Protein AF-0000000076607087 (afdb_homodimer)

pLDDT: mean 78.29, std 18.17, range [27.28, 97.56]

Organism: NCBI:txid889453

Solvent-accessible surface area (backbone atoms only — not comparable to full-atom values): 62306 Å² total; per-residue (Å²): 115,49,72,40,66,37,35,37,35,40,29,22,42,58,61,37,66,66,47,74,48,73,50,50,62,52,24,38,38,35,31,42,75,81,33,42,63,67,52,52,53,49,52,48,44,51,61,49,41,87,65,74,92,75,58,81,77,42,39,18,73,46,101,87,49,68,42,63,47,30,41,38,37,43,34,32,35,22,21,39,93,85,69,46,77,43,53,58,65,48,72,68,54,37,64,72,62,35,70,88,52,52,19,45,36,92,87,68,24,38,28,41,30,35,35,30,38,38,35,71,54,93,97,38,78,50,79,45,30,24,62,38,56,63,72,71,62,76,88,39,93,86,51,57,65,85,72,63,82,64,84,58,74,49,82,78,74,48,84,44,44,39,68,44,78,43,58,64,86,50,39,38,72,57,30,31,55,30,66,85,21,71,58,19,42,52,60,59,63,50,71,56,53,78,76,52,40,55,47,46,29,50,28,53,69,44,40,75,87,75,41,61,77,73,40,69,63,54,36,40,39,47,55,38,47,48,52,47,22,51,54,60,74,35,87,80,38,54,66,41,70,41,58,63,47,75,46,64,82,38,47,47,71,24,60,43,46,23,50,48,97,36,51,47,86,72,45,47,67,24,58,37,38,50,47,40,51,35,50,48,46,37,49,51,52,50,50,42,52,53,28,52,74,69,74,40,70,68,46,36,36,38,36,36,33,37,81,49,52,69,40,25,60,48,43,26,41,36,47,47,56,56,57,70,67,39,82,51,34,36,38,35,31,38,54,47,42,50,48,56,46,71,43,57,69,78,29,38,35,26,35,40,64,54,90,88,39,63,44,81,15,46,60,57,64,90,79,49,54,74,66,54,53,49,44,27,45,58,68,34,33,67,58,46,32,62,55,72,54,31,63,29,35,40,35,30,36,46,67,39,57,57,47,24,50,55,54,50,44,23,67,72,69,74,39,54,41,46,53,71,31,46,42,78,43,57,54,73,36,68,84,45,52,44,48,54,49,49,48,27,65,29,46,70,29,46,65,37,35,47,39,49,20,32,69,72,46,40,54,46,42,53,50,38,39,62,74,37,93,82,49,60,74,81,42,50,45,56,41,58,83,68,20,43,72,66,49,40,39,53,70,68,74,36,41,66,39,49,48,50,26,52,48,51,61,58,46,68,71,40,87,46,71,69,53,33,55,56,50,48,55,55,58,70,65,55,58,78,82,50,49,57,62,52,47,68,72,37,42,76,72,43,22,54,43,35,36,52,35,54,66,70,41,87,62,78,72,55,66,57,58,47,50,48,52,47,52,51,46,47,68,76,52,63,75,80,69,82,76,126,117,48,72,40,66,37,36,39,35,39,28,22,42,60,61,37,65,67,46,75,49,74,50,50,62,51,24,38,36,35,32,44,74,82,34,41,62,67,53,52,53,48,50,50,44,51,59,50,41,88,65,75,91,73,57,80,76,45,39,20,73,46,101,86,48,67,41,65,47,31,40,38,37,41,34,32,36,20,20,40,92,86,68,46,78,43,54,59,65,50,70,68,54,38,64,73,61,35,68,89,52,51,19,45,36,91,87,68,23,38,29,41,31,35,35,30,37,38,33,70,53,95,96,37,77,48,82,44,30,25,61,39,59,62,75,72,63,76,86,40,94,85,53,57,65,85,72,65,82,64,82,57,74,49,84,78,73,49,86,43,45,40,67,44,79,44,59,63,87,50,39,38,74,57,31,30,54,30,68,85,21,70,56,20,42,53,59,59,63,50,70,56,54,80,75,52,40,54,48,46,28,48,31,50,67,44,40,74,85,78,43,62,76,74,40,69,62,54,36,40,40,48,54,40,47,49,51,49,23,53,56,61,75,35,88,79,38,54,65,43,68,40,57,63,48,72,48,63,84,39,46,49,72,24,60,42,48,23,50,48,98,36,51,47,86,74,44,47,70,25,56,36,37,51,49,40,53,36,51,48,44,37,51,51,53,50,51,43,51,54,28,52,76,68,73,41,71,68,46,36,36,38,36,36,33,36,80,48,52,68,40,26,60,48,44,27,41,34,47,48,56,55,58,71,67,38,81,51,34,37,39,34,30,39,54,47,43,52,46,57,46,73,45,57,69,78,29,38,35,28,35,40,64,55,90,88,39,64,44,80,14,45,60,58,65,90,79,49,55,72,68,55,52,49,45,27,45,60,68,33,34,67,60,45,32,60,56,72,54,31,61,30,36,39,36,30,38,47,68,38,56,56,47,22,48,56,54,50,42,23,67,73,69,73,42,55,39,46,53,70,31,47,42,78,44,57,53,74,35,68,86,45,53,44,48,53,51,51,49,26,66,30,45,70,29,46,66,37,36,48,39,50,20,32,69,72,47,41,53,46,44,53,50,41,39,60,72,36,90,82,50,60,74,82,43,52,43,56,43,59,83,67,20,43,74,66,49,40,41,53,70,66,75,36,41,65,41,48,48,50,26,53,49,53,60,58,47,67,72,41,90,48,71,70,54,33,53,55,49,48,55,55,56,70,66,56,57,79,84,50,48,55,61,54,46,68,71,37,40,77,73,43,21,53,44,35,36,52,35,54,67,70,41,86,63,78,73,54,67,56,58,48,51,49,52,50,52,50,46,46,68,76,51,63,74,78,70,84,75,128

Sequence (1160 aa):
MRIRLQSVRIKGFRGFRNIEVDFENTTVLVGTNNAGKTTLLKALQLALTNSHFISNDDFFYCEEHIDDTIVVDVLFVPIDEDGNVTNEFNEVWNDVFKAERIGISQDGKQIMAFRTIIKENNKTFRKQQFYIDQWEEFLNEDINWYDNEFDKELSFYFDEIPFFYLEANRDILEDIKSKSSYLGRILSSLEFSLENKQKIEALISELNSTTIGSSDILTELETTLKELDTAMDNTNNTVQLTPFTKKVRDLNKGIRINYSEFSMDYHGMGTRSWSSLLVLKSFLNLNHKIYEDNGKPYYPILAIEEPESHLHPNAQKKLYSQINEIVGQKIISTHSNYIAANAKISEIRSISKKAASIKLGKVIKNDFEPEDLRQIQRQVINTRGEMYFSKLVILFEGETEEQVLPILIKKHFNIDYVCLGVNFIGVGGYTKYLPFIRFCESFNVEYLIFSDNEPDVNTDVLRQISKSRINDPNKVVFVSPNNNFEKELCEQGYLDEVKAAYHKMELEKCANAQHRAAKQQQLNAIPDVDYYEIITGMKTQFAPVIANELLLSTKQLPPKIQELFGKINDILNPIEDEQNMRIRLQSVRIKGFRGFRNIEVDFENTTVLVGTNNAGKTTLLKALQLALTNSHFISNDDFFYCEEHIDDTIVVDVLFVPIDEDGNVTNEFNEVWNDVFKAERIGISQDGKQIMAFRTIIKENNKTFRKQQFYIDQWEEFLNEDINWYDNEFDKELSFYFDEIPFFYLEANRDILEDIKSKSSYLGRILSSLEFSLENKQKIEALISELNSTTIGSSDILTELETTLKELDTAMDNTNNTVQLTPFTKKVRDLNKGIRINYSEFSMDYHGMGTRSWSSLLVLKSFLNLNHKIYEDNGKPYYPILAIEEPESHLHPNAQKKLYSQINEIVGQKIISTHSNYIAANAKISEIRSISKKAASIKLGKVIKNDFEPEDLRQIQRQVINTRGEMYFSKLVILFEGETEEQVLPILIKKHFNIDYVCLGVNFIGVGGYTKYLPFIRFCESFNVEYLIFSDNEPDVNTDVLRQISKSRINDPNKVVFVSPNNNFEKELCEQGYLDEVKAAYHKMELEKCANAQHRAAKQQQLNAIPDVDYYEIITGMKTQFAPVIANELLLSTKQLPPKIQELFGKINDILNPIEDEQN

InterPro domains:
  IPR027417 P-loop containing nucleoside triphosphate hydrolase [G3DSA:3.40.50.300] (4-364)
  IPR027417 P-loop containing nucleoside triphosphate hydrolase [SSF52540] (4-343)
  IPR034139 OLD protein-like, TOPRIM domain [PF20469] (389-453)
  IPR034139 OLD protein-like, TOPRIM domain [cd01026] (388-482)
  IPR041685 Endonuclease GajA/Old nuclease/RecF-like, AAA domain [PF13175] (5-340)
  IPR051396 Bacterial Antiviral Defense Nuclease [PTHR43581] (2-490)

Foldseek 3Di:
DDKDFAKKWKDFWLQAHTDMDGAALEFEEAEDPPLCLVVVLVLVCLQAHPDPPDAPNGGDDDVVDTDQKMKMKIKMFDADPVRHGDAEDDPQVCVQCPVVLWAAEPVGGIMHMKMWMWGDDPRDIDIWMARDRYDDDCDDPPDHPVPDDGDDTDDDHGPQAAEAEAAPQDFVQVLLQDCPRPVNVLLVVPPQPPVCQVVVLVCLVVVPPDPCPPDPLSVLLQVLLVLLCVLVVNPPWRFRFRQDDSGSVCSSRGTFGDTRPGTCVPDFSLSRLLSVVSNVLSSQVVVCVVCVVVVHHHAYEYEYEANCPPHDLSSLLSSLVVVSPRGHGYYYYHPDLSSVLNDQQQSYWYWGDDDSHIDIFGDDVVLDDPVLSVLLSPQDSVPPVNLSHAQEEEEEADQLCQQQLQLVLCLVVVDGCVVLRYHYDHSHHLQRCQSVLQVCVRRVHHYAYEYEAAPVSVVNNLVSLCSHDVSDPVSYQYQPHRDDPLRSCLPQPNLVLLLVLVLVVVLVPQPDPVSSVVVVVVSVPDDSVCSSVVCVVPSNVSRNSSSVSQSVDPDDDRPSSVVVSVVSCCSSDPDPDPPD/DDKDFAKKWKDFWLQAHTDMDGAALEFEEAEDPPLCLVVVLVLVCLQAHPDPPDAPNGGDDDVVDTPQKMKMKIKMFDADPVRHGDAEDDPQVCVQCPVVLWAAEPVGGIMHMKMWMWGDDPRDIDIWMARDRYDDDCDDPPDHPVPDDGDDTDDDHGPQAAEAEAAPQDFVQVLLQDCPRPVNVLLVVPPQPPVCQVVVLVCLVVLPPDVCPPDPLSVLLQVLLVLLCVLVVNPPWRFRFRQDDSHSVCSSRGTFGDTRPGTCVPDFSLSRLLSVVSNVLSSQVVVCVVCVVVVHHHAYEYEHEANCPPHDLSSLLSSLVVVSPRGHGYYYYHPDLSSVLNDQQQSYWYWGDDDSHIDIFGDDPVLDDPVLSVLLSPQDSVPPVNLSHAQEEEEEADQLCQQQLQLVLCLVVVDGCVVLRYHYDHSHHLQRCQSVLQVCVRRVHHYAYEYEAAPVSVVNNLVSLCSHDVSDPVSYQYQPHRDDPLRSCLPQPNLVLLLVLVLVVVLVPQPDPVSSVVVVVVSVPDDSVCSSVVCVVPVNVSRNSSSVSQSVDPDDDRPSSVVVSVVSCCSSDPDPDPPD

Structure (mmCIF, N/CA/C/O backbone):
data_AF-0000000076607087-model_v1
#
loop_
_entity.id
_entity.type
_entity.pdbx_description
1 polymer 'Putative ATP-dependent endonuclease of the OLD family'
#
loop_
_atom_site.group_PDB
_atom_site.id
_atom_site.type_symbol
_atom_site.label_atom_id
_atom_site.label_alt_id
_atom_site.label_comp_id
_atom_site.label_asym_id
_atom_site.label_entity_id
_atom_site.label_seq_id
_atom_site.pdbx_PDB_ins_code
_atom_site.Cartn_x
_atom_site.Cartn_y
_atom_site.Cartn_z
_atom_site.occupancy
_atom_site.B_iso_or_equiv
_atom_site.auth_seq_id
_atom_site.auth_comp_id
_atom_site.auth_asym_id
_atom_site.auth_atom_id
_atom_site.pdbx_PDB_model_num
ATOM 1 N N . MET A 1 1 ? -7.965 36.719 3.023 1 62.19 1 MET A N 1
ATOM 2 C CA . MET A 1 1 ? -7.688 36.188 4.355 1 62.19 1 MET A CA 1
ATOM 3 C C . MET A 1 1 ? -8.703 35.125 4.742 1 62.19 1 MET A C 1
ATOM 5 O O . MET A 1 1 ? -9.898 35.281 4.512 1 62.19 1 MET A O 1
ATOM 9 N N . ARG A 1 2 ? -8.172 33.781 5.035 1 85.19 2 ARG A N 1
ATOM 10 C CA . ARG A 1 2 ? -8.969 32.594 5.312 1 85.19 2 ARG A CA 1
ATOM 11 C C . ARG A 1 2 ? -8.828 32.156 6.77 1 85.19 2 ARG A C 1
ATOM 13 O O . ARG A 1 2 ? -8.258 32.906 7.582 1 85.19 2 ARG A O 1
ATOM 20 N N . ILE A 1 3 ? -9.648 31.438 7.285 1 94 3 ILE A N 1
ATOM 21 C CA . ILE A 1 3 ? -9.555 30.812 8.609 1 94 3 ILE A CA 1
ATOM 22 C C . ILE A 1 3 ? -8.992 29.406 8.484 1 94 3 ILE A C 1
ATOM 24 O O . ILE A 1 3 ? -8.875 28.875 7.375 1 94 3 ILE A O 1
ATOM 28 N N . ARG A 1 4 ? -8.547 28.891 9.633 1 95.75 4 ARG A N 1
ATOM 29 C CA . ARG A 1 4 ? -8.109 27.5 9.672 1 95.75 4 ARG A CA 1
ATOM 30 C C . ARG A 1 4 ? -8.43 26.859 11.016 1 95.75 4 ARG A C 1
ATOM 32 O O . ARG A 1 4 ? -8.25 27.484 12.062 1 95.75 4 ARG A O 1
ATOM 39 N N . LEU A 1 5 ? -9.008 25.688 10.977 1 97 5 LEU A N 1
ATOM 40 C CA . LEU A 1 5 ? -9.008 24.859 12.18 1 97 5 LEU A CA 1
ATOM 41 C C . LEU A 1 5 ? -7.59 24.516 12.602 1 97 5 LEU A C 1
ATOM 43 O O . LEU A 1 5 ? -6.922 23.703 11.953 1 97 5 LEU A O 1
ATOM 47 N N . GLN A 1 6 ? -7.238 25.062 13.648 1 95.69 6 GLN A N 1
ATOM 48 C CA . GLN A 1 6 ? -5.828 25 14.023 1 95.69 6 GLN A CA 1
ATOM 49 C C . GLN A 1 6 ? -5.559 23.812 14.953 1 95.69 6 GLN A C 1
ATOM 51 O O . GLN A 1 6 ? -4.52 23.156 14.844 1 95.69 6 GLN A O 1
ATOM 56 N N . SER A 1 7 ? -6.434 23.656 15.883 1 95.94 7 SER A N 1
ATOM 57 C CA . SER A 1 7 ? -6.176 22.625 16.875 1 95.94 7 SER A CA 1
ATOM 58 C C . SER A 1 7 ? -7.473 22.078 17.469 1 95.94 7 SER A C 1
ATOM 60 O O . SER A 1 7 ? -8.492 22.766 17.469 1 95.94 7 SER A O 1
ATOM 62 N N . VAL A 1 8 ? -7.363 20.844 17.891 1 96.81 8 VAL A N 1
ATOM 63 C CA . VAL A 1 8 ? -8.461 20.203 18.609 1 96.81 8 VAL A CA 1
ATOM 64 C C . VAL A 1 8 ? -7.926 19.484 19.828 1 96.81 8 VAL A C 1
ATOM 66 O O . VAL A 1 8 ? -6.863 18.859 19.781 1 96.81 8 VAL A O 1
ATOM 69 N N . ARG A 1 9 ? -8.625 19.609 20.922 1 95.56 9 ARG A N 1
ATOM 70 C CA . ARG A 1 9 ? -8.344 18.859 22.141 1 95.56 9 ARG A CA 1
ATOM 71 C C . ARG A 1 9 ? -9.492 17.922 22.484 1 95.56 9 ARG A C 1
ATOM 73 O O . ARG A 1 9 ? -10.664 18.281 22.375 1 95.56 9 ARG A O 1
ATOM 80 N N . ILE A 1 10 ? -9.148 16.734 22.75 1 93.12 10 ILE A N 1
ATOM 81 C CA . ILE A 1 10 ? -10.164 15.719 23.031 1 93.12 10 ILE A CA 1
ATOM 82 C C . ILE A 1 10 ? -9.859 15.039 24.375 1 93.12 10 ILE A C 1
ATOM 84 O O . ILE A 1 10 ? -8.719 14.648 24.625 1 93.12 10 ILE A O 1
ATOM 88 N N . LYS A 1 11 ? -10.891 14.914 25.172 1 90.81 11 LYS A N 1
ATOM 89 C CA . LYS A 1 11 ? -10.805 14.203 26.453 1 90.81 11 LYS A CA 1
ATOM 90 C C . LYS A 1 11 ? -11.953 13.211 26.594 1 90.81 11 LYS A C 1
ATOM 92 O O . LYS A 1 11 ? -13.117 13.578 26.453 1 90.81 11 LYS A O 1
ATOM 97 N N . GLY A 1 12 ? -11.617 11.961 26.844 1 83.69 12 GLY A N 1
ATOM 98 C CA . GLY A 1 12 ? -12.602 10.977 27.266 1 83.69 12 GLY A CA 1
ATOM 99 C C . GLY A 1 12 ? -13.398 10.398 26.125 1 83.69 12 GLY A C 1
ATOM 100 O O . GLY A 1 12 ? -14.57 10.055 26.281 1 83.69 12 GLY A O 1
ATOM 101 N N . PHE A 1 13 ? -12.836 10.297 24.953 1 81.31 13 PHE A N 1
ATOM 102 C CA . PHE A 1 13 ? -13.586 9.773 23.812 1 81.31 13 PHE A CA 1
ATOM 103 C C . PHE A 1 13 ? -12.875 8.562 23.219 1 81.31 13 PHE A C 1
ATOM 105 O O . PHE A 1 13 ? -11.758 8.664 22.719 1 81.31 13 PHE A O 1
ATOM 112 N N . ARG A 1 14 ? -13.469 7.434 23.078 1 73.44 14 ARG A N 1
ATOM 113 C CA . ARG A 1 14 ? -13.094 6.18 22.438 1 73.44 14 ARG A CA 1
ATOM 114 C C . ARG A 1 14 ? -11.594 5.93 22.562 1 73.44 14 ARG A C 1
ATOM 116 O O . ARG A 1 14 ? -10.906 5.754 21.547 1 73.44 14 ARG A O 1
ATOM 123 N N . GLY A 1 15 ? -10.992 6.07 23.578 1 71.19 15 GLY A N 1
ATOM 124 C CA . GLY A 1 15 ? -9.586 5.766 23.75 1 71.19 15 GLY A CA 1
ATOM 125 C C . GLY A 1 15 ? -8.727 7.004 23.969 1 71.19 15 GLY A C 1
ATOM 126 O O . GLY A 1 15 ? -7.59 6.902 24.422 1 71.19 15 GLY A O 1
ATOM 127 N N . PHE A 1 16 ? -9.227 8.078 23.578 1 80.75 16 PHE A N 1
ATOM 128 C CA . PHE A 1 16 ? -8.492 9.312 23.828 1 80.75 16 PHE A CA 1
ATOM 129 C C . PHE A 1 16 ? -8.664 9.766 25.266 1 80.75 16 PHE A C 1
ATOM 131 O O . PHE A 1 16 ? -9.742 10.234 25.656 1 80.75 16 PHE A O 1
ATOM 138 N N . ARG A 1 17 ? -7.691 9.617 26.016 1 82.19 17 ARG A N 1
ATOM 139 C CA . ARG A 1 17 ? -7.734 10.148 27.375 1 82.19 17 ARG A CA 1
ATOM 140 C C . ARG A 1 17 ? -7.531 11.664 27.375 1 82.19 17 ARG A C 1
ATOM 142 O O . ARG A 1 17 ? -8.305 12.398 27.984 1 82.19 17 ARG A O 1
ATOM 149 N N . ASN A 1 18 ? -6.57 12.086 26.766 1 87.12 18 ASN A N 1
ATOM 150 C CA . ASN A 1 18 ? -6.18 13.484 26.672 1 87.12 18 ASN A CA 1
ATOM 151 C C . ASN A 1 18 ? -5.207 13.711 25.516 1 87.12 18 ASN A C 1
ATOM 153 O O . ASN A 1 18 ? -4.051 13.289 25.578 1 87.12 18 ASN A O 1
ATOM 157 N N . ILE A 1 19 ? -5.762 14.445 24.453 1 90.75 19 ILE A N 1
ATOM 158 C CA . ILE A 1 19 ? -4.891 14.617 23.297 1 90.75 19 ILE A CA 1
ATOM 159 C C . ILE A 1 19 ? -5.148 15.984 22.656 1 90.75 19 ILE A C 1
ATOM 161 O O . ILE A 1 19 ? -6.262 16.516 22.734 1 90.75 19 ILE A O 1
ATOM 165 N N . GLU A 1 20 ? -4.125 16.547 22.156 1 94.12 20 GLU A N 1
ATOM 166 C CA . GLU A 1 20 ? -4.219 17.75 21.328 1 94.12 20 GLU A CA 1
ATOM 167 C C . GLU A 1 20 ? -3.621 17.5 19.938 1 94.12 20 GLU A C 1
ATOM 169 O O . GLU A 1 20 ? -2.498 17 19.828 1 94.12 20 GLU A O 1
ATOM 174 N N . VAL A 1 21 ? -4.344 17.781 18.938 1 95.12 21 VAL A N 1
ATOM 175 C CA . VAL A 1 21 ? -3.891 17.594 17.562 1 95.12 21 VAL A CA 1
ATOM 176 C C . VAL A 1 21 ? -3.977 18.922 16.797 1 95.12 21 VAL A C 1
ATOM 178 O O . VAL A 1 21 ? -4.98 19.625 16.891 1 95.12 21 VAL A O 1
ATOM 181 N N . ASP A 1 22 ? -2.92 19.297 16.156 1 95.12 22 ASP A N 1
ATOM 182 C CA . ASP A 1 22 ? -2.934 20.5 15.32 1 95.12 22 ASP A CA 1
ATOM 183 C C . ASP A 1 22 ? -3.123 20.141 13.852 1 95.12 22 ASP A C 1
ATOM 185 O O . ASP A 1 22 ? -2.785 19.031 13.422 1 95.12 22 ASP A O 1
ATOM 189 N N . PHE A 1 23 ? -3.604 21.078 13.094 1 95.75 23 PHE A N 1
ATOM 190 C CA . PHE A 1 23 ? -3.939 20.812 11.695 1 95.75 23 PHE A CA 1
ATOM 191 C C . PHE A 1 23 ? -3.314 21.859 10.781 1 95.75 23 PHE A C 1
ATOM 193 O O . PHE A 1 23 ? -2.953 22.953 11.234 1 95.75 23 PHE A O 1
ATOM 200 N N . GLU A 1 24 ? -3.115 21.422 9.539 1 93.69 24 GLU A N 1
ATOM 201 C CA . GLU A 1 24 ? -2.736 22.281 8.414 1 93.69 24 GLU A CA 1
ATOM 202 C C . GLU A 1 24 ? -3.867 22.391 7.398 1 93.69 24 GLU A C 1
ATOM 204 O O . GLU A 1 24 ? -4.988 21.953 7.656 1 93.69 24 GLU A O 1
ATOM 209 N N . ASN A 1 25 ? -3.627 23.109 6.348 1 93.25 25 ASN A N 1
ATOM 210 C CA . ASN A 1 25 ? -4.641 23.156 5.301 1 93.25 25 ASN A CA 1
ATOM 211 C C . ASN A 1 25 ? -5.016 21.75 4.832 1 93.25 25 ASN A C 1
ATOM 213 O O . ASN A 1 25 ? -6.184 21.484 4.543 1 93.25 25 ASN A O 1
ATOM 217 N N . THR A 1 26 ? -4.047 21.031 4.691 1 94.94 26 THR A N 1
ATOM 218 C CA . THR A 1 26 ? -4.211 19.594 4.5 1 94.94 26 THR A CA 1
ATOM 219 C C . THR A 1 26 ? -3.4 18.812 5.531 1 94.94 26 THR A C 1
ATOM 221 O O . THR A 1 26 ? -2.209 19.062 5.719 1 94.94 26 THR A O 1
ATOM 224 N N . THR A 1 27 ? -4.098 18 6.254 1 97.12 27 THR A N 1
ATOM 225 C CA . THR A 1 27 ? -3.438 17.156 7.258 1 97.12 27 THR A CA 1
ATOM 226 C C . THR A 1 27 ? -3.693 15.688 6.98 1 97.12 27 THR A C 1
ATOM 228 O O . THR A 1 27 ? -4.828 15.281 6.719 1 97.12 27 THR A O 1
ATOM 231 N N . VAL A 1 28 ? -2.623 14.938 7 1 96.75 28 VAL A N 1
ATOM 232 C CA . VAL A 1 28 ? -2.715 13.5 6.766 1 96.75 28 VAL A CA 1
ATOM 233 C C . VAL A 1 28 ? -2.408 12.75 8.055 1 96.75 28 VAL A C 1
ATOM 235 O O . VAL A 1 28 ? -1.298 12.836 8.586 1 96.75 28 VAL A O 1
ATOM 238 N N . LEU A 1 29 ? -3.438 12.07 8.57 1 96.69 29 LEU A N 1
ATOM 239 C CA . LEU A 1 29 ? -3.291 11.25 9.766 1 96.69 29 LEU A CA 1
ATOM 240 C C . LEU A 1 29 ? -2.859 9.836 9.398 1 96.69 29 LEU A C 1
ATOM 242 O O . LEU A 1 29 ? -3.578 9.125 8.688 1 96.69 29 LEU A O 1
ATOM 246 N N . VAL A 1 30 ? -1.687 9.461 9.867 1 94.19 30 VAL A N 1
ATOM 247 C CA . VAL A 1 30 ? -1.183 8.117 9.602 1 94.19 30 VAL A CA 1
ATOM 248 C C . VAL A 1 30 ? -1.101 7.328 10.906 1 94.19 30 VAL A C 1
ATOM 250 O O . VAL A 1 30 ? -0.815 7.891 11.969 1 94.19 30 VAL A O 1
ATOM 253 N N . GLY A 1 31 ? -1.393 6.02 10.82 1 89.88 31 GLY A N 1
ATOM 254 C CA . GLY A 1 31 ? -1.33 5.141 11.977 1 89.88 31 GLY A CA 1
ATOM 255 C C . GLY A 1 31 ? -1.828 3.736 11.68 1 89.88 31 GLY A C 1
ATOM 256 O O . GLY A 1 31 ? -2.451 3.496 10.648 1 89.88 31 GLY A O 1
ATOM 257 N N . THR A 1 32 ? -1.532 2.889 12.578 1 85.69 32 THR A N 1
ATOM 258 C CA . THR A 1 32 ? -1.971 1.506 12.43 1 85.69 32 THR A CA 1
ATOM 259 C C . THR A 1 32 ? -3.48 1.395 12.625 1 85.69 32 THR A C 1
ATOM 261 O O . THR A 1 32 ? -4.152 2.393 12.891 1 85.69 32 THR A O 1
ATOM 264 N N . ASN A 1 33 ? -3.998 0.221 12.398 1 78.38 33 ASN A N 1
ATOM 265 C CA . ASN A 1 33 ? -5.426 0.005 12.602 1 78.38 33 ASN A CA 1
ATOM 266 C C . ASN A 1 33 ? -5.82 0.211 14.062 1 78.38 33 ASN A C 1
ATOM 268 O O . ASN A 1 33 ? -5.102 -0.214 14.969 1 78.38 33 ASN A O 1
ATOM 272 N N . ASN A 1 34 ? -6.891 0.951 14.266 1 76.5 34 ASN A N 1
ATOM 273 C CA . ASN A 1 34 ? -7.457 1.196 15.594 1 76.5 34 ASN A CA 1
ATOM 274 C C . ASN A 1 34 ? -6.555 2.092 16.438 1 76.5 34 ASN A C 1
ATOM 276 O O . ASN A 1 34 ? -6.574 2.02 17.656 1 76.5 34 ASN A O 1
ATOM 280 N N . ALA A 1 35 ? -5.711 2.844 15.758 1 82.19 35 ALA A N 1
ATOM 281 C CA . ALA A 1 35 ? -4.809 3.748 16.469 1 82.19 35 ALA A CA 1
ATOM 282 C C . ALA A 1 35 ? -5.559 4.973 16.984 1 82.19 35 ALA A C 1
ATOM 284 O O . ALA A 1 35 ? -5.07 5.676 17.875 1 82.19 35 ALA A O 1
ATOM 285 N N . GLY A 1 36 ? -6.719 5.266 16.375 1 86.25 36 GLY A N 1
ATOM 286 C CA . GLY A 1 36 ? -7.492 6.406 16.828 1 86.25 36 GLY A CA 1
ATOM 287 C C . GLY A 1 36 ? -7.793 7.402 15.727 1 86.25 36 GLY A C 1
ATOM 288 O O . GLY A 1 36 ? -8.422 8.438 15.969 1 86.25 36 GLY A O 1
ATOM 289 N N . LYS A 1 37 ? -7.355 7.125 14.5 1 90.25 37 LYS A N 1
ATOM 290 C CA . LYS A 1 37 ? -7.582 8.023 13.375 1 90.25 37 LYS A CA 1
ATOM 291 C C . LYS A 1 37 ? -9.07 8.305 13.18 1 90.25 37 LYS A C 1
ATOM 293 O O . LYS A 1 37 ? -9.484 9.461 13.086 1 90.25 37 LYS A O 1
ATOM 298 N N . THR A 1 38 ? -9.875 7.203 13.188 1 85.81 38 THR A N 1
ATOM 299 C CA . THR A 1 38 ? -11.32 7.332 13.016 1 85.81 38 THR A CA 1
ATOM 300 C C . THR A 1 38 ? -11.938 8.086 14.188 1 85.81 38 THR A C 1
ATOM 302 O O . THR A 1 38 ? -12.836 8.914 14 1 85.81 38 THR A O 1
ATOM 305 N N . THR A 1 39 ? -11.477 7.844 15.367 1 86.31 39 THR A N 1
ATOM 306 C CA . THR A 1 39 ? -11.977 8.5 16.578 1 86.31 39 THR A CA 1
ATOM 307 C C . THR A 1 39 ? -11.766 10.008 16.5 1 86.31 39 THR A C 1
ATOM 309 O O . THR A 1 39 ? -12.648 10.781 16.859 1 86.31 39 THR A O 1
ATOM 312 N N . LEU A 1 40 ? -10.672 10.383 16.031 1 92.75 40 LEU A N 1
ATOM 313 C CA . LEU A 1 40 ? -10.383 11.805 15.883 1 92.75 40 LEU A CA 1
ATOM 314 C C . LEU A 1 40 ? -11.352 12.469 14.914 1 92.75 40 LEU A C 1
ATOM 316 O O . LEU A 1 40 ? -11.883 13.547 15.195 1 92.75 40 LEU A O 1
ATOM 320 N N . LEU A 1 41 ? -11.57 11.852 13.805 1 91.88 41 LEU A N 1
ATOM 321 C CA . LEU A 1 41 ? -12.484 12.398 12.812 1 91.88 41 LEU A CA 1
ATOM 322 C C . LEU A 1 41 ? -13.906 12.461 13.352 1 91.88 41 LEU A C 1
ATOM 324 O O . LEU A 1 41 ? -14.625 13.43 13.117 1 91.88 41 LEU A O 1
ATOM 328 N N . LYS A 1 42 ? -14.305 11.484 14.086 1 87.38 42 LYS A N 1
ATOM 329 C CA . LYS A 1 42 ? -15.633 11.469 14.688 1 87.38 42 LYS A CA 1
ATOM 330 C C . LYS A 1 42 ? -15.773 12.555 15.75 1 87.38 42 LYS A C 1
ATOM 332 O O . LYS A 1 42 ? -16.844 13.133 15.914 1 87.38 42 LYS A O 1
ATOM 337 N N . ALA A 1 43 ? -14.742 12.766 16.484 1 91.19 43 ALA A N 1
ATOM 338 C CA . ALA A 1 43 ? -14.75 13.844 17.469 1 91.19 43 ALA A CA 1
ATOM 339 C C . ALA A 1 43 ? -14.969 15.195 16.797 1 91.19 43 ALA A C 1
ATOM 341 O O . ALA A 1 43 ? -15.734 16.031 17.297 1 91.19 43 ALA A O 1
ATOM 342 N N . LEU A 1 44 ? -14.312 15.359 15.703 1 93.5 44 LEU A N 1
ATOM 343 C CA . LEU A 1 44 ? -14.508 16.578 14.938 1 93.5 44 LEU A CA 1
ATOM 344 C C . LEU A 1 44 ? -15.945 16.688 14.438 1 93.5 44 LEU A C 1
ATOM 346 O O . LEU A 1 44 ? -16.547 17.766 14.469 1 93.5 44 LEU A O 1
ATOM 350 N N . GLN A 1 45 ? -16.438 15.57 13.992 1 89.12 45 GLN A N 1
ATOM 351 C CA . GLN A 1 45 ? -17.828 15.547 13.531 1 89.12 45 GLN A CA 1
ATOM 352 C C . GLN A 1 45 ? -18.781 15.93 14.656 1 89.12 45 GLN A C 1
ATOM 354 O O . GLN A 1 45 ? -19.734 16.688 14.438 1 89.12 45 GLN A O 1
ATOM 359 N N . LEU A 1 46 ? -18.531 15.484 15.797 1 86.12 46 LEU A N 1
ATOM 360 C CA . LEU A 1 46 ? -19.359 15.773 16.953 1 86.12 46 LEU A CA 1
ATOM 361 C C . LEU A 1 46 ? -19.328 17.25 17.297 1 86.12 46 LEU A C 1
ATOM 363 O O . LEU A 1 46 ? -20.344 17.844 17.672 1 86.12 46 LEU A O 1
ATOM 367 N N . ALA A 1 47 ? -18.219 17.812 17.172 1 91.5 47 ALA A N 1
ATOM 368 C CA . ALA A 1 47 ? -18.031 19.203 17.594 1 91.5 47 ALA A CA 1
ATOM 369 C C . ALA A 1 47 ? -18.547 20.156 16.516 1 91.5 47 ALA A C 1
ATOM 371 O O . ALA A 1 47 ? -19.062 21.234 16.828 1 91.5 47 ALA A O 1
ATOM 372 N N . LEU A 1 48 ? -18.453 19.734 15.273 1 91.75 48 LEU A N 1
ATOM 373 C CA . LEU A 1 48 ? -18.656 20.703 14.195 1 91.75 48 LEU A CA 1
ATOM 374 C C . LEU A 1 48 ? -20.016 20.484 13.523 1 91.75 48 LEU A C 1
ATOM 376 O O . LEU A 1 48 ? -20.406 21.266 12.656 1 91.75 48 LEU A O 1
ATOM 380 N N . THR A 1 49 ? -20.625 19.359 13.789 1 84.5 49 THR A N 1
ATOM 381 C CA . THR A 1 49 ? -21.938 19.125 13.195 1 84.5 49 THR A CA 1
ATOM 382 C C . THR A 1 49 ? -23.016 19.031 14.273 1 84.5 49 THR A C 1
ATOM 384 O O . THR A 1 49 ? -22.703 19 15.469 1 84.5 49 THR A O 1
ATOM 387 N N . ASN A 1 50 ? -24.281 19.031 13.742 1 72.38 50 ASN A N 1
ATOM 388 C CA . ASN A 1 50 ? -25.422 18.875 14.648 1 72.38 50 ASN A CA 1
ATOM 389 C C . ASN A 1 50 ? -25.812 17.422 14.812 1 72.38 50 ASN A C 1
ATOM 391 O O . ASN A 1 50 ? -26.688 17.094 15.633 1 72.38 50 ASN A O 1
ATOM 395 N N . SER A 1 51 ? -25.156 16.547 14.062 1 60.41 51 SER A N 1
ATOM 396 C CA . SER A 1 51 ? -25.547 15.141 14.086 1 60.41 51 SER A CA 1
ATOM 397 C C . SER A 1 51 ? -25.141 14.477 15.406 1 60.41 51 SER A C 1
ATOM 399 O O . SER A 1 51 ? -24.094 14.789 15.961 1 60.41 51 SER A O 1
ATOM 401 N N . HIS A 1 52 ? -26.234 13.859 16.109 1 58.19 52 HIS A N 1
ATOM 402 C CA . HIS A 1 52 ? -26.047 13.289 17.453 1 58.19 52 HIS A CA 1
ATOM 403 C C . HIS A 1 52 ? -25.891 11.781 17.375 1 58.19 52 HIS A C 1
ATOM 405 O O . HIS A 1 52 ? -26.219 11.07 18.328 1 58.19 52 HIS A O 1
ATOM 411 N N . PHE A 1 53 ? -25.141 11.211 16.469 1 57.97 53 PHE A N 1
ATOM 412 C CA . PHE A 1 53 ? -25.172 9.766 16.656 1 57.97 53 PHE A CA 1
ATOM 413 C C . PHE A 1 53 ? -24.062 9.328 17.594 1 57.97 53 PHE A C 1
ATOM 415 O O . PHE A 1 53 ? -22.906 9.195 17.188 1 57.97 53 PHE A O 1
ATOM 422 N N . ILE A 1 54 ? -24.297 9.422 19 1 62.56 54 ILE A N 1
ATOM 423 C CA . ILE A 1 54 ? -23.344 8.961 20.016 1 62.56 54 ILE A CA 1
ATOM 424 C C . ILE A 1 54 ? -23.922 7.758 20.75 1 62.56 54 ILE A C 1
ATOM 426 O O . ILE A 1 54 ? -25.141 7.707 21.016 1 62.56 54 ILE A O 1
ATOM 430 N N . SER A 1 55 ? -23.156 6.719 20.719 1 61.59 55 SER A N 1
ATOM 431 C CA . SER A 1 55 ? -23.547 5.555 21.516 1 61.59 55 SER A CA 1
ATOM 432 C C . SER A 1 55 ? -22.703 5.449 22.781 1 61.59 55 SER A C 1
ATOM 434 O O . SER A 1 55 ? -21.703 6.16 22.938 1 61.59 55 SER A O 1
ATOM 436 N N . ASN A 1 56 ? -23.172 4.617 23.719 1 59.41 56 ASN A N 1
ATOM 437 C CA . ASN A 1 56 ? -22.438 4.391 24.969 1 59.41 56 ASN A CA 1
ATOM 438 C C . ASN A 1 56 ? -21.031 3.873 24.703 1 59.41 56 ASN A C 1
ATOM 440 O O . ASN A 1 56 ? -20.125 4.125 25.5 1 59.41 56 ASN A O 1
ATOM 444 N N . ASP A 1 57 ? -20.875 3.309 23.594 1 57.94 57 ASP A N 1
ATOM 445 C CA . ASP A 1 57 ? -19.594 2.717 23.281 1 57.94 57 ASP A CA 1
ATOM 446 C C . ASP A 1 57 ? -18.578 3.789 22.891 1 57.94 57 ASP A C 1
ATOM 448 O O . ASP A 1 57 ? -17.375 3.525 22.844 1 57.94 57 ASP A O 1
ATOM 452 N N . ASP A 1 58 ? -19.141 4.922 22.828 1 63.88 58 ASP A N 1
ATOM 453 C CA . ASP A 1 58 ? -18.25 5.996 22.406 1 63.88 58 ASP A CA 1
ATOM 454 C C . ASP A 1 58 ? -17.484 6.574 23.594 1 63.88 58 ASP A C 1
ATOM 456 O O . ASP A 1 58 ? -16.5 7.301 23.422 1 63.88 58 ASP A O 1
ATOM 460 N N . PHE A 1 59 ? -17.938 6.188 24.781 1 63 59 PHE A N 1
ATOM 461 C CA . PHE A 1 59 ? -17.297 6.715 25.969 1 63 59 PHE A CA 1
ATOM 462 C C . PHE A 1 59 ? -16.078 5.887 26.344 1 63 59 PHE A C 1
ATOM 464 O O . PHE A 1 59 ? -16 4.695 26.031 1 63 59 PHE A O 1
ATOM 471 N N . PHE A 1 60 ? -15.055 6.559 26.734 1 56.59 60 PHE A N 1
ATOM 472 C CA . PHE A 1 60 ? -13.805 5.902 27.094 1 56.59 60 PHE A CA 1
ATOM 473 C C . PHE A 1 60 ? -13.938 5.164 28.422 1 56.59 60 PHE A C 1
ATOM 475 O O . PHE A 1 60 ? -14.344 5.75 29.422 1 56.59 60 PHE A O 1
ATOM 482 N N . TYR A 1 61 ? -13.844 3.732 28.219 1 51.03 61 TYR A N 1
ATOM 483 C CA . TYR A 1 61 ? -13.898 2.906 29.422 1 51.03 61 TYR A CA 1
ATOM 484 C C . TYR A 1 61 ? -12.508 2.426 29.812 1 51.03 61 TYR A C 1
ATOM 486 O O . TYR A 1 61 ? -11.805 1.803 29.016 1 51.03 61 TYR A O 1
ATOM 494 N N . CYS A 1 62 ? -11.852 3.215 30.625 1 47.09 62 CYS A N 1
ATOM 495 C CA . CYS A 1 62 ? -10.648 2.631 31.203 1 47.09 62 CYS A CA 1
ATOM 496 C C . CYS A 1 62 ? -10.984 1.774 32.406 1 47.09 62 CYS A C 1
ATOM 498 O O . CYS A 1 62 ? -12.008 1.993 33.062 1 47.09 62 CYS A O 1
ATOM 500 N N . GLU A 1 63 ? -10.406 0.466 32.469 1 48.84 63 GLU A N 1
ATOM 501 C CA . GLU A 1 63 ? -10.641 -0.492 33.562 1 48.84 63 GLU A CA 1
ATOM 502 C C . GLU A 1 63 ? -11.055 0.215 34.844 1 48.84 63 GLU A C 1
ATOM 504 O O . GLU A 1 63 ? -11.867 -0.308 35.625 1 48.84 63 GLU A O 1
ATOM 509 N N . GLU A 1 64 ? -10.539 1.404 35.188 1 48.53 64 GLU A N 1
ATOM 510 C CA . GLU A 1 64 ? -10.727 1.963 36.5 1 48.53 64 GLU A CA 1
ATOM 511 C C . GLU A 1 64 ? -11.766 3.08 36.5 1 48.53 64 GLU A C 1
ATOM 513 O O . GLU A 1 64 ? -12.328 3.424 37.531 1 48.53 64 GLU A O 1
ATOM 518 N N . HIS A 1 65 ? -11.93 3.754 35.406 1 52.53 65 HIS A N 1
ATOM 519 C CA . HIS A 1 65 ? -12.766 4.945 35.438 1 52.53 65 HIS A CA 1
ATOM 520 C C . HIS A 1 65 ? -13.516 5.145 34.125 1 52.53 65 HIS A C 1
ATOM 522 O O . HIS A 1 65 ? -12.938 5.004 33.062 1 52.53 65 HIS A O 1
ATOM 528 N N . ILE A 1 66 ? -14.742 4.934 34.125 1 57.66 66 ILE A N 1
ATOM 529 C CA . ILE A 1 66 ? -15.57 5.32 33 1 57.66 66 ILE A CA 1
ATOM 530 C C . ILE A 1 66 ? -15.766 6.832 33 1 57.66 66 ILE A C 1
ATOM 532 O O . ILE A 1 66 ? -16.219 7.414 33.969 1 57.66 66 ILE A O 1
ATOM 536 N N . ASP A 1 67 ? -15.188 7.551 32.062 1 63.47 67 ASP A N 1
ATOM 537 C CA . ASP A 1 67 ? -15.516 8.969 31.922 1 63.47 67 ASP A CA 1
ATOM 538 C C . ASP A 1 67 ? -16.922 9.156 31.375 1 63.47 67 ASP A C 1
ATOM 540 O O . ASP A 1 67 ? -17.266 8.633 30.312 1 63.47 67 ASP A O 1
ATOM 544 N N . ASP A 1 68 ? -17.594 9.758 32.188 1 72.94 68 ASP A N 1
ATOM 545 C CA . ASP A 1 68 ? -18.984 9.961 31.797 1 72.94 68 ASP A CA 1
ATOM 546 C C . ASP A 1 68 ? -19.141 11.219 30.938 1 72.94 68 ASP A C 1
ATOM 548 O O . ASP A 1 68 ? -20.234 11.531 30.469 1 72.94 68 ASP A O 1
ATOM 552 N N . THR A 1 69 ? -17.953 11.875 30.75 1 85.31 69 THR A N 1
ATOM 553 C CA . THR A 1 69 ? -18.062 13.117 29.984 1 85.31 69 THR A CA 1
ATOM 554 C C . THR A 1 69 ? -17.016 13.164 28.875 1 85.31 69 THR A C 1
ATOM 556 O O . THR A 1 69 ? -15.852 12.797 29.094 1 85.31 69 THR A O 1
ATOM 559 N N . ILE A 1 70 ? -17.438 13.555 27.688 1 89.12 70 ILE A N 1
ATOM 560 C CA . ILE A 1 70 ? -16.547 13.805 26.562 1 89.12 70 ILE A CA 1
ATOM 561 C C . ILE A 1 70 ? -16.391 15.305 26.359 1 89.12 70 ILE A C 1
ATOM 563 O O . ILE A 1 70 ? -17.375 16.047 26.344 1 89.12 70 ILE A O 1
ATOM 567 N N . VAL A 1 71 ? -15.172 15.773 26.344 1 93 71 VAL A N 1
ATOM 568 C CA . VAL A 1 71 ? -14.898 17.188 26.125 1 93 71 VAL A CA 1
ATOM 569 C C . VAL A 1 71 ? -14.086 17.359 24.844 1 93 71 VAL A C 1
ATOM 571 O O . VAL A 1 71 ? -13.047 16.703 24.672 1 93 71 VAL A O 1
ATOM 574 N N . VAL A 1 72 ? -14.531 18.156 23.906 1 94.62 72 VAL A N 1
ATOM 575 C CA . VAL A 1 72 ? -13.828 18.453 22.672 1 94.62 72 VAL A CA 1
ATOM 576 C C . VAL A 1 72 ? -13.695 19.969 22.516 1 94.62 72 VAL A C 1
ATOM 578 O O . VAL A 1 72 ? -14.695 20.688 22.391 1 94.62 72 VAL A O 1
ATOM 581 N N . ASP A 1 73 ? -12.492 20.5 22.562 1 96.44 73 ASP A N 1
ATOM 582 C CA . ASP A 1 73 ? -12.211 21.906 22.297 1 96.44 73 ASP A CA 1
ATOM 583 C C . ASP A 1 73 ? -11.719 22.125 20.875 1 96.44 73 ASP A C 1
ATOM 585 O O . ASP A 1 73 ? -10.859 21.375 20.391 1 96.44 73 ASP A O 1
ATOM 589 N N . VAL A 1 74 ? -12.242 23.094 20.234 1 96.56 74 VAL A N 1
ATOM 590 C CA . VAL A 1 74 ? -11.859 23.391 18.859 1 96.56 74 VAL A CA 1
ATOM 591 C C . VAL A 1 74 ? -11.336 24.828 18.766 1 96.56 74 VAL A C 1
ATOM 593 O O . VAL A 1 74 ? -11.906 25.734 19.375 1 96.56 74 VAL A O 1
ATOM 596 N N . LEU A 1 75 ? -10.281 25.031 18.031 1 96.31 75 LEU A N 1
ATOM 597 C CA . LEU A 1 75 ? -9.656 26.344 17.891 1 96.31 75 LEU A CA 1
ATOM 598 C C . LEU A 1 75 ? -9.531 26.734 16.422 1 96.31 75 LEU A C 1
ATOM 600 O O . LEU A 1 75 ? -8.906 26.031 15.633 1 96.31 75 LEU A O 1
ATOM 604 N N . PHE A 1 76 ? -10.125 27.844 16.016 1 95.88 76 PHE A N 1
ATOM 605 C CA . PHE A 1 76 ? -9.945 28.453 14.695 1 95.88 76 PHE A CA 1
ATOM 606 C C . PHE A 1 76 ? -9.047 29.672 14.781 1 95.88 76 PHE A C 1
ATOM 608 O O . PHE A 1 76 ? -9.141 30.453 15.727 1 95.88 76 PHE A O 1
ATOM 615 N N . VAL A 1 77 ? -8.211 29.906 13.773 1 95.44 77 VAL A N 1
ATOM 616 C CA . VAL A 1 77 ? -7.312 31.047 13.734 1 95.44 77 VAL A CA 1
ATOM 617 C C . VAL A 1 77 ? -7.398 31.719 12.359 1 95.44 77 VAL A C 1
ATOM 619 O O . VAL A 1 77 ? -7.75 31.078 11.367 1 95.44 77 VAL A O 1
ATOM 622 N N . PRO A 1 78 ? -7.129 32.969 12.305 1 94.62 78 PRO A N 1
ATOM 623 C CA . PRO A 1 78 ? -7.043 33.656 11.008 1 94.62 78 PRO A CA 1
ATOM 624 C C . PRO A 1 78 ? -5.734 33.375 10.281 1 94.62 78 PRO A C 1
ATOM 626 O O . PRO A 1 78 ? -4.668 33.344 10.898 1 94.62 78 PRO A O 1
ATOM 629 N N . ILE A 1 79 ? -5.848 33.125 9.008 1 93.19 79 ILE A N 1
ATOM 630 C CA . ILE A 1 79 ? -4.648 32.875 8.227 1 93.19 79 ILE A CA 1
ATOM 631 C C . ILE A 1 79 ? -4.617 33.781 6.996 1 93.19 79 ILE A C 1
ATOM 633 O O . ILE A 1 79 ? -5.664 34.219 6.527 1 93.19 79 ILE A O 1
ATOM 637 N N . ASP A 1 80 ? -3.395 33.938 6.535 1 88.81 80 ASP A N 1
ATOM 638 C CA . ASP A 1 80 ? -3.23 34.719 5.309 1 88.81 80 ASP A CA 1
ATOM 639 C C . ASP A 1 80 ? -3.221 33.812 4.082 1 88.81 80 ASP A C 1
ATOM 641 O O . ASP A 1 80 ? -3.559 32.625 4.176 1 88.81 80 ASP A O 1
ATOM 645 N N . GLU A 1 81 ? -2.93 34.344 2.932 1 82.31 81 GLU A N 1
ATOM 646 C CA . GLU A 1 81 ? -2.953 33.594 1.668 1 82.31 81 GLU A CA 1
ATOM 647 C C . GLU A 1 81 ? -1.85 32.562 1.618 1 82.31 81 GLU A C 1
ATOM 649 O O . GLU A 1 81 ? -1.996 31.516 0.959 1 82.31 81 GLU A O 1
ATOM 654 N N . ASP A 1 82 ? -0.822 32.781 2.402 1 80.44 82 ASP A N 1
ATOM 655 C CA . ASP A 1 82 ? 0.305 31.859 2.402 1 80.44 82 ASP A CA 1
ATOM 656 C C . ASP A 1 82 ? 0.141 30.797 3.486 1 80.44 82 ASP A C 1
ATOM 658 O O . ASP A 1 82 ? 0.986 29.906 3.627 1 80.44 82 ASP A O 1
ATOM 662 N N . GLY A 1 83 ? -0.904 30.875 4.234 1 82.06 83 GLY A N 1
ATOM 663 C CA . GLY A 1 83 ? -1.171 29.875 5.254 1 82.06 83 GLY A CA 1
ATOM 664 C C . GLY A 1 83 ? -0.602 30.234 6.609 1 82.06 83 GLY A C 1
ATOM 665 O O . GLY A 1 83 ? -0.625 29.422 7.539 1 82.06 83 GLY A O 1
ATOM 666 N N . ASN A 1 84 ? -0.101 31.453 6.738 1 86.81 84 ASN A N 1
ATOM 667 C CA . ASN A 1 84 ? 0.442 31.891 8.023 1 86.81 84 ASN A CA 1
ATOM 668 C C . ASN A 1 84 ? -0.633 32.531 8.898 1 86.81 84 ASN A C 1
ATOM 670 O O . ASN A 1 84 ? -1.528 33.188 8.391 1 86.81 84 ASN A O 1
ATOM 674 N N . VAL A 1 85 ? -0.453 32.344 10.156 1 90.12 85 VAL A N 1
ATOM 675 C CA . VAL A 1 85 ? -1.415 32.875 11.109 1 90.12 85 VAL A CA 1
ATOM 676 C C . VAL A 1 85 ? -1.273 34.406 11.18 1 90.12 85 VAL A C 1
ATOM 678 O O . VAL A 1 85 ? -0.161 34.906 11.281 1 90.12 85 VAL A O 1
ATOM 681 N N . THR A 1 86 ? -2.379 35.031 11.109 1 91.69 86 THR A N 1
ATOM 682 C CA . THR A 1 86 ? -2.414 36.469 11.203 1 91.69 86 THR A CA 1
ATOM 683 C C . THR A 1 86 ? -2.982 36.906 12.555 1 91.69 86 THR A C 1
ATOM 685 O O . THR A 1 86 ? -3.432 36.062 13.344 1 91.69 86 THR A O 1
ATOM 688 N N . ASN A 1 87 ? -3.002 38.188 12.742 1 90.88 87 ASN A N 1
ATOM 689 C CA . ASN A 1 87 ? -3.385 38.688 14.047 1 90.88 87 ASN A CA 1
ATOM 690 C C . ASN A 1 87 ? -4.898 38.812 14.188 1 90.88 87 ASN A C 1
ATOM 692 O O . ASN A 1 87 ? -5.445 38.656 15.281 1 90.88 87 ASN A O 1
ATOM 696 N N . GLU A 1 88 ? -5.512 39.188 13.109 1 92.19 88 GLU A N 1
ATOM 697 C CA . GLU A 1 88 ? -6.945 39.469 13.203 1 92.19 88 GLU A CA 1
ATOM 698 C C . GLU A 1 88 ? -7.715 38.781 12.078 1 92.19 88 GLU A C 1
ATOM 700 O O . GLU A 1 88 ? -7.176 38.562 10.992 1 92.19 88 GLU A O 1
ATOM 705 N N . PHE A 1 89 ? -9.016 38.438 12.445 1 92.56 89 PHE A N 1
ATOM 706 C CA . PHE A 1 89 ? -9.922 37.938 11.422 1 92.56 89 PHE A CA 1
ATOM 707 C C . PHE A 1 89 ? -10.328 39.062 10.461 1 92.56 89 PHE A C 1
ATOM 709 O O . PHE A 1 89 ? -10.383 40.219 10.859 1 92.56 89 PHE A O 1
ATOM 716 N N . ASN A 1 90 ? -10.539 38.75 9.242 1 89.62 90 ASN A N 1
ATOM 717 C CA . ASN A 1 90 ? -11.055 39.75 8.328 1 89.62 90 ASN A CA 1
ATOM 718 C C . ASN A 1 90 ? -12.508 40.094 8.633 1 89.62 90 ASN A C 1
ATOM 720 O O . ASN A 1 90 ? -13.148 39.438 9.445 1 89.62 90 ASN A O 1
ATOM 724 N N . GLU A 1 91 ? -13.008 41.094 7.992 1 88 91 GLU A N 1
ATOM 725 C CA . GLU A 1 91 ? -14.336 41.625 8.281 1 88 91 GLU A CA 1
ATOM 726 C C . GLU A 1 91 ? -15.414 40.594 8.023 1 88 91 GLU A C 1
ATOM 728 O O . GLU A 1 91 ? -16.375 40.469 8.789 1 88 91 GLU A O 1
ATOM 733 N N . VAL A 1 92 ? -15.25 39.844 7.027 1 89.25 92 VAL A N 1
ATOM 734 C CA . VAL A 1 92 ? -16.266 38.875 6.637 1 89.25 92 VAL A CA 1
ATOM 735 C C . VAL A 1 92 ? -16.406 37.812 7.715 1 89.25 92 VAL A C 1
ATOM 737 O O . VAL A 1 92 ? -17.516 37.406 8.078 1 89.25 92 VAL A O 1
ATOM 740 N N . TRP A 1 93 ? -15.328 37.375 8.242 1 91.88 93 TRP A N 1
ATOM 741 C CA . TRP A 1 93 ? -15.367 36.312 9.25 1 91.88 93 TRP A CA 1
ATOM 742 C C . TRP A 1 93 ? -15.75 36.875 10.617 1 91.88 93 TRP A C 1
ATOM 744 O O . TRP A 1 93 ? -16.359 36.188 11.438 1 91.88 93 TRP A O 1
ATOM 754 N N . ASN A 1 94 ? -15.453 38.125 10.852 1 90.19 94 ASN A N 1
ATOM 755 C CA . ASN A 1 94 ? -15.922 38.781 12.07 1 90.19 94 ASN A CA 1
ATOM 756 C C . ASN A 1 94 ? -17.453 38.812 12.133 1 90.19 94 ASN A C 1
ATOM 758 O O . ASN A 1 94 ? -18.031 38.688 13.211 1 90.19 94 ASN A O 1
ATOM 762 N N . ASP A 1 95 ? -17.984 39.031 10.961 1 89.56 95 ASP A N 1
ATOM 763 C CA . ASP A 1 95 ? -19.438 39.031 10.883 1 89.56 95 ASP A CA 1
ATOM 764 C C . ASP A 1 95 ? -20.016 37.656 11.141 1 89.56 95 ASP A C 1
ATOM 766 O O . ASP A 1 95 ? -21.062 37.5 11.773 1 89.56 95 ASP A O 1
ATOM 770 N N . VAL A 1 96 ? -19.344 36.656 10.633 1 90.56 96 VAL A N 1
ATOM 771 C CA . VAL A 1 96 ? -19.797 35.281 10.773 1 90.56 96 VAL A CA 1
ATOM 772 C C . VAL A 1 96 ? -19.688 34.844 12.234 1 90.56 96 VAL A C 1
ATOM 774 O O . VAL A 1 96 ? -20.641 34.25 12.789 1 90.56 96 VAL A O 1
ATOM 777 N N . PHE A 1 97 ? -18.547 35.094 12.906 1 91.06 97 PHE A N 1
ATOM 778 C CA . PHE A 1 97 ? -18.281 34.625 14.266 1 91.06 97 PHE A CA 1
ATOM 779 C C . PHE A 1 97 ? -18.953 35.531 15.281 1 91.06 97 PHE A C 1
ATOM 781 O O . PHE A 1 97 ? -19.125 35.156 16.438 1 91.06 97 PHE A O 1
ATOM 788 N N . LYS A 1 98 ? -19.359 36.594 14.891 1 86.38 98 LYS A N 1
ATOM 789 C CA . LYS A 1 98 ? -19.844 37.625 15.797 1 86.38 98 LYS A CA 1
ATOM 790 C C . LYS A 1 98 ? -18.719 38.125 16.703 1 86.38 98 LYS A C 1
ATOM 792 O O . LYS A 1 98 ? -18.141 37.344 17.453 1 86.38 98 LYS A O 1
ATOM 797 N N . ALA A 1 99 ? -18.516 39.312 16.797 1 79.25 99 ALA A N 1
ATOM 798 C CA . ALA A 1 99 ? -17.391 39.969 17.453 1 79.25 99 ALA A CA 1
ATOM 799 C C . ALA A 1 99 ? -17.312 39.562 18.922 1 79.25 99 ALA A C 1
ATOM 801 O O . ALA A 1 99 ? -16.219 39.406 19.484 1 79.25 99 ALA A O 1
ATOM 802 N N . GLU A 1 100 ? -18.453 39.219 19.469 1 81.56 100 GLU A N 1
ATOM 803 C CA . GLU A 1 100 ? -18.5 38.906 20.891 1 81.56 100 GLU A CA 1
ATOM 804 C C . GLU A 1 100 ? -17.938 37.5 21.172 1 81.56 100 GLU A C 1
ATOM 806 O O . GLU A 1 100 ? -17.594 37.188 22.312 1 81.56 100 GLU A O 1
ATOM 811 N N . ARG A 1 101 ? -17.781 36.781 20.094 1 87.25 101 ARG A N 1
ATOM 812 C CA . ARG A 1 101 ? -17.328 35.375 20.266 1 87.25 101 ARG A CA 1
ATOM 813 C C . ARG A 1 101 ? -15.867 35.219 19.875 1 87.25 101 ARG A C 1
ATOM 815 O O . ARG A 1 101 ? -15.375 34.125 19.719 1 87.25 101 ARG A O 1
ATOM 822 N N . ILE A 1 102 ? -15.242 36.312 19.672 1 90.06 102 ILE A N 1
ATOM 823 C CA . ILE A 1 102 ? -13.836 36.281 19.281 1 90.06 102 ILE A CA 1
ATOM 824 C C . ILE A 1 102 ? -12.953 36.5 20.516 1 90.06 102 ILE A C 1
ATOM 826 O O . ILE A 1 102 ? -13.117 37.5 21.234 1 90.06 102 ILE A O 1
ATOM 830 N N . GLY A 1 103 ? -12.141 35.531 20.703 1 88.19 103 GLY A N 1
ATOM 831 C CA . GLY A 1 103 ? -11.211 35.625 21.812 1 88.19 103 GLY A CA 1
ATOM 832 C C . GLY A 1 103 ? -9.828 36.094 21.406 1 88.19 103 GLY A C 1
ATOM 833 O O . GLY A 1 103 ? -9.633 36.531 20.266 1 88.19 103 GLY A O 1
ATOM 834 N N . ILE A 1 104 ? -8.938 36.156 22.406 1 85.62 104 ILE A N 1
ATOM 835 C CA . ILE A 1 104 ? -7.559 36.562 22.172 1 85.62 104 ILE A CA 1
ATOM 836 C C . ILE A 1 104 ? -6.602 35.5 22.734 1 85.62 104 ILE A C 1
ATOM 838 O O . ILE A 1 104 ? -6.801 35 23.844 1 85.62 104 ILE A O 1
ATOM 842 N N . SER A 1 105 ? -5.711 35.125 21.922 1 84.75 105 SER A N 1
ATOM 843 C CA . SER A 1 105 ? -4.695 34.156 22.359 1 84.75 105 SER A CA 1
ATOM 844 C C . SER A 1 105 ? -3.68 34.844 23.281 1 84.75 105 SER A C 1
ATOM 846 O O . SER A 1 105 ? -3.719 36.031 23.5 1 84.75 105 SER A O 1
ATOM 848 N N . GLN A 1 106 ? -2.764 34 23.828 1 79.06 106 GLN A N 1
ATOM 849 C CA . GLN A 1 106 ? -1.713 34.5 24.719 1 79.06 106 GLN A CA 1
ATOM 850 C C . GLN A 1 106 ? -0.778 35.438 23.969 1 79.06 106 GLN A C 1
ATOM 852 O O . GLN A 1 106 ? -0.22 36.375 24.578 1 79.06 106 GLN A O 1
ATOM 857 N N . ASP A 1 107 ? -0.679 35.25 22.703 1 82.75 107 ASP A N 1
ATOM 858 C CA . ASP A 1 107 ? 0.223 36.062 21.891 1 82.75 107 ASP A CA 1
ATOM 859 C C . ASP A 1 107 ? -0.482 37.312 21.359 1 82.75 107 ASP A C 1
ATOM 861 O O . ASP A 1 107 ? 0.075 38.031 20.531 1 82.75 107 ASP A O 1
ATOM 865 N N . GLY A 1 108 ? -1.733 37.531 21.734 1 83.75 108 GLY A N 1
ATOM 866 C CA . GLY A 1 108 ? -2.467 38.719 21.344 1 83.75 108 GLY A CA 1
ATOM 867 C C . GLY A 1 108 ? -3.182 38.594 20.016 1 83.75 108 GLY A C 1
ATOM 868 O O . GLY A 1 108 ? -3.6 39.594 19.422 1 83.75 108 GLY A O 1
ATOM 869 N N . LYS A 1 109 ? -3.285 37.438 19.578 1 90.38 109 LYS A N 1
ATOM 870 C CA . LYS A 1 109 ? -3.949 37.188 18.297 1 90.38 109 LYS A CA 1
ATOM 871 C C . LYS A 1 109 ? -5.406 36.781 18.5 1 90.38 109 LYS A C 1
ATOM 873 O O . LYS A 1 109 ? -5.742 36.125 19.484 1 90.38 109 LYS A O 1
ATOM 878 N N . GLN A 1 110 ? -6.188 37.219 17.609 1 92.38 110 GLN A N 1
ATOM 879 C CA . GLN A 1 110 ? -7.598 36.844 17.688 1 92.38 110 GLN A CA 1
ATOM 880 C C . GLN A 1 110 ? -7.797 35.375 17.406 1 92.38 110 GLN A C 1
ATOM 882 O O . GLN A 1 110 ? -7.125 34.781 16.547 1 92.38 110 GLN A O 1
ATOM 887 N N . ILE A 1 111 ? -8.672 34.75 18.188 1 94.5 111 ILE A N 1
ATOM 888 C CA . ILE A 1 111 ? -8.977 33.344 18 1 94.5 111 ILE A CA 1
ATOM 889 C C . ILE A 1 111 ? -10.477 33.125 18.141 1 94.5 111 ILE A C 1
ATOM 891 O O . ILE A 1 111 ? -11.188 33.938 18.719 1 94.5 111 ILE A O 1
ATOM 895 N N . MET A 1 112 ? -11 32.125 17.516 1 94.12 112 MET A N 1
ATOM 896 C CA . MET A 1 112 ? -12.344 31.594 17.75 1 94.12 112 MET A CA 1
ATOM 897 C C . MET A 1 112 ? -12.281 30.172 18.281 1 94.12 112 MET A C 1
ATOM 899 O O . MET A 1 112 ? -11.859 29.25 17.562 1 94.12 112 MET A O 1
ATOM 903 N N . ALA A 1 113 ? -12.625 30.031 19.562 1 94.62 113 ALA A N 1
ATOM 904 C CA . ALA A 1 113 ? -12.531 28.719 20.203 1 94.62 113 ALA A CA 1
ATOM 905 C C . ALA A 1 113 ? -13.805 28.406 20.984 1 94.62 113 ALA A C 1
ATOM 907 O O . ALA A 1 113 ? -14.445 29.297 21.531 1 94.62 113 ALA A O 1
ATOM 908 N N . PHE A 1 114 ? -14.156 27.141 20.969 1 94.38 114 PHE A N 1
ATOM 909 C CA . PHE A 1 114 ? -15.312 26.75 21.75 1 94.38 114 PHE A CA 1
ATOM 910 C C . PHE A 1 114 ? -15.156 25.312 22.25 1 94.38 114 PHE A C 1
ATOM 912 O O . PHE A 1 114 ? 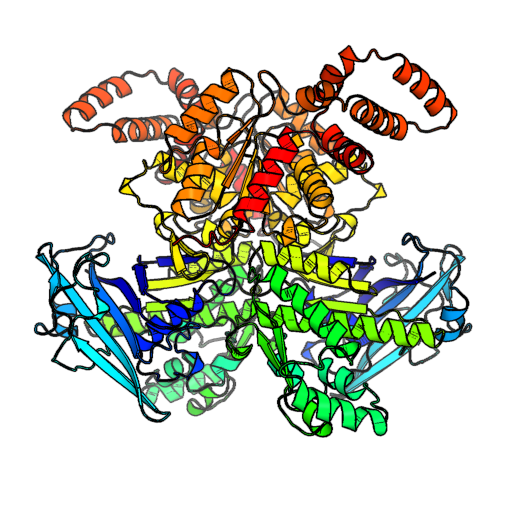-14.391 24.531 21.688 1 94.38 114 PHE A O 1
ATOM 919 N N . ARG A 1 115 ? -15.844 25.016 23.344 1 94.81 115 ARG A N 1
ATOM 920 C CA . ARG A 1 115 ? -15.859 23.703 23.984 1 94.81 115 ARG A CA 1
ATOM 921 C C . ARG A 1 115 ? -17.188 23 23.734 1 94.81 115 ARG A C 1
ATOM 923 O O . ARG A 1 115 ? -18.25 23.609 23.828 1 94.81 115 ARG A O 1
ATOM 930 N N . THR A 1 116 ? -17.094 21.781 23.312 1 93.44 116 THR A N 1
ATOM 931 C CA . THR A 1 116 ? -18.25 20.891 23.234 1 93.44 116 THR A CA 1
ATOM 932 C C . THR A 1 116 ? -18.188 19.828 24.328 1 93.44 116 THR A C 1
ATOM 934 O O . THR A 1 116 ? -17.203 19.109 24.438 1 93.44 116 THR A O 1
ATOM 937 N N . ILE A 1 117 ? -19.234 19.75 25.141 1 91.56 117 ILE A N 1
ATOM 938 C CA . ILE A 1 117 ? -19.344 18.766 26.203 1 91.56 117 ILE A CA 1
ATOM 939 C C . ILE A 1 117 ? -20.516 17.828 25.922 1 91.56 117 ILE A C 1
ATOM 941 O O . ILE A 1 117 ? -21.625 18.281 25.625 1 91.56 117 ILE A O 1
ATOM 945 N N . ILE A 1 118 ? -20.219 16.594 25.938 1 87.81 118 ILE A N 1
ATOM 946 C CA . ILE A 1 118 ? -21.266 15.586 25.797 1 87.81 118 ILE A CA 1
ATOM 947 C C . ILE A 1 118 ? -21.359 14.75 27.062 1 87.81 118 ILE A C 1
ATOM 949 O O . ILE A 1 118 ? -20.375 14.133 27.484 1 87.81 118 ILE A O 1
ATOM 953 N N . LYS A 1 119 ? -22.484 14.758 27.609 1 84.25 119 LYS A N 1
ATOM 954 C CA . LYS A 1 119 ? -22.719 14.008 28.844 1 84.25 119 LYS A CA 1
ATOM 955 C C . LYS A 1 119 ? -23.828 12.984 28.656 1 84.25 119 LYS A C 1
ATOM 957 O O . LYS A 1 119 ? -24.797 13.227 27.938 1 84.25 119 LYS A O 1
ATOM 962 N N . GLU A 1 120 ? -23.469 11.891 29.188 1 76.06 120 GLU A N 1
ATOM 963 C CA . GLU A 1 120 ? -24.5 10.859 29.172 1 76.06 120 GLU A CA 1
ATOM 964 C C . GLU A 1 120 ? -25.484 11.062 30.312 1 76.06 120 GLU A C 1
ATOM 966 O O . GLU A 1 120 ? -25.078 11.273 31.453 1 76.06 120 GLU A O 1
ATOM 971 N N . ASN A 1 121 ? -26.781 11.359 30.062 1 66 121 ASN A N 1
ATOM 972 C CA . ASN A 1 121 ? -27.812 11.461 31.078 1 66 121 ASN A CA 1
ATOM 973 C C . ASN A 1 121 ? -28.922 10.43 30.859 1 66 121 ASN A C 1
ATOM 975 O O . ASN A 1 121 ? -29.797 10.633 30.031 1 66 121 ASN A O 1
ATOM 979 N N . ASN A 1 122 ? -29.125 9.422 31.703 1 60.84 122 ASN A N 1
ATOM 980 C CA . ASN A 1 122 ? -30.172 8.398 31.656 1 60.84 122 ASN A CA 1
ATOM 981 C C . ASN A 1 122 ? -30.344 7.824 30.25 1 60.84 122 ASN A C 1
ATOM 983 O O . ASN A 1 122 ? -31.453 7.816 29.719 1 60.84 122 ASN A O 1
ATOM 987 N N . LYS A 1 123 ? -29.438 7.371 29.547 1 61.12 123 LYS A N 1
ATOM 988 C CA . LYS A 1 123 ? -29.438 6.676 28.266 1 61.12 123 LYS A CA 1
ATOM 989 C C . LYS A 1 123 ? -29.609 7.656 27.109 1 61.12 123 LYS A C 1
ATOM 991 O O . LYS A 1 123 ? -29.859 7.246 25.969 1 61.12 123 LYS A O 1
ATOM 996 N N . THR A 1 124 ? -29.641 8.977 27.547 1 69 124 THR A N 1
ATOM 997 C CA . THR A 1 124 ? -29.641 9.992 26.5 1 69 124 THR A CA 1
ATOM 998 C C . THR A 1 124 ? -28.375 10.844 26.562 1 69 124 THR A C 1
ATOM 1000 O O . THR A 1 124 ? -27.688 10.875 27.578 1 69 124 THR A O 1
ATOM 1003 N N . PHE A 1 125 ? -28 11.344 25.406 1 77.75 125 PHE A N 1
ATOM 1004 C CA . PHE A 1 125 ? -26.781 12.156 25.297 1 77.75 125 PHE A CA 1
ATOM 1005 C C . PHE A 1 125 ? -27.141 13.617 25.047 1 77.75 125 PHE A C 1
ATOM 1007 O O . PHE A 1 125 ? -28.016 13.922 24.234 1 77.75 125 PHE A O 1
ATOM 1014 N N . ARG A 1 126 ? -26.609 14.445 26.031 1 80.44 126 ARG A N 1
ATOM 1015 C CA . ARG A 1 126 ? -26.812 15.883 25.859 1 80.44 126 ARG A CA 1
ATOM 1016 C C . ARG A 1 126 ? -25.531 16.578 25.422 1 80.44 126 ARG A C 1
ATOM 1018 O O . ARG A 1 126 ? -24.484 16.406 26.047 1 80.44 126 ARG A O 1
ATOM 1025 N N . LYS A 1 127 ? -25.641 17.297 24.312 1 87.56 127 LYS A N 1
ATOM 1026 C CA . LYS A 1 127 ? -24.516 18.062 23.766 1 87.56 127 LYS A CA 1
ATOM 1027 C C . LYS A 1 127 ? -24.641 19.547 24.141 1 87.56 127 LYS A C 1
ATOM 1029 O O . LYS A 1 127 ? -25.688 20.156 23.922 1 87.56 127 LYS A O 1
ATOM 1034 N N . GLN A 1 128 ? -23.625 20.109 24.812 1 89.69 128 GLN A N 1
ATOM 1035 C CA . GLN A 1 128 ? -23.531 21.516 25.156 1 89.69 128 GLN A CA 1
ATOM 1036 C C . GLN A 1 128 ? -22.25 22.141 24.625 1 89.69 128 GLN A C 1
ATOM 1038 O O . GLN A 1 128 ? -21.203 21.5 24.594 1 89.69 128 GLN A O 1
ATOM 1043 N N . GLN A 1 129 ? -22.391 23.359 24.219 1 92.5 129 GLN A N 1
ATOM 1044 C CA . GLN A 1 129 ? -21.219 24.047 23.703 1 92.5 129 GLN A CA 1
ATOM 1045 C C . GLN A 1 129 ? -21.016 25.375 24.438 1 92.5 129 GLN A C 1
ATOM 1047 O O . GLN A 1 129 ? -21.969 26.047 24.797 1 92.5 129 GLN A O 1
ATOM 1052 N N . PHE A 1 130 ? -19.719 25.672 24.609 1 93.06 130 PHE A N 1
ATOM 1053 C CA . PHE A 1 130 ? -19.328 26.875 25.359 1 93.06 130 PHE A CA 1
ATOM 1054 C C . PHE A 1 130 ? -18.25 27.656 24.625 1 93.06 130 PHE A C 1
ATOM 1056 O O . PHE A 1 130 ? -17.375 27.062 24 1 93.06 130 PHE A O 1
ATOM 1063 N N . TYR A 1 131 ? -18.375 28.906 24.828 1 91.12 131 TYR A N 1
ATOM 1064 C CA . TYR A 1 131 ? -17.375 29.812 24.266 1 91.12 131 TYR A CA 1
ATOM 1065 C C . TYR A 1 131 ? -16.094 29.812 25.109 1 91.12 131 TYR A C 1
ATOM 1067 O O . TYR A 1 131 ? -16.172 29.812 26.344 1 91.12 131 TYR A O 1
ATOM 1075 N N . ILE A 1 132 ? -14.922 29.703 24.406 1 91.81 132 ILE A N 1
ATOM 1076 C CA . ILE A 1 132 ? -13.625 29.766 25.062 1 91.81 132 ILE A CA 1
ATOM 1077 C C . ILE A 1 132 ? -12.977 31.125 24.797 1 91.81 132 ILE A C 1
ATOM 1079 O O . ILE A 1 132 ? -12.68 31.469 23.641 1 91.81 132 ILE A O 1
ATOM 1083 N N . ASP A 1 133 ? -12.656 31.891 25.781 1 87.38 133 ASP A N 1
ATOM 1084 C CA . ASP A 1 133 ? -12.109 33.219 25.625 1 87.38 133 ASP A CA 1
ATOM 1085 C C . ASP A 1 133 ? -10.586 33.188 25.531 1 87.38 133 ASP A C 1
ATOM 1087 O O . ASP A 1 1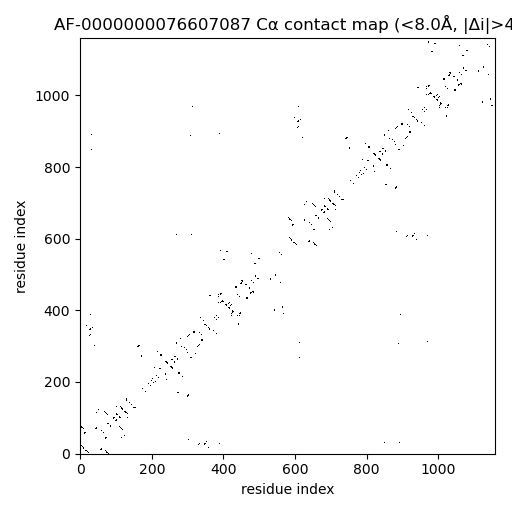33 ? -9.977 34.031 24.875 1 87.38 133 ASP A O 1
ATOM 1091 N N . GLN A 1 134 ? -10.008 32.25 26.266 1 86.94 134 GLN A N 1
ATOM 1092 C CA . GLN A 1 134 ? -8.555 32.125 26.266 1 86.94 134 GLN A CA 1
ATOM 1093 C C . GLN A 1 134 ? -8.141 30.672 26.047 1 86.94 134 GLN A C 1
ATOM 1095 O O . GLN A 1 134 ? -8.547 29.797 26.797 1 86.94 134 GLN A O 1
ATOM 1100 N N . TRP A 1 135 ? -7.395 30.516 25.016 1 89.81 135 TRP A N 1
ATOM 1101 C CA . TRP A 1 135 ? -6.875 29.188 24.719 1 89.81 135 TRP A CA 1
ATOM 1102 C C . TRP A 1 135 ? -5.621 28.891 25.531 1 89.81 135 TRP A C 1
ATOM 1104 O O . TRP A 1 135 ? -4.52 29.312 25.172 1 89.81 135 TRP A O 1
ATOM 1114 N N . GLU A 1 136 ? -5.68 28.172 26.578 1 83.75 136 GLU A N 1
ATOM 1115 C CA . GLU A 1 136 ? -4.574 27.875 27.484 1 83.75 136 GLU A CA 1
ATOM 1116 C C . GLU A 1 136 ? -3.641 26.828 26.906 1 83.75 136 GLU A C 1
ATOM 1118 O O . GLU A 1 136 ? -4.012 26.109 25.969 1 83.75 136 GLU A O 1
ATOM 1123 N N . GLU A 1 137 ? -2.484 26.766 27.469 1 85.19 137 GLU A N 1
ATOM 1124 C CA . GLU A 1 137 ? -1.521 25.766 27.047 1 85.19 137 GLU A CA 1
ATOM 1125 C C . GLU A 1 137 ? -1.981 24.359 27.438 1 85.19 137 GLU A C 1
ATOM 1127 O O . GLU A 1 137 ? -2.623 24.172 28.469 1 85.19 137 GLU A O 1
ATOM 1132 N N . PHE A 1 138 ? -1.665 23.453 26.609 1 86.06 138 PHE A N 1
ATOM 1133 C CA . PHE A 1 138 ? -2.111 22.078 26.781 1 86.06 138 PHE A CA 1
ATOM 1134 C C . PHE A 1 138 ? -1.507 21.469 28.031 1 86.06 138 PHE A C 1
ATOM 1136 O O . PHE A 1 138 ? -2.203 20.797 28.797 1 86.06 138 PHE A O 1
ATOM 1143 N N . LEU A 1 139 ? -0.1 21.594 28.109 1 75.75 139 LEU A N 1
ATOM 1144 C CA . LEU A 1 139 ? 0.581 21 29.266 1 75.75 139 LEU A CA 1
ATOM 1145 C C . LEU A 1 139 ? 0.736 22.016 30.391 1 75.75 139 LEU A C 1
ATOM 1147 O O . LEU A 1 139 ? 1.459 23 30.234 1 75.75 139 LEU A O 1
ATOM 1151 N N . ASN A 1 140 ? -0.375 22.203 31.125 1 66.12 140 ASN A N 1
ATOM 1152 C CA . ASN A 1 140 ? -0.246 23.094 32.281 1 66.12 140 ASN A CA 1
ATOM 1153 C C . ASN A 1 140 ? -0.138 22.297 33.594 1 66.12 140 ASN A C 1
ATOM 1155 O O . ASN A 1 140 ? -0.853 21.312 33.781 1 66.12 140 ASN A O 1
ATOM 1159 N N . GLU A 1 141 ? 0.977 22.484 34.219 1 62.56 141 GLU A N 1
ATOM 1160 C CA . GLU A 1 141 ? 1.297 21.797 35.469 1 62.56 141 GLU A CA 1
ATOM 1161 C C . GLU A 1 141 ? 0.173 21.953 36.5 1 62.56 141 GLU A C 1
ATOM 1163 O O . GLU A 1 141 ? -0.054 21.062 37.312 1 62.56 141 GLU A O 1
ATOM 1168 N N . ASP A 1 142 ? -0.514 22.953 36.469 1 64.75 142 ASP A N 1
ATOM 1169 C CA . ASP A 1 142 ? -1.394 23.25 37.594 1 64.75 142 ASP A CA 1
ATOM 1170 C C . ASP A 1 142 ? -2.814 22.766 37.312 1 64.75 142 ASP A C 1
ATOM 1172 O O . ASP A 1 142 ? -3.439 22.141 38.188 1 64.75 142 ASP A O 1
ATOM 1176 N N . ILE A 1 143 ? -3.344 23.125 36.094 1 74.62 143 ILE A N 1
ATOM 1177 C CA . ILE A 1 143 ? -4.73 22.797 35.781 1 74.62 143 ILE A CA 1
ATOM 1178 C C . ILE A 1 143 ? -4.805 22.156 34.406 1 74.62 143 ILE A C 1
ATOM 1180 O O . ILE A 1 143 ? -4.191 22.656 33.438 1 74.62 143 ILE A O 1
ATOM 1184 N N . ASN A 1 144 ? -5.527 21.125 34.438 1 85.62 144 ASN A N 1
ATOM 1185 C CA . ASN A 1 144 ? -5.789 20.531 33.125 1 85.62 144 ASN A CA 1
ATOM 1186 C C . ASN A 1 144 ? -6.762 21.375 32.312 1 85.62 144 ASN A C 1
ATOM 1188 O O . ASN A 1 144 ? -7.68 21.984 32.844 1 85.62 144 ASN A O 1
ATOM 1192 N N . TRP A 1 145 ? -6.551 21.531 31.047 1 88.56 145 TRP A N 1
ATOM 1193 C CA . TRP A 1 145 ? -7.367 22.375 30.172 1 88.56 145 TRP A CA 1
ATOM 1194 C C . TRP A 1 145 ? -8.836 21.984 30.266 1 88.56 145 TRP A C 1
ATOM 1196 O O . TRP A 1 145 ? -9.719 22.828 30.141 1 88.56 145 TRP A O 1
ATOM 1206 N N . TYR A 1 146 ? -9.109 20.688 30.562 1 87.25 146 TYR A N 1
ATOM 1207 C CA . TYR A 1 146 ? -10.484 20.203 30.531 1 87.25 146 TYR A CA 1
ATOM 1208 C C . TYR A 1 146 ? -11.211 20.531 31.844 1 87.25 146 TYR A C 1
ATOM 1210 O O . TYR A 1 146 ? -12.422 20.344 31.938 1 87.25 146 TYR A O 1
ATOM 1218 N N . ASP A 1 147 ? -10.57 21.016 32.781 1 87.06 147 ASP A N 1
ATOM 1219 C CA . ASP A 1 147 ? -11.18 21.359 34.062 1 87.06 147 ASP A CA 1
ATOM 1220 C C . ASP A 1 147 ? -11.656 22.812 34.062 1 87.06 147 ASP A C 1
ATOM 1222 O O . ASP A 1 147 ? -12.391 23.219 34.969 1 87.06 147 ASP A O 1
ATOM 1226 N N . ASN A 1 148 ? -11.289 23.531 33.094 1 87.75 148 ASN A N 1
ATOM 1227 C CA . ASN A 1 148 ? -11.773 24.906 32.969 1 87.75 148 ASN A CA 1
ATOM 1228 C C . ASN A 1 148 ? -13.266 24.953 32.688 1 87.75 148 ASN A C 1
ATOM 1230 O O . ASN A 1 148 ? -13.742 24.25 31.781 1 87.75 148 ASN A O 1
ATOM 1234 N N . GLU A 1 149 ? -13.984 25.703 33.406 1 86.69 149 GLU A N 1
ATOM 1235 C CA . GLU A 1 149 ? -15.422 25.828 33.188 1 86.69 149 GLU A CA 1
ATOM 1236 C C . GLU A 1 149 ? -15.758 27.125 32.469 1 86.69 149 GLU A C 1
ATOM 1238 O O . GLU A 1 149 ? -15.125 28.156 32.719 1 86.69 149 GLU A O 1
ATOM 1243 N N . PHE A 1 150 ? -16.703 26.938 31.625 1 87.69 150 PHE A N 1
ATOM 1244 C CA . PHE A 1 150 ? -17.188 28.078 30.859 1 87.69 150 PHE A CA 1
ATOM 1245 C C . PHE A 1 150 ? -18.688 28.281 31.062 1 87.69 150 PHE A C 1
ATOM 1247 O O . PHE A 1 150 ? -19.438 27.297 31.219 1 87.69 150 PHE A O 1
ATOM 1254 N N . ASP A 1 151 ? -19.188 29.5 31.188 1 79.38 151 ASP A N 1
ATOM 1255 C CA . ASP A 1 151 ? -20.562 29.766 31.609 1 79.38 151 ASP A CA 1
ATOM 1256 C C . ASP A 1 151 ? -21.469 30.016 30.391 1 79.38 151 ASP A C 1
ATOM 1258 O O . ASP A 1 151 ? -22.672 29.766 30.453 1 79.38 151 ASP A O 1
ATOM 1262 N N . LYS A 1 152 ? -21.109 30.547 29.375 1 81.44 152 LYS A N 1
ATOM 1263 C CA . LYS A 1 152 ? -22 30.953 28.281 1 81.44 152 LYS A CA 1
ATOM 1264 C C . LYS A 1 152 ? -22.219 29.812 27.297 1 81.44 152 LYS A C 1
ATOM 1266 O O . LYS A 1 152 ? -21.344 29.516 26.484 1 81.44 152 LYS A O 1
ATOM 1271 N N . GLU A 1 153 ? -23.391 29.141 27.375 1 86 153 GLU A N 1
ATOM 1272 C CA . GLU A 1 153 ? -23.766 28.109 26.391 1 86 153 GLU A CA 1
ATOM 1273 C C . GLU A 1 153 ? -24.25 28.734 25.094 1 86 153 GLU A C 1
ATOM 1275 O O . GLU A 1 153 ? -25.125 29.594 25.109 1 86 153 GLU A O 1
ATOM 1280 N N . LEU A 1 154 ? -23.641 28.359 24.078 1 84.25 154 LEU A N 1
ATOM 1281 C CA . LEU A 1 154 ? -24 28.859 22.75 1 84.25 154 LEU A CA 1
ATOM 1282 C C . LEU A 1 154 ? -23.969 27.734 21.719 1 84.25 154 LEU A C 1
ATOM 1284 O O . LEU A 1 154 ? -23.453 26.641 22 1 84.25 154 LEU A O 1
ATOM 1288 N N . SER A 1 155 ? -24.594 27.969 20.609 1 82.75 155 SER A N 1
ATOM 1289 C CA . SER A 1 155 ? -24.469 27.062 19.484 1 82.75 155 SER A CA 1
ATOM 1290 C C . SER A 1 155 ? -23.422 27.531 18.484 1 82.75 155 SER A C 1
ATOM 1292 O O . SER A 1 155 ? -23.406 28.703 18.109 1 82.75 155 SER A O 1
ATOM 1294 N N . PHE A 1 156 ? -22.531 26.719 18.172 1 85.31 156 PHE A N 1
ATOM 1295 C CA . PHE A 1 156 ? -21.453 27.078 17.266 1 85.31 156 PHE A CA 1
ATOM 1296 C C . PHE A 1 156 ? -21.578 26.328 15.953 1 85.31 156 PHE A C 1
ATOM 1298 O O . PHE A 1 156 ? -20.656 25.594 15.57 1 85.31 156 PHE A O 1
ATOM 1305 N N . TYR A 1 157 ? -22.656 26.422 15.352 1 83 157 TYR A N 1
ATOM 1306 C CA . TYR A 1 157 ? -22.859 25.875 14.008 1 83 157 TYR A CA 1
ATOM 1307 C C . TYR A 1 157 ? -22.828 26.984 12.969 1 83 157 TYR A C 1
ATOM 1309 O O . TYR A 1 157 ? -23.562 27.969 13.086 1 83 157 TYR A O 1
ATOM 1317 N N . PHE A 1 158 ? -21.938 26.828 12.07 1 86.38 158 PHE A N 1
ATOM 1318 C CA . PHE A 1 158 ? -21.781 27.828 11.016 1 86.38 158 PHE A CA 1
ATOM 1319 C C . PHE A 1 158 ? -22.047 27.234 9.648 1 86.38 158 PHE A C 1
ATOM 1321 O O . PHE A 1 158 ? -21.375 26.281 9.234 1 86.38 158 PHE A O 1
ATOM 1328 N N . ASP A 1 159 ? -22.922 27.812 8.867 1 82.94 159 ASP A N 1
ATOM 1329 C CA . ASP A 1 159 ? -23.188 27.375 7.504 1 82.94 159 ASP A CA 1
ATOM 1330 C C . ASP A 1 159 ? -22 27.625 6.598 1 82.94 159 ASP A C 1
ATOM 1332 O O . ASP A 1 159 ? -21.781 26.906 5.617 1 82.94 159 ASP A O 1
ATOM 1336 N N . GLU A 1 160 ? -21.281 28.625 6.984 1 89.81 160 GLU A N 1
ATOM 1337 C CA . GLU A 1 160 ? -20.109 29.047 6.203 1 89.81 160 GLU A CA 1
ATOM 1338 C C . GLU A 1 160 ? -18.938 28.109 6.41 1 89.81 160 GLU A C 1
ATOM 1340 O O . GLU A 1 160 ? -17.969 28.125 5.648 1 89.81 160 GLU A O 1
ATOM 1345 N N . ILE A 1 161 ? -19.062 27.25 7.508 1 93.06 161 ILE A N 1
ATOM 1346 C CA . ILE A 1 161 ? -18.016 26.281 7.793 1 93.06 161 ILE A CA 1
ATOM 1347 C C . ILE A 1 161 ? -18.625 24.875 7.863 1 93.06 161 ILE A C 1
ATOM 1349 O O . ILE A 1 161 ? -18.578 24.234 8.906 1 93.06 161 ILE A O 1
ATOM 1353 N N . PRO A 1 162 ? -19.078 24.406 6.723 1 88.25 162 PRO A N 1
ATOM 1354 C CA . PRO A 1 162 ? -19.656 23.062 6.75 1 88.25 162 PRO A CA 1
ATOM 1355 C C . PRO A 1 162 ? -18.609 21.969 6.949 1 88.25 162 PRO A C 1
ATOM 1357 O O . PRO A 1 162 ? -17.484 22.094 6.449 1 88.25 162 PRO A O 1
ATOM 1360 N N . PHE A 1 163 ? -19.047 21 7.715 1 90.94 163 PHE A N 1
ATOM 1361 C CA . PHE A 1 163 ? -18.188 19.844 7.957 1 90.94 163 PHE A CA 1
ATOM 1362 C C . PHE A 1 163 ? -18.703 18.609 7.215 1 90.94 163 PHE A C 1
ATOM 1364 O O . PHE A 1 163 ? -19.875 18.234 7.379 1 90.94 163 PHE A O 1
ATOM 1371 N N . PHE A 1 164 ? -17.812 18.094 6.355 1 85.31 164 PHE A N 1
ATOM 1372 C CA . PHE A 1 164 ? -18.172 16.891 5.602 1 85.31 164 PHE A CA 1
ATOM 1373 C C . PHE A 1 164 ? -17.312 15.703 6.031 1 85.31 164 PHE A C 1
ATOM 1375 O O . PHE A 1 164 ? -16.078 15.797 6.043 1 85.31 164 PHE A O 1
ATOM 1382 N N . TYR A 1 165 ? -17.953 14.688 6.422 1 88 165 TYR A N 1
ATOM 1383 C CA . TYR A 1 165 ? -17.266 13.469 6.832 1 88 165 TYR A CA 1
ATOM 1384 C C . TYR A 1 165 ? -17.531 12.336 5.852 1 88 165 TYR A C 1
ATOM 1386 O O . TYR A 1 165 ? -18.672 11.867 5.727 1 88 165 TYR A O 1
ATOM 1394 N N . LEU A 1 166 ? -16.453 11.93 5.113 1 84.62 166 LEU A N 1
ATOM 1395 C CA . LEU A 1 166 ? -16.547 10.789 4.211 1 84.62 166 LEU A CA 1
ATOM 1396 C C . LEU A 1 166 ? -15.945 9.539 4.859 1 84.62 166 LEU A C 1
ATOM 1398 O O . LEU A 1 166 ? -14.727 9.445 5.016 1 84.62 166 LEU A O 1
ATOM 1402 N N . GLU A 1 167 ? -16.781 8.586 5.109 1 81.94 167 GLU A N 1
ATOM 1403 C CA . GLU A 1 167 ? -16.344 7.348 5.75 1 81.94 167 GLU A CA 1
ATOM 1404 C C . GLU A 1 167 ? -15.641 6.426 4.754 1 81.94 167 GLU A C 1
ATOM 1406 O O . GLU A 1 167 ? -15.688 6.66 3.545 1 81.94 167 GLU A O 1
ATOM 1411 N N . ALA A 1 168 ? -15.031 5.379 5.301 1 76.06 168 ALA A N 1
ATOM 1412 C CA . ALA A 1 168 ? -14.242 4.453 4.492 1 76.06 168 ALA A CA 1
ATOM 1413 C C . ALA A 1 168 ? -15.133 3.658 3.545 1 76.06 168 ALA A C 1
ATOM 1415 O O . ALA A 1 168 ? -14.758 3.408 2.396 1 76.06 168 ALA A O 1
ATOM 1416 N N . ASN A 1 169 ? -16.203 3.172 4.008 1 68.38 169 ASN A N 1
ATOM 1417 C CA . ASN A 1 169 ? -17.109 2.361 3.203 1 68.38 169 ASN A CA 1
ATOM 1418 C C . ASN A 1 169 ? -18.094 3.229 2.42 1 68.38 169 ASN A C 1
ATOM 1420 O O . ASN A 1 169 ? -19.266 2.896 2.318 1 68.38 169 ASN A O 1
ATOM 1424 N N . ARG A 1 170 ? -17.562 4.25 1.842 1 62.62 170 ARG A N 1
ATOM 1425 C CA . ARG A 1 170 ? -18.422 5.137 1.067 1 62.62 170 ARG A CA 1
ATOM 1426 C C . ARG A 1 170 ? -18.781 4.508 -0.273 1 62.62 170 ARG A C 1
ATOM 1428 O O . ARG A 1 170 ? -17.953 3.842 -0.899 1 62.62 170 ARG A O 1
ATOM 1435 N N . ASP A 1 171 ? -20 4.457 -0.524 1 60.22 171 ASP A N 1
ATOM 1436 C CA . ASP A 1 171 ? -20.516 3.949 -1.794 1 60.22 171 ASP A CA 1
ATOM 1437 C C . ASP A 1 171 ? -21.5 4.934 -2.424 1 60.22 171 ASP A C 1
ATOM 1439 O O . ASP A 1 171 ? -22.547 5.219 -1.852 1 60.22 171 ASP A O 1
ATOM 1443 N N . ILE A 1 172 ? -21.047 5.422 -3.504 1 54.72 172 ILE A N 1
ATOM 1444 C CA . ILE A 1 172 ? -21.812 6.449 -4.211 1 54.72 172 ILE A CA 1
ATOM 1445 C C . ILE A 1 172 ? -23.234 5.953 -4.461 1 54.72 172 ILE A C 1
ATOM 1447 O O . ILE A 1 172 ? -24.188 6.734 -4.422 1 54.72 172 ILE A O 1
ATOM 1451 N N . LEU A 1 173 ? -23.203 4.602 -4.688 1 51.09 173 LEU A N 1
ATOM 1452 C CA . LEU A 1 173 ? -24.516 4.047 -4.992 1 51.09 173 LEU A CA 1
ATOM 1453 C C . LEU A 1 173 ? -25.453 4.148 -3.787 1 51.09 173 LEU A C 1
ATOM 1455 O O . LEU A 1 173 ? -26.641 4.41 -3.939 1 51.09 173 LEU A O 1
ATOM 1459 N N . GLU A 1 174 ? -24.844 3.975 -2.66 1 56.56 174 GLU A N 1
ATOM 1460 C CA . GLU A 1 174 ? -25.625 4.109 -1.427 1 56.56 174 GLU A CA 1
ATOM 1461 C C . GLU A 1 174 ? -25.891 5.578 -1.103 1 56.56 174 GLU A C 1
ATOM 1463 O O . GLU A 1 174 ? -26.953 5.926 -0.607 1 56.56 174 GLU A O 1
ATOM 1468 N N . ASP A 1 175 ? -24.953 6.34 -1.474 1 55.69 175 ASP A N 1
ATOM 1469 C CA . ASP A 1 175 ? -25.031 7.766 -1.176 1 55.69 175 ASP A CA 1
ATOM 1470 C C . ASP A 1 175 ? -26.141 8.43 -1.983 1 55.69 175 ASP A C 1
ATOM 1472 O O . ASP A 1 175 ? -26.844 9.32 -1.479 1 55.69 175 ASP A O 1
ATOM 1476 N N . ILE A 1 176 ? -26.266 7.852 -3.127 1 51.75 176 ILE A N 1
ATOM 1477 C CA . ILE A 1 176 ? -27.234 8.422 -4.059 1 51.75 176 ILE A CA 1
ATOM 1478 C C . ILE A 1 176 ? -28.656 8.047 -3.617 1 51.75 176 ILE A C 1
ATOM 1480 O O . ILE A 1 176 ? -29.594 8.82 -3.812 1 51.75 176 ILE A O 1
ATOM 1484 N N . LYS A 1 177 ? -28.719 6.934 -2.953 1 54.12 177 LYS A N 1
ATOM 1485 C CA . LYS A 1 177 ? -30.031 6.445 -2.547 1 54.12 177 LYS A CA 1
ATOM 1486 C C . LYS A 1 177 ? -30.516 7.156 -1.285 1 54.12 177 LYS A C 1
ATOM 1488 O O . LYS A 1 177 ? -31.719 7.246 -1.04 1 54.12 177 LYS A O 1
ATOM 1493 N N . SER A 1 178 ? -29.547 7.605 -0.536 1 51.56 178 SER A N 1
ATOM 1494 C CA . SER A 1 178 ? -29.906 8.18 0.756 1 51.56 178 SER A CA 1
ATOM 1495 C C . SER A 1 178 ? -30.125 9.688 0.648 1 51.56 178 SER A C 1
ATOM 1497 O O . SER A 1 178 ? -29.25 10.414 0.183 1 51.56 178 SER A O 1
ATOM 1499 N N . LYS A 1 179 ? -31.312 10.156 1 1 46.34 179 LYS A N 1
ATOM 1500 C CA . LYS A 1 179 ? -31.641 11.578 1.001 1 46.34 179 LYS A CA 1
ATOM 1501 C C . LYS A 1 179 ? -30.75 12.359 1.959 1 46.34 179 LYS A C 1
ATOM 1503 O O . LYS A 1 179 ? -30.531 13.562 1.788 1 46.34 179 LYS A O 1
ATOM 1508 N N . SER A 1 180 ? -30.359 11.633 2.922 1 50.09 180 SER A N 1
ATOM 1509 C CA . SER A 1 180 ? -29.562 12.273 3.967 1 50.09 180 SER A CA 1
ATOM 1510 C C . SER A 1 180 ? -28.094 12.305 3.605 1 50.09 180 SER A C 1
ATOM 1512 O O . SER A 1 180 ? -27.281 12.945 4.289 1 50.09 180 SER A O 1
ATOM 1514 N N . SER A 1 181 ? -27.969 11.648 2.365 1 54.34 181 SER A N 1
ATOM 1515 C CA . SER A 1 181 ? -26.578 11.641 1.937 1 54.34 181 SER A CA 1
ATOM 1516 C C . SER A 1 181 ? -26.141 13.016 1.438 1 54.34 181 SER A C 1
ATOM 1518 O O . SER A 1 181 ? -26.984 13.867 1.138 1 54.34 181 SER A O 1
ATOM 1520 N N . TYR A 1 182 ? -24.906 13.281 1.604 1 53.41 182 TYR A N 1
ATOM 1521 C CA . TYR A 1 182 ? -24.391 14.562 1.133 1 53.41 182 TYR A CA 1
ATOM 1522 C C . TYR A 1 182 ? -24.891 14.859 -0.281 1 53.41 182 TYR A C 1
ATOM 1524 O O . TYR A 1 182 ? -25.281 15.984 -0.584 1 53.41 182 TYR A O 1
ATOM 1532 N N . LEU A 1 183 ? -24.922 13.766 -1.111 1 53.62 183 LEU A N 1
ATOM 1533 C CA . LEU A 1 183 ? -25.375 13.938 -2.49 1 53.62 183 LEU A CA 1
ATOM 1534 C C . LEU A 1 183 ? -26.844 14.297 -2.543 1 53.62 183 LEU A C 1
ATOM 1536 O O . LEU A 1 183 ? -27.266 15.141 -3.348 1 53.62 183 LEU A O 1
ATOM 1540 N N . GLY A 1 184 ? -27.453 13.586 -1.72 1 49.72 184 GLY A N 1
ATOM 1541 C CA . GLY A 1 184 ? -28.875 13.898 -1.666 1 49.72 184 GLY A CA 1
ATOM 1542 C C . GLY A 1 184 ? -29.141 15.344 -1.29 1 49.72 184 GLY A C 1
ATOM 1543 O O . GLY A 1 184 ? -30 16 -1.899 1 49.72 184 GLY A O 1
ATOM 1544 N N . ARG A 1 185 ? -28.422 15.836 -0.323 1 52.03 185 ARG A N 1
ATOM 1545 C CA . ARG A 1 185 ? -28.594 17.219 0.127 1 52.03 185 ARG A CA 1
ATOM 1546 C C . ARG A 1 185 ? -28.172 18.203 -0.958 1 52.03 185 ARG A C 1
ATOM 1548 O O . ARG A 1 185 ? -28.812 19.234 -1.138 1 52.03 185 ARG A O 1
ATOM 1555 N N . ILE A 1 186 ? -27.062 17.828 -1.473 1 48.38 186 ILE A N 1
ATOM 1556 C CA . ILE A 1 186 ? -26.609 18.656 -2.574 1 48.38 186 ILE A CA 1
ATOM 1557 C C . ILE A 1 186 ? -27.688 18.75 -3.643 1 48.38 186 ILE A C 1
ATOM 1559 O O . ILE A 1 186 ? -28.016 19.844 -4.113 1 48.38 186 ILE A O 1
ATOM 1563 N N . LEU A 1 187 ? -28.203 17.609 -3.896 1 48.91 187 LEU A N 1
ATOM 1564 C CA . LEU A 1 187 ? -29.203 17.578 -4.957 1 48.91 187 LEU A CA 1
ATOM 1565 C C . LEU A 1 187 ? -30.469 18.312 -4.535 1 48.91 187 LEU A C 1
ATOM 1567 O O . LEU A 1 187 ? -31.109 18.953 -5.363 1 48.91 187 LEU A O 1
ATOM 1571 N N . SER A 1 188 ? -30.656 18.141 -3.26 1 47.28 188 SER A N 1
ATOM 1572 C CA . SER A 1 188 ? -31.844 18.797 -2.75 1 47.28 188 SER A CA 1
ATOM 1573 C C . SER A 1 188 ? -31.656 20.297 -2.664 1 47.28 188 SER A C 1
ATOM 1575 O O . SER A 1 188 ? -32.625 21.062 -2.713 1 47.28 188 SER A O 1
ATOM 1577 N N . SER A 1 189 ? -30.469 20.688 -2.166 1 42.88 189 SER A N 1
ATOM 1578 C CA . SER A 1 189 ? -30.203 22.109 -2.02 1 42.88 189 SER A CA 1
ATOM 1579 C C . SER A 1 189 ? -30.203 22.812 -3.373 1 42.88 189 SER A C 1
ATOM 1581 O O . SER A 1 189 ? -30.156 24.047 -3.439 1 42.88 189 SER A O 1
ATOM 1583 N N . LEU A 1 190 ? -29.984 22.031 -4.273 1 40.09 190 LEU A N 1
ATOM 1584 C CA . LEU A 1 190 ? -30.109 22.625 -5.598 1 40.09 190 LEU A CA 1
ATOM 1585 C C . LEU A 1 190 ? -31.484 23.281 -5.766 1 40.09 190 LEU A C 1
ATOM 1587 O O . LEU A 1 190 ? -32.5 22.594 -5.773 1 40.09 190 LEU A O 1
ATOM 1591 N N . GLU A 1 191 ? -31.75 24.25 -4.996 1 39.22 191 GLU A N 1
ATOM 1592 C CA . GLU A 1 191 ? -32.906 25.094 -5.23 1 39.22 191 GLU A CA 1
ATOM 1593 C C . GLU A 1 191 ? -33.125 25.359 -6.723 1 39.22 191 GLU A C 1
ATOM 1595 O O . GLU A 1 191 ? -32.375 26.141 -7.328 1 39.22 191 GLU A O 1
ATOM 1600 N N . PHE A 1 192 ? -33.562 24.328 -7.449 1 34.22 192 PHE A N 1
ATOM 1601 C CA . PHE A 1 192 ? -34 24.656 -8.805 1 34.22 192 PHE A CA 1
ATOM 1602 C C . PHE A 1 192 ? -35.094 25.719 -8.781 1 34.22 192 PHE A C 1
ATOM 1604 O O . PHE A 1 192 ? -36.031 25.625 -7.984 1 34.22 192 PHE A O 1
ATOM 1611 N N . SER A 1 193 ? -34.875 26.875 -8.984 1 35.56 193 SER A N 1
ATOM 1612 C CA . SER A 1 193 ? -36.031 27.703 -9.297 1 35.56 193 SER A CA 1
ATOM 1613 C C . SER A 1 193 ? -37.062 26.906 -10.086 1 35.56 193 SER A C 1
ATOM 1615 O O . SER A 1 193 ? -36.719 25.938 -10.781 1 35.56 193 SER A O 1
ATOM 1617 N N . LEU A 1 194 ? -38.406 26.922 -9.828 1 37.62 194 LEU A N 1
ATOM 1618 C CA . LEU A 1 194 ? -39.5 26.297 -10.539 1 37.62 194 LEU A CA 1
ATOM 1619 C C . LEU A 1 194 ? -39.219 26.219 -12.039 1 37.62 194 LEU A C 1
ATOM 1621 O O . LEU A 1 194 ? -39.562 25.234 -12.695 1 37.62 194 LEU A O 1
ATOM 1625 N N . GLU A 1 195 ? -38.75 27.281 -12.695 1 37.47 195 GLU A N 1
ATOM 1626 C CA . GLU A 1 195 ? -38.469 27.391 -14.125 1 37.47 195 GLU A CA 1
ATOM 1627 C C . GLU A 1 195 ? -37.344 26.469 -14.547 1 37.47 195 GLU A C 1
ATOM 1629 O O . GLU A 1 195 ? -37.375 25.859 -15.617 1 37.47 195 GLU A O 1
ATOM 1634 N N . ASN A 1 196 ? -36.406 26.312 -13.742 1 37.38 196 ASN A N 1
ATOM 1635 C CA . ASN A 1 196 ? -35.219 25.547 -14.141 1 37.38 196 ASN A CA 1
ATOM 1636 C C . ASN A 1 196 ? -35.375 24.078 -13.781 1 37.38 196 ASN A C 1
ATOM 1638 O O . ASN A 1 196 ? -34.5 23.266 -14.117 1 37.38 196 ASN A O 1
ATOM 1642 N N . LYS A 1 197 ? -36.25 23.703 -12.945 1 39.09 197 LYS A N 1
ATOM 1643 C CA . LYS A 1 197 ? -36.656 22.328 -12.719 1 39.09 197 LYS A CA 1
ATOM 1644 C C . LYS A 1 197 ? -37.125 21.672 -14.023 1 39.09 197 LYS A C 1
ATOM 1646 O O . LYS A 1 197 ? -36.75 20.531 -14.312 1 39.09 197 LYS A O 1
ATOM 1651 N N . GLN A 1 198 ? -37.875 22.344 -14.719 1 41.5 198 GLN A N 1
ATOM 1652 C CA . GLN A 1 198 ? -38.375 21.844 -16 1 41.5 198 GLN A CA 1
ATOM 1653 C C . GLN A 1 198 ? -37.25 21.641 -16.984 1 41.5 198 GLN A C 1
ATOM 1655 O O . GLN A 1 198 ? -37.25 20.672 -17.75 1 41.5 198 GLN A O 1
ATOM 1660 N N . LYS A 1 199 ? -36.25 22.469 -16.922 1 39.25 199 LYS A N 1
ATOM 1661 C CA . LYS A 1 199 ? -35.156 22.359 -17.875 1 39.25 199 LYS A CA 1
ATOM 1662 C C . LYS A 1 199 ? -34.219 21.203 -17.516 1 39.25 199 LYS A C 1
ATOM 1664 O O . LYS A 1 199 ? -33.781 20.469 -18.391 1 39.25 199 LYS A O 1
ATOM 1669 N N . ILE A 1 200 ? -34.094 20.984 -16.375 1 39.41 200 ILE A N 1
ATOM 1670 C CA . ILE A 1 200 ? -33.219 19.891 -16.016 1 39.41 200 ILE A CA 1
ATOM 1671 C C . ILE A 1 200 ? -33.906 18.547 -16.25 1 39.41 200 ILE A C 1
ATOM 1673 O O . ILE A 1 200 ? -33.281 17.609 -16.75 1 39.41 200 ILE A O 1
ATOM 1677 N N . GLU A 1 201 ? -35.188 18.578 -15.914 1 38.41 201 GLU A N 1
ATOM 1678 C CA . GLU A 1 201 ? -35.969 17.406 -16.312 1 38.41 201 GLU A CA 1
ATOM 1679 C C . GLU A 1 201 ? -35.906 17.172 -17.812 1 38.41 201 GLU A C 1
ATOM 1681 O O . GLU A 1 201 ? -35.75 16.031 -18.25 1 38.41 201 GLU A O 1
ATOM 1686 N N . ALA A 1 202 ? -36.031 18.203 -18.516 1 40.28 202 ALA A N 1
ATOM 1687 C CA . ALA A 1 202 ? -35.906 18.109 -19.969 1 40.28 202 ALA A CA 1
ATOM 1688 C C . ALA A 1 202 ? -34.469 17.766 -20.375 1 40.28 202 ALA A C 1
ATOM 1690 O O . ALA A 1 202 ? -34.25 17 -21.312 1 40.28 202 ALA A O 1
ATOM 1691 N N . LEU A 1 203 ? -33.562 18.234 -19.625 1 35.5 203 LEU A N 1
ATOM 1692 C CA . LEU A 1 203 ? -32.156 18.016 -19.969 1 35.5 203 LEU A CA 1
ATOM 1693 C C . LEU A 1 203 ? -31.703 16.625 -19.531 1 35.5 203 LEU A C 1
ATOM 1695 O O . LEU A 1 203 ? -30.938 15.969 -20.25 1 35.5 203 LEU A O 1
ATOM 1699 N N . ILE A 1 204 ? -32.125 16.219 -18.422 1 37.66 204 ILE A N 1
ATOM 1700 C CA . ILE A 1 204 ? -31.859 14.82 -18.062 1 37.66 204 ILE A CA 1
ATOM 1701 C C . ILE A 1 204 ? -32.469 13.898 -19.109 1 37.66 204 ILE A C 1
ATOM 1703 O O . ILE A 1 204 ? -31.875 12.906 -19.516 1 37.66 204 ILE A O 1
ATOM 1707 N N . SER A 1 205 ? -33.656 14.211 -19.5 1 36.69 205 SER A N 1
ATOM 1708 C CA . SER A 1 205 ? -34.25 13.523 -20.641 1 36.69 205 SER A CA 1
ATOM 1709 C C . SER A 1 205 ? -33.406 13.664 -21.891 1 36.69 205 SER A C 1
ATOM 1711 O O . SER A 1 205 ? -33.219 12.703 -22.656 1 36.69 205 SER A O 1
ATOM 1713 N N . GLU A 1 206 ? -33.031 14.945 -22.266 1 33.25 206 GLU A N 1
ATOM 1714 C CA . GLU A 1 206 ? -32.188 15.203 -23.438 1 33.25 206 GLU A CA 1
ATOM 1715 C C . GLU A 1 206 ? -30.734 14.922 -23.125 1 33.25 206 GLU A C 1
ATOM 1717 O O . GLU A 1 206 ? -29.859 15.141 -23.984 1 33.25 206 GLU A O 1
ATOM 1722 N N . LEU A 1 207 ? -30.312 14.742 -22 1 35.12 207 LEU A N 1
ATOM 1723 C CA . LEU A 1 207 ? -28.922 14.602 -21.594 1 35.12 207 LEU A CA 1
ATOM 1724 C C . LEU A 1 207 ? -28.266 13.422 -22.297 1 35.12 207 LEU A C 1
ATOM 1726 O O . LEU A 1 207 ? -27.141 13.047 -21.969 1 35.12 207 LEU A O 1
ATOM 1730 N N . ASN A 1 208 ? -28.859 12.625 -23.078 1 32.88 208 ASN A N 1
ATOM 1731 C CA . ASN A 1 208 ? -28.047 11.898 -24.047 1 32.88 208 ASN A CA 1
ATOM 1732 C C . ASN A 1 208 ? -27.047 12.82 -24.75 1 32.88 208 ASN A C 1
ATOM 1734 O O . ASN A 1 208 ? -25.859 12.531 -24.781 1 32.88 208 ASN A O 1
ATOM 1738 N N . SER A 1 209 ? -27 13.289 -25.969 1 34.81 209 SER A N 1
ATOM 1739 C CA . SER A 1 209 ? -26.031 13.969 -26.844 1 34.81 209 SER A CA 1
ATOM 1740 C C . SER A 1 209 ? -25.812 15.406 -26.406 1 34.81 209 SER A C 1
ATOM 1742 O O . SER A 1 209 ? -24.672 15.875 -26.328 1 34.81 209 SER A O 1
ATOM 1744 N N . THR A 1 210 ? -26.75 16.438 -26.531 1 32.91 210 THR A N 1
ATOM 1745 C CA . THR A 1 210 ? -26.688 17.859 -26.812 1 32.91 210 THR A CA 1
ATOM 1746 C C . THR A 1 210 ? -26.594 18.672 -25.516 1 32.91 210 THR A C 1
ATOM 1748 O O . THR A 1 210 ? -26.188 19.828 -25.531 1 32.91 210 THR A O 1
ATOM 1751 N N . THR A 1 211 ? -27.25 18.453 -24.281 1 34.72 211 THR A N 1
ATOM 1752 C CA . THR A 1 211 ? -27.531 19.438 -23.234 1 34.72 211 THR A CA 1
ATOM 1753 C C . THR A 1 211 ? -26.5 19.344 -22.109 1 34.72 211 THR A C 1
ATOM 1755 O O . THR A 1 211 ? -26.594 20.047 -21.109 1 34.72 211 THR A O 1
ATOM 1758 N N . ILE A 1 212 ? -25.641 18.547 -21.906 1 40.97 212 ILE A N 1
ATOM 1759 C CA . ILE A 1 212 ? -24.516 18.656 -20.984 1 40.97 212 ILE A CA 1
ATOM 1760 C C . ILE A 1 212 ? -23.953 20.078 -21 1 40.97 212 ILE A C 1
ATOM 1762 O O . ILE A 1 212 ? -23.469 20.562 -19.984 1 40.97 212 ILE A O 1
ATOM 1766 N N . GLY A 1 213 ? -24.219 20.812 -22.047 1 36.09 213 GLY A N 1
ATOM 1767 C CA . GLY A 1 213 ? -23.719 22.172 -22.203 1 36.09 213 GLY A CA 1
ATOM 1768 C C . GLY A 1 213 ? -24.438 23.172 -21.312 1 36.09 213 GLY A C 1
ATOM 1769 O O . GLY A 1 213 ? -24 24.328 -21.188 1 36.09 213 GLY A O 1
ATOM 1770 N N . SER A 1 214 ? -25.641 22.969 -20.969 1 36.94 214 SER A N 1
ATOM 1771 C CA . SER A 1 214 ? -26.391 24.094 -20.438 1 36.94 214 SER A CA 1
ATOM 1772 C C . SER A 1 214 ? -26.328 24.141 -18.922 1 36.94 214 SER A C 1
ATOM 1774 O O . SER A 1 214 ? -26.766 25.109 -18.297 1 36.94 214 SER A O 1
ATOM 1776 N N . SER A 1 215 ? -26.094 23.109 -18.188 1 39.31 215 SER A N 1
ATOM 1777 C CA . SER A 1 215 ? -26.031 23.234 -16.734 1 39.31 215 SER A CA 1
ATOM 1778 C C . SER A 1 215 ? -24.594 23.25 -16.234 1 39.31 215 SER A C 1
ATOM 1780 O O . SER A 1 215 ? -23.812 22.359 -16.562 1 39.31 215 SER A O 1
ATOM 1782 N N . ASP A 1 216 ? -24.25 24.297 -15.625 1 49.66 216 ASP A N 1
ATOM 1783 C CA . ASP A 1 216 ? -22.922 24.516 -15.07 1 49.66 216 ASP A CA 1
ATOM 1784 C C . ASP A 1 216 ? -22.531 23.391 -14.117 1 49.66 216 ASP A C 1
ATOM 1786 O O . ASP A 1 216 ? -21.391 22.938 -14.109 1 49.66 216 ASP A O 1
ATOM 1790 N N . ILE A 1 217 ? -23.641 22.922 -13.453 1 46.41 217 ILE A N 1
ATOM 1791 C CA . ILE A 1 217 ? -23.375 21.906 -12.43 1 46.41 217 ILE A CA 1
ATOM 1792 C C . ILE A 1 217 ? -22.984 20.594 -13.094 1 46.41 217 ILE A C 1
ATOM 1794 O O . ILE A 1 217 ? -22.016 19.953 -12.688 1 46.41 217 ILE A O 1
ATOM 1798 N N . LEU A 1 218 ? -23.781 20.25 -14.008 1 48.69 218 LEU A N 1
ATOM 1799 C CA . LEU A 1 218 ? -23.5 18.984 -14.672 1 48.69 218 LEU A CA 1
ATOM 1800 C C . LEU A 1 218 ? -22.203 19.047 -15.461 1 48.69 218 LEU A C 1
ATOM 1802 O O . LEU A 1 218 ? -21.453 18.062 -15.516 1 48.69 218 LEU A O 1
ATOM 1806 N N . THR A 1 219 ? -22.078 20.188 -15.969 1 54.03 219 THR A N 1
ATOM 1807 C CA . THR A 1 219 ? -20.812 20.375 -16.672 1 54.03 219 THR A CA 1
ATOM 1808 C C . THR A 1 219 ? -19.625 20.266 -15.719 1 54.03 219 THR A C 1
ATOM 1810 O O . THR A 1 219 ? -18.609 19.656 -16.062 1 54.03 219 THR A O 1
ATOM 1813 N N . GLU A 1 220 ? -19.953 20.844 -14.578 1 55.03 220 GLU A N 1
ATOM 1814 C CA . GLU A 1 220 ? -18.891 20.75 -13.586 1 55.03 220 GLU A CA 1
ATOM 1815 C C . GLU A 1 220 ? -18.688 19.312 -13.125 1 55.03 220 GLU A C 1
ATOM 1817 O O . GLU A 1 220 ? -17.547 18.859 -12.953 1 55.03 220 GLU A O 1
ATOM 1822 N N . LEU A 1 221 ? -19.812 18.688 -12.93 1 55.28 221 LEU A N 1
ATOM 1823 C CA . LEU A 1 221 ? -19.734 17.281 -12.523 1 55.28 221 LEU A CA 1
ATOM 1824 C C . LEU A 1 221 ? -19.062 16.438 -13.602 1 55.28 221 LEU A C 1
ATOM 1826 O O . LEU A 1 221 ? -18.234 15.578 -13.297 1 55.28 221 LEU A O 1
ATOM 1830 N N . GLU A 1 222 ? -19.516 16.719 -14.758 1 57.19 222 GLU A N 1
ATOM 1831 C CA . GLU A 1 222 ? -18.922 15.984 -15.883 1 57.19 222 GLU A CA 1
ATOM 1832 C C . GLU A 1 222 ? -17.422 16.234 -15.977 1 57.19 222 GLU A C 1
ATOM 1834 O O . GLU A 1 222 ? -16.641 15.312 -16.203 1 57.19 222 GLU A O 1
ATOM 1839 N N . THR A 1 223 ? -17.172 17.469 -15.773 1 60.31 223 THR A N 1
ATOM 1840 C CA . THR A 1 223 ? -15.758 17.844 -15.859 1 60.31 223 THR A CA 1
ATOM 1841 C C . THR A 1 223 ? -14.961 17.172 -14.742 1 60.31 223 THR A C 1
ATOM 1843 O O . THR A 1 223 ? -13.844 16.703 -14.977 1 60.31 223 THR A O 1
ATOM 1846 N N . THR A 1 224 ? -15.625 17.188 -13.641 1 56.41 224 THR A N 1
ATOM 1847 C CA . THR A 1 224 ? -14.938 16.594 -12.5 1 56.41 224 THR A CA 1
ATOM 1848 C C . THR A 1 224 ? -14.828 15.078 -12.664 1 56.41 224 THR A C 1
ATOM 1850 O O . THR A 1 224 ? -13.789 14.492 -12.344 1 56.41 224 THR A O 1
ATOM 1853 N N . LEU A 1 225 ? -15.859 14.539 -13.164 1 57.12 225 LEU A N 1
ATOM 1854 C CA . LEU A 1 225 ? -15.875 13.086 -13.312 1 57.12 225 LEU A CA 1
ATOM 1855 C C . LEU A 1 225 ? -14.93 12.641 -14.422 1 57.12 225 LEU A C 1
ATOM 1857 O O . LEU A 1 225 ? -14.438 11.508 -14.406 1 57.12 225 LEU A O 1
ATOM 1861 N N . LYS A 1 226 ? -14.734 13.531 -15.312 1 59.66 226 LYS A N 1
ATOM 1862 C CA . LYS A 1 226 ? -13.75 13.242 -16.344 1 59.66 226 LYS A CA 1
ATOM 1863 C C . LYS A 1 226 ? -12.359 13.016 -15.742 1 59.66 226 LYS A C 1
ATOM 1865 O O . LYS A 1 226 ? -11.523 12.336 -16.328 1 59.66 226 LYS A O 1
ATOM 1870 N N . GLU A 1 227 ? -12.312 13.586 -14.562 1 56.81 227 GLU A N 1
ATOM 1871 C CA . GLU A 1 227 ? -11.055 13.375 -13.859 1 56.81 227 GLU A CA 1
ATOM 1872 C C . GLU A 1 227 ? -10.875 11.914 -13.469 1 56.81 227 GLU A C 1
ATOM 1874 O O . GLU A 1 227 ? -9.75 11.453 -13.266 1 56.81 227 GLU A O 1
ATOM 1879 N N . LEU A 1 228 ? -11.961 11.258 -13.289 1 54.44 228 LEU A N 1
ATOM 1880 C CA . LEU A 1 228 ? -11.906 9.828 -13 1 54.44 228 LEU A CA 1
ATOM 1881 C C . LEU A 1 228 ? -11.273 9.062 -14.156 1 54.44 228 LEU A C 1
ATOM 1883 O O . LEU A 1 228 ? -10.562 8.078 -13.93 1 54.44 228 LEU A O 1
ATOM 1887 N N . ASP A 1 229 ? -11.633 9.516 -15.352 1 54.56 229 ASP A N 1
ATOM 1888 C CA . ASP A 1 229 ? -11.148 8.836 -16.547 1 54.56 229 ASP A CA 1
ATOM 1889 C C . ASP A 1 229 ? -9.617 8.82 -16.594 1 54.56 229 ASP A C 1
ATOM 1891 O O . ASP A 1 229 ? -9.016 7.828 -16.984 1 54.56 229 ASP A O 1
ATOM 1895 N N . THR A 1 230 ? -9.141 9.945 -16.219 1 50.41 230 THR A N 1
ATOM 1896 C CA . THR A 1 230 ? -7.688 10.016 -16.266 1 50.41 230 THR A CA 1
ATOM 1897 C C . THR A 1 230 ? -7.062 9.078 -15.242 1 50.41 230 THR A C 1
ATOM 1899 O O . THR A 1 230 ? -5.965 8.562 -15.453 1 50.41 230 THR A O 1
ATOM 1902 N N . ALA A 1 231 ? -7.816 8.945 -14.258 1 48.53 231 ALA A N 1
ATOM 1903 C CA . ALA A 1 231 ? -7.25 8.141 -13.18 1 48.53 231 ALA A CA 1
ATOM 1904 C C . ALA A 1 231 ? -7.43 6.652 -13.453 1 48.53 231 ALA A C 1
ATOM 1906 O O . ALA A 1 231 ? -6.621 5.832 -13.016 1 48.53 231 ALA A O 1
ATOM 1907 N N . MET A 1 232 ? -8.633 6.406 -14.094 1 48.53 232 MET A N 1
ATOM 1908 C CA . MET A 1 232 ? -8.953 4.992 -14.266 1 48.53 232 MET A CA 1
ATOM 1909 C C . MET A 1 232 ? -8.523 4.492 -15.641 1 48.53 232 MET A C 1
ATOM 1911 O O . MET A 1 232 ? -8.953 3.428 -16.078 1 48.53 232 MET A O 1
ATOM 1915 N N . ASP A 1 233 ? -7.367 5.023 -16.172 1 46.78 233 ASP A N 1
ATOM 1916 C CA . ASP A 1 233 ? -6.613 4.555 -17.328 1 46.78 233 ASP A CA 1
ATOM 1917 C C . ASP A 1 233 ? -7.512 4.434 -18.562 1 46.78 233 ASP A C 1
ATOM 1919 O O . ASP A 1 233 ? -7.242 3.633 -19.453 1 46.78 233 ASP A O 1
ATOM 1923 N N . ASN A 1 234 ? -8.883 4.812 -18.484 1 45.94 234 ASN A N 1
ATOM 1924 C CA . ASN A 1 234 ? -9.641 4.621 -19.703 1 45.94 234 ASN A CA 1
ATOM 1925 C C . ASN A 1 234 ? -9.836 5.934 -20.453 1 45.94 234 ASN A C 1
ATOM 1927 O O . ASN A 1 234 ? -10.484 6.855 -19.938 1 45.94 234 ASN A O 1
ATOM 1931 N N . THR A 1 235 ? -8.859 6.262 -21.297 1 43.12 235 THR A N 1
ATOM 1932 C CA . THR A 1 235 ? -8.867 7.473 -22.109 1 43.12 235 THR A CA 1
ATOM 1933 C C . THR A 1 235 ? -10.25 7.723 -22.703 1 43.12 235 THR A C 1
ATOM 1935 O O . THR A 1 235 ? -10.625 8.875 -22.953 1 43.12 235 THR A O 1
ATOM 1938 N N . ASN A 1 236 ? -10.922 6.641 -23.141 1 42.59 236 ASN A N 1
ATOM 1939 C CA . ASN A 1 236 ? -12.102 6.855 -23.969 1 42.59 236 ASN A CA 1
ATOM 1940 C C . ASN A 1 236 ? -13.391 6.75 -23.156 1 42.59 236 ASN A C 1
ATOM 1942 O O . ASN A 1 236 ? -14.469 6.586 -23.719 1 42.59 236 ASN A O 1
ATOM 1946 N N . ASN A 1 237 ? -13.258 6.668 -21.906 1 45.34 237 ASN A N 1
ATOM 1947 C CA . ASN A 1 237 ? -14.523 6.406 -21.219 1 45.34 237 ASN A CA 1
ATOM 1948 C C . ASN A 1 237 ? -15.25 7.699 -20.859 1 45.34 237 ASN A C 1
ATOM 1950 O O . ASN A 1 237 ? -14.641 8.625 -20.312 1 45.34 237 ASN A O 1
ATOM 1954 N N . THR A 1 238 ? -16.266 7.875 -21.625 1 43.59 238 THR A N 1
ATOM 1955 C CA . THR A 1 238 ? -17.188 8.977 -21.344 1 43.59 238 THR A CA 1
ATOM 1956 C C . THR A 1 238 ? -18.047 8.664 -20.125 1 43.59 238 THR A C 1
ATOM 1958 O O . THR A 1 238 ? -18.594 7.566 -20 1 43.59 238 THR A O 1
ATOM 1961 N N . VAL A 1 239 ? -17.734 9.281 -19.062 1 44.56 239 VAL A N 1
ATOM 1962 C CA . VAL A 1 239 ? -18.641 9.211 -17.922 1 44.56 239 VAL A CA 1
ATOM 1963 C C . VAL A 1 239 ? -19.984 9.836 -18.297 1 44.56 239 VAL A C 1
ATOM 1965 O O . VAL A 1 239 ? -20.047 10.969 -18.781 1 44.56 239 VAL A O 1
ATOM 1968 N N . GLN A 1 240 ? -21 8.93 -18.531 1 41.88 240 GLN A N 1
ATOM 1969 C CA . GLN A 1 240 ? -22.344 9.461 -18.781 1 41.88 240 GLN A CA 1
ATOM 1970 C C . GLN A 1 240 ? -23.203 9.383 -17.531 1 41.88 240 GLN A C 1
ATOM 1972 O O . GLN A 1 240 ? -23.234 8.352 -16.844 1 41.88 240 GLN A O 1
ATOM 1977 N N . LEU A 1 241 ? -23.391 10.453 -16.969 1 41.56 241 LEU A N 1
ATOM 1978 C CA . LEU A 1 241 ? -24.359 10.562 -15.891 1 41.56 241 LEU A CA 1
ATOM 1979 C C . LEU A 1 241 ? -25.797 10.469 -16.422 1 41.56 241 LEU A C 1
ATOM 1981 O O . LEU A 1 241 ? -26.172 11.25 -17.297 1 41.56 241 LEU A O 1
ATOM 1985 N N . THR A 1 242 ? -26.359 9.234 -16.312 1 37.66 242 THR A N 1
ATOM 1986 C CA . THR A 1 242 ? -27.75 9.148 -16.75 1 37.66 242 THR A CA 1
ATOM 1987 C C . THR A 1 242 ? -28.703 9.289 -15.555 1 37.66 242 THR A C 1
ATOM 1989 O O . THR A 1 242 ? -28.656 8.492 -14.617 1 37.66 242 THR A O 1
ATOM 1992 N N . PRO A 1 243 ? -29.312 10.414 -15.398 1 37.41 243 PRO A N 1
ATOM 1993 C CA . PRO A 1 243 ? -30.328 10.523 -14.344 1 37.41 243 PRO A CA 1
ATOM 1994 C C . PRO A 1 243 ? -31.406 9.445 -14.461 1 37.41 243 PRO A C 1
ATOM 1996 O O . PRO A 1 243 ? -31.734 9.016 -15.57 1 37.41 243 PRO A O 1
ATOM 1999 N N . PHE A 1 244 ? -31.531 8.617 -13.516 1 34 244 PHE A N 1
ATOM 2000 C CA . PHE A 1 244 ? -32.562 7.578 -13.602 1 34 244 PHE A CA 1
ATOM 2001 C C . PHE A 1 244 ? -33.875 8.164 -14.047 1 34 244 PHE A C 1
ATOM 2003 O O . PHE A 1 244 ? -34.656 7.516 -14.766 1 34 244 PHE A O 1
ATOM 2010 N N . THR A 1 245 ? -34.562 8.953 -13.016 1 35.62 245 THR A N 1
ATOM 2011 C CA . THR A 1 245 ? -36 9.195 -13.141 1 35.62 245 THR A CA 1
ATOM 2012 C C . THR A 1 245 ? -36.25 10.5 -13.891 1 35.62 245 THR A C 1
ATOM 2014 O O . THR A 1 245 ? -35.406 11.398 -13.898 1 35.62 245 THR A O 1
ATOM 2017 N N . LYS A 1 246 ? -37.25 10.516 -14.75 1 36.38 246 LYS A N 1
ATOM 2018 C CA . LYS A 1 246 ? -37.844 11.609 -15.516 1 36.38 246 LYS A CA 1
ATOM 2019 C C . LYS A 1 246 ? -38.156 12.797 -14.617 1 36.38 246 LYS A C 1
ATOM 2021 O O . LYS A 1 246 ? -38.375 13.914 -15.102 1 36.38 246 LYS A O 1
ATOM 2026 N N . LYS A 1 247 ? -38.625 12.617 -13.367 1 34.41 247 LYS A N 1
ATOM 2027 C CA . LYS A 1 247 ? -39.094 13.734 -12.562 1 34.41 247 LYS A CA 1
ATOM 2028 C C . LYS A 1 247 ? -38 14.219 -11.609 1 34.41 247 LYS A C 1
ATOM 2030 O O . LYS A 1 247 ? -37.281 13.406 -11.023 1 34.41 247 LYS A O 1
ATOM 2035 N N . VAL A 1 248 ? -37.719 15.484 -11.594 1 37.81 248 VAL A N 1
ATOM 2036 C CA . VAL A 1 248 ? -36.781 16.203 -10.75 1 37.81 248 VAL A CA 1
ATOM 2037 C C . VAL A 1 248 ? -36.844 15.664 -9.32 1 37.81 248 VAL A C 1
ATOM 2039 O O . VAL A 1 248 ? -35.812 15.531 -8.648 1 37.81 248 VAL A O 1
ATOM 2042 N N . ARG A 1 249 ? -38 15.414 -8.875 1 37.31 249 ARG A N 1
ATOM 2043 C CA . ARG A 1 249 ? -38.25 14.953 -7.512 1 37.31 249 ARG A CA 1
ATOM 2044 C C . ARG A 1 249 ? -37.562 13.617 -7.254 1 37.31 249 ARG A C 1
ATOM 2046 O O . ARG A 1 249 ? -37.156 13.328 -6.125 1 37.31 249 ARG A O 1
ATOM 2053 N N . ASP A 1 250 ? -37.562 12.945 -8.273 1 38.47 250 ASP A N 1
ATOM 2054 C CA . ASP A 1 250 ? -37.062 11.586 -8.117 1 38.47 250 ASP A CA 1
ATOM 2055 C C . ASP A 1 250 ? -35.562 11.5 -8.445 1 38.47 250 ASP A C 1
ATOM 2057 O O . ASP A 1 250 ? -35.031 10.406 -8.648 1 38.47 250 ASP A O 1
ATOM 2061 N N . LEU A 1 251 ? -35 12.57 -8.805 1 40.12 251 LEU A N 1
ATOM 2062 C CA . LEU A 1 251 ? -33.562 12.617 -9.055 1 40.12 251 LEU A CA 1
ATOM 2063 C C . LEU A 1 251 ? -32.781 12.016 -7.887 1 40.12 251 LEU A C 1
ATOM 2065 O O . LEU A 1 251 ? -31.625 11.625 -8.039 1 40.12 251 LEU A O 1
ATOM 2069 N N . ASN A 1 252 ? -33.562 12.117 -6.777 1 37.06 252 ASN A N 1
ATOM 2070 C CA . ASN A 1 252 ? -33.031 11.539 -5.543 1 37.06 252 ASN A CA 1
ATOM 2071 C C . ASN A 1 252 ? -32.906 10.023 -5.652 1 37.06 252 ASN A C 1
ATOM 2073 O O . ASN A 1 252 ? -32.312 9.383 -4.777 1 37.06 252 ASN A O 1
ATOM 2077 N N . LYS A 1 253 ? -33.656 9.438 -6.539 1 42.06 253 LYS A N 1
ATOM 2078 C CA . LYS A 1 253 ? -33.844 7.984 -6.543 1 42.06 253 LYS A CA 1
ATOM 2079 C C . LYS A 1 253 ? -32.688 7.305 -7.277 1 42.06 253 LYS A C 1
ATOM 2081 O O . LYS A 1 253 ? -32.688 6.094 -7.496 1 42.06 253 LYS A O 1
ATOM 2086 N N . GLY A 1 254 ? -31.812 7.969 -7.703 1 42.28 254 GLY A N 1
ATOM 2087 C CA . GLY A 1 254 ? -30.625 7.211 -8.062 1 42.28 254 GLY A CA 1
ATOM 2088 C C . GLY A 1 254 ? -29.969 7.684 -9.344 1 42.28 254 GLY A C 1
ATOM 2089 O O . GLY A 1 254 ? -30.656 8.125 -10.273 1 42.28 254 GLY A O 1
ATOM 2090 N N . ILE A 1 255 ? -29.125 8.539 -9.422 1 42.56 255 ILE A N 1
ATOM 2091 C CA . ILE A 1 255 ? -28.312 8.859 -10.586 1 42.56 255 ILE A CA 1
ATOM 2092 C C . ILE A 1 255 ? -27.453 7.648 -10.961 1 42.56 255 ILE A C 1
ATOM 2094 O O . ILE A 1 255 ? -26.828 7.031 -10.102 1 42.56 255 ILE A O 1
ATOM 2098 N N . ARG A 1 256 ? -27.891 7.137 -12.102 1 44.16 256 ARG A N 1
ATOM 2099 C CA . ARG A 1 256 ? -27 6.09 -12.594 1 44.16 256 ARG A CA 1
ATOM 2100 C C . ARG A 1 256 ? -25.781 6.691 -13.266 1 44.16 256 ARG A C 1
ATOM 2102 O O . ARG A 1 256 ? -25.906 7.551 -14.141 1 44.16 256 ARG A O 1
ATOM 2109 N N . ILE A 1 257 ? -24.656 6.68 -12.594 1 43.88 257 ILE A N 1
ATOM 2110 C CA . ILE A 1 257 ? -23.391 7.102 -13.188 1 43.88 257 ILE A CA 1
ATOM 2111 C C . ILE A 1 257 ? -22.828 5.973 -14.039 1 43.88 257 ILE A C 1
ATOM 2113 O O . ILE A 1 257 ? -22.547 4.883 -13.523 1 43.88 257 ILE A O 1
ATOM 2117 N N . ASN A 1 258 ? -22.984 6.066 -15.328 1 41.88 258 ASN A N 1
ATOM 2118 C CA . ASN A 1 258 ? -22.375 5.09 -16.219 1 41.88 258 ASN A CA 1
ATOM 2119 C C . ASN A 1 258 ? -20.953 5.484 -16.594 1 41.88 258 ASN A C 1
ATOM 2121 O O . ASN A 1 258 ? -20.688 6.648 -16.891 1 41.88 258 ASN A O 1
ATOM 2125 N N . TYR A 1 259 ? -20.062 4.719 -16.109 1 42.78 259 TYR A N 1
ATOM 2126 C CA . TYR A 1 259 ? -18.703 4.891 -16.578 1 42.78 259 TYR A CA 1
ATOM 2127 C C . TYR A 1 259 ? -18.375 3.912 -17.703 1 42.78 259 TYR A C 1
ATOM 2129 O O . TYR A 1 259 ? -18.438 2.695 -17.516 1 42.78 259 TYR A O 1
ATOM 2137 N N . SER A 1 260 ? -18 4.379 -18.844 1 48.38 260 SER A N 1
ATOM 2138 C CA . SER A 1 260 ? -17.812 3.635 -20.078 1 48.38 260 SER A CA 1
ATOM 2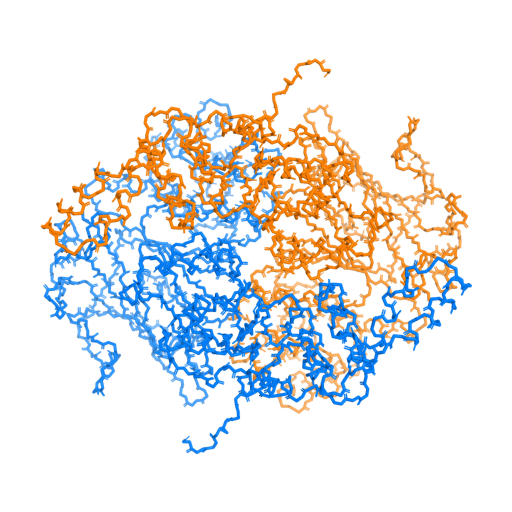139 C C . SER A 1 260 ? -19.047 2.824 -20.438 1 48.38 260 SER A C 1
ATOM 2141 O O . SER A 1 260 ? -20.156 3.375 -20.562 1 48.38 260 SER A O 1
ATOM 2143 N N . GLU A 1 261 ? -18.984 1.612 -20.875 1 43.44 261 GLU A N 1
ATOM 2144 C CA . GLU A 1 261 ? -20.062 0.786 -21.391 1 43.44 261 GLU A CA 1
ATOM 2145 C C . GLU A 1 261 ? -20.844 0.12 -20.266 1 43.44 261 GLU A C 1
ATOM 2147 O O . GLU A 1 261 ? -21.875 -0.499 -20.5 1 43.44 261 GLU A O 1
ATOM 2152 N N . PHE A 1 262 ? -20.266 0.433 -19.078 1 43.81 262 PHE A N 1
ATOM 2153 C CA . PHE A 1 262 ? -20.938 -0.308 -18.016 1 43.81 262 PHE A CA 1
ATOM 2154 C C . PHE A 1 262 ? -21.438 0.638 -16.922 1 43.81 262 PHE A C 1
ATOM 2156 O O . PHE A 1 262 ? -20.844 1.695 -16.703 1 43.81 262 PHE A O 1
ATOM 2163 N N . SER A 1 263 ? -22.531 0.292 -16.438 1 45.28 263 SER A N 1
ATOM 2164 C CA . SER A 1 263 ? -23.078 1.003 -15.289 1 45.28 263 SER A CA 1
ATOM 2165 C C . SER A 1 263 ? -22.125 0.923 -14.102 1 45.28 263 SER A C 1
ATOM 2167 O O . SER A 1 263 ? -21.297 0.007 -14.016 1 45.28 263 SER A O 1
ATOM 2169 N N . MET A 1 264 ? -22.031 1.861 -13.258 1 48.19 264 MET A N 1
ATOM 2170 C CA . MET A 1 264 ? -21.172 1.953 -12.086 1 48.19 264 MET A CA 1
ATOM 2171 C C . MET A 1 264 ? -21.281 0.692 -11.234 1 48.19 264 MET A C 1
ATOM 2173 O O . MET A 1 264 ? -20.344 0.344 -10.516 1 48.19 264 MET A O 1
ATOM 2177 N N . ASP A 1 265 ? -22.328 0.053 -11.383 1 47.44 265 ASP A N 1
ATOM 2178 C CA . ASP A 1 265 ? -22.547 -1.173 -10.617 1 47.44 265 ASP A CA 1
ATOM 2179 C C . ASP A 1 265 ? -21.5 -2.23 -10.977 1 47.44 265 ASP A C 1
ATOM 2181 O O . ASP A 1 265 ? -21.188 -3.1 -10.164 1 47.44 265 ASP A O 1
ATOM 2185 N N . TYR A 1 266 ? -21.031 -1.906 -12.094 1 45.72 266 TYR A N 1
ATOM 2186 C CA . TYR A 1 266 ? -20.156 -2.961 -12.586 1 45.72 266 TYR A CA 1
ATOM 2187 C C . TYR A 1 266 ? -18.688 -2.551 -12.461 1 45.72 266 TYR A C 1
ATOM 2189 O O . TYR A 1 266 ? -17.781 -3.316 -12.812 1 45.72 266 TYR A O 1
ATOM 2197 N N . HIS A 1 267 ? -18.656 -1.366 -11.914 1 59.16 267 HIS A N 1
ATOM 2198 C CA . HIS A 1 267 ? -17.281 -0.932 -11.727 1 59.16 267 HIS A CA 1
ATOM 2199 C C . HIS A 1 267 ? -16.75 -1.341 -10.359 1 59.16 267 HIS A C 1
ATOM 2201 O O . HIS A 1 267 ? -17.531 -1.645 -9.453 1 59.16 267 HIS A O 1
ATOM 2207 N N . GLY A 1 268 ? -15.562 -1.424 -10.297 1 66.12 268 GLY A N 1
ATOM 2208 C CA . GLY A 1 268 ? -14.906 -1.82 -9.062 1 66.12 268 GLY A CA 1
ATOM 2209 C C . GLY A 1 268 ? -15.141 -0.85 -7.922 1 66.12 268 GLY A C 1
ATOM 2210 O O . GLY A 1 268 ? -15.492 0.31 -8.148 1 66.12 268 GLY A O 1
ATOM 2211 N N . MET A 1 269 ? -15.094 -1.259 -6.75 1 69.75 269 MET A N 1
ATOM 2212 C CA . MET A 1 269 ? -15.312 -0.498 -5.523 1 69.75 269 MET A CA 1
ATOM 2213 C C . MET A 1 269 ? -14.43 0.747 -5.492 1 69.75 269 MET A C 1
ATOM 2215 O O . MET A 1 269 ? -14.844 1.793 -4.992 1 69.75 269 MET A O 1
ATOM 2219 N N . GLY A 1 270 ? -13.281 0.616 -6.078 1 72.31 270 GLY A N 1
ATOM 2220 C CA . GLY A 1 270 ? -12.383 1.76 -6.117 1 72.31 270 GLY A CA 1
ATOM 2221 C C . GLY A 1 270 ? -12.914 2.906 -6.953 1 72.31 270 GLY A C 1
ATOM 2222 O O . GLY A 1 270 ? -12.867 4.066 -6.535 1 72.31 270 GLY A O 1
ATOM 2223 N N . THR A 1 271 ? -13.461 2.562 -8.008 1 68.44 271 THR A N 1
ATOM 2224 C CA . THR A 1 271 ? -14.008 3.574 -8.906 1 68.44 271 THR A CA 1
ATOM 2225 C C . THR A 1 271 ? -15.234 4.234 -8.289 1 68.44 271 THR A C 1
ATOM 2227 O O . THR A 1 271 ? -15.422 5.449 -8.406 1 68.44 271 THR A O 1
ATOM 2230 N N . ARG A 1 272 ? -15.961 3.5 -7.66 1 68.25 272 ARG A N 1
ATOM 2231 C CA . ARG A 1 272 ? -17.172 4.023 -7.02 1 68.25 272 ARG A CA 1
ATOM 2232 C C . ARG A 1 272 ? -16.812 4.973 -5.883 1 68.25 272 ARG A C 1
ATOM 2234 O O . ARG A 1 272 ? -17.406 6.043 -5.75 1 68.25 272 ARG A O 1
ATOM 2241 N N . SER A 1 273 ? -15.859 4.586 -5.105 1 72.81 273 SER A N 1
ATOM 2242 C CA . SER A 1 273 ? -15.414 5.43 -4.004 1 72.81 273 SER A CA 1
ATOM 2243 C C . SER A 1 273 ? -14.797 6.727 -4.516 1 72.81 273 SER A C 1
ATOM 2245 O O . SER A 1 273 ? -15.062 7.801 -3.971 1 72.81 273 SER A O 1
ATOM 2247 N N . TRP A 1 274 ? -14.055 6.566 -5.57 1 75 274 TRP A N 1
ATOM 2248 C CA . TRP A 1 274 ? -13.414 7.719 -6.195 1 75 274 TRP A CA 1
ATOM 2249 C C . TRP A 1 274 ? -14.453 8.68 -6.758 1 75 274 TRP A C 1
ATOM 2251 O O . TRP A 1 274 ? -14.336 9.898 -6.602 1 75 274 TRP A O 1
ATOM 2261 N N . SER A 1 275 ? -15.5 8.141 -7.305 1 68.94 275 SER A N 1
ATOM 2262 C CA . SER A 1 275 ? -16.578 8.945 -7.879 1 68.94 275 SER A CA 1
ATOM 2263 C C . SER A 1 275 ? -17.281 9.758 -6.805 1 68.94 275 SER A C 1
ATOM 2265 O O . SER A 1 275 ? -17.641 10.914 -7.031 1 68.94 275 SER A O 1
ATOM 2267 N N . SER A 1 276 ? -17.5 9.141 -5.703 1 71.44 276 SER A N 1
ATOM 2268 C CA . SER A 1 276 ? -18.125 9.844 -4.594 1 71.44 276 SER A CA 1
ATOM 2269 C C . SER A 1 276 ? -17.328 11.07 -4.191 1 71.44 276 SER A C 1
ATOM 2271 O O . SER A 1 276 ? -17.891 12.133 -3.924 1 71.44 276 SER A O 1
ATOM 2273 N N . LEU A 1 277 ? -16.047 10.992 -4.164 1 74.44 277 LEU A N 1
ATOM 2274 C CA . LEU A 1 277 ? -15.18 12.094 -3.789 1 74.44 277 LEU A CA 1
ATOM 2275 C C . LEU A 1 277 ? -15.211 13.195 -4.844 1 74.44 277 LEU A C 1
ATOM 2277 O O . LEU A 1 277 ? -15.203 14.383 -4.508 1 74.44 277 LEU A O 1
ATOM 2281 N N . LEU A 1 278 ? -15.258 12.773 -6.086 1 68.44 278 LEU A N 1
ATOM 2282 C CA . LEU A 1 278 ? -15.273 13.758 -7.16 1 68.44 278 LEU A CA 1
ATOM 2283 C C . LEU A 1 278 ? -16.594 14.523 -7.176 1 68.44 278 LEU A C 1
ATOM 2285 O O . LEU A 1 278 ? -16.609 15.719 -7.477 1 68.44 278 LEU A O 1
ATOM 2289 N N . VAL A 1 279 ? -17.594 13.781 -6.844 1 67.94 279 VAL A N 1
ATOM 2290 C CA . VAL A 1 279 ? -18.891 14.43 -6.746 1 67.94 279 VAL A CA 1
ATOM 2291 C C . VAL A 1 279 ? -18.891 15.453 -5.613 1 67.94 279 VAL A C 1
ATOM 2293 O O . VAL A 1 279 ? -19.391 16.562 -5.77 1 67.94 279 VAL A O 1
ATOM 2296 N N . LEU A 1 280 ? -18.312 15.102 -4.539 1 72.5 280 LEU A N 1
ATOM 2297 C CA . LEU A 1 280 ? -18.188 16.031 -3.418 1 72.5 280 LEU A CA 1
ATOM 2298 C C . LEU A 1 280 ? -17.359 17.25 -3.811 1 72.5 280 LEU A C 1
ATOM 2300 O O . LEU A 1 280 ? -17.703 18.375 -3.471 1 72.5 280 LEU A O 1
ATOM 2304 N N . LYS A 1 281 ? -16.266 16.984 -4.488 1 74.69 281 LYS A N 1
ATOM 2305 C CA . LYS A 1 281 ? -15.422 18.078 -4.957 1 74.69 281 LYS A CA 1
ATOM 2306 C C . LYS A 1 281 ? -16.203 19.062 -5.816 1 74.69 281 LYS A C 1
ATOM 2308 O O . LYS A 1 281 ? -16.109 20.281 -5.633 1 74.69 281 LYS A O 1
ATOM 2313 N N . SER A 1 282 ? -17 18.547 -6.691 1 66.5 282 SER A N 1
ATOM 2314 C CA . SER A 1 282 ? -17.828 19.391 -7.562 1 66.5 282 SER A CA 1
ATOM 2315 C C . SER A 1 282 ? -18.844 20.188 -6.766 1 66.5 282 SER A C 1
ATOM 2317 O O . SER A 1 282 ? -19.047 21.375 -7.031 1 66.5 282 SER A O 1
ATOM 2319 N N . PHE A 1 283 ? -19.391 19.578 -5.848 1 68.38 283 PHE A N 1
ATOM 2320 C CA . PHE A 1 283 ? -20.375 20.219 -4.98 1 68.38 283 PHE A CA 1
ATOM 2321 C C . PHE A 1 283 ? -19.75 21.375 -4.215 1 68.38 283 PHE A C 1
ATOM 2323 O O . PHE A 1 283 ? -20.328 22.453 -4.141 1 68.38 283 PHE A O 1
ATOM 2330 N N . LEU A 1 284 ? -18.672 21.125 -3.676 1 78 284 LEU A N 1
ATOM 2331 C CA . LEU A 1 284 ? -18 22.141 -2.873 1 78 284 LEU A CA 1
ATOM 2332 C C . LEU A 1 284 ? -17.562 23.328 -3.738 1 78 284 LEU A C 1
ATOM 2334 O O . LEU A 1 284 ? -17.641 24.469 -3.309 1 78 284 LEU A O 1
ATOM 2338 N N . ASN A 1 285 ? -17.172 23.031 -4.914 1 74.62 285 ASN A N 1
ATOM 2339 C CA . ASN A 1 285 ? -16.781 24.094 -5.828 1 74.62 285 ASN A CA 1
ATOM 2340 C C . ASN A 1 285 ? -17.984 24.969 -6.211 1 74.62 285 ASN A C 1
ATOM 2342 O O . ASN A 1 285 ? -17.859 26.188 -6.301 1 74.62 285 ASN A O 1
ATOM 2346 N N . LEU A 1 286 ? -19.016 24.344 -6.383 1 66.62 286 LEU A N 1
ATOM 2347 C CA . LEU A 1 286 ? -20.234 25.078 -6.711 1 66.62 286 LEU A CA 1
ATOM 2348 C C . LEU A 1 286 ? -20.656 25.969 -5.547 1 66.62 286 LEU A C 1
ATOM 2350 O O . LEU A 1 286 ? -21 27.125 -5.746 1 66.62 286 LEU A O 1
ATOM 2354 N N . ASN A 1 287 ? -20.703 25.406 -4.418 1 75.81 287 ASN A N 1
ATOM 2355 C CA . ASN A 1 287 ? -21.062 26.172 -3.234 1 75.81 287 ASN A CA 1
ATOM 2356 C C . ASN A 1 287 ? -20.125 27.344 -3.006 1 75.81 287 ASN A C 1
ATOM 2358 O O . ASN A 1 287 ? -20.547 28.422 -2.58 1 75.81 287 ASN A O 1
ATOM 2362 N N . HIS A 1 288 ? -18.922 27.094 -3.232 1 84.31 288 HIS A N 1
ATOM 2363 C CA . HIS A 1 288 ? -17.938 28.156 -3.082 1 84.31 288 HIS A CA 1
ATOM 2364 C C . HIS A 1 288 ? -18.266 29.328 -3.99 1 84.31 288 HIS A C 1
ATOM 2366 O O . HIS A 1 288 ? -18.172 30.484 -3.57 1 84.31 288 HIS A O 1
ATOM 2372 N N . LYS A 1 289 ? -18.625 29.047 -5.191 1 76.69 289 LYS A N 1
ATOM 2373 C CA . LYS A 1 289 ? -18.984 30.094 -6.141 1 76.69 289 LYS A CA 1
ATOM 2374 C C . LYS A 1 289 ? -20.25 30.828 -5.688 1 76.69 289 LYS A C 1
ATOM 2376 O O . LYS A 1 289 ? -20.312 32.062 -5.785 1 76.69 289 LYS A O 1
ATOM 2381 N N . ILE A 1 290 ? -21.172 30.125 -5.203 1 74.81 290 ILE A N 1
ATOM 2382 C CA . ILE A 1 290 ? -22.422 30.719 -4.742 1 74.81 290 ILE A CA 1
ATOM 2383 C C . ILE A 1 290 ? -22.156 31.656 -3.578 1 74.81 290 ILE A C 1
ATOM 2385 O O . ILE A 1 290 ? -22.688 32.781 -3.543 1 74.81 290 ILE A O 1
ATOM 2389 N N . TYR A 1 291 ? -21.391 31.25 -2.643 1 83.12 291 TYR A N 1
ATOM 2390 C CA . TYR A 1 291 ? -21.062 32.094 -1.487 1 83.12 291 TYR A CA 1
ATOM 2391 C C . TYR A 1 291 ? -20.266 33.312 -1.905 1 83.12 291 TYR A C 1
ATOM 2393 O O . TYR A 1 291 ? -20.5 34.406 -1.413 1 83.12 291 TYR A O 1
ATOM 2401 N N . GLU A 1 292 ? -19.359 33.094 -2.799 1 84.31 292 GLU A N 1
ATOM 2402 C CA . GLU A 1 292 ? -18.547 34.188 -3.295 1 84.31 292 GLU A CA 1
ATOM 2403 C C . GLU A 1 292 ? -19.422 35.25 -3.977 1 84.31 292 GLU A C 1
ATOM 2405 O O . GLU A 1 292 ? -19.234 36.438 -3.785 1 84.31 292 GLU A O 1
ATOM 2410 N N . ASP A 1 293 ? -20.359 34.812 -4.719 1 81.25 293 ASP A N 1
ATOM 2411 C CA . ASP A 1 293 ? -21.266 35.688 -5.434 1 81.25 293 ASP A CA 1
ATOM 2412 C C . ASP A 1 293 ? -22.125 36.5 -4.461 1 81.25 293 ASP A C 1
ATOM 2414 O O . ASP A 1 293 ? -22.531 37.625 -4.758 1 81.25 293 ASP A O 1
ATOM 2418 N N . ASN A 1 294 ? -22.391 35.938 -3.357 1 84 294 ASN A N 1
ATOM 2419 C CA . ASN A 1 294 ? -23.219 36.594 -2.355 1 84 294 ASN A CA 1
ATOM 2420 C C . ASN A 1 294 ? -22.375 37.344 -1.329 1 84 294 ASN A C 1
ATOM 2422 O O . ASN A 1 294 ? -22.906 37.812 -0.312 1 84 294 ASN A O 1
ATOM 2426 N N . GLY A 1 295 ? -21.094 37.344 -1.468 1 84.75 295 GLY A N 1
ATOM 2427 C CA . GLY A 1 295 ? -20.188 38.062 -0.588 1 84.75 295 GLY A CA 1
ATOM 2428 C C . GLY A 1 295 ? -20.031 37.406 0.773 1 84.75 295 GLY A C 1
ATOM 2429 O O . GLY A 1 295 ? -19.781 38.094 1.77 1 84.75 295 GLY A O 1
ATOM 2430 N N . LYS A 1 296 ? -20.312 36.219 0.856 1 87.5 296 LYS A N 1
ATOM 2431 C CA . LYS A 1 296 ? -20.156 35.469 2.094 1 87.5 296 LYS A CA 1
ATOM 2432 C C . LYS A 1 296 ? -18.953 34.531 2.033 1 87.5 296 LYS A C 1
ATOM 2434 O O . LYS A 1 296 ? -18.594 34.062 0.961 1 87.5 296 LYS A O 1
ATOM 2439 N N . PRO A 1 297 ? -18.359 34.375 3.123 1 91.69 297 PRO A N 1
ATOM 2440 C CA . PRO A 1 297 ? -17.219 33.469 3.121 1 91.69 297 PRO A CA 1
ATOM 2441 C C . PRO A 1 297 ? -17.641 31.984 3.152 1 91.69 297 PRO A C 1
ATOM 2443 O O . PRO A 1 297 ? -18.766 31.688 3.568 1 91.69 297 PRO A O 1
ATOM 2446 N N . TYR A 1 298 ? -16.844 31.125 2.623 1 89.81 298 TYR A N 1
ATOM 2447 C CA . TYR A 1 298 ? -17.094 29.688 2.568 1 89.81 298 TYR A CA 1
ATOM 2448 C C . TYR A 1 298 ? -15.805 28.906 2.83 1 89.81 298 TYR A C 1
ATOM 2450 O O . TYR A 1 298 ? -14.844 29 2.064 1 89.81 298 TYR A O 1
ATOM 2458 N N . TYR A 1 299 ? -15.797 28.141 3.949 1 93.44 299 TYR A N 1
ATOM 2459 C CA . TYR A 1 299 ? -14.602 27.391 4.332 1 93.44 299 TYR A CA 1
ATOM 2460 C C . TYR A 1 299 ? -14.969 26 4.805 1 93.44 299 TYR A C 1
ATOM 2462 O O . TYR A 1 299 ? -14.945 25.719 6.008 1 93.44 299 TYR A O 1
ATOM 2470 N N . PRO A 1 300 ? -15.219 25.094 3.842 1 92.5 300 PRO A N 1
ATOM 2471 C CA . PRO A 1 300 ? -15.578 23.719 4.219 1 92.5 300 PRO A CA 1
ATOM 2472 C C . PRO A 1 300 ? -14.406 22.938 4.801 1 92.5 300 PRO A C 1
ATOM 2474 O O . PRO A 1 300 ? -13.258 23.172 4.41 1 92.5 300 PRO A O 1
ATOM 2477 N N . ILE A 1 301 ? -14.711 22.141 5.766 1 95.19 301 ILE A N 1
ATOM 2478 C CA . ILE A 1 301 ? -13.75 21.188 6.336 1 95.19 301 ILE A CA 1
ATOM 2479 C C . ILE A 1 301 ? -14.133 19.766 5.941 1 95.19 301 ILE A C 1
ATOM 2481 O O . ILE A 1 301 ? -15.234 19.312 6.242 1 95.19 301 ILE A O 1
ATOM 2485 N N . LEU A 1 302 ? -13.18 19.141 5.281 1 93.44 302 LEU A N 1
ATOM 2486 C CA . LEU A 1 302 ? -13.43 17.781 4.789 1 93.44 302 LEU A CA 1
ATOM 2487 C C . LEU A 1 302 ? -12.617 16.766 5.578 1 93.44 302 LEU A C 1
ATOM 2489 O O . LEU A 1 302 ? -11.391 16.859 5.648 1 93.44 302 LEU A O 1
ATOM 2493 N N . ALA A 1 303 ? -13.336 15.883 6.203 1 94.25 303 ALA A N 1
ATOM 2494 C CA . ALA A 1 303 ? -12.703 14.711 6.816 1 94.25 303 ALA A CA 1
ATOM 2495 C C . ALA A 1 303 ? -12.906 13.469 5.957 1 94.25 303 ALA A C 1
ATOM 2497 O O . ALA A 1 303 ? -14.039 13.055 5.703 1 94.25 303 ALA A O 1
ATOM 2498 N N . ILE A 1 304 ? -11.812 12.914 5.465 1 92.88 304 ILE A N 1
ATOM 2499 C CA . ILE A 1 304 ? -11.883 11.773 4.562 1 92.88 304 ILE A CA 1
ATOM 2500 C C . ILE A 1 304 ? -11.164 10.578 5.184 1 92.88 304 ILE A C 1
ATOM 2502 O O . ILE A 1 304 ? -9.977 10.656 5.496 1 92.88 304 ILE A O 1
ATOM 2506 N N . GLU A 1 305 ? -11.883 9.539 5.309 1 91.56 305 GLU A N 1
ATOM 2507 C CA . GLU A 1 305 ? -11.297 8.32 5.867 1 91.56 305 GLU A CA 1
ATOM 2508 C C . GLU A 1 305 ? -10.844 7.371 4.762 1 91.56 305 GLU A C 1
ATOM 2510 O O . GLU A 1 305 ? -11.625 7.023 3.875 1 91.56 305 GLU A O 1
ATOM 2515 N N . GLU A 1 306 ? -9.656 6.996 4.758 1 90.62 306 GLU A N 1
ATOM 2516 C CA . GLU A 1 306 ? -9.062 5.977 3.896 1 90.62 306 GLU A CA 1
ATOM 2517 C C . GLU A 1 306 ? -9.477 6.18 2.441 1 90.62 306 GLU A C 1
ATOM 2519 O O . GLU A 1 306 ? -10.023 5.27 1.813 1 90.62 306 GLU A O 1
ATOM 2524 N N . PRO A 1 307 ? -9.117 7.285 1.898 1 90.56 307 PRO A N 1
ATOM 2525 C CA . PRO A 1 307 ? -9.508 7.523 0.506 1 90.56 307 PRO A CA 1
ATOM 2526 C C . PRO A 1 307 ? -8.867 6.531 -0.464 1 90.56 307 PRO A C 1
ATOM 2528 O O . PRO A 1 307 ? -9.336 6.383 -1.596 1 90.56 307 PRO A O 1
ATOM 2531 N N . GLU A 1 308 ? -7.836 5.793 -0.025 1 89.81 308 GLU A N 1
ATOM 2532 C CA . GLU A 1 308 ? -7.09 4.887 -0.892 1 89.81 308 GLU A CA 1
ATOM 2533 C C . GLU A 1 308 ? -7.816 3.553 -1.049 1 89.81 308 GLU A C 1
ATOM 2535 O O . GLU A 1 308 ? -7.453 2.738 -1.898 1 89.81 308 GLU A O 1
ATOM 2540 N N . SER A 1 309 ? -8.875 3.334 -0.367 1 83.12 309 SER A N 1
ATOM 2541 C CA . SER A 1 309 ? -9.5 2.016 -0.325 1 83.12 309 SER A CA 1
ATOM 2542 C C . SER A 1 309 ? -9.812 1.506 -1.729 1 83.12 309 SER A C 1
ATOM 2544 O O . SER A 1 309 ? -10.352 2.24 -2.557 1 83.12 309 SER A O 1
ATOM 2546 N N . HIS A 1 310 ? -9.336 0.348 -1.982 1 81 310 HIS A N 1
ATOM 2547 C CA . HIS A 1 310 ? -9.641 -0.421 -3.184 1 81 310 HIS A CA 1
ATOM 2548 C C . HIS A 1 310 ? -8.945 0.169 -4.406 1 81 310 HIS A C 1
ATOM 2550 O O . HIS A 1 310 ? -9.312 -0.142 -5.543 1 81 310 HIS A O 1
ATOM 2556 N N . LEU A 1 311 ? -8.023 1.04 -4.184 1 85.56 311 LEU A N 1
ATOM 2557 C CA . LEU A 1 311 ? -7.336 1.655 -5.312 1 85.56 311 LEU A CA 1
ATOM 2558 C C . LEU A 1 311 ? -5.914 1.119 -5.438 1 85.56 311 LEU A C 1
ATOM 2560 O O . LEU A 1 311 ? -5.273 0.813 -4.434 1 85.56 311 LEU A O 1
ATOM 2564 N N . HIS A 1 312 ? -5.516 1.008 -6.633 1 85.31 312 HIS A N 1
ATOM 2565 C CA . HIS A 1 312 ? -4.117 0.649 -6.859 1 85.31 312 HIS A CA 1
ATOM 2566 C C . HIS A 1 312 ? -3.195 1.835 -6.598 1 85.31 312 HIS A C 1
ATOM 2568 O O . HIS A 1 312 ? -3.65 2.98 -6.535 1 85.31 312 HIS A O 1
ATOM 2574 N N . PRO A 1 313 ? -1.881 1.662 -6.488 1 84.69 313 PRO A N 1
ATOM 2575 C CA . PRO A 1 313 ? -0.929 2.662 -5.996 1 84.69 313 PRO A CA 1
ATOM 2576 C C . PRO A 1 313 ? -0.95 3.949 -6.82 1 84.69 313 PRO A C 1
ATOM 2578 O O . PRO A 1 313 ? -1.045 5.043 -6.254 1 84.69 313 PRO A O 1
ATOM 2581 N N . ASN A 1 314 ? -0.912 3.924 -8.094 1 81.31 314 ASN A N 1
ATOM 2582 C CA . ASN A 1 314 ? -0.898 5.121 -8.922 1 81.31 314 ASN A CA 1
ATOM 2583 C C . ASN A 1 314 ? -2.195 5.914 -8.789 1 81.31 314 ASN A C 1
ATOM 2585 O O . ASN A 1 314 ? -2.178 7.145 -8.773 1 81.31 314 ASN A O 1
ATOM 2589 N N . ALA A 1 315 ? -3.246 5.188 -8.711 1 82.69 315 ALA A 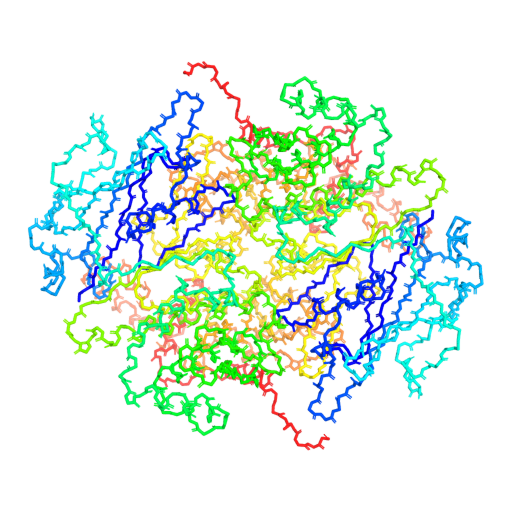N 1
ATOM 2590 C CA . ALA A 1 315 ? -4.543 5.836 -8.523 1 82.69 315 ALA A CA 1
ATOM 2591 C C . ALA A 1 315 ? -4.605 6.551 -7.176 1 82.69 315 ALA A C 1
ATOM 2593 O O . ALA A 1 315 ? -5.23 7.609 -7.059 1 82.69 315 ALA A O 1
ATOM 2594 N N . GLN A 1 316 ? -3.926 5.988 -6.172 1 88.19 316 GLN A N 1
ATOM 2595 C CA . GLN A 1 316 ? -3.887 6.605 -4.852 1 88.19 316 GLN A CA 1
ATOM 2596 C C . GLN A 1 316 ? -3.164 7.949 -4.898 1 88.19 316 GLN A C 1
ATOM 2598 O O . GLN A 1 316 ? -3.623 8.93 -4.301 1 88.19 316 GLN A O 1
ATOM 2603 N N . LYS A 1 317 ? -2.092 7.961 -5.629 1 85 317 LYS A N 1
ATOM 2604 C CA . LYS A 1 317 ? -1.321 9.195 -5.762 1 85 317 LYS A CA 1
ATOM 2605 C C . LYS A 1 317 ? -2.133 10.273 -6.473 1 85 317 LYS A C 1
ATOM 2607 O O . LYS A 1 317 ? -2.141 11.43 -6.047 1 85 317 LYS A O 1
ATOM 2612 N N . LYS A 1 318 ? -2.797 9.898 -7.449 1 80.75 318 LYS A N 1
ATOM 2613 C CA . LYS A 1 318 ? -3.645 10.82 -8.195 1 80.75 318 LYS A CA 1
ATOM 2614 C C . LYS A 1 318 ? -4.781 11.352 -7.328 1 80.75 318 LYS A C 1
ATOM 2616 O O . LYS A 1 318 ? -5.086 12.547 -7.359 1 80.75 318 LYS A O 1
ATOM 2621 N N . LEU A 1 319 ? -5.336 10.477 -6.672 1 83.69 319 LEU A N 1
ATOM 2622 C CA . LEU A 1 319 ? -6.434 10.844 -5.785 1 83.69 319 LEU A CA 1
ATOM 2623 C C . LEU A 1 319 ? -5.984 11.891 -4.77 1 83.69 319 LEU A C 1
ATOM 2625 O O . LEU A 1 319 ? -6.699 12.859 -4.512 1 83.69 319 LEU A O 1
ATOM 2629 N N . TYR A 1 320 ? -4.84 11.719 -4.176 1 87.94 320 TYR A N 1
ATOM 2630 C CA . TYR A 1 320 ? -4.34 12.688 -3.205 1 87.94 320 TYR A CA 1
ATOM 2631 C C . TYR A 1 320 ? -4.211 14.07 -3.83 1 87.94 320 TYR A C 1
ATOM 2633 O O . TYR A 1 320 ? -4.582 15.07 -3.215 1 87.94 320 TYR A O 1
ATOM 2641 N N . SER A 1 321 ? -3.682 14.078 -4.992 1 83.31 321 SER A N 1
ATOM 2642 C CA . SER A 1 321 ? -3.537 15.352 -5.691 1 83.31 321 SER A CA 1
ATOM 2643 C C . SER A 1 321 ? -4.891 16.016 -5.914 1 83.31 321 SER A C 1
ATOM 2645 O O . SER A 1 321 ? -5.027 17.234 -5.746 1 83.31 321 SER A O 1
ATOM 2647 N N . GLN A 1 322 ? -5.84 15.234 -6.246 1 81.38 322 GLN A N 1
ATOM 2648 C CA . GLN A 1 322 ? -7.18 15.758 -6.477 1 81.38 322 GLN A CA 1
ATOM 2649 C C . GLN A 1 322 ? -7.809 16.25 -5.18 1 81.38 322 GLN A C 1
ATOM 2651 O O . GLN A 1 322 ? -8.484 17.281 -5.164 1 81.38 322 GLN A O 1
ATOM 2656 N N . ILE A 1 323 ? -7.586 15.516 -4.109 1 89 323 ILE A N 1
ATOM 2657 C CA . ILE A 1 323 ? -8.109 15.906 -2.803 1 89 323 ILE A CA 1
ATOM 2658 C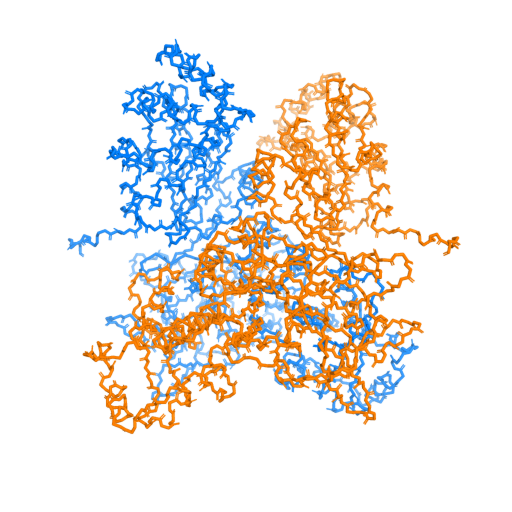 C . ILE A 1 323 ? -7.492 17.25 -2.383 1 89 323 ILE A C 1
ATOM 2660 O O . ILE A 1 323 ? -8.195 18.125 -1.878 1 89 323 ILE A O 1
ATOM 2664 N N . ASN A 1 324 ? -6.242 17.375 -2.615 1 88.44 324 ASN A N 1
ATOM 2665 C CA . ASN A 1 324 ? -5.527 18.578 -2.215 1 88.44 324 ASN A CA 1
ATOM 2666 C C . ASN A 1 324 ? -6.039 19.812 -2.965 1 88.44 324 ASN A C 1
ATOM 2668 O O . ASN A 1 324 ? -5.918 20.938 -2.477 1 88.44 324 ASN A O 1
ATOM 2672 N N . GLU A 1 325 ? -6.664 19.609 -4.086 1 83.81 325 GLU A N 1
ATOM 2673 C CA . GLU A 1 325 ? -7.156 20.703 -4.91 1 83.81 325 GLU A CA 1
ATOM 2674 C C . GLU A 1 325 ? -8.562 21.141 -4.48 1 83.81 325 GLU A C 1
ATOM 2676 O O . GLU A 1 325 ? -9.055 22.172 -4.91 1 83.81 325 GLU A O 1
ATOM 2681 N N . ILE A 1 326 ? -9.164 20.391 -3.66 1 86.31 326 ILE A N 1
ATOM 2682 C CA . ILE A 1 326 ? -10.508 20.734 -3.209 1 86.31 326 ILE A CA 1
ATOM 2683 C C . ILE A 1 326 ? -10.461 21.969 -2.324 1 86.31 326 ILE A C 1
ATOM 2685 O O . ILE A 1 326 ? -9.523 22.156 -1.545 1 86.31 326 ILE A O 1
ATOM 2689 N N . VAL A 1 327 ? -11.453 22.766 -2.387 1 88.44 327 VAL A N 1
ATOM 2690 C CA . VAL A 1 327 ? -11.539 23.984 -1.6 1 88.44 327 VAL A CA 1
ATOM 2691 C C . VAL A 1 327 ? -11.727 23.641 -0.124 1 88.44 327 VAL A C 1
ATOM 2693 O O . VAL A 1 327 ? -12.438 22.703 0.213 1 88.44 327 VAL A O 1
ATOM 2696 N N . GLY A 1 328 ? -11.117 24.484 0.714 1 92.81 328 GLY A N 1
ATOM 2697 C CA . GLY A 1 328 ? -11.289 24.297 2.145 1 92.81 328 GLY A CA 1
ATOM 2698 C C . GLY A 1 328 ? -10.148 23.516 2.783 1 92.81 328 GLY A C 1
ATOM 2699 O O . GLY A 1 328 ? -9.07 23.406 2.203 1 92.81 328 GLY A O 1
ATOM 2700 N N . GLN A 1 329 ? -10.391 23.094 4.027 1 95.88 329 GLN A N 1
ATOM 2701 C CA . GLN A 1 329 ? -9.406 22.344 4.797 1 95.88 329 GLN A CA 1
ATOM 2702 C C . GLN A 1 329 ? -9.68 20.844 4.719 1 95.88 329 GLN A C 1
ATOM 2704 O O . GLN A 1 329 ? -10.828 20.406 4.746 1 95.88 329 GLN A O 1
ATOM 2709 N N . LYS A 1 330 ? -8.625 20.062 4.562 1 96.12 330 LYS A N 1
ATOM 2710 C CA . LYS A 1 330 ? -8.781 18.625 4.43 1 96.12 330 LYS A CA 1
ATOM 2711 C C . LYS A 1 330 ? -8.062 17.891 5.555 1 96.12 330 LYS A C 1
ATOM 2713 O O . LYS A 1 330 ? -6.922 18.219 5.891 1 96.12 330 LYS A O 1
ATOM 2718 N N . ILE A 1 331 ? -8.719 16.953 6.145 1 97.5 331 ILE A N 1
ATOM 2719 C CA . ILE A 1 331 ? -8.156 16.031 7.117 1 97.5 331 ILE A CA 1
ATOM 2720 C C . ILE A 1 331 ? -8.344 14.594 6.637 1 97.5 331 ILE A C 1
ATOM 2722 O O . ILE A 1 331 ? -9.469 14.094 6.586 1 97.5 331 ILE A O 1
ATOM 2726 N N . ILE A 1 332 ? -7.203 13.992 6.324 1 96.56 332 ILE A N 1
ATOM 2727 C CA . ILE A 1 332 ? -7.242 12.68 5.691 1 96.56 332 ILE A CA 1
ATOM 2728 C C . ILE A 1 332 ? -6.652 11.633 6.633 1 96.56 332 ILE A C 1
ATOM 2730 O O . ILE A 1 332 ? -5.566 11.828 7.188 1 96.56 332 ILE A O 1
ATOM 2734 N N . SER A 1 333 ? -7.371 10.594 6.906 1 95.19 333 SER A N 1
ATOM 2735 C CA . SER A 1 333 ? -6.812 9.438 7.59 1 95.19 333 SER A CA 1
ATOM 2736 C C . SER A 1 333 ? -6.434 8.344 6.598 1 95.19 333 SER A C 1
ATOM 2738 O O . SER A 1 333 ? -7.199 8.031 5.68 1 95.19 333 SER A O 1
ATOM 2740 N N . THR A 1 334 ? -5.219 7.73 6.699 1 93.31 334 THR A N 1
ATOM 2741 C CA . THR A 1 334 ? -4.801 6.781 5.672 1 93.31 334 THR A CA 1
ATOM 2742 C C . THR A 1 334 ? -3.887 5.711 6.266 1 93.31 334 THR A C 1
ATOM 2744 O O . THR A 1 334 ? -3.246 5.938 7.297 1 93.31 334 THR A O 1
ATOM 2747 N N . HIS A 1 335 ? -3.926 4.566 5.664 1 88.94 335 HIS A N 1
ATOM 2748 C CA . HIS A 1 335 ? -2.965 3.492 5.887 1 88.94 335 HIS A CA 1
ATOM 2749 C C . HIS A 1 335 ? -2.057 3.303 4.676 1 88.94 335 HIS A C 1
ATOM 2751 O O . HIS A 1 335 ? -1.332 2.311 4.586 1 88.94 335 HIS A O 1
ATOM 2757 N N . SER A 1 336 ? -2.096 4.211 3.838 1 89.12 336 SER A N 1
ATOM 2758 C CA . SER A 1 336 ? -1.378 4.062 2.576 1 89.12 336 SER A CA 1
ATOM 2759 C C . SER A 1 336 ? -0.05 4.812 2.604 1 89.12 336 SER A C 1
ATOM 2761 O O . SER A 1 336 ? -0.011 6.004 2.912 1 89.12 336 SER A O 1
ATOM 2763 N N . ASN A 1 337 ? 0.951 4.102 2.23 1 86.06 337 ASN A N 1
ATOM 2764 C CA . ASN A 1 337 ? 2.258 4.738 2.105 1 86.06 337 ASN A CA 1
ATOM 2765 C C . ASN A 1 337 ? 2.309 5.676 0.904 1 86.06 337 ASN A C 1
ATOM 2767 O O . ASN A 1 337 ? 3.115 6.609 0.874 1 86.06 337 ASN A O 1
ATOM 2771 N N . TYR A 1 338 ? 1.51 5.461 -0.047 1 86.19 338 TYR A N 1
ATOM 2772 C CA . TYR A 1 338 ? 1.535 6.262 -1.265 1 86.19 338 TYR A CA 1
ATOM 2773 C C . TYR A 1 338 ? 0.89 7.625 -1.034 1 86.19 338 TYR A C 1
ATOM 2775 O O . TYR A 1 338 ? 1.371 8.641 -1.543 1 86.19 338 TYR A O 1
ATOM 2783 N N . ILE A 1 339 ? -0.151 7.605 -0.249 1 89.75 339 ILE A N 1
ATOM 2784 C CA . ILE A 1 339 ? -0.765 8.875 0.119 1 89.75 339 ILE A CA 1
ATOM 2785 C C . ILE A 1 339 ? 0.176 9.656 1.033 1 89.75 339 ILE A C 1
ATOM 2787 O O . ILE A 1 339 ? 0.406 10.852 0.823 1 89.75 339 ILE A O 1
ATOM 2791 N N . ALA A 1 340 ? 0.728 9 1.961 1 88.44 340 ALA A N 1
ATOM 2792 C CA . ALA A 1 340 ? 1.647 9.641 2.898 1 88.44 340 ALA A CA 1
ATOM 2793 C C . ALA A 1 340 ? 2.863 10.203 2.172 1 88.44 340 ALA A C 1
ATOM 2795 O O . ALA A 1 340 ? 3.346 11.289 2.508 1 88.44 340 ALA A O 1
ATOM 2796 N N . ALA A 1 341 ? 3.307 9.484 1.179 1 83.69 341 ALA A N 1
ATOM 2797 C CA . ALA A 1 341 ? 4.504 9.883 0.448 1 83.69 341 ALA A CA 1
ATOM 2798 C C . ALA A 1 341 ? 4.234 11.109 -0.42 1 83.69 341 ALA A C 1
ATOM 2800 O O . ALA A 1 341 ? 5.156 11.859 -0.752 1 83.69 341 ALA A O 1
ATOM 2801 N N . ASN A 1 342 ? 3.062 11.281 -0.795 1 84.12 342 ASN A N 1
ATOM 2802 C CA . ASN A 1 342 ? 2.719 12.406 -1.654 1 84.12 342 ASN A CA 1
ATOM 2803 C C . ASN A 1 342 ? 2.418 13.664 -0.839 1 84.12 342 ASN A C 1
ATOM 2805 O O . ASN A 1 342 ? 2.326 14.766 -1.393 1 84.12 342 ASN A O 1
ATOM 2809 N N . ALA A 1 343 ? 2.264 13.484 0.448 1 88.94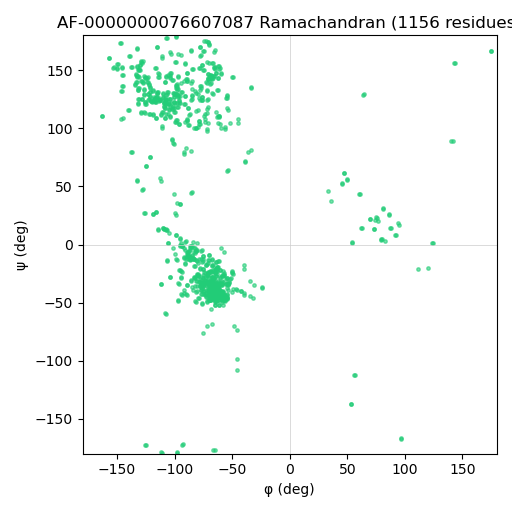 343 ALA A N 1
ATOM 2810 C CA . ALA A 1 343 ? 2.055 14.625 1.337 1 88.94 343 ALA A CA 1
ATOM 2811 C C . ALA A 1 343 ? 3.385 15.25 1.748 1 88.94 343 ALA A C 1
ATOM 2813 O O . ALA A 1 343 ? 4.41 14.57 1.79 1 88.94 343 ALA A O 1
ATOM 2814 N N . LYS A 1 344 ? 3.309 16.531 1.998 1 87.94 344 LYS A N 1
ATOM 2815 C CA . LYS A 1 344 ? 4.477 17.156 2.619 1 87.94 344 LYS A CA 1
ATOM 2816 C C . LYS A 1 344 ? 4.699 16.609 4.031 1 87.94 344 LYS A C 1
ATOM 2818 O O . LYS A 1 344 ? 3.736 16.359 4.762 1 87.94 344 LYS A O 1
ATOM 2823 N N . ILE A 1 345 ? 5.906 16.516 4.355 1 90.56 345 ILE A N 1
ATOM 2824 C CA . ILE A 1 345 ? 6.266 15.93 5.641 1 90.56 345 ILE A CA 1
ATOM 2825 C C . ILE A 1 345 ? 5.617 16.719 6.77 1 90.56 345 ILE A C 1
ATOM 2827 O O . ILE A 1 345 ? 5.23 16.156 7.797 1 90.56 345 ILE A O 1
ATOM 2831 N N . SER A 1 346 ? 5.422 18.031 6.59 1 89.75 346 SER A N 1
ATOM 2832 C CA . SER A 1 346 ? 4.848 18.906 7.617 1 89.75 346 SER A CA 1
ATOM 2833 C C . SER A 1 346 ? 3.35 18.656 7.77 1 89.75 346 SER A C 1
ATOM 2835 O O . SER A 1 346 ? 2.754 19.031 8.781 1 89.75 346 SER A O 1
ATOM 2837 N N . GLU A 1 347 ? 2.754 18.031 6.816 1 93.19 347 GLU A N 1
ATOM 2838 C CA . GLU A 1 347 ? 1.314 17.781 6.809 1 93.19 347 GLU A CA 1
ATOM 2839 C C . GLU A 1 347 ? 0.973 16.484 7.52 1 93.19 347 GLU A C 1
ATOM 2841 O O . GLU A 1 347 ? -0.193 16.219 7.824 1 93.19 347 GLU A O 1
ATOM 2846 N N . ILE A 1 348 ? 1.993 15.75 7.844 1 94.81 348 ILE A N 1
ATOM 2847 C CA . ILE A 1 348 ? 1.755 14.398 8.344 1 94.81 348 ILE A CA 1
ATOM 2848 C C . ILE A 1 348 ? 1.698 14.414 9.867 1 94.81 348 ILE A C 1
ATOM 2850 O O . ILE A 1 348 ? 2.504 15.086 10.516 1 94.81 348 ILE A O 1
ATOM 2854 N N . ARG A 1 349 ? 0.677 13.789 10.43 1 96.25 349 ARG A N 1
ATOM 2855 C CA . ARG A 1 349 ? 0.548 13.484 11.844 1 96.25 349 ARG A CA 1
ATOM 2856 C C . ARG A 1 349 ? 0.427 11.977 12.07 1 96.25 349 ARG A C 1
ATOM 2858 O O . ARG A 1 349 ? -0.411 11.32 11.453 1 96.25 349 ARG A O 1
ATOM 2865 N N . SER A 1 350 ? 1.308 11.5 12.852 1 94.25 350 SER A N 1
ATOM 2866 C CA . SER A 1 350 ? 1.243 10.078 13.156 1 94.25 350 SER A CA 1
ATOM 2867 C C . SER A 1 350 ? 0.554 9.828 14.492 1 94.25 350 SER A C 1
ATOM 2869 O O . SER A 1 350 ? 0.851 10.5 15.484 1 94.25 350 SER A O 1
ATOM 2871 N N . ILE A 1 351 ? -0.412 8.953 14.516 1 91.44 351 ILE A N 1
ATOM 2872 C CA . ILE A 1 351 ? -1.102 8.562 15.734 1 91.44 351 ILE A CA 1
ATOM 2873 C C . ILE A 1 351 ? -0.703 7.137 16.125 1 91.44 351 ILE A C 1
ATOM 2875 O O . ILE A 1 351 ? -0.864 6.207 15.336 1 91.44 351 ILE A O 1
ATOM 2879 N N . SER A 1 352 ? -0.12 7.012 17.219 1 87.06 352 SER A N 1
ATOM 2880 C CA . SER A 1 352 ? 0.315 5.703 17.703 1 87.06 352 SER A CA 1
ATOM 2881 C C . SER A 1 352 ? -0.175 5.438 19.109 1 87.06 352 SER A C 1
ATOM 2883 O O . SER A 1 352 ? -0.227 6.352 19.938 1 87.06 352 SER A O 1
ATOM 2885 N N . LYS A 1 353 ? -0.567 4.184 19.297 1 76.69 353 LYS A N 1
ATOM 2886 C CA . LYS A 1 353 ? -1.007 3.762 20.609 1 76.69 353 LYS A CA 1
ATOM 2887 C C . LYS A 1 353 ? 0.114 3.043 21.359 1 76.69 353 LYS A C 1
ATOM 2889 O O . LYS A 1 353 ? 0.68 2.07 20.859 1 76.69 353 LYS A O 1
ATOM 2894 N N . LYS A 1 354 ? 0.646 3.695 22.312 1 68.94 354 LYS A N 1
ATOM 2895 C CA . LYS A 1 354 ? 1.611 3.041 23.188 1 68.94 354 LYS A CA 1
ATOM 2896 C C . LYS A 1 354 ? 1.006 2.77 24.562 1 68.94 354 LYS A C 1
ATOM 2898 O O . LYS A 1 354 ? 0.679 3.703 25.297 1 68.94 354 LYS A O 1
ATOM 2903 N N . ALA A 1 355 ? 0.819 1.479 24.875 1 61.59 355 ALA A N 1
ATOM 2904 C CA . ALA A 1 355 ? 0.182 1.075 26.125 1 61.59 355 ALA A CA 1
ATOM 2905 C C . ALA A 1 355 ? -1.2 1.706 26.266 1 61.59 355 ALA A C 1
ATOM 2907 O O . ALA A 1 355 ? -2.051 1.555 25.391 1 61.59 355 ALA A O 1
ATOM 2908 N N . ALA A 1 356 ? -1.369 2.629 27.234 1 59 356 ALA A N 1
ATOM 2909 C CA . ALA A 1 356 ? -2.686 3.197 27.516 1 59 356 ALA A CA 1
ATOM 2910 C C . ALA A 1 356 ? -2.771 4.645 27.031 1 59 356 ALA A C 1
ATOM 2912 O O . ALA A 1 356 ? -3.795 5.305 27.219 1 59 356 ALA A O 1
ATOM 2913 N N . SER A 1 357 ? -1.786 4.93 26.25 1 71.75 357 SER A N 1
ATOM 2914 C CA . SER A 1 357 ? -1.832 6.332 25.844 1 71.75 357 SER A CA 1
ATOM 2915 C C . SER A 1 357 ? -1.602 6.484 24.344 1 71.75 357 SER A C 1
ATOM 2917 O O . SER A 1 357 ? -0.893 5.68 23.734 1 71.75 357 SER A O 1
ATOM 2919 N N . ILE A 1 358 ? -2.355 7.355 23.844 1 81.25 358 ILE A N 1
ATOM 2920 C CA . ILE A 1 358 ? -2.199 7.684 22.438 1 81.25 358 ILE A CA 1
ATOM 2921 C C . ILE A 1 358 ? -1.215 8.844 22.281 1 81.25 358 ILE A C 1
ATOM 2923 O O . ILE A 1 358 ? -1.296 9.836 23.016 1 81.25 358 ILE A O 1
ATOM 2927 N N . LYS A 1 359 ? -0.261 8.633 21.453 1 85.88 359 LYS A N 1
ATOM 2928 C CA . LYS A 1 359 ? 0.741 9.664 21.219 1 85.88 359 LYS A CA 1
ATOM 2929 C C . LYS A 1 359 ? 0.651 10.188 19.781 1 85.88 359 LYS A C 1
ATOM 2931 O O . LYS A 1 359 ? 0.302 9.438 18.859 1 85.88 359 LYS A O 1
ATOM 2936 N N . LEU A 1 360 ? 0.979 11.445 19.734 1 91.19 360 LEU A N 1
ATOM 2937 C CA . LEU A 1 360 ? 0.982 12.094 18.422 1 91.19 360 LEU A CA 1
ATOM 2938 C C . LEU A 1 360 ? 2.404 12.414 17.969 1 91.19 360 LEU A C 1
ATOM 2940 O O . LEU A 1 360 ? 3.197 12.953 18.75 1 91.19 360 LEU A O 1
ATOM 2944 N N . GLY A 1 361 ? 2.732 11.953 16.781 1 92.75 361 GLY A N 1
ATOM 2945 C CA . GLY A 1 361 ? 4.016 12.289 16.188 1 92.75 361 GLY A CA 1
ATOM 2946 C C . GLY A 1 361 ? 3.906 13.258 15.023 1 92.75 361 GLY A C 1
ATOM 2947 O O . GLY A 1 361 ? 2.963 13.188 14.234 1 92.75 361 GLY A O 1
ATOM 2948 N N . LYS A 1 362 ? 4.844 14.195 14.977 1 93.19 362 LYS A N 1
ATOM 2949 C CA . LYS A 1 362 ? 4.934 15.148 13.867 1 93.19 362 LYS A CA 1
ATOM 2950 C C . LYS A 1 362 ? 6.344 15.711 13.734 1 93.19 362 LYS A C 1
ATOM 2952 O O . LYS A 1 362 ? 7.152 15.602 14.656 1 93.19 362 LYS A O 1
ATOM 2957 N N . VAL A 1 363 ? 6.617 16.219 12.594 1 91.56 363 VAL A N 1
ATOM 2958 C CA . VAL A 1 363 ? 7.883 16.922 12.383 1 91.56 363 VAL A CA 1
ATOM 2959 C C . VAL A 1 363 ? 7.762 18.375 12.828 1 91.56 363 VAL A C 1
ATOM 2961 O O . VAL A 1 363 ? 6.824 19.078 12.43 1 91.56 363 VAL A O 1
ATOM 2964 N N . ILE A 1 364 ? 8.617 18.703 13.656 1 86.38 364 ILE A N 1
ATOM 2965 C CA . ILE A 1 364 ? 8.695 20.109 14.055 1 86.38 364 ILE A CA 1
ATOM 2966 C C . ILE A 1 364 ? 9.648 20.859 13.117 1 86.38 364 ILE A C 1
ATOM 2968 O O . ILE A 1 364 ? 10.867 20.672 13.188 1 86.38 364 ILE A O 1
ATOM 2972 N N . LYS A 1 365 ? 9.148 21.625 12.32 1 80.88 365 LYS A N 1
ATOM 2973 C CA . LYS A 1 365 ? 9.883 22.281 11.234 1 80.88 365 LYS A CA 1
ATOM 2974 C C . LYS A 1 365 ? 11.102 23.016 11.766 1 80.88 365 LYS A C 1
ATOM 2976 O O . LYS A 1 365 ? 12.172 22.984 11.156 1 80.88 365 LYS A O 1
ATOM 2981 N N . ASN A 1 366 ? 10.922 23.625 12.898 1 82 366 ASN A N 1
ATOM 2982 C CA . ASN A 1 366 ? 11.977 24.469 13.43 1 82 366 ASN A CA 1
ATOM 2983 C C . ASN A 1 366 ? 13.172 23.641 13.906 1 82 366 ASN A C 1
ATOM 2985 O O . ASN A 1 366 ? 14.266 24.188 14.102 1 82 366 ASN A O 1
ATOM 2989 N N . ASP A 1 367 ? 12.969 22.391 14.008 1 85.75 367 ASP A N 1
ATOM 2990 C CA . ASP A 1 367 ? 14.031 21.516 14.5 1 85.75 367 ASP A CA 1
ATOM 2991 C C . ASP A 1 367 ? 14.906 21.016 13.352 1 85.75 367 ASP A C 1
ATOM 2993 O O . ASP A 1 367 ? 15.961 20.406 13.586 1 85.75 367 ASP A O 1
ATOM 2997 N N . PHE A 1 368 ? 14.5 21.297 12.109 1 89.12 368 PHE A N 1
ATOM 2998 C CA . PHE A 1 368 ? 15.195 20.719 10.961 1 89.12 368 PHE A CA 1
ATOM 2999 C C . PHE A 1 368 ? 15.531 21.781 9.93 1 89.12 368 PHE A C 1
ATOM 3001 O O . PHE A 1 368 ? 14.766 22.734 9.742 1 89.12 368 PHE A O 1
ATOM 3008 N N . GLU A 1 369 ? 16.656 21.594 9.336 1 85.62 369 GLU A N 1
ATOM 3009 C CA . GLU A 1 369 ? 16.969 22.359 8.125 1 85.62 369 GLU A CA 1
ATOM 3010 C C . GLU A 1 369 ? 16.203 21.812 6.922 1 85.62 369 GLU A C 1
ATOM 3012 O O . GLU A 1 369 ? 15.852 20.625 6.891 1 85.62 369 GLU A O 1
ATOM 3017 N N . PRO A 1 370 ? 15.984 22.625 5.98 1 82.25 370 PRO A N 1
ATOM 3018 C CA . PRO A 1 370 ? 15.266 22.172 4.789 1 82.25 370 PRO A CA 1
ATOM 3019 C C . PRO A 1 370 ? 15.914 20.953 4.129 1 82.25 370 PRO A C 1
ATOM 3021 O O . PRO A 1 370 ? 15.219 20.078 3.625 1 82.25 370 PRO A O 1
ATOM 3024 N N . GLU A 1 371 ? 17.172 20.906 4.207 1 81.62 371 GLU A N 1
ATOM 3025 C CA . GLU A 1 371 ? 17.891 19.781 3.607 1 81.62 371 GLU A CA 1
ATOM 3026 C C . GLU A 1 371 ? 17.609 18.484 4.371 1 81.62 371 GLU A C 1
ATOM 3028 O O . GLU A 1 371 ? 17.5 17.422 3.77 1 81.62 371 GLU A O 1
ATOM 3033 N N . ASP A 1 372 ? 17.469 18.656 5.664 1 87.69 372 ASP A N 1
ATOM 3034 C CA . ASP A 1 372 ? 17.156 17.484 6.488 1 87.69 372 ASP A CA 1
ATOM 3035 C C . ASP A 1 372 ? 15.789 16.906 6.117 1 87.69 372 ASP A C 1
ATOM 3037 O O . ASP A 1 372 ? 15.648 15.695 5.961 1 87.69 372 ASP A O 1
ATOM 3041 N N . LEU A 1 373 ? 14.938 17.812 5.953 1 89 373 LEU A N 1
ATOM 3042 C CA . LEU A 1 373 ? 13.578 17.391 5.625 1 89 373 LEU A CA 1
ATOM 3043 C C . LEU A 1 373 ? 13.531 16.75 4.246 1 89 373 LEU A C 1
ATOM 3045 O O . LEU A 1 373 ? 12.82 15.758 4.043 1 89 373 LEU A O 1
ATOM 3049 N N . ARG A 1 374 ? 14.234 17.219 3.389 1 82.88 374 ARG A N 1
ATOM 3050 C CA . ARG A 1 374 ? 14.305 16.656 2.045 1 82.88 374 ARG A CA 1
ATOM 3051 C C . ARG A 1 374 ? 14.898 15.25 2.076 1 82.88 374 ARG A C 1
ATOM 3053 O O . ARG A 1 374 ? 14.43 14.359 1.37 1 82.88 374 ARG A O 1
ATOM 3060 N N . GLN A 1 375 ? 15.891 15.094 2.863 1 84.94 375 GLN A N 1
ATOM 3061 C CA . GLN A 1 375 ? 16.531 13.789 2.988 1 84.94 375 GLN A CA 1
ATOM 3062 C C . GLN A 1 375 ? 15.57 12.75 3.559 1 84.94 375 GLN A C 1
ATOM 3064 O O . GLN A 1 375 ? 15.516 11.617 3.084 1 84.94 375 GLN A O 1
ATOM 3069 N N . ILE A 1 376 ? 14.836 13.211 4.566 1 90.75 376 ILE A N 1
ATOM 3070 C CA . ILE A 1 376 ? 13.859 12.305 5.172 1 90.75 376 ILE A CA 1
ATOM 3071 C C . ILE A 1 376 ? 12.805 11.914 4.141 1 90.75 376 ILE A C 1
ATOM 3073 O O . ILE A 1 376 ? 12.469 10.742 3.998 1 90.75 376 ILE A O 1
ATOM 3077 N N . GLN A 1 377 ? 12.359 12.844 3.436 1 85.69 377 GLN A N 1
ATOM 3078 C CA . GLN A 1 377 ? 11.328 12.609 2.428 1 85.69 377 GLN A CA 1
ATOM 3079 C C . GLN A 1 377 ? 11.836 11.672 1.336 1 85.69 377 GLN A C 1
ATOM 3081 O O . GLN A 1 377 ? 11.164 10.695 0.995 1 85.69 377 GLN A O 1
ATOM 3086 N N . ARG A 1 378 ? 12.938 11.828 0.84 1 77.19 378 ARG A N 1
ATOM 3087 C CA . ARG A 1 378 ? 13.477 11.102 -0.309 1 77.19 378 ARG A CA 1
ATOM 3088 C C . ARG A 1 378 ? 13.961 9.719 0.097 1 77.19 378 ARG A C 1
ATOM 3090 O O . ARG A 1 378 ? 13.688 8.727 -0.591 1 77.19 378 ARG A O 1
ATOM 3097 N N . GLN A 1 379 ? 14.688 9.656 1.168 1 81.94 379 GLN A N 1
ATOM 3098 C CA . GLN A 1 379 ? 15.367 8.414 1.523 1 81.94 379 GLN A CA 1
ATOM 3099 C C . GLN A 1 379 ? 14.445 7.488 2.312 1 81.94 379 GLN A C 1
ATOM 3101 O O . GLN A 1 379 ? 14.594 6.266 2.264 1 81.94 379 GLN A O 1
ATOM 3106 N N . VAL A 1 380 ? 13.562 8.117 3.055 1 89.06 380 VAL A N 1
ATOM 3107 C CA . VAL A 1 380 ? 12.773 7.289 3.961 1 89.06 380 VAL A CA 1
ATOM 3108 C C . VAL A 1 380 ? 11.344 7.184 3.447 1 89.06 380 VAL A C 1
ATOM 3110 O O . VAL A 1 380 ? 10.922 6.125 2.967 1 89.06 380 VAL A O 1
ATOM 3113 N N . ILE A 1 381 ? 10.688 8.234 3.312 1 85.31 381 ILE A N 1
ATOM 3114 C CA . ILE A 1 381 ? 9.242 8.242 3.08 1 85.31 381 ILE A CA 1
ATOM 3115 C C . ILE A 1 381 ? 8.945 7.707 1.681 1 85.31 381 ILE A C 1
ATOM 3117 O O . ILE A 1 381 ? 8.07 6.859 1.506 1 85.31 381 ILE A O 1
ATOM 3121 N N . ASN A 1 382 ? 9.695 8.062 0.683 1 75.94 382 ASN A N 1
ATOM 3122 C CA . ASN A 1 382 ? 9.43 7.672 -0.698 1 75.94 382 ASN A CA 1
ATOM 3123 C C . ASN A 1 382 ? 9.766 6.203 -0.938 1 75.94 382 ASN A C 1
ATOM 3125 O O . ASN A 1 382 ? 9.18 5.562 -1.817 1 75.94 382 ASN A O 1
ATOM 3129 N N . THR A 1 383 ? 10.641 5.695 -0.117 1 75.25 383 THR A N 1
ATOM 3130 C CA . THR A 1 383 ? 11.109 4.344 -0.405 1 75.25 383 THR A CA 1
ATOM 3131 C C . THR A 1 383 ? 10.617 3.363 0.653 1 75.25 383 THR A C 1
ATOM 3133 O O . THR A 1 383 ? 10.391 2.188 0.358 1 75.25 383 THR A O 1
ATOM 3136 N N . ARG A 1 384 ? 10.539 3.875 1.866 1 83.81 384 ARG A N 1
ATOM 3137 C CA . ARG A 1 384 ? 10.203 2.99 2.979 1 83.81 384 ARG A CA 1
ATOM 3138 C C . ARG A 1 384 ? 9.039 3.543 3.789 1 83.81 384 ARG A C 1
ATOM 3140 O O . ARG A 1 384 ? 9.086 3.574 5.02 1 83.81 384 ARG A O 1
ATOM 3147 N N . GLY A 1 385 ? 8.047 3.93 3.104 1 83.88 385 GLY A N 1
ATOM 3148 C CA . GLY A 1 385 ? 6.91 4.543 3.775 1 83.88 385 GLY A CA 1
ATOM 3149 C C . GLY A 1 385 ? 6.223 3.611 4.758 1 83.88 385 GLY A C 1
ATOM 3150 O O . GLY A 1 385 ? 5.492 4.062 5.641 1 83.88 385 GLY A O 1
ATOM 3151 N N . GLU A 1 386 ? 6.508 2.346 4.699 1 86 386 GLU A N 1
ATOM 3152 C CA . GLU A 1 386 ? 5.91 1.371 5.605 1 86 386 GLU A CA 1
ATOM 3153 C C . GLU A 1 386 ? 6.387 1.588 7.039 1 86 386 GLU A C 1
ATOM 3155 O O . GLU A 1 386 ? 5.777 1.08 7.984 1 86 386 GLU A O 1
ATOM 3160 N N . MET A 1 387 ? 7.387 2.373 7.188 1 90.25 387 MET A N 1
ATOM 3161 C CA . MET A 1 387 ? 7.941 2.621 8.516 1 90.25 387 MET A CA 1
ATOM 3162 C C . MET A 1 387 ? 6.938 3.344 9.406 1 90.25 387 MET A C 1
ATOM 3164 O O . MET A 1 387 ? 6.957 3.191 10.625 1 90.25 387 MET A O 1
ATOM 3168 N N . TYR A 1 388 ? 6.016 4.047 8.812 1 90 388 TYR A N 1
ATOM 3169 C CA . TYR A 1 388 ? 4.977 4.73 9.57 1 90 388 TYR A CA 1
ATOM 3170 C C . TYR A 1 388 ? 4.203 3.748 10.438 1 90 388 TYR A C 1
ATOM 3172 O O . TYR A 1 388 ? 3.658 4.125 11.477 1 90 388 TYR A O 1
ATOM 3180 N N . PHE A 1 389 ? 4.207 2.549 9.984 1 88.38 389 PHE A N 1
ATOM 3181 C CA . PHE A 1 389 ? 3.264 1.583 10.539 1 88.38 389 PHE A CA 1
ATOM 3182 C C . PHE A 1 389 ? 3.998 0.477 11.289 1 88.38 389 PHE A C 1
ATOM 3184 O O . PHE A 1 389 ? 3.404 -0.547 11.633 1 88.38 389 PHE A O 1
ATOM 3191 N N . SER A 1 390 ? 5.254 0.7 11.539 1 88.56 390 SER A N 1
ATOM 3192 C CA . SER A 1 390 ? 6.055 -0.32 12.203 1 88.56 390 SER A CA 1
ATOM 3193 C C . SER A 1 390 ? 6.004 -0.164 13.719 1 88.56 390 SER A C 1
ATOM 3195 O O . SER A 1 390 ? 5.996 0.956 14.234 1 88.56 390 SER A O 1
ATOM 3197 N N . LYS A 1 391 ? 5.934 -1.302 14.398 1 86.38 391 LYS A N 1
ATOM 3198 C CA . LYS A 1 391 ? 6.113 -1.271 15.844 1 86.38 391 LYS A CA 1
ATOM 3199 C C . LYS A 1 391 ? 7.574 -1.02 16.219 1 86.38 391 LYS A C 1
ATOM 3201 O O . LYS A 1 391 ? 7.863 -0.295 17.172 1 86.38 391 LYS A O 1
ATOM 3206 N N . LEU A 1 392 ? 8.328 -1.694 15.469 1 92.81 392 LEU A N 1
ATOM 3207 C CA . LEU A 1 392 ? 9.773 -1.59 15.656 1 92.81 392 LEU A CA 1
ATOM 3208 C C . LEU A 1 392 ? 10.508 -1.699 14.328 1 92.81 392 LEU A C 1
ATOM 3210 O O . LEU A 1 392 ? 10.148 -2.523 13.484 1 92.81 392 LEU A O 1
ATOM 3214 N N . VAL A 1 393 ? 11.492 -0.825 14.156 1 95.38 393 VAL A N 1
ATOM 3215 C CA . VAL A 1 393 ? 12.297 -0.858 12.945 1 95.38 393 VAL A CA 1
ATOM 3216 C C . VAL A 1 393 ? 13.742 -1.213 13.289 1 95.38 393 VAL A C 1
ATOM 3218 O O . VAL A 1 393 ? 14.32 -0.639 14.219 1 95.38 393 VAL A O 1
ATOM 3221 N N . ILE A 1 394 ? 14.273 -2.154 12.602 1 97 394 ILE A N 1
ATOM 3222 C CA . ILE A 1 394 ? 15.68 -2.504 12.75 1 97 394 ILE A CA 1
ATOM 3223 C C . ILE A 1 394 ? 16.469 -1.983 11.555 1 97 394 ILE A C 1
ATOM 3225 O O . ILE A 1 394 ? 16.266 -2.426 10.422 1 97 394 ILE A O 1
ATOM 3229 N N . LEU A 1 395 ? 17.344 -1.093 11.859 1 96.69 395 LEU A N 1
ATOM 3230 C CA . LEU A 1 395 ? 18.172 -0.488 10.812 1 96.69 395 LEU A CA 1
ATOM 3231 C C . LEU A 1 395 ? 19.531 -1.156 10.734 1 96.69 395 LEU A C 1
ATOM 3233 O O . LEU A 1 395 ? 20.125 -1.487 11.766 1 96.69 395 LEU A O 1
ATOM 3237 N N . PHE A 1 396 ? 19.969 -1.41 9.555 1 95.38 396 PHE A N 1
ATOM 3238 C CA . PHE A 1 396 ? 21.297 -1.978 9.328 1 95.38 396 PHE A CA 1
ATOM 3239 C C . PHE A 1 396 ? 21.891 -1.469 8.016 1 95.38 396 PHE A C 1
ATOM 3241 O O . PHE A 1 396 ? 21.219 -0.766 7.262 1 95.38 396 PHE A O 1
ATOM 3248 N N . GLU A 1 397 ? 23.109 -1.792 7.762 1 88.19 397 GLU A N 1
ATOM 3249 C CA . GLU A 1 397 ? 23.844 -1.195 6.652 1 88.19 397 GLU A CA 1
ATOM 3250 C C . GLU A 1 397 ? 23.516 -1.885 5.332 1 88.19 397 GLU A C 1
ATOM 3252 O O . GLU A 1 397 ? 23.156 -1.226 4.355 1 88.19 397 GLU A O 1
ATOM 3257 N N . GLY A 1 398 ? 23.562 -3.232 5.305 1 77.81 398 GLY A N 1
ATOM 3258 C CA . GLY A 1 398 ? 23.734 -3.889 4.02 1 77.81 398 GLY A CA 1
ATOM 3259 C C . GLY A 1 398 ? 22.656 -4.926 3.73 1 77.81 398 GLY A C 1
ATOM 3260 O O . GLY A 1 398 ? 21.703 -5.062 4.492 1 77.81 398 GLY A O 1
ATOM 3261 N N . GLU A 1 399 ? 22.984 -5.613 2.568 1 77.06 399 GLU A N 1
ATOM 3262 C CA . GLU A 1 399 ? 22.094 -6.605 1.986 1 77.06 399 GLU A CA 1
ATOM 3263 C C . GLU A 1 399 ? 22.156 -7.922 2.756 1 77.06 399 GLU A C 1
ATOM 3265 O O . GLU A 1 399 ? 21.156 -8.633 2.871 1 77.06 399 GLU A O 1
ATOM 3270 N N . THR A 1 400 ? 23.297 -8.172 3.314 1 83.38 400 THR A N 1
ATOM 3271 C CA . THR A 1 400 ? 23.453 -9.43 4.039 1 83.38 400 THR A CA 1
ATOM 3272 C C . THR A 1 400 ? 22.516 -9.477 5.242 1 83.38 400 THR A C 1
ATOM 3274 O O . THR A 1 400 ? 21.781 -10.445 5.422 1 83.38 400 THR A O 1
ATOM 3277 N N . GLU A 1 401 ? 22.562 -8.383 5.992 1 88.25 401 GLU A N 1
ATOM 3278 C CA . GLU A 1 401 ? 21.703 -8.32 7.168 1 88.25 401 GLU A CA 1
ATOM 3279 C C . GLU A 1 401 ? 20.234 -8.391 6.77 1 88.25 401 GLU A C 1
ATOM 3281 O O . GLU A 1 401 ? 19.422 -9.023 7.457 1 88.25 401 GLU A O 1
ATOM 3286 N N . GLU A 1 402 ? 19.906 -7.805 5.711 1 86 402 GLU A N 1
ATOM 3287 C CA . GLU A 1 402 ? 18.531 -7.73 5.234 1 86 402 GLU A CA 1
ATOM 3288 C C . GLU A 1 402 ? 17.969 -9.125 4.945 1 86 402 GLU A C 1
ATOM 3290 O O . GLU A 1 402 ? 16.781 -9.367 5.137 1 86 402 GLU A O 1
ATOM 3295 N N . GLN A 1 403 ? 18.797 -9.984 4.543 1 82.69 403 GLN A N 1
ATOM 3296 C CA . GLN A 1 403 ? 18.344 -11.328 4.168 1 82.69 403 GLN A CA 1
ATOM 3297 C C . GLN A 1 403 ? 18.469 -12.297 5.34 1 82.69 403 GLN A C 1
ATOM 3299 O O . GLN A 1 403 ? 17.688 -13.25 5.445 1 82.69 403 GLN A O 1
ATOM 3304 N N . VAL A 1 404 ? 19.391 -12.047 6.219 1 87.81 404 VAL A N 1
ATOM 3305 C CA . VAL A 1 404 ? 19.719 -13.008 7.266 1 87.81 404 VAL A CA 1
ATOM 3306 C C . VAL A 1 404 ? 18.844 -12.758 8.492 1 87.81 404 VAL A C 1
ATOM 3308 O O . VAL A 1 404 ? 18.266 -13.695 9.047 1 87.81 404 VAL A O 1
ATOM 3311 N N . LEU A 1 405 ? 18.672 -11.562 8.859 1 91.06 405 LEU A N 1
ATOM 3312 C CA . LEU A 1 405 ? 18.062 -11.219 10.141 1 91.06 405 LEU A CA 1
ATOM 3313 C C . LEU A 1 405 ? 16.594 -11.656 10.18 1 91.06 405 LEU A C 1
ATOM 3315 O O . LEU A 1 405 ? 16.141 -12.227 11.172 1 91.06 405 LEU A O 1
ATOM 3319 N N . PRO A 1 406 ? 15.859 -11.438 9.125 1 86.88 406 PRO A N 1
ATOM 3320 C CA . PRO A 1 406 ? 14.461 -11.875 9.141 1 86.88 406 PRO A CA 1
ATOM 3321 C C . PRO A 1 406 ? 14.32 -13.383 9.328 1 86.88 406 PRO A C 1
ATOM 3323 O O . PRO A 1 406 ? 13.375 -13.836 9.977 1 86.88 406 PRO A O 1
ATOM 3326 N N . ILE A 1 407 ? 15.25 -14.133 8.797 1 85.81 407 ILE A N 1
ATOM 3327 C CA . ILE A 1 407 ? 15.203 -15.586 8.898 1 85.81 407 ILE A CA 1
ATOM 3328 C C . ILE A 1 407 ? 15.578 -16.016 10.32 1 85.81 407 ILE A C 1
ATOM 3330 O O . ILE A 1 407 ? 14.938 -16.891 10.891 1 85.81 407 ILE A O 1
ATOM 3334 N N . LEU A 1 408 ? 16.547 -15.336 10.859 1 88.88 408 LEU A N 1
ATOM 3335 C CA . LEU A 1 408 ? 17.016 -15.711 12.18 1 88.88 408 LEU A CA 1
ATOM 3336 C C . LEU A 1 408 ? 15.992 -15.367 13.25 1 88.88 408 LEU A C 1
ATOM 3338 O O . LEU A 1 408 ? 15.898 -16.062 14.273 1 88.88 408 LEU A O 1
ATOM 3342 N N . ILE A 1 409 ? 15.312 -14.344 13.039 1 88.75 409 ILE A N 1
ATOM 3343 C CA . ILE A 1 409 ? 14.32 -13.945 14.031 1 88.75 409 ILE A CA 1
ATOM 3344 C C . ILE A 1 409 ? 13.211 -14.992 14.109 1 88.75 409 ILE A C 1
ATOM 3346 O O . ILE A 1 409 ? 12.672 -15.258 15.18 1 88.75 409 ILE A O 1
ATOM 3350 N N . LYS A 1 410 ? 12.844 -15.523 12.992 1 81.94 410 LYS A N 1
ATOM 3351 C CA . LYS A 1 410 ? 11.836 -16.578 12.938 1 81.94 410 LYS A CA 1
ATOM 3352 C C . LYS A 1 410 ? 12.273 -17.797 13.75 1 81.94 410 LYS A C 1
ATOM 3354 O O . LYS A 1 410 ? 11.469 -18.406 14.453 1 81.94 410 LYS A O 1
ATOM 3359 N N . LYS A 1 411 ? 13.516 -18.062 13.594 1 79.62 411 LYS A N 1
ATOM 3360 C CA . LYS A 1 411 ? 14.062 -19.188 14.344 1 79.62 411 LYS A CA 1
ATOM 3361 C C . LYS A 1 411 ? 14.055 -18.906 15.844 1 79.62 411 LYS A C 1
ATOM 3363 O O . LYS A 1 411 ? 13.719 -19.781 16.641 1 79.62 411 LYS A O 1
ATOM 3368 N N . HIS A 1 412 ? 14.414 -17.734 16.156 1 84.56 412 HIS A N 1
ATOM 3369 C CA . HIS A 1 412 ? 14.562 -17.359 17.562 1 84.56 412 HIS A CA 1
ATOM 3370 C C . HIS A 1 412 ? 13.211 -17.234 18.25 1 84.56 412 HIS A C 1
ATOM 3372 O O . HIS A 1 412 ? 13.008 -17.781 19.344 1 84.56 412 HIS A O 1
ATOM 3378 N N . PHE A 1 413 ? 12.25 -16.609 17.672 1 83.12 413 PHE A N 1
ATOM 3379 C CA . PHE A 1 413 ? 10.961 -16.312 18.297 1 83.12 413 PHE A CA 1
ATOM 3380 C C . PHE A 1 413 ? 9.914 -17.328 17.859 1 83.12 413 PHE A C 1
ATOM 3382 O O . PHE A 1 413 ? 8.82 -17.391 18.438 1 83.12 413 PHE A O 1
ATOM 3389 N N . ASN A 1 414 ? 10.219 -18.172 16.797 1 77.81 414 ASN A N 1
ATOM 3390 C CA . ASN A 1 414 ? 9.289 -19.125 16.203 1 77.81 414 ASN A CA 1
ATOM 3391 C C . ASN A 1 414 ? 8.078 -18.438 15.602 1 77.81 414 ASN A C 1
ATOM 3393 O O . ASN A 1 414 ? 6.977 -19 15.602 1 77.81 414 ASN A O 1
ATOM 3397 N N . ILE A 1 415 ? 8.211 -17.172 15.461 1 75.88 415 ILE A N 1
ATOM 3398 C CA . ILE A 1 415 ? 7.18 -16.344 14.852 1 75.88 415 ILE A CA 1
ATOM 3399 C C . ILE A 1 415 ? 7.785 -15.508 13.727 1 75.88 415 ILE A C 1
ATOM 3401 O O . ILE A 1 415 ? 8.914 -15.023 13.844 1 75.88 415 ILE A O 1
ATOM 3405 N N . ASP A 1 416 ? 7.078 -15.414 12.695 1 75.94 416 ASP A N 1
ATOM 3406 C CA . ASP A 1 416 ? 7.535 -14.586 11.578 1 75.94 416 ASP A CA 1
ATOM 3407 C C . ASP A 1 416 ? 7.652 -13.117 12 1 75.94 416 ASP A C 1
ATOM 3409 O O . ASP A 1 416 ? 6.855 -12.633 12.805 1 75.94 416 ASP A O 1
ATOM 3413 N N . TYR A 1 417 ? 8.688 -12.469 11.445 1 78.69 417 TYR A N 1
ATOM 3414 C CA . TYR A 1 417 ? 8.961 -11.078 11.789 1 78.69 417 TYR A CA 1
ATOM 3415 C C . TYR A 1 417 ? 7.77 -10.188 11.461 1 78.69 417 TYR A C 1
ATOM 3417 O O . TYR A 1 417 ? 7.531 -9.188 12.141 1 78.69 417 TYR A O 1
ATOM 3425 N N . VAL A 1 418 ? 7.023 -10.602 10.539 1 73.94 418 VAL A N 1
ATOM 3426 C CA . VAL A 1 418 ? 5.863 -9.82 10.117 1 73.94 418 VAL A CA 1
ATOM 3427 C C . VAL A 1 418 ? 4.805 -9.836 11.219 1 73.94 418 VAL A C 1
ATOM 3429 O O . VAL A 1 418 ? 4.191 -8.805 11.508 1 73.94 418 VAL A O 1
ATOM 3432 N N . CYS A 1 419 ? 4.699 -10.945 11.828 1 73.38 419 CYS A N 1
ATOM 3433 C CA . CYS A 1 419 ? 3.715 -11.094 12.898 1 73.38 419 CYS A CA 1
ATOM 3434 C C . CYS A 1 419 ? 4.125 -10.297 14.125 1 73.38 419 CYS A C 1
ATOM 3436 O O . CYS A 1 419 ? 3.271 -9.891 14.922 1 73.38 419 CYS A O 1
ATOM 3438 N N . LEU A 1 420 ? 5.391 -10.062 14.211 1 77.31 420 LEU A N 1
ATOM 3439 C CA . LEU A 1 420 ? 5.906 -9.312 15.352 1 77.31 420 LEU A CA 1
ATOM 3440 C C . LEU A 1 420 ? 5.766 -7.812 15.125 1 77.31 420 LEU A C 1
ATOM 3442 O O . LEU A 1 420 ? 5.895 -7.027 16.062 1 77.31 420 LEU A O 1
ATOM 3446 N N . GLY A 1 421 ? 5.461 -7.414 13.914 1 80.19 421 GLY A N 1
ATOM 3447 C CA . GLY A 1 421 ? 5.391 -6 13.578 1 80.19 421 GLY A CA 1
ATOM 3448 C C . GLY A 1 421 ? 6.758 -5.355 13.438 1 80.19 421 GLY A C 1
ATOM 3449 O O . GLY A 1 421 ? 6.906 -4.152 13.664 1 80.19 421 GLY A O 1
ATOM 3450 N N . VAL A 1 422 ? 7.773 -6.172 13.164 1 88.81 422 VAL A N 1
ATOM 3451 C CA . VAL A 1 422 ? 9.141 -5.688 13.055 1 88.81 422 VAL A CA 1
ATOM 3452 C C . VAL A 1 422 ? 9.516 -5.539 11.578 1 88.81 422 VAL A C 1
ATOM 3454 O O . VAL A 1 422 ? 9.25 -6.434 10.773 1 88.81 422 VAL A O 1
ATOM 3457 N N . ASN A 1 423 ? 10.047 -4.418 11.227 1 89.94 423 ASN A N 1
ATOM 3458 C CA . ASN A 1 423 ? 10.547 -4.203 9.867 1 89.94 423 ASN A CA 1
ATOM 3459 C C . ASN A 1 423 ? 12.07 -4.117 9.836 1 89.94 423 ASN A C 1
ATOM 3461 O O . ASN A 1 423 ? 12.672 -3.408 10.641 1 89.94 423 ASN A O 1
ATOM 3465 N N . PHE A 1 424 ? 12.641 -4.871 8.953 1 91.69 424 PHE A N 1
ATOM 3466 C CA . PHE A 1 424 ? 14.086 -4.844 8.727 1 91.69 424 PHE A CA 1
ATOM 3467 C C . PHE A 1 424 ? 14.422 -3.969 7.531 1 91.69 424 PHE A C 1
ATOM 3469 O O . PHE A 1 424 ? 14.07 -4.293 6.395 1 91.69 424 PHE A O 1
ATOM 3476 N N . ILE A 1 425 ? 15.211 -2.871 7.793 1 90.94 425 ILE A N 1
ATOM 3477 C CA . ILE A 1 425 ? 15.438 -1.9 6.727 1 90.94 425 ILE A CA 1
ATOM 3478 C C . ILE A 1 425 ? 16.938 -1.651 6.559 1 90.94 425 ILE A C 1
ATOM 3480 O O . ILE A 1 425 ? 17.609 -1.271 7.516 1 90.94 425 ILE A O 1
ATOM 3484 N N . GLY A 1 426 ? 17.391 -1.837 5.348 1 89.75 426 GLY A N 1
ATOM 3485 C CA . GLY A 1 426 ? 18.75 -1.439 5.012 1 89.75 426 GLY A CA 1
ATOM 3486 C C . GLY A 1 426 ? 18.859 0.023 4.629 1 89.75 426 GLY A C 1
ATOM 3487 O O . GLY A 1 426 ? 18.172 0.488 3.717 1 89.75 426 GLY A O 1
ATOM 3488 N N . VAL A 1 427 ? 19.766 0.752 5.246 1 90 427 VAL A N 1
ATOM 3489 C CA . VAL A 1 427 ? 19.844 2.191 5.023 1 90 427 VAL A CA 1
ATOM 3490 C C . VAL A 1 427 ? 20.75 2.479 3.826 1 90 427 VAL A C 1
ATOM 3492 O O . VAL A 1 427 ? 20.766 3.598 3.309 1 90 427 VAL A O 1
ATOM 3495 N N . GLY A 1 428 ? 21.469 1.553 3.371 1 81.5 428 GLY A N 1
ATOM 3496 C CA . GLY A 1 428 ? 22.312 1.711 2.195 1 81.5 428 GLY A CA 1
ATOM 3497 C C . GLY A 1 428 ? 23.688 2.281 2.512 1 81.5 428 GLY A C 1
ATOM 3498 O O . GLY A 1 428 ? 24.203 3.096 1.754 1 81.5 428 GLY A O 1
ATOM 3499 N N . GLY A 1 429 ? 24.234 2.15 3.617 1 86.38 429 GLY A N 1
ATOM 3500 C CA . GLY A 1 429 ? 25.547 2.631 4.031 1 86.38 429 GLY A CA 1
ATOM 3501 C C . GLY A 1 429 ? 25.562 3.123 5.469 1 86.38 429 GLY A C 1
ATOM 3502 O O . GLY A 1 429 ? 24.562 3.639 5.973 1 86.38 429 GLY A O 1
ATOM 3503 N N . TYR A 1 430 ? 26.812 3.062 5.984 1 90.06 430 TYR A N 1
ATOM 3504 C CA . TYR A 1 430 ? 26.922 3.373 7.406 1 90.06 430 TYR A CA 1
ATOM 3505 C C . TYR A 1 430 ? 26.797 4.871 7.648 1 90.06 430 TYR A C 1
ATOM 3507 O O . TYR A 1 430 ? 26.594 5.305 8.789 1 90.06 430 TYR A O 1
ATOM 3515 N N . THR A 1 431 ? 26.812 5.684 6.621 1 90.56 431 THR A N 1
ATOM 3516 C CA . THR A 1 431 ? 26.719 7.129 6.773 1 90.56 431 THR A CA 1
ATOM 3517 C C . THR A 1 431 ? 25.281 7.602 6.605 1 90.56 431 THR A C 1
ATOM 3519 O O . THR A 1 431 ? 25 8.797 6.68 1 90.56 431 THR A O 1
ATOM 3522 N N . LYS A 1 432 ? 24.359 6.738 6.469 1 90.94 432 LYS A N 1
ATOM 3523 C CA . LYS A 1 432 ? 23.031 7.152 6.027 1 90.94 432 LYS A CA 1
ATOM 3524 C C . LYS A 1 432 ? 21.984 6.824 7.078 1 90.94 432 LYS A C 1
ATOM 3526 O O . LYS A 1 432 ? 20.797 6.75 6.766 1 90.94 432 LYS A O 1
ATOM 3531 N N . TYR A 1 433 ? 22.297 6.734 8.391 1 95.25 433 TYR A N 1
ATOM 3532 C CA . TYR A 1 433 ? 21.359 6.352 9.438 1 95.25 433 TYR A CA 1
ATOM 3533 C C . TYR A 1 433 ? 20.531 7.543 9.883 1 95.25 433 TYR A C 1
ATOM 3535 O O . TYR A 1 433 ? 19.391 7.379 10.328 1 95.25 433 TYR A O 1
ATOM 3543 N N . LEU A 1 434 ? 21.031 8.719 9.773 1 95 434 LEU A N 1
ATOM 3544 C CA . LEU A 1 434 ? 20.5 9.898 10.461 1 95 434 LEU A CA 1
ATOM 3545 C C . LEU A 1 434 ? 19.094 10.219 9.984 1 95 434 LEU A C 1
ATOM 3547 O O . LEU A 1 434 ? 18.188 10.414 10.797 1 95 434 LEU A O 1
ATOM 3551 N N . PRO A 1 435 ? 18.844 10.227 8.656 1 93.81 435 PRO A N 1
ATOM 3552 C CA . PRO A 1 435 ? 17.484 10.516 8.219 1 93.81 435 PRO A CA 1
ATOM 3553 C C . PRO A 1 435 ? 16.469 9.508 8.766 1 93.81 435 PRO A C 1
ATOM 3555 O O . PRO A 1 435 ? 15.328 9.875 9.07 1 93.81 435 PRO A O 1
ATOM 3558 N N . PHE A 1 436 ? 16.859 8.305 8.883 1 95.94 436 PHE A N 1
ATOM 3559 C CA . PHE A 1 436 ? 15.984 7.262 9.406 1 95.94 436 PHE A CA 1
ATOM 3560 C C . PHE A 1 436 ? 15.734 7.453 10.891 1 95.94 436 PHE A C 1
ATOM 3562 O O . PHE A 1 436 ? 14.602 7.293 11.367 1 95.94 436 PHE A O 1
ATOM 3569 N N . ILE A 1 437 ? 16.781 7.852 11.594 1 96.25 437 ILE A N 1
ATOM 3570 C CA . ILE A 1 437 ? 16.656 8.102 13.023 1 96.25 437 ILE A CA 1
ATOM 3571 C C . ILE A 1 437 ? 15.719 9.281 13.273 1 96.25 437 ILE A C 1
ATOM 3573 O O . ILE A 1 437 ? 14.812 9.195 14.102 1 96.25 437 ILE A O 1
ATOM 3577 N N . ARG A 1 438 ? 15.93 10.312 12.523 1 95.25 438 ARG A N 1
ATOM 3578 C CA . ARG A 1 438 ? 15.117 11.516 12.664 1 95.25 438 ARG A CA 1
ATOM 3579 C C . ARG A 1 438 ? 13.656 11.227 12.352 1 95.25 438 ARG A C 1
ATOM 3581 O O . ARG A 1 438 ? 12.758 11.734 13.031 1 95.25 438 ARG A O 1
ATOM 3588 N N . PHE A 1 439 ? 13.414 10.391 11.359 1 95.31 439 PHE A N 1
ATOM 3589 C CA . PHE A 1 439 ? 12.062 9.977 11.023 1 95.31 439 PHE A CA 1
ATOM 3590 C C . PHE A 1 439 ? 11.414 9.234 12.188 1 95.31 439 PHE A C 1
ATOM 3592 O O . PHE A 1 439 ? 10.305 9.586 12.609 1 95.31 439 PHE A O 1
ATOM 3599 N N . CYS A 1 440 ? 12.125 8.242 12.664 1 95.56 440 CYS A N 1
ATOM 3600 C CA . CYS A 1 440 ? 11.594 7.414 13.734 1 95.56 440 CYS A CA 1
ATOM 3601 C C . CYS A 1 440 ? 11.281 8.25 14.969 1 95.56 440 CYS A C 1
ATOM 3603 O O . CYS A 1 440 ? 10.219 8.094 15.578 1 95.56 440 CYS A O 1
ATOM 3605 N N . GLU A 1 441 ? 12.094 9.133 15.336 1 94.69 441 GLU A N 1
ATOM 3606 C CA . GLU A 1 441 ? 11.906 9.945 16.531 1 94.69 441 GLU A CA 1
ATOM 3607 C C . GLU A 1 441 ? 10.789 10.969 16.328 1 94.69 441 GLU A C 1
ATOM 3609 O O . GLU A 1 441 ? 10.039 11.266 17.266 1 94.69 441 GLU A O 1
ATOM 3614 N N . SER A 1 442 ? 10.68 11.477 15.156 1 93.94 442 SER A N 1
ATOM 3615 C CA . SER A 1 442 ? 9.648 12.461 14.875 1 93.94 442 SER A CA 1
ATOM 3616 C C . SER A 1 442 ? 8.258 11.836 14.898 1 93.94 442 SER A C 1
ATOM 3618 O O . SER A 1 442 ? 7.297 12.453 15.359 1 93.94 442 SER A O 1
ATOM 3620 N N . PHE A 1 443 ? 8.164 10.648 14.461 1 93.44 443 PHE A N 1
ATOM 3621 C CA . PHE A 1 443 ? 6.848 10.031 14.305 1 93.44 443 PHE A CA 1
ATOM 3622 C C . PHE A 1 443 ? 6.641 8.93 15.336 1 93.44 443 PHE A C 1
ATOM 3624 O O . PHE A 1 443 ? 5.727 8.109 15.203 1 93.44 443 PHE A O 1
ATOM 3631 N N . ASN A 1 444 ? 7.434 8.867 16.328 1 90.31 444 ASN A N 1
ATOM 3632 C CA . ASN A 1 444 ? 7.328 7.988 17.484 1 90.31 444 ASN A CA 1
ATOM 3633 C C . ASN A 1 444 ? 7.367 6.516 17.094 1 90.31 444 ASN A C 1
ATOM 3635 O O . ASN A 1 444 ? 6.535 5.727 17.547 1 90.31 444 ASN A O 1
ATOM 3639 N N . VAL A 1 445 ? 8.25 6.148 16.203 1 92.5 445 VAL A N 1
ATOM 3640 C CA . VAL A 1 445 ? 8.492 4.758 15.844 1 92.5 445 VAL A CA 1
ATOM 3641 C C . VAL A 1 445 ? 9.742 4.25 16.562 1 92.5 445 VAL A C 1
ATOM 3643 O O . VAL A 1 445 ? 10.797 4.891 16.516 1 92.5 445 VAL A O 1
ATOM 3646 N N . GLU A 1 446 ? 9.57 3.168 17.234 1 93.19 446 GLU A N 1
ATOM 3647 C CA . GLU A 1 446 ? 10.734 2.586 17.891 1 93.19 446 GLU A CA 1
ATOM 3648 C C . GLU A 1 446 ? 11.727 2.031 16.875 1 93.19 446 GLU A C 1
ATOM 3650 O O . GLU A 1 446 ? 11.328 1.506 15.836 1 93.19 446 GLU A O 1
ATOM 3655 N N . TYR A 1 447 ? 13.047 2.221 17.266 1 96.44 447 TYR A N 1
ATOM 3656 C CA . TYR A 1 447 ? 14.039 1.721 16.328 1 96.44 447 TYR A CA 1
ATOM 3657 C C . TYR A 1 447 ? 15.266 1.186 17.047 1 96.44 447 TYR A C 1
ATOM 3659 O O . TYR A 1 447 ? 15.508 1.529 18.203 1 96.44 447 TYR A O 1
ATOM 3667 N N . LEU A 1 448 ? 15.961 0.251 16.453 1 97.38 448 LEU A N 1
ATOM 3668 C CA . LEU A 1 448 ? 17.281 -0.264 16.844 1 97.38 448 LEU A CA 1
ATOM 3669 C C . LEU A 1 448 ? 18.219 -0.292 15.641 1 97.38 448 LEU A C 1
ATOM 3671 O O . LEU A 1 448 ? 17.766 -0.368 14.492 1 97.38 448 LEU A O 1
ATOM 3675 N N . ILE A 1 449 ? 19.484 -0.144 15.93 1 97.56 449 ILE A N 1
ATOM 3676 C CA . ILE A 1 449 ? 20.484 -0.191 14.867 1 97.56 449 ILE A CA 1
ATOM 3677 C C . ILE A 1 449 ? 21.422 -1.376 15.094 1 97.56 449 ILE A C 1
ATOM 3679 O O . ILE A 1 449 ? 21.922 -1.57 16.203 1 97.56 449 ILE A O 1
ATOM 3683 N N . PHE A 1 450 ? 21.516 -2.203 14.133 1 96.94 450 PHE A N 1
ATOM 3684 C CA . PHE A 1 450 ? 22.516 -3.262 14.102 1 96.94 450 PHE A CA 1
ATOM 3685 C C . PHE A 1 450 ? 23.641 -2.916 13.133 1 96.94 450 PHE A C 1
ATOM 3687 O O . PHE A 1 450 ? 23.438 -2.92 11.914 1 96.94 450 PHE A O 1
ATOM 3694 N N . SER A 1 451 ? 24.797 -2.639 13.617 1 95.12 451 SER A N 1
ATOM 3695 C CA . SER A 1 451 ? 25.844 -2.078 12.766 1 95.12 451 SER A CA 1
ATOM 3696 C C . SER A 1 451 ? 27.156 -2.854 12.906 1 95.12 451 SER A C 1
ATOM 3698 O O . SER A 1 451 ? 27.359 -3.553 13.898 1 95.12 451 SER A O 1
ATOM 3700 N N . ASP A 1 452 ? 27.906 -2.672 11.836 1 93.5 452 ASP A N 1
ATOM 3701 C CA . ASP A 1 452 ? 29.281 -3.121 11.898 1 93.5 452 ASP A CA 1
ATOM 3702 C C . ASP A 1 452 ? 30.078 -2.32 12.93 1 93.5 452 ASP A C 1
ATOM 3704 O O . ASP A 1 452 ? 29.594 -1.31 13.445 1 93.5 452 ASP A O 1
ATOM 3708 N N . ASN A 1 453 ? 31.312 -2.848 13.266 1 93.88 453 ASN A N 1
ATOM 3709 C CA . ASN A 1 453 ? 32.062 -2.209 14.336 1 93.88 453 ASN A CA 1
ATOM 3710 C C . ASN A 1 453 ? 33.469 -1.838 13.891 1 93.88 453 ASN A C 1
ATOM 3712 O O . ASN A 1 453 ? 34.406 -1.881 14.688 1 93.88 453 ASN A O 1
ATOM 3716 N N . GLU A 1 454 ? 33.625 -1.613 12.641 1 93.25 454 GLU A N 1
ATOM 3717 C CA . GLU A 1 454 ? 34.875 -1.018 12.203 1 93.25 454 GLU A CA 1
ATOM 3718 C C . GLU A 1 454 ? 35.031 0.384 12.781 1 93.25 454 GLU A C 1
ATOM 3720 O O . GLU A 1 454 ? 34.062 1.101 12.992 1 93.25 454 GLU A O 1
ATOM 3725 N N . PRO A 1 455 ? 36.25 0.796 13.047 1 92.31 455 PRO A N 1
ATOM 3726 C CA . PRO A 1 455 ? 36.469 2.066 13.742 1 92.31 455 PRO A CA 1
ATOM 3727 C C . PRO A 1 455 ? 35.781 3.244 13.055 1 92.31 455 PRO A C 1
ATOM 3729 O O . PRO A 1 455 ? 35.125 4.055 13.711 1 92.31 455 PRO A O 1
ATOM 3732 N N . ASP A 1 456 ? 35.906 3.342 11.773 1 93.12 456 ASP A N 1
ATOM 3733 C CA . ASP A 1 456 ? 35.281 4.434 11.039 1 93.12 456 ASP A CA 1
ATOM 3734 C C . ASP A 1 456 ? 33.75 4.332 11.102 1 93.12 456 ASP A C 1
ATOM 3736 O O . ASP A 1 456 ? 33.062 5.348 11.25 1 93.12 456 ASP A O 1
ATOM 3740 N N . VAL A 1 457 ? 33.281 3.141 11.047 1 93.62 457 VAL A N 1
ATOM 3741 C CA . VAL A 1 457 ? 31.844 2.902 11.078 1 93.62 457 VAL A CA 1
ATOM 3742 C C . VAL A 1 457 ? 31.297 3.223 12.469 1 93.62 457 VAL A C 1
ATOM 3744 O O . VAL A 1 457 ? 30.297 3.928 12.594 1 93.62 457 VAL A O 1
ATOM 3747 N N . ASN A 1 458 ? 31.984 2.701 13.445 1 94.62 458 ASN A N 1
ATOM 3748 C CA . ASN A 1 458 ? 31.562 2.934 14.828 1 94.62 458 ASN A CA 1
ATOM 3749 C C . ASN A 1 458 ? 31.484 4.422 15.148 1 94.62 458 ASN A C 1
ATOM 3751 O O . ASN A 1 458 ? 30.469 4.898 15.664 1 94.62 458 ASN A O 1
ATOM 3755 N N . THR A 1 459 ? 32.5 5.164 14.805 1 95 459 THR A N 1
ATOM 3756 C CA . THR A 1 459 ? 32.562 6.594 15.086 1 95 459 THR A CA 1
ATOM 3757 C C . THR A 1 459 ? 31.469 7.348 14.344 1 95 459 THR A C 1
ATOM 3759 O O . THR A 1 459 ? 30.828 8.242 14.906 1 95 459 THR A O 1
ATOM 3762 N N . ASP A 1 460 ? 31.266 6.98 13.18 1 95.44 460 ASP A N 1
ATOM 3763 C CA . ASP A 1 460 ? 30.281 7.691 12.359 1 95.44 460 ASP A CA 1
ATOM 3764 C C . ASP A 1 460 ? 28.859 7.41 12.836 1 95.44 460 ASP A C 1
ATOM 3766 O O . ASP A 1 460 ? 28.031 8.32 12.898 1 95.44 460 ASP A O 1
ATOM 3770 N N . VAL A 1 461 ? 28.562 6.207 13.141 1 95.44 461 VAL A N 1
ATOM 3771 C CA . VAL A 1 461 ? 27.234 5.84 13.609 1 95.44 461 VAL A CA 1
ATOM 3772 C C . VAL A 1 461 ? 26.938 6.578 14.914 1 95.44 461 VAL A C 1
ATOM 3774 O O . VAL A 1 461 ? 25.844 7.145 15.07 1 95.44 461 VAL A O 1
ATOM 3777 N N . LEU A 1 462 ? 27.906 6.609 15.789 1 95.56 462 LEU A N 1
ATOM 3778 C CA . LEU A 1 462 ? 27.719 7.297 17.062 1 95.56 462 LEU A CA 1
ATOM 3779 C C . LEU A 1 462 ? 27.578 8.805 16.844 1 95.56 462 LEU A C 1
ATOM 3781 O O . LEU A 1 462 ? 26.812 9.461 17.562 1 95.56 462 LEU A O 1
ATOM 3785 N N . ARG A 1 463 ? 28.266 9.281 15.875 1 95.12 463 ARG A N 1
ATOM 3786 C CA . ARG A 1 463 ? 28.125 10.695 15.531 1 95.12 463 ARG A CA 1
ATOM 3787 C C . ARG A 1 463 ? 26.719 11.008 15.047 1 95.12 463 ARG A C 1
ATOM 3789 O O . ARG A 1 463 ? 26.141 12.031 15.422 1 95.12 463 ARG A O 1
ATOM 3796 N N . GLN A 1 464 ? 26.188 10.18 14.25 1 94.75 464 GLN A N 1
ATOM 3797 C CA . GLN A 1 464 ? 24.844 10.367 13.75 1 94.75 464 GLN A CA 1
ATOM 3798 C C . GLN A 1 464 ? 23.812 10.281 14.875 1 94.75 464 GLN A C 1
ATOM 3800 O O . GLN A 1 464 ? 22.859 11.055 14.906 1 94.75 464 GLN A O 1
ATOM 3805 N N . ILE A 1 465 ? 24.031 9.445 15.812 1 95.06 465 ILE A N 1
ATOM 3806 C CA . ILE A 1 465 ? 23.141 9.305 16.953 1 95.06 465 ILE A CA 1
ATOM 3807 C C . ILE A 1 465 ? 23.188 10.57 17.812 1 95.06 465 ILE A C 1
ATOM 3809 O O . ILE A 1 465 ? 22.172 11.031 18.297 1 95.06 465 ILE A O 1
ATOM 3813 N N . SER A 1 466 ? 24.312 11.148 17.922 1 94.62 466 SER A N 1
ATOM 3814 C CA . SER A 1 466 ? 24.469 12.352 18.734 1 94.62 466 SER A CA 1
ATOM 3815 C C . SER A 1 466 ? 23.734 13.531 18.109 1 94.62 466 SER A C 1
ATOM 3817 O O . SER A 1 466 ? 23.344 14.469 18.812 1 94.62 466 SER A O 1
ATOM 3819 N N . LYS A 1 467 ? 23.516 13.461 16.828 1 92.38 467 LYS A N 1
ATOM 3820 C CA . LYS A 1 467 ? 22.828 14.531 16.109 1 92.38 467 LYS A CA 1
ATOM 3821 C C . LYS A 1 467 ? 21.312 14.328 16.156 1 92.38 467 LYS A C 1
ATOM 3823 O O . LYS A 1 467 ? 20.562 15.18 15.688 1 92.38 467 LYS A O 1
ATOM 3828 N N . SER A 1 468 ? 20.953 13.242 16.719 1 91.5 468 SER A N 1
ATOM 3829 C CA . SER A 1 468 ? 19.531 12.961 16.828 1 91.5 468 SER A CA 1
ATOM 3830 C C . SER A 1 468 ? 18.922 13.617 18.078 1 91.5 468 SER A C 1
ATOM 3832 O O . SER A 1 468 ? 19.656 14.133 18.922 1 91.5 468 SER A O 1
ATOM 3834 N N . ARG A 1 469 ? 17.656 13.688 18.188 1 89.12 469 ARG A N 1
ATOM 3835 C CA . ARG A 1 469 ? 16.969 14.359 19.297 1 89.12 469 ARG A CA 1
ATOM 3836 C C . ARG A 1 469 ? 17.156 13.594 20.609 1 89.12 469 ARG A C 1
ATOM 3838 O O . ARG A 1 469 ? 17.516 14.188 21.625 1 89.12 469 ARG A O 1
ATOM 3845 N N . ILE A 1 470 ? 16.953 12.281 20.609 1 89.81 470 ILE A N 1
ATOM 3846 C CA . ILE A 1 470 ? 17 11.469 21.812 1 89.81 470 ILE A CA 1
ATOM 3847 C C . ILE A 1 470 ? 18.453 11.203 22.188 1 89.81 470 ILE A C 1
ATOM 3849 O O . ILE A 1 470 ? 18.781 11.102 23.375 1 89.81 470 ILE A O 1
ATOM 3853 N N . ASN A 1 471 ? 19.375 11.094 21.25 1 92 471 ASN A N 1
ATOM 3854 C CA . ASN A 1 471 ? 20.797 10.875 21.484 1 92 471 ASN A CA 1
ATOM 3855 C C . ASN A 1 471 ? 21.047 9.719 22.438 1 92 471 ASN A C 1
ATOM 3857 O O . ASN A 1 471 ? 21.719 9.875 23.453 1 92 471 ASN A O 1
ATOM 3861 N N . ASP A 1 472 ? 20.531 8.492 22.172 1 94 472 ASP A N 1
ATOM 3862 C CA . ASP A 1 472 ? 20.672 7.293 22.984 1 94 472 ASP A CA 1
ATOM 3863 C C . ASP A 1 472 ? 21.562 6.254 22.297 1 94 472 ASP A C 1
ATOM 3865 O O . ASP A 1 472 ? 21.078 5.484 21.469 1 94 472 ASP A O 1
ATOM 3869 N N . PRO A 1 473 ? 22.75 6.137 22.688 1 94.12 473 PRO A N 1
ATOM 3870 C CA . PRO A 1 473 ? 23.672 5.18 22.078 1 94.12 473 PRO A CA 1
ATOM 3871 C C . PRO A 1 473 ? 23.281 3.729 22.359 1 94.12 473 PRO A C 1
ATOM 3873 O O . PRO A 1 473 ? 23.75 2.818 21.672 1 94.12 473 PRO A O 1
ATOM 3876 N N . ASN A 1 474 ? 22.469 3.482 23.328 1 93.31 474 ASN A N 1
ATOM 3877 C CA . ASN A 1 474 ? 22.078 2.121 23.672 1 93.31 474 ASN A CA 1
ATOM 3878 C C . ASN A 1 474 ? 21.172 1.514 22.609 1 93.31 474 ASN A C 1
ATOM 3880 O O . ASN A 1 474 ? 20.922 0.309 22.625 1 93.31 474 ASN A O 1
ATOM 3884 N N . LYS A 1 475 ? 20.766 2.256 21.734 1 95.56 475 LYS A N 1
ATOM 3885 C CA . LYS A 1 475 ? 19.906 1.77 20.656 1 95.56 475 LYS A CA 1
ATOM 3886 C C . LYS A 1 475 ? 20.719 1.085 19.562 1 95.56 475 LYS A C 1
ATOM 3888 O O . LYS A 1 475 ? 20.156 0.465 18.656 1 95.56 475 LYS A O 1
ATOM 3893 N N . VAL A 1 476 ? 22.031 1.131 19.719 1 96.5 476 VAL A N 1
ATOM 3894 C CA . VAL A 1 476 ? 22.906 0.524 18.703 1 96.5 476 VAL A CA 1
ATOM 3895 C C . VAL A 1 476 ? 23.5 -0.768 19.25 1 96.5 476 VAL A C 1
ATOM 3897 O O . VAL A 1 476 ? 23.969 -0.807 20.391 1 96.5 476 VAL A O 1
ATOM 3900 N N . VAL A 1 477 ? 23.391 -1.778 18.531 1 96.31 477 VAL A N 1
ATOM 3901 C CA . VAL A 1 477 ? 24.094 -3.025 18.797 1 96.31 477 VAL A CA 1
ATOM 3902 C C . VAL A 1 477 ? 25.203 -3.221 17.766 1 96.31 477 VAL A C 1
ATOM 3904 O O . VAL A 1 477 ? 24.938 -3.535 16.609 1 96.31 477 VAL A O 1
ATOM 3907 N N . PHE A 1 478 ? 26.391 -3.078 18.203 1 95.38 478 PHE A N 1
ATOM 3908 C CA . PHE A 1 478 ? 27.547 -3.295 17.344 1 95.38 478 PHE A CA 1
ATOM 3909 C C . PHE A 1 478 ? 28 -4.75 17.391 1 95.38 478 PHE A C 1
ATOM 3911 O O . PHE A 1 478 ? 27.922 -5.391 18.438 1 95.38 478 PHE A O 1
ATOM 3918 N N . VAL A 1 479 ? 28.406 -5.207 16.219 1 94.38 479 VAL A N 1
ATOM 3919 C CA . VAL A 1 479 ? 29.078 -6.504 16.266 1 94.38 479 VAL A CA 1
ATOM 3920 C C . VAL A 1 479 ? 30.391 -6.375 17.016 1 94.38 479 VAL A C 1
ATOM 3922 O O . VAL A 1 479 ? 30.688 -5.328 17.609 1 94.38 479 VAL A O 1
ATOM 3925 N N . SER A 1 480 ? 31.172 -7.453 17.094 1 93.62 480 SER A N 1
ATOM 3926 C CA . SER A 1 480 ? 32.438 -7.422 17.828 1 93.62 480 SER A CA 1
ATOM 3927 C C . SER A 1 480 ? 33.406 -6.395 17.234 1 93.62 480 SER A C 1
ATOM 3929 O O . SER A 1 480 ? 33.312 -6.094 16.047 1 93.62 480 SER A O 1
ATOM 3931 N N . PRO A 1 481 ? 34.281 -5.832 18.047 1 92.88 481 PRO A N 1
ATOM 3932 C CA . PRO A 1 481 ? 35.156 -4.766 17.594 1 92.88 481 PRO A CA 1
ATOM 3933 C C . PRO A 1 481 ? 35.969 -5.156 16.359 1 92.88 481 PRO A C 1
ATOM 3935 O O . PRO A 1 481 ? 36.531 -6.254 16.297 1 92.88 481 PRO A O 1
ATOM 3938 N N . ASN A 1 482 ? 35.938 -4.363 15.344 1 91.69 482 ASN A N 1
ATOM 3939 C CA . ASN A 1 482 ? 36.719 -4.461 14.102 1 91.69 482 ASN A CA 1
ATOM 3940 C C . ASN A 1 482 ? 36.062 -5.441 13.133 1 91.69 482 ASN A C 1
ATOM 3942 O O . ASN A 1 482 ? 36.656 -5.75 12.086 1 91.69 482 ASN A O 1
ATOM 3946 N N . ASN A 1 483 ? 35 -5.926 13.5 1 92.25 483 ASN A N 1
ATOM 3947 C CA . ASN A 1 483 ? 34.344 -6.926 12.648 1 92.25 483 ASN A CA 1
ATOM 3948 C C . ASN A 1 483 ? 33.188 -6.336 11.883 1 92.25 483 ASN A C 1
ATOM 3950 O O . ASN A 1 483 ? 32.594 -5.344 12.305 1 92.25 483 ASN A O 1
ATOM 3954 N N . ASN A 1 484 ? 32.969 -6.859 10.672 1 91.25 484 ASN A N 1
ATOM 3955 C CA . ASN A 1 484 ? 31.688 -6.738 10 1 91.25 484 ASN A CA 1
ATOM 3956 C C . ASN A 1 484 ? 30.844 -8 10.156 1 91.25 484 ASN A C 1
ATOM 3958 O O . ASN A 1 484 ? 31.25 -8.93 10.859 1 91.25 484 ASN A O 1
ATOM 3962 N N . PHE A 1 485 ? 29.719 -8.031 9.648 1 89.25 485 PHE A N 1
ATOM 3963 C CA . PHE A 1 485 ? 28.781 -9.133 9.875 1 89.25 485 PHE A CA 1
ATOM 3964 C C . PHE A 1 485 ? 29.391 -10.453 9.414 1 89.25 485 PHE A C 1
ATOM 3966 O O . PHE A 1 485 ? 29.344 -11.453 10.133 1 89.25 485 PHE A O 1
ATOM 3973 N N . GLU A 1 486 ? 30.047 -10.477 8.258 1 88.31 486 GLU A N 1
ATOM 3974 C CA . GLU A 1 486 ? 30.641 -11.688 7.699 1 88.31 486 GLU A CA 1
ATOM 3975 C C . GLU A 1 486 ? 31.797 -12.18 8.555 1 88.31 486 GLU A C 1
ATOM 3977 O O . GLU A 1 486 ? 31.922 -13.375 8.82 1 88.31 486 GLU A O 1
ATOM 3982 N N . LYS A 1 487 ? 32.625 -11.211 8.93 1 89.44 487 LYS A N 1
ATOM 3983 C CA . LYS A 1 487 ? 33.781 -11.555 9.773 1 89.44 487 LYS A CA 1
ATOM 3984 C C . LYS A 1 487 ? 33.312 -12.062 11.141 1 89.44 487 LYS A C 1
ATOM 3986 O O . LYS A 1 487 ? 33.938 -12.938 11.727 1 89.44 487 LYS A O 1
ATOM 3991 N N . GLU A 1 488 ? 32.281 -11.5 11.594 1 90.94 488 GLU A N 1
ATOM 3992 C CA . GLU A 1 488 ? 31.703 -11.93 12.867 1 90.94 488 GLU A CA 1
ATOM 3993 C C . GLU A 1 488 ? 31.297 -13.398 12.828 1 90.94 488 GLU A C 1
ATOM 3995 O O . GLU A 1 488 ? 31.547 -14.148 13.766 1 90.94 488 GLU A O 1
ATOM 4000 N N . LEU A 1 489 ? 30.703 -13.852 11.781 1 88.38 489 LEU A N 1
ATOM 4001 C CA . LEU A 1 489 ? 30.281 -15.234 11.633 1 88.38 489 LEU A CA 1
ATOM 4002 C C . LEU A 1 489 ? 31.484 -16.172 11.594 1 88.38 489 LEU A C 1
ATOM 4004 O O . LEU A 1 489 ? 31.453 -17.25 12.188 1 88.38 489 LEU A O 1
ATOM 4008 N N . CYS A 1 490 ? 32.562 -15.727 10.93 1 88.88 490 CYS A N 1
ATOM 4009 C CA . CYS A 1 490 ? 33.75 -16.562 10.773 1 88.88 490 CYS A CA 1
ATOM 4010 C C . CYS A 1 490 ? 34.5 -16.672 12.086 1 88.88 490 CYS A C 1
ATOM 4012 O O . CYS A 1 490 ? 35.094 -17.703 12.383 1 88.88 490 CYS A O 1
ATOM 4014 N N . GLU A 1 491 ? 34.438 -15.633 12.852 1 88.62 491 GLU A N 1
ATOM 4015 C CA . GLU A 1 491 ? 35.281 -15.578 14.047 1 88.62 491 GLU A CA 1
ATOM 4016 C C . GLU A 1 491 ? 34.531 -16.062 15.281 1 88.62 491 GLU A C 1
ATOM 4018 O O . GLU A 1 491 ? 35.156 -16.469 16.266 1 88.62 491 GLU A O 1
ATOM 4023 N N . GLN A 1 492 ? 33.25 -16.016 15.234 1 87.44 492 GLN A N 1
ATOM 4024 C CA . GLN A 1 492 ? 32.5 -16.359 16.438 1 87.44 492 GLN A CA 1
ATOM 4025 C C . GLN A 1 492 ? 31.984 -17.797 16.375 1 87.44 492 GLN A C 1
ATOM 4027 O O . GLN A 1 492 ? 30.875 -18.094 16.812 1 87.44 492 GLN A O 1
ATOM 4032 N N . GLY A 1 493 ? 32.656 -18.656 15.648 1 83.56 493 GLY A N 1
ATOM 4033 C CA . GLY A 1 493 ? 32.438 -20.094 15.742 1 83.56 493 GLY A CA 1
ATOM 4034 C C . GLY A 1 493 ? 31.438 -20.594 14.711 1 83.56 493 GLY A C 1
ATOM 4035 O O . GLY A 1 493 ? 30.875 -21.688 14.867 1 83.56 493 GLY A O 1
ATOM 4036 N N . TYR A 1 494 ? 31.188 -19.875 13.703 1 90.75 494 TYR A N 1
ATOM 4037 C CA . TYR A 1 494 ? 30.219 -20.328 12.727 1 90.75 494 TYR A CA 1
ATOM 4038 C C . TYR A 1 494 ? 30.875 -20.562 11.367 1 90.75 494 TYR A C 1
ATOM 4040 O O . TYR A 1 494 ? 30.219 -20.406 10.328 1 90.75 494 TYR A O 1
ATOM 4048 N N . LEU A 1 495 ? 32.094 -20.875 11.453 1 90.62 495 LEU A N 1
ATOM 4049 C CA . LEU A 1 495 ? 32.844 -21.109 10.227 1 90.62 495 LEU A CA 1
ATOM 4050 C C . LEU A 1 495 ? 32.344 -22.359 9.516 1 90.62 495 LEU A C 1
ATOM 4052 O O . LEU A 1 495 ? 32.312 -22.406 8.281 1 90.62 495 LEU A O 1
ATOM 4056 N N . ASP A 1 496 ? 31.938 -23.312 10.289 1 90.62 496 ASP A N 1
ATOM 4057 C CA . ASP A 1 496 ? 31.438 -24.547 9.688 1 90.62 496 ASP A CA 1
ATOM 4058 C C . ASP A 1 496 ? 30.156 -24.297 8.891 1 90.62 496 ASP A C 1
ATOM 4060 O O . ASP A 1 496 ? 29.969 -24.875 7.816 1 90.62 496 ASP A O 1
ATOM 4064 N N . GLU A 1 497 ? 29.359 -23.5 9.461 1 90.38 497 GLU A N 1
ATOM 4065 C CA . GLU A 1 497 ? 28.141 -23.141 8.766 1 90.38 497 GLU A CA 1
ATOM 4066 C C . GLU A 1 497 ? 28.422 -22.328 7.5 1 90.38 497 GLU A C 1
ATOM 4068 O O . GLU A 1 497 ? 27.766 -22.5 6.477 1 90.38 497 GLU A O 1
ATOM 4073 N N . VAL A 1 498 ? 29.453 -21.516 7.609 1 90.81 498 VAL A N 1
ATOM 4074 C CA . VAL A 1 498 ? 29.859 -20.703 6.461 1 90.81 498 VAL A CA 1
ATOM 4075 C C . VAL A 1 498 ? 30.391 -21.609 5.355 1 90.81 498 VAL A C 1
ATOM 4077 O O . VAL A 1 498 ? 30.047 -21.438 4.184 1 90.81 498 VAL A O 1
ATOM 4080 N N . LYS A 1 499 ? 31.156 -22.609 5.758 1 91.5 499 LYS A N 1
ATOM 4081 C CA . LYS A 1 499 ? 31.703 -23.578 4.805 1 91.5 499 LYS A CA 1
ATOM 4082 C C . LYS A 1 499 ? 30.594 -24.375 4.141 1 91.5 499 LYS A C 1
ATOM 4084 O O . LYS A 1 499 ? 30.578 -24.547 2.92 1 91.5 499 LYS A O 1
ATOM 4089 N N . ALA A 1 500 ? 29.734 -24.766 4.969 1 90.38 500 ALA A N 1
ATOM 4090 C CA . ALA A 1 500 ? 28.609 -25.562 4.465 1 90.38 500 ALA A CA 1
ATOM 4091 C C . ALA A 1 500 ? 27.781 -24.766 3.463 1 90.38 500 ALA A C 1
ATOM 4093 O O . ALA A 1 500 ? 27.359 -25.312 2.434 1 90.38 500 ALA A O 1
ATOM 4094 N N . ALA A 1 501 ? 27.516 -23.516 3.803 1 89.06 501 ALA A N 1
ATOM 4095 C CA . ALA A 1 501 ? 26.734 -22.656 2.918 1 89.06 501 ALA A CA 1
ATOM 4096 C C . ALA A 1 501 ? 27.438 -22.453 1.581 1 89.06 501 ALA A C 1
ATOM 4098 O O . ALA A 1 501 ? 26.828 -22.562 0.521 1 89.06 501 ALA A O 1
ATOM 4099 N N . TYR A 1 502 ? 28.719 -22.203 1.662 1 89.75 502 TYR A N 1
ATOM 4100 C CA . TYR A 1 502 ? 29.5 -21.984 0.446 1 89.75 502 TYR A CA 1
ATOM 4101 C C . TYR A 1 502 ? 29.562 -23.25 -0.396 1 89.75 502 TYR A C 1
ATOM 4103 O O . TYR A 1 502 ? 29.438 -23.203 -1.622 1 89.75 502 TYR A O 1
ATOM 4111 N N . HIS A 1 503 ? 29.766 -24.359 0.262 1 90.19 503 HIS A N 1
ATOM 4112 C CA . HIS A 1 503 ? 29.812 -25.641 -0.437 1 90.19 503 HIS A CA 1
ATOM 4113 C C . HIS A 1 503 ? 28.5 -25.938 -1.147 1 90.19 503 HIS A C 1
ATOM 4115 O O . HIS A 1 503 ? 28.484 -26.375 -2.301 1 90.19 503 HIS A O 1
ATOM 4121 N N . LYS A 1 504 ? 27.422 -25.703 -0.471 1 86.94 504 LYS A N 1
ATOM 4122 C CA . LYS A 1 504 ? 26.109 -25.938 -1.042 1 86.94 504 LYS A CA 1
ATOM 4123 C C . LYS A 1 504 ? 25.891 -25.078 -2.285 1 86.94 504 LYS A C 1
ATOM 4125 O O . LYS A 1 504 ? 25.344 -25.547 -3.283 1 86.94 504 LYS A O 1
ATOM 4130 N N . MET A 1 505 ? 26.281 -23.844 -2.262 1 85.38 505 MET A N 1
ATOM 4131 C CA . MET A 1 505 ? 26.109 -22.906 -3.373 1 85.38 505 MET A CA 1
ATOM 4132 C C . MET A 1 505 ? 26.922 -23.359 -4.586 1 85.38 505 MET A C 1
ATOM 4134 O O . MET A 1 505 ? 26.422 -23.297 -5.719 1 85.38 505 MET A O 1
ATOM 4138 N N . GLU A 1 506 ? 28.109 -23.812 -4.352 1 84.56 506 GLU A N 1
ATOM 4139 C CA . GLU A 1 506 ? 29 -24.203 -5.441 1 84.56 506 GLU A CA 1
ATOM 4140 C C . GLU A 1 506 ? 28.625 -25.562 -6.008 1 84.56 506 GLU A C 1
ATOM 4142 O O . GLU A 1 506 ? 28.75 -25.812 -7.211 1 84.56 506 GLU A O 1
ATOM 4147 N N . LEU A 1 507 ? 28.188 -26.406 -5.16 1 86.25 507 LEU A N 1
ATOM 4148 C CA . LEU A 1 507 ? 27.844 -27.75 -5.59 1 86.25 507 LEU A CA 1
ATOM 4149 C C . LEU A 1 507 ? 26.547 -27.766 -6.383 1 86.25 507 LEU A C 1
ATOM 4151 O O . LEU A 1 507 ? 26.328 -28.656 -7.207 1 86.25 507 LEU A O 1
ATOM 4155 N N . GLU A 1 508 ? 25.641 -26.828 -6.027 1 78.31 508 GLU A N 1
ATOM 4156 C CA . GLU A 1 508 ? 24.375 -26.719 -6.746 1 78.31 508 GLU A CA 1
ATOM 4157 C C . GLU A 1 508 ? 24.594 -26.359 -8.211 1 78.31 508 GLU A C 1
ATOM 4159 O O . GLU A 1 508 ? 23.75 -26.625 -9.062 1 78.31 508 GLU A O 1
ATOM 4164 N N . LYS A 1 509 ? 25.703 -25.828 -8.625 1 77.31 509 LYS A N 1
ATOM 4165 C CA . LYS A 1 509 ? 26.031 -25.406 -9.984 1 77.31 509 LYS A CA 1
ATOM 4166 C C . LYS A 1 509 ? 26.562 -26.578 -10.812 1 77.31 509 LYS A C 1
ATOM 4168 O O . LYS A 1 509 ? 26.734 -26.453 -12.031 1 77.31 509 LYS A O 1
ATOM 4173 N N . CYS A 1 510 ? 26.781 -27.625 -10.031 1 79 510 CYS A N 1
ATOM 4174 C CA . CYS A 1 510 ? 27.391 -28.766 -10.719 1 79 510 CYS A CA 1
ATOM 4175 C C . CYS A 1 510 ? 26.359 -29.562 -11.492 1 79 510 CYS A C 1
ATOM 4177 O O . CYS A 1 510 ? 25.25 -29.812 -10.992 1 79 510 CYS A O 1
ATOM 4179 N N . ALA A 1 511 ? 26.594 -29.844 -12.711 1 76.94 511 ALA A N 1
ATOM 4180 C CA . ALA A 1 511 ? 25.672 -30.469 -13.672 1 76.94 511 ALA A CA 1
ATOM 4181 C C . ALA A 1 511 ? 25.531 -31.953 -13.398 1 76.94 511 ALA A C 1
ATOM 4183 O O . ALA A 1 511 ? 24.469 -32.531 -13.641 1 76.94 511 ALA A O 1
ATOM 4184 N N . ASN A 1 512 ? 26.719 -32.719 -13.031 1 80.12 512 ASN A N 1
ATOM 4185 C CA . ASN A 1 512 ? 26.672 -34.156 -12.852 1 80.12 512 ASN A CA 1
ATOM 4186 C C . ASN A 1 512 ? 27.375 -34.594 -11.562 1 80.12 512 ASN A C 1
ATOM 4188 O O . ASN A 1 512 ? 27.984 -33.75 -10.875 1 80.12 512 ASN A O 1
ATOM 4192 N N . ALA A 1 513 ? 27.203 -35.844 -11.188 1 84.25 513 ALA A N 1
ATOM 4193 C CA . ALA A 1 513 ? 27.703 -36.406 -9.93 1 84.25 513 ALA A CA 1
ATOM 4194 C C . ALA A 1 513 ? 29.234 -36.375 -9.898 1 84.25 513 ALA A C 1
ATOM 4196 O O . ALA A 1 513 ? 29.828 -36.125 -8.859 1 84.25 513 ALA A O 1
ATOM 4197 N N . GLN A 1 514 ? 29.859 -36.688 -11.047 1 83.75 514 GLN A N 1
ATOM 4198 C CA . GLN A 1 514 ? 31.312 -36.688 -11.102 1 83.75 514 GLN A CA 1
ATOM 4199 C C . GLN A 1 514 ? 31.875 -35.281 -10.891 1 83.75 514 GLN A C 1
ATOM 4201 O O . GLN A 1 514 ? 32.844 -35.094 -10.156 1 83.75 514 GLN A O 1
ATOM 4206 N N . HIS A 1 515 ? 31.219 -34.344 -11.508 1 86.88 515 HIS A N 1
ATOM 4207 C CA . HIS A 1 515 ? 31.594 -32.969 -11.344 1 86.88 515 HIS A CA 1
ATOM 4208 C C . HIS A 1 515 ? 31.438 -32.5 -9.898 1 86.88 515 HIS A C 1
ATOM 4210 O O . HIS A 1 515 ? 32.25 -31.766 -9.375 1 86.88 515 HIS A O 1
ATOM 4216 N N . ARG A 1 516 ? 30.453 -33.031 -9.289 1 87.06 516 ARG A N 1
ATOM 4217 C CA . ARG A 1 516 ? 30.172 -32.688 -7.898 1 87.06 516 ARG A CA 1
ATOM 4218 C C . ARG A 1 516 ? 31.25 -33.219 -6.973 1 87.06 516 ARG A C 1
ATOM 4220 O O . ARG A 1 516 ? 31.672 -32.562 -6.035 1 87.06 516 ARG A O 1
ATOM 4227 N N . ALA A 1 517 ? 31.656 -34.469 -7.242 1 87.12 517 ALA A N 1
ATOM 4228 C CA . ALA A 1 517 ? 32.688 -35.062 -6.41 1 87.12 517 ALA A CA 1
ATOM 4229 C C . ALA A 1 517 ? 34.031 -34.344 -6.57 1 87.12 517 ALA A C 1
ATOM 4231 O O . ALA A 1 517 ? 34.75 -34.125 -5.586 1 87.12 517 ALA A O 1
ATOM 4232 N N . ALA A 1 518 ? 34.406 -33.969 -7.723 1 85.88 518 ALA A N 1
ATOM 4233 C CA . ALA A 1 518 ? 35.656 -33.219 -7.973 1 85.88 518 ALA A CA 1
ATOM 4234 C C . ALA A 1 518 ? 35.625 -31.859 -7.316 1 85.88 518 ALA A C 1
ATOM 4236 O O . ALA A 1 518 ? 36.594 -31.422 -6.723 1 85.88 518 ALA A O 1
ATOM 4237 N N . LYS A 1 519 ? 34.469 -31.234 -7.469 1 89.25 519 LYS A N 1
ATOM 4238 C CA . LYS A 1 519 ? 34.312 -29.906 -6.887 1 89.25 519 LYS A CA 1
ATOM 4239 C C . LYS A 1 519 ? 34.375 -29.969 -5.363 1 89.25 519 LYS A C 1
ATOM 4241 O O . LYS A 1 519 ? 34.938 -29.062 -4.727 1 89.25 519 LYS A O 1
ATOM 4246 N N . GLN A 1 520 ? 33.844 -31.016 -4.836 1 88 520 GLN A N 1
ATOM 4247 C CA . GLN A 1 520 ? 33.875 -31.188 -3.387 1 88 520 GLN A CA 1
ATOM 4248 C C . GLN A 1 520 ? 35.312 -31.297 -2.881 1 88 520 GLN A C 1
ATOM 4250 O O . GLN A 1 520 ? 35.656 -30.75 -1.826 1 88 520 GLN A O 1
ATOM 4255 N N . GLN A 1 521 ? 36.156 -32.031 -3.6 1 87.31 521 GLN A N 1
ATOM 4256 C CA . GLN A 1 521 ? 37.562 -32.156 -3.215 1 87.31 521 GLN A CA 1
ATOM 4257 C C . GLN A 1 521 ? 38.25 -30.812 -3.27 1 87.31 521 GLN A C 1
ATOM 4259 O O . GLN A 1 521 ? 39.094 -30.5 -2.402 1 87.31 521 GLN A O 1
ATOM 4264 N N . GLN A 1 522 ? 37.906 -30.047 -4.219 1 88.19 522 GLN A N 1
ATOM 4265 C CA . GLN A 1 522 ? 38.469 -28.719 -4.34 1 88.19 522 GLN A CA 1
ATOM 4266 C C . GLN A 1 522 ? 38.062 -27.828 -3.182 1 88.19 522 GLN A C 1
ATOM 4268 O O . GLN A 1 522 ? 38.844 -27.031 -2.666 1 88.19 522 GLN A O 1
ATOM 4273 N N . LEU A 1 523 ? 36.812 -27.953 -2.887 1 90.56 523 LEU A N 1
ATOM 4274 C CA . LEU A 1 523 ? 36.25 -27.125 -1.821 1 90.56 523 LEU A CA 1
ATOM 4275 C C . LEU A 1 523 ? 36.844 -27.5 -0.469 1 90.56 523 LEU A C 1
ATOM 4277 O O . LEU A 1 523 ? 37.094 -26.641 0.382 1 90.56 523 LEU A O 1
ATOM 4281 N N . ASN A 1 524 ? 37.094 -28.844 -0.291 1 88.56 524 ASN A N 1
ATOM 4282 C CA . ASN A 1 524 ? 37.656 -29.312 0.964 1 88.56 524 ASN A CA 1
ATOM 4283 C C . ASN A 1 524 ? 39.094 -28.812 1.147 1 88.56 524 ASN A C 1
ATOM 4285 O O . ASN A 1 524 ? 39.594 -28.734 2.273 1 88.56 524 ASN A O 1
ATOM 4289 N N . ALA A 1 525 ? 39.688 -28.406 0.051 1 88.81 525 ALA A N 1
ATOM 4290 C CA . ALA A 1 525 ? 41.094 -28 0.094 1 88.81 525 ALA A CA 1
ATOM 4291 C C . ALA A 1 525 ? 41.219 -26.516 0.425 1 88.81 525 ALA A C 1
ATOM 4293 O O . ALA A 1 525 ? 42.312 -26.016 0.695 1 88.81 525 ALA A O 1
ATOM 4294 N N . ILE A 1 526 ? 40.125 -25.766 0.501 1 91.44 526 ILE A N 1
ATOM 4295 C CA . ILE A 1 526 ? 40.188 -24.344 0.79 1 91.44 526 ILE A CA 1
ATOM 4296 C C . ILE A 1 526 ? 40.469 -24.125 2.273 1 91.44 526 ILE A C 1
ATOM 4298 O O . ILE A 1 526 ? 39.781 -24.656 3.135 1 91.44 526 ILE A O 1
ATOM 4302 N N . PRO A 1 527 ? 41.531 -23.391 2.514 1 90.5 527 PRO A N 1
ATOM 4303 C CA . PRO A 1 527 ? 41.875 -23.125 3.918 1 90.5 527 PRO A CA 1
ATOM 4304 C C . PRO A 1 527 ? 40.812 -22.281 4.625 1 90.5 527 PRO A C 1
ATOM 4306 O O . PRO A 1 527 ? 40.156 -21.453 3.996 1 90.5 527 PRO A O 1
ATOM 4309 N N . ASP A 1 528 ? 40.656 -22.438 5.902 1 88.38 528 ASP A N 1
ATOM 4310 C CA . ASP A 1 528 ? 39.656 -21.766 6.727 1 88.38 528 ASP A CA 1
ATOM 4311 C C . ASP A 1 528 ? 39.812 -20.25 6.656 1 88.38 528 ASP A C 1
ATOM 4313 O O . ASP A 1 528 ? 38.812 -19.531 6.66 1 88.38 528 ASP A O 1
ATOM 4317 N N . VAL A 1 529 ? 41 -19.766 6.523 1 86.81 529 VAL A N 1
ATOM 4318 C CA . VAL A 1 529 ? 41.312 -18.344 6.602 1 86.81 529 VAL A CA 1
ATOM 4319 C C . VAL A 1 529 ? 40.781 -17.625 5.355 1 86.81 529 VAL A C 1
ATOM 4321 O O . VAL A 1 529 ? 40.5 -16.422 5.391 1 86.81 529 VAL A O 1
ATOM 4324 N N . ASP A 1 530 ? 40.469 -18.375 4.305 1 89.88 530 ASP A N 1
ATOM 4325 C CA . ASP A 1 530 ? 40.125 -17.766 3.025 1 89.88 530 ASP A CA 1
ATOM 4326 C C . ASP A 1 530 ? 38.625 -17.547 2.926 1 89.88 530 ASP A C 1
ATOM 4328 O O . ASP A 1 530 ? 38.156 -16.828 2.041 1 89.88 530 ASP A O 1
ATOM 4332 N N . TYR A 1 531 ? 37.938 -18.094 3.791 1 89.5 531 TYR A N 1
ATOM 4333 C CA . TYR A 1 531 ? 36.5 -18.078 3.646 1 89.5 531 TYR A CA 1
ATOM 4334 C C . TYR A 1 531 ? 35.938 -16.688 3.875 1 89.5 531 TYR A C 1
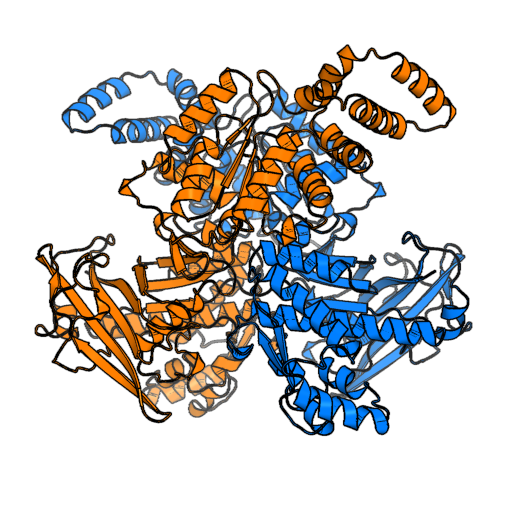ATOM 4336 O O . TYR A 1 531 ? 34.938 -16.297 3.26 1 89.5 531 TYR A O 1
ATOM 4344 N N . TYR A 1 532 ? 36.562 -15.898 4.715 1 89.25 532 TYR A N 1
ATOM 4345 C CA . TYR A 1 532 ? 36.125 -14.523 4.906 1 89.25 532 TYR A CA 1
ATOM 4346 C C . TYR A 1 532 ? 36.188 -13.742 3.6 1 89.25 532 TYR A C 1
ATOM 4348 O O . TYR A 1 532 ? 35.219 -13.055 3.232 1 89.25 532 TYR A O 1
ATOM 4356 N N . GLU A 1 533 ? 37.219 -13.906 2.906 1 88.56 533 GLU A N 1
ATOM 4357 C CA . GLU A 1 533 ? 37.406 -13.203 1.64 1 88.56 533 GLU A CA 1
ATOM 4358 C C . GLU A 1 533 ? 36.438 -13.727 0.58 1 88.56 533 GLU A C 1
ATOM 4360 O O . GLU A 1 533 ? 35.906 -12.953 -0.225 1 88.56 533 GLU A O 1
ATOM 4365 N N . ILE A 1 534 ? 36.219 -14.938 0.659 1 87.69 534 ILE A N 1
ATOM 4366 C CA . ILE A 1 534 ? 35.344 -15.57 -0.319 1 87.69 534 ILE A CA 1
ATOM 4367 C C . ILE A 1 534 ? 33.938 -15.047 -0.152 1 87.69 534 ILE A C 1
ATOM 4369 O O . ILE A 1 534 ? 33.281 -14.633 -1.125 1 87.69 534 ILE A O 1
ATOM 4373 N N . ILE A 1 535 ? 33.5 -15.023 1.058 1 84.81 535 ILE A N 1
ATOM 4374 C CA . ILE A 1 535 ? 32.094 -14.648 1.315 1 84.81 535 ILE A CA 1
ATOM 4375 C C . ILE A 1 535 ? 31.922 -13.148 1.108 1 84.81 535 ILE A C 1
ATOM 4377 O O . ILE A 1 535 ? 30.875 -12.703 0.657 1 84.81 535 ILE A O 1
ATOM 4381 N N . THR A 1 536 ? 32.906 -12.375 1.404 1 84 536 THR A N 1
ATOM 4382 C CA . THR A 1 536 ? 32.844 -10.93 1.224 1 84 536 THR A CA 1
ATOM 4383 C C . THR A 1 536 ? 32.719 -10.57 -0.256 1 84 536 THR A C 1
ATOM 4385 O O . THR A 1 536 ? 32.125 -9.547 -0.614 1 84 536 THR A O 1
ATOM 4388 N N . GLY A 1 537 ? 33.156 -11.484 -1.093 1 78.12 537 GLY A N 1
ATOM 4389 C CA . GLY A 1 537 ? 33.094 -11.266 -2.527 1 78.12 537 GLY A CA 1
ATOM 4390 C C . GLY A 1 537 ? 31.734 -11.594 -3.119 1 78.12 537 GLY A C 1
ATOM 4391 O O . GLY A 1 537 ? 31.406 -11.164 -4.23 1 78.12 537 GLY A O 1
ATOM 4392 N N . MET A 1 538 ? 30.984 -12.336 -2.416 1 80.44 538 MET A N 1
ATOM 4393 C CA . MET A 1 538 ? 29.672 -12.727 -2.922 1 80.44 538 MET A CA 1
ATOM 4394 C C . MET A 1 538 ? 28.594 -12.523 -1.864 1 80.44 538 MET A C 1
ATOM 4396 O O . MET A 1 538 ? 27.797 -13.422 -1.597 1 80.44 538 MET A O 1
ATOM 4400 N N . LYS A 1 539 ? 28.484 -11.391 -1.361 1 77.94 539 LYS A N 1
ATOM 4401 C CA . LYS A 1 539 ? 27.625 -11.086 -0.212 1 77.94 539 LYS A CA 1
ATOM 4402 C C . LYS A 1 539 ? 26.156 -11.32 -0.539 1 77.94 539 LYS A C 1
ATOM 4404 O O . LYS A 1 539 ? 25.422 -11.906 0.261 1 77.94 539 LYS A O 1
ATOM 4409 N N . THR A 1 540 ? 25.797 -11.008 -1.677 1 71.12 540 THR A N 1
ATOM 4410 C CA . THR A 1 540 ? 24.375 -11.023 -2.023 1 71.12 540 THR A CA 1
ATOM 4411 C C . THR A 1 540 ? 23.891 -12.453 -2.229 1 71.12 540 THR A C 1
ATOM 4413 O O . THR A 1 540 ? 22.781 -12.805 -1.817 1 71.12 540 THR A O 1
ATOM 4416 N N . GLN A 1 541 ? 24.719 -13.281 -2.758 1 77.25 541 GLN A N 1
ATOM 4417 C CA . GLN A 1 541 ? 24.344 -14.664 -3.029 1 77.25 541 GLN A CA 1
ATOM 4418 C C . GLN A 1 541 ? 24.484 -15.523 -1.779 1 77.25 541 GLN A C 1
ATOM 4420 O O . GLN A 1 541 ? 23.703 -16.469 -1.577 1 77.25 541 GLN A O 1
ATOM 4425 N N . PHE A 1 542 ? 25.375 -15.055 -1.035 1 82.75 542 PHE A N 1
ATOM 4426 C CA . PHE A 1 542 ? 25.75 -15.867 0.114 1 82.75 542 PHE A CA 1
ATOM 4427 C C . PHE A 1 542 ? 24.766 -15.695 1.256 1 82.75 542 PHE A C 1
ATOM 4429 O O . PHE A 1 542 ? 24.5 -16.625 2.018 1 82.75 542 PHE A O 1
ATOM 4436 N N . ALA A 1 543 ? 24.078 -14.617 1.353 1 83.44 543 ALA A N 1
ATOM 4437 C CA . ALA A 1 543 ? 23.328 -14.195 2.533 1 83.44 543 ALA A CA 1
ATOM 4438 C C . ALA A 1 543 ? 22.141 -15.125 2.791 1 83.44 543 ALA A C 1
ATOM 4440 O O . ALA A 1 543 ? 22 -15.648 3.896 1 83.44 543 ALA A O 1
ATOM 4441 N N . PRO A 1 544 ? 21.406 -15.453 1.831 1 78.62 544 PRO A N 1
ATOM 4442 C CA . PRO A 1 544 ? 20.281 -16.344 2.121 1 78.62 544 PRO A CA 1
ATOM 4443 C C . PRO A 1 544 ? 20.719 -17.766 2.482 1 78.62 544 PRO A C 1
ATOM 4445 O O . PRO A 1 544 ? 20.094 -18.422 3.311 1 78.62 544 PRO A O 1
ATOM 4448 N N . VAL A 1 545 ? 21.75 -18.219 1.904 1 84.69 545 VAL A N 1
ATOM 4449 C CA . VAL A 1 545 ? 22.234 -19.594 2.107 1 84.69 545 VAL A CA 1
ATOM 4450 C C . VAL A 1 545 ? 22.797 -19.734 3.518 1 84.69 545 VAL A C 1
ATOM 4452 O O . VAL A 1 545 ? 22.531 -20.734 4.195 1 84.69 545 VAL A O 1
ATOM 4455 N N . ILE A 1 546 ? 23.516 -18.734 3.871 1 87.44 546 ILE A N 1
ATOM 4456 C CA . ILE A 1 546 ? 24.094 -18.797 5.207 1 87.44 546 ILE A CA 1
ATOM 4457 C C . ILE A 1 546 ? 22.969 -18.719 6.254 1 87.44 546 ILE A C 1
ATOM 4459 O O . ILE A 1 546 ? 23.062 -19.359 7.312 1 87.44 546 ILE A O 1
ATOM 4463 N N . ALA A 1 547 ? 21.984 -17.969 6.023 1 85.5 547 ALA A N 1
ATOM 4464 C CA . ALA A 1 547 ? 20.859 -17.875 6.949 1 85.5 547 ALA A CA 1
ATOM 4465 C C . ALA A 1 547 ? 20.219 -19.234 7.168 1 85.5 547 ALA A C 1
ATOM 4467 O O . ALA A 1 547 ? 19.922 -19.609 8.305 1 85.5 547 ALA A O 1
ATOM 4468 N N . ASN A 1 548 ? 20.031 -19.953 6.125 1 85.31 548 ASN A N 1
ATOM 4469 C CA . ASN A 1 548 ? 19.438 -21.281 6.215 1 85.31 548 ASN A CA 1
ATOM 4470 C C . ASN A 1 548 ? 20.344 -22.25 6.973 1 85.31 548 ASN A C 1
ATOM 4472 O O . ASN A 1 548 ? 19.859 -23.094 7.723 1 85.31 548 ASN A O 1
ATOM 4476 N N . GLU A 1 549 ? 21.578 -22.094 6.691 1 87 549 GLU A N 1
ATOM 4477 C CA . GLU A 1 549 ? 22.516 -22.953 7.395 1 87 549 GLU A CA 1
ATOM 4478 C C . GLU A 1 549 ? 22.531 -22.656 8.891 1 87 549 GLU A C 1
ATOM 4480 O O . GLU A 1 549 ? 22.688 -23.562 9.711 1 87 549 GLU A O 1
ATOM 4485 N N . LEU A 1 550 ? 22.422 -21.438 9.18 1 85.12 550 LEU A N 1
ATOM 4486 C CA . LEU A 1 550 ? 22.359 -21.062 10.586 1 85.12 550 LEU A CA 1
ATOM 4487 C C . LEU A 1 550 ? 21.094 -21.578 11.242 1 85.12 550 LEU A C 1
ATOM 4489 O O . LEU A 1 550 ? 21.078 -21.891 12.43 1 85.12 550 LEU A O 1
ATOM 4493 N N . LEU A 1 551 ? 20.062 -21.703 10.508 1 83.31 551 LEU A N 1
ATOM 4494 C CA . LEU A 1 551 ? 18.797 -22.219 10.992 1 83.31 551 LEU A CA 1
ATOM 4495 C C . LEU A 1 551 ? 18.906 -23.703 11.312 1 83.31 551 LEU A C 1
ATOM 4497 O O . LEU A 1 551 ? 18.312 -24.188 12.289 1 83.31 551 LEU A O 1
ATOM 4501 N N . LEU A 1 552 ? 19.609 -24.359 10.445 1 82.5 552 LEU A N 1
ATOM 4502 C CA . LEU A 1 552 ? 19.75 -25.812 10.578 1 82.5 552 LEU A CA 1
ATOM 4503 C C . LEU A 1 552 ? 20.766 -26.156 11.656 1 82.5 552 LEU A C 1
ATOM 4505 O O . LEU A 1 552 ? 20.766 -27.266 12.195 1 82.5 552 LEU A O 1
ATOM 4509 N N . SER A 1 553 ? 21.562 -25.203 11.938 1 84.56 553 SER A N 1
ATOM 4510 C CA . SER A 1 553 ? 22.625 -25.453 12.906 1 84.56 553 SER A CA 1
ATOM 4511 C C . SER A 1 553 ? 22.047 -25.672 14.305 1 84.56 553 SER A C 1
ATOM 4513 O O . SER A 1 553 ? 21.047 -25.078 14.672 1 84.56 553 SER A O 1
ATOM 4515 N N . THR A 1 554 ? 22.609 -26.531 15.023 1 82.81 554 THR A N 1
ATOM 4516 C CA . THR A 1 554 ? 22.203 -26.828 16.391 1 82.81 554 THR A CA 1
ATOM 4517 C C . THR A 1 554 ? 22.844 -25.844 17.375 1 82.81 554 THR A C 1
ATOM 4519 O O . THR A 1 554 ? 22.453 -25.766 18.531 1 82.81 554 THR A O 1
ATOM 4522 N N . LYS A 1 555 ? 23.797 -25.094 16.844 1 85.44 555 LYS A N 1
ATOM 4523 C CA . LYS A 1 555 ? 24.453 -24.109 17.688 1 85.44 555 LYS A CA 1
ATOM 4524 C C . LYS A 1 555 ? 23.516 -22.938 18 1 85.44 555 LYS A C 1
ATOM 4526 O O . LYS A 1 555 ? 22.547 -22.719 17.297 1 85.44 555 LYS A O 1
ATOM 4531 N N . GLN A 1 556 ? 23.891 -22.328 19.109 1 86 556 GLN A N 1
ATOM 4532 C CA . GLN A 1 556 ? 23.172 -21.094 19.422 1 86 556 GLN A CA 1
ATOM 4533 C C . GLN A 1 556 ? 23.5 -20 18.406 1 86 556 GLN A C 1
ATOM 4535 O O . GLN A 1 556 ? 24.547 -20.031 17.766 1 86 556 GLN A O 1
ATOM 4540 N N . LEU A 1 557 ? 22.594 -19.078 18.297 1 89.81 557 LEU A N 1
ATOM 4541 C CA . LEU A 1 557 ? 22.812 -17.953 17.391 1 89.81 557 LEU A CA 1
ATOM 4542 C C . LEU A 1 557 ? 23.984 -17.094 17.875 1 89.81 557 LEU A C 1
ATOM 4544 O O . LEU A 1 557 ? 24.328 -17.109 19.047 1 89.81 557 LEU A O 1
ATOM 4548 N N . PRO A 1 558 ? 24.672 -16.406 16.969 1 89.25 558 PRO A N 1
ATOM 4549 C CA . PRO A 1 558 ? 25.781 -15.547 17.375 1 89.25 558 PRO A CA 1
ATOM 4550 C C . PRO A 1 558 ? 25.406 -14.594 18.516 1 89.25 558 PRO A C 1
ATOM 4552 O O . PRO A 1 558 ? 24.281 -14.07 18.531 1 89.25 558 PRO A O 1
ATOM 4555 N N . PRO A 1 559 ? 26.297 -14.32 19.406 1 90.62 559 PRO A N 1
ATOM 4556 C CA . PRO A 1 559 ? 25.984 -13.57 20.625 1 90.62 559 PRO A CA 1
ATOM 4557 C C . PRO A 1 559 ? 25.406 -12.188 20.344 1 90.62 559 PRO A C 1
ATOM 4559 O O . PRO A 1 559 ? 24.484 -11.734 21.031 1 90.62 559 PRO A O 1
ATOM 4562 N N . LYS A 1 560 ? 25.922 -11.508 19.406 1 93.62 560 LYS A N 1
ATOM 4563 C CA . LYS A 1 560 ? 25.453 -10.148 19.125 1 93.62 560 LYS A CA 1
ATOM 4564 C C . LYS A 1 560 ? 24.062 -10.164 18.516 1 93.62 560 LYS A C 1
ATOM 4566 O O . LYS A 1 560 ? 23.281 -9.227 18.703 1 93.62 560 LYS A O 1
ATOM 4571 N N . ILE A 1 561 ? 23.781 -11.195 17.828 1 93 561 ILE A N 1
ATOM 4572 C CA . ILE A 1 561 ? 22.422 -11.367 17.297 1 93 561 ILE A CA 1
ATOM 4573 C C . ILE A 1 561 ? 21.469 -11.664 18.453 1 93 561 ILE A C 1
ATOM 4575 O O . ILE A 1 561 ? 20.344 -11.156 18.469 1 93 561 ILE A O 1
ATOM 4579 N N . GLN A 1 562 ? 21.984 -12.398 19.375 1 92.06 562 GLN A N 1
ATOM 4580 C CA . GLN A 1 562 ? 21.188 -12.68 20.578 1 92.06 562 GLN A CA 1
ATOM 4581 C C . GLN A 1 562 ? 20.922 -11.406 21.359 1 92.06 562 GLN A C 1
ATOM 4583 O O . GLN A 1 562 ? 19.828 -11.219 21.906 1 92.06 562 GLN A O 1
ATOM 4588 N N . GLU A 1 563 ? 21.938 -10.648 21.453 1 94.38 563 GLU A N 1
ATOM 4589 C CA . GLU A 1 563 ? 21.781 -9.367 22.125 1 94.38 563 GLU A CA 1
ATOM 4590 C C . GLU A 1 563 ? 20.703 -8.516 21.438 1 94.38 563 GLU A C 1
ATOM 4592 O O . GLU A 1 563 ? 19.844 -7.938 22.094 1 94.38 563 GLU A O 1
ATOM 4597 N N . LEU A 1 564 ? 20.781 -8.438 20.109 1 95.56 564 LEU A N 1
ATOM 4598 C CA . LEU A 1 564 ? 19.797 -7.695 19.328 1 95.56 564 LEU A CA 1
ATOM 4599 C C . LEU A 1 564 ? 18.391 -8.234 19.578 1 95.56 564 LEU A C 1
ATOM 4601 O O . LEU A 1 564 ? 17.469 -7.461 19.844 1 95.56 564 LEU A O 1
ATOM 4605 N N . PHE A 1 565 ? 18.234 -9.562 19.547 1 94.44 565 PHE A N 1
ATOM 4606 C CA . PHE A 1 565 ? 16.938 -10.18 19.703 1 94.44 565 PHE A CA 1
ATOM 4607 C C . PHE A 1 565 ? 16.422 -9.992 21.141 1 94.44 565 PHE A C 1
ATOM 4609 O O . PHE A 1 565 ? 15.219 -9.875 21.359 1 94.44 565 PHE A O 1
ATOM 4616 N N . GLY A 1 566 ? 17.344 -9.945 22.062 1 93.06 566 GLY A N 1
ATOM 4617 C CA . GLY A 1 566 ? 16.969 -9.609 23.438 1 93.06 566 GLY A CA 1
ATOM 4618 C C . GLY A 1 566 ? 16.375 -8.219 23.562 1 93.06 566 GLY A C 1
ATOM 4619 O O . GLY A 1 566 ? 15.352 -8.031 24.219 1 93.06 566 GLY A O 1
ATOM 4620 N N . LYS A 1 567 ? 17 -7.289 22.938 1 94.62 567 LYS A N 1
ATOM 4621 C CA . LYS A 1 567 ? 16.516 -5.918 22.953 1 94.62 567 LYS A CA 1
ATOM 4622 C C . LYS A 1 567 ? 15.156 -5.805 22.266 1 94.62 567 LYS A C 1
ATOM 4624 O O . LYS A 1 567 ? 14.289 -5.051 22.703 1 94.62 567 LYS A O 1
ATOM 4629 N N . ILE A 1 568 ? 15.023 -6.535 21.156 1 93.5 568 ILE A N 1
ATOM 4630 C CA . ILE A 1 568 ? 13.758 -6.555 20.438 1 93.5 568 ILE A CA 1
ATOM 4631 C C . ILE A 1 568 ? 12.648 -7.07 21.344 1 93.5 568 ILE A C 1
ATOM 4633 O O . ILE A 1 568 ? 11.57 -6.48 21.406 1 93.5 568 ILE A O 1
ATOM 4637 N N . ASN A 1 569 ? 12.977 -8.086 22.047 1 90.44 569 ASN A N 1
ATOM 4638 C CA . ASN A 1 569 ? 12.008 -8.672 22.953 1 90.44 569 ASN A CA 1
ATOM 4639 C C . ASN A 1 569 ? 11.617 -7.695 24.062 1 90.44 569 ASN A C 1
ATOM 4641 O O . ASN A 1 569 ? 10.445 -7.598 24.438 1 90.44 569 ASN A O 1
ATOM 4645 N N . ASP A 1 570 ? 12.539 -6.961 24.562 1 90.19 570 ASP A N 1
ATOM 4646 C CA . ASP A 1 570 ? 12.289 -5.996 25.625 1 90.19 570 ASP A CA 1
ATOM 4647 C C . ASP A 1 570 ? 11.375 -4.871 25.156 1 90.19 570 ASP A C 1
ATOM 4649 O O . ASP A 1 570 ? 10.539 -4.379 25.906 1 90.19 570 ASP A O 1
ATOM 4653 N N . ILE A 1 571 ? 11.516 -4.52 23.953 1 88.5 571 ILE A N 1
ATOM 4654 C CA . ILE A 1 571 ? 10.734 -3.418 23.406 1 88.5 571 ILE A CA 1
ATOM 4655 C C . ILE A 1 571 ? 9.312 -3.889 23.109 1 88.5 571 ILE A C 1
ATOM 4657 O O . ILE A 1 571 ? 8.344 -3.174 23.375 1 88.5 571 ILE A O 1
ATOM 4661 N N . LEU A 1 572 ? 9.203 -5.059 22.547 1 83.94 572 LEU A N 1
ATOM 4662 C CA . LEU A 1 572 ? 7.895 -5.562 22.141 1 83.94 572 LEU A CA 1
ATOM 4663 C C . LEU A 1 572 ? 7.098 -6.047 23.344 1 83.94 572 LEU A C 1
ATOM 4665 O O . LEU A 1 572 ? 5.863 -6.012 23.328 1 83.94 572 LEU A O 1
ATOM 4669 N N . ASN A 1 573 ? 7.773 -6.582 24.297 1 79.94 573 ASN A N 1
ATOM 4670 C CA . ASN A 1 573 ? 7.145 -7.062 25.531 1 79.94 573 ASN A CA 1
ATOM 4671 C C . ASN A 1 573 ? 7.715 -6.363 26.75 1 79.94 573 ASN A C 1
ATOM 4673 O O . ASN A 1 573 ? 8.469 -6.961 27.516 1 79.94 573 ASN A O 1
ATOM 4677 N N . PRO A 1 574 ? 7.25 -5.133 26.859 1 66.38 574 PRO A N 1
ATOM 4678 C CA . PRO A 1 574 ? 7.797 -4.422 28.016 1 66.38 574 PRO A CA 1
ATOM 4679 C C . PRO A 1 574 ? 7.391 -5.055 29.344 1 66.38 574 PRO A C 1
ATOM 4681 O O . PRO A 1 574 ? 6.258 -5.516 29.5 1 66.38 574 PRO A O 1
ATOM 4684 N N . ILE A 1 575 ? 8.297 -5.656 30.219 1 58.38 575 ILE A N 1
ATOM 4685 C CA . ILE A 1 575 ? 8.031 -6.188 31.547 1 58.38 575 ILE A CA 1
ATOM 4686 C C . ILE A 1 575 ? 7.406 -5.102 32.438 1 58.38 575 ILE A C 1
ATOM 4688 O O . ILE A 1 575 ? 7.914 -3.98 32.5 1 58.38 575 ILE A O 1
ATOM 4692 N N . GLU A 1 576 ? 6.031 -5.102 32.656 1 52.12 576 GLU A N 1
ATOM 4693 C CA . GLU A 1 576 ? 5.434 -4.242 33.688 1 52.12 576 GLU A CA 1
ATOM 4694 C C . GLU A 1 576 ? 6.363 -4.074 34.875 1 52.12 576 GLU A C 1
ATOM 4696 O O . GLU A 1 576 ? 6.715 -5.055 35.531 1 52.12 576 GLU A O 1
ATOM 4701 N N . ASP A 1 577 ? 7.273 -3.348 35 1 40.12 577 ASP A N 1
ATOM 4702 C CA . ASP A 1 577 ? 7.848 -3.043 36.312 1 40.12 577 ASP A CA 1
ATOM 4703 C C . ASP A 1 577 ? 6.75 -2.752 37.344 1 40.12 577 ASP A C 1
ATOM 4705 O O . ASP A 1 577 ? 5.855 -1.947 37.094 1 40.12 577 ASP A O 1
ATOM 4709 N N . GLU A 1 578 ? 6.383 -3.654 38.312 1 34.12 578 GLU A N 1
ATOM 4710 C CA . GLU A 1 578 ? 5.703 -3.451 39.594 1 34.12 578 GLU A CA 1
ATOM 4711 C C . GLU A 1 578 ? 6.043 -2.088 40.188 1 34.12 578 GLU A C 1
ATOM 4713 O O . GLU A 1 578 ? 5.465 -1.684 41.219 1 34.12 578 GLU A O 1
ATOM 4718 N N . GLN A 1 579 ? 7.207 -1.393 40.125 1 31.78 579 GLN A N 1
ATOM 4719 C CA . GLN A 1 579 ? 7.426 -0.392 41.156 1 31.78 579 GLN A CA 1
ATOM 4720 C C . GLN A 1 579 ? 6.461 0.78 41 1 31.78 579 GLN A C 1
ATOM 4722 O O . GLN A 1 579 ? 6.191 1.501 41.969 1 31.78 579 GLN A O 1
ATOM 4727 N N . ASN A 1 580 ? 6.25 1.642 39.781 1 28.03 580 ASN A N 1
ATOM 4728 C CA . ASN A 1 580 ? 5.512 2.779 40.344 1 28.03 580 ASN A CA 1
ATOM 4729 C C . ASN A 1 580 ? 4.02 2.482 40.438 1 28.03 580 ASN A C 1
ATOM 4731 O O . ASN A 1 580 ? 3.441 1.858 39.531 1 28.03 580 ASN A O 1
ATOM 4735 N N . MET B 1 1 ? -1.622 -37.562 -2.1 1 62.03 1 MET B N 1
ATOM 4736 C CA . MET B 1 1 ? -1.814 -37.062 -3.451 1 62.03 1 MET B CA 1
ATOM 4737 C C . MET B 1 1 ? -3.078 -36.219 -3.535 1 62.03 1 MET B C 1
ATOM 4739 O O . MET B 1 1 ? -4.117 -36.562 -2.988 1 62.03 1 MET B O 1
ATOM 4743 N N . ARG B 1 2 ? -2.898 -34.781 -3.939 1 85.12 2 ARG B N 1
ATOM 4744 C CA . ARG B 1 2 ? -3.953 -33.781 -3.979 1 85.12 2 ARG B CA 1
ATOM 4745 C C . ARG B 1 2 ? -4.27 -33.375 -5.414 1 85.12 2 ARG B C 1
ATOM 4747 O O . ARG B 1 2 ? -3.809 -34 -6.363 1 85.12 2 ARG B O 1
ATOM 4754 N N . ILE B 1 3 ? -5.309 -32.812 -5.684 1 93.94 3 ILE B N 1
ATOM 4755 C CA . ILE B 1 3 ? -5.672 -32.25 -6.973 1 93.94 3 ILE B CA 1
ATOM 4756 C C . ILE B 1 3 ? -5.367 -30.75 -6.969 1 93.94 3 ILE B C 1
ATOM 4758 O O . ILE B 1 3 ? -5.051 -30.172 -5.926 1 93.94 3 ILE B O 1
ATOM 4762 N N . ARG B 1 4 ? -5.344 -30.188 -8.18 1 95.75 4 ARG B N 1
ATOM 4763 C CA . ARG B 1 4 ? -5.191 -28.734 -8.297 1 95.75 4 ARG B CA 1
ATOM 4764 C C . ARG B 1 4 ? -5.961 -28.203 -9.5 1 95.75 4 ARG B C 1
ATOM 4766 O O . ARG B 1 4 ? -5.941 -28.812 -10.578 1 95.75 4 ARG B O 1
ATOM 4773 N N . LEU B 1 5 ? -6.715 -27.156 -9.289 1 97 5 LEU B N 1
ATOM 4774 C CA . LEU B 1 5 ? -7.176 -26.375 -10.438 1 97 5 LEU B CA 1
ATOM 4775 C C . LEU B 1 5 ? -5.996 -25.781 -11.203 1 97 5 LEU B C 1
ATOM 4777 O O . LEU B 1 5 ? -5.344 -24.859 -10.719 1 97 5 LEU B O 1
ATOM 4781 N N . GLN B 1 6 ? -5.824 -26.281 -12.312 1 95.75 6 GLN B N 1
ATOM 4782 C CA . GLN B 1 6 ? -4.59 -25.969 -13.023 1 95.75 6 GLN B CA 1
ATOM 4783 C C . GLN B 1 6 ? -4.785 -24.797 -13.969 1 95.75 6 GLN B C 1
ATOM 4785 O O . GLN B 1 6 ? -3.895 -23.953 -14.117 1 95.75 6 GLN B O 1
ATOM 4790 N N . SER B 1 7 ? -5.891 -24.812 -14.641 1 95.88 7 SER B N 1
ATOM 4791 C CA . SER B 1 7 ? -6.09 -23.781 -15.648 1 95.88 7 SER B CA 1
ATOM 4792 C C . SER B 1 7 ? -7.57 -23.5 -15.875 1 95.88 7 SER B C 1
ATOM 4794 O O . SER B 1 7 ? -8.414 -24.359 -15.641 1 95.88 7 SER B O 1
ATOM 4796 N N . VAL B 1 8 ? -7.805 -22.281 -16.281 1 96.81 8 VAL B N 1
ATOM 4797 C CA . VAL B 1 8 ? -9.148 -21.875 -16.688 1 96.81 8 VAL B CA 1
ATOM 4798 C C . VAL B 1 8 ? -9.086 -21.094 -17.984 1 96.81 8 VAL B C 1
ATOM 4800 O O . VAL B 1 8 ? -8.18 -20.281 -18.188 1 96.81 8 VAL B O 1
ATOM 4803 N N . ARG B 1 9 ? -10.008 -21.375 -18.875 1 95.5 9 ARG B N 1
ATOM 4804 C CA . ARG B 1 9 ? -10.188 -20.625 -20.109 1 95.5 9 ARG B CA 1
ATOM 4805 C C . ARG B 1 9 ? -11.531 -19.906 -20.125 1 95.5 9 ARG B C 1
ATOM 4807 O O . ARG B 1 9 ? -12.555 -20.484 -19.75 1 95.5 9 ARG B O 1
ATOM 4814 N N . ILE B 1 10 ? -11.492 -18.688 -20.438 1 93.19 10 ILE B N 1
ATOM 4815 C CA . ILE B 1 10 ? -12.711 -17.891 -20.422 1 93.19 10 ILE B CA 1
ATOM 4816 C C . ILE B 1 10 ? -12.891 -17.203 -21.781 1 93.19 10 ILE B C 1
ATOM 4818 O O . ILE B 1 10 ? -11.945 -16.609 -22.312 1 93.19 10 ILE B O 1
ATOM 4822 N N . LYS B 1 11 ? -14.094 -17.297 -22.297 1 90.75 11 LYS B N 1
ATOM 4823 C CA . LYS B 1 11 ? -14.461 -16.609 -23.531 1 90.75 11 LYS B CA 1
ATOM 4824 C C . LYS B 1 11 ? -15.773 -15.852 -23.359 1 90.75 11 LYS B C 1
ATOM 4826 O O . LYS B 1 11 ? -16.766 -16.422 -22.922 1 90.75 11 LYS B O 1
ATOM 4831 N N . GLY B 1 12 ? -15.742 -14.555 -23.656 1 83.31 12 GLY B N 1
ATOM 4832 C CA . GLY B 1 12 ? -16.969 -13.773 -23.797 1 83.31 12 GLY B CA 1
ATOM 4833 C C . GLY B 1 12 ? -17.531 -13.328 -22.469 1 83.31 12 GLY B C 1
ATOM 4834 O O . GLY B 1 12 ? -18.75 -13.234 -22.312 1 83.31 12 GLY B O 1
ATOM 4835 N N . PHE B 1 13 ? -16.719 -13.078 -21.469 1 80.88 13 PHE B N 1
ATOM 4836 C CA . PHE B 1 13 ? -17.234 -12.664 -20.172 1 80.88 13 PHE B CA 1
ATOM 4837 C C . PHE B 1 13 ? -16.641 -11.328 -19.75 1 80.88 13 PHE B C 1
ATOM 4839 O O . PHE B 1 13 ? -15.43 -11.219 -19.531 1 80.88 13 PHE B O 1
ATOM 4846 N N . ARG B 1 14 ? -17.359 -10.281 -19.438 1 73.44 14 ARG B N 1
ATOM 4847 C CA . ARG B 1 14 ? -17.078 -8.969 -18.875 1 73.44 14 ARG B CA 1
ATOM 4848 C C . ARG B 1 14 ? -15.742 -8.438 -19.375 1 73.44 14 ARG B C 1
ATOM 4850 O O . ARG B 1 14 ? -14.875 -8.062 -18.594 1 73.44 14 ARG B O 1
ATOM 4857 N N . GLY B 1 15 ? -15.344 -8.602 -20.484 1 71 15 GLY B N 1
ATOM 4858 C CA . GLY B 1 15 ? -14.109 -8.055 -21.016 1 71 15 GLY B CA 1
ATOM 4859 C C . GLY B 1 15 ? -13.141 -9.117 -21.484 1 71 15 GLY B C 1
ATOM 4860 O O . GLY B 1 15 ? -12.195 -8.828 -22.219 1 71 15 GLY B O 1
ATOM 4861 N N . PHE B 1 16 ? -13.336 -10.219 -21.016 1 80.31 16 PHE B N 1
ATOM 4862 C CA . PHE B 1 16 ? -12.484 -11.312 -21.469 1 80.31 16 PHE B CA 1
ATOM 4863 C C . PHE B 1 16 ? -12.945 -11.82 -22.828 1 80.31 16 PHE B C 1
ATOM 4865 O O . PHE B 1 16 ? -13.984 -12.477 -22.938 1 80.31 16 PHE B O 1
ATOM 4872 N N . ARG B 1 17 ? -12.234 -11.508 -23.812 1 82.19 17 ARG B N 1
ATOM 4873 C CA . ARG B 1 17 ? -12.531 -12.078 -25.125 1 82.19 17 ARG B CA 1
ATOM 4874 C C . ARG B 1 17 ? -12.062 -13.523 -25.219 1 82.19 17 ARG B C 1
ATOM 4876 O O . ARG B 1 17 ? -12.82 -14.398 -25.625 1 82.19 17 ARG B O 1
ATOM 4883 N N . ASN B 1 18 ? -10.93 -13.758 -24.891 1 86.5 18 ASN B N 1
ATOM 4884 C CA . ASN B 1 18 ? -10.281 -15.055 -24.922 1 86.5 18 ASN B CA 1
ATOM 4885 C C . ASN B 1 18 ? -9.016 -15.07 -24.062 1 86.5 18 ASN B C 1
ATOM 4887 O O . ASN B 1 18 ? -8.016 -14.445 -24.406 1 86.5 18 ASN B O 1
ATOM 4891 N N . ILE B 1 19 ? -9.133 -15.859 -22.906 1 90.62 19 ILE B N 1
ATOM 4892 C CA . ILE B 1 19 ? -7.977 -15.844 -22 1 90.62 19 ILE B CA 1
ATOM 4893 C C . ILE B 1 19 ? -7.809 -17.219 -21.359 1 90.62 19 ILE B C 1
ATOM 4895 O O . ILE B 1 19 ? -8.789 -17.938 -21.156 1 90.62 19 ILE B O 1
ATOM 4899 N N . GLU B 1 20 ? -6.605 -17.578 -21.141 1 94.12 20 GLU B N 1
ATOM 4900 C CA . GLU B 1 20 ? -6.262 -18.75 -20.344 1 94.12 20 GLU B CA 1
ATOM 4901 C C . GLU B 1 20 ? -5.387 -18.359 -19.156 1 94.12 20 GLU B C 1
ATOM 4903 O O . GLU B 1 20 ? -4.387 -17.656 -19.312 1 94.12 20 GLU B O 1
ATOM 4908 N N . VAL B 1 21 ? -5.762 -18.75 -18 1 95.06 21 VAL B N 1
ATOM 4909 C CA . VAL B 1 21 ? -5.016 -18.453 -16.781 1 95.06 21 VAL B CA 1
ATOM 4910 C C . VAL B 1 21 ? -4.66 -19.75 -16.062 1 95.06 21 VAL B C 1
ATOM 4912 O O . VAL B 1 21 ? -5.508 -20.625 -15.891 1 95.06 21 VAL B O 1
ATOM 4915 N N . ASP B 1 22 ? -3.426 -19.906 -15.711 1 95.19 22 ASP B N 1
ATOM 4916 C CA . ASP B 1 22 ? -3.006 -21.062 -14.93 1 95.19 22 ASP B CA 1
ATOM 4917 C C . ASP B 1 22 ? -2.875 -20.703 -13.445 1 95.19 22 ASP B C 1
ATOM 4919 O O . ASP B 1 22 ? -2.65 -19.547 -13.102 1 95.19 22 ASP B O 1
ATOM 4923 N N . PHE B 1 23 ? -2.965 -21.688 -12.609 1 95.75 23 PHE B N 1
ATOM 4924 C CA . PHE B 1 23 ? -2.977 -21.453 -11.172 1 95.75 23 PHE B CA 1
ATOM 4925 C C . PHE B 1 23 ? -1.957 -22.344 -10.469 1 95.75 23 PHE B C 1
ATOM 4927 O O . PHE B 1 23 ? -1.527 -23.359 -11.016 1 95.75 23 PHE B O 1
ATOM 4934 N N . GLU B 1 24 ? -1.527 -21.859 -9.312 1 93.69 24 GLU B N 1
ATOM 4935 C CA . GLU B 1 24 ? -0.728 -22.594 -8.344 1 93.69 24 GLU B CA 1
ATOM 4936 C C . GLU B 1 24 ? -1.524 -22.891 -7.074 1 93.69 24 GLU B C 1
ATOM 4938 O O . GLU B 1 24 ? -2.736 -22.672 -7.031 1 93.69 24 GLU B O 1
ATOM 4943 N N . ASN B 1 25 ? -0.902 -23.531 -6.133 1 93.25 25 ASN B N 1
ATOM 4944 C CA . ASN B 1 25 ? -1.594 -23.719 -4.863 1 93.25 25 ASN B CA 1
ATOM 4945 C C . ASN B 1 25 ? -2.086 -22.406 -4.281 1 93.25 25 ASN B C 1
ATOM 4947 O O . ASN B 1 25 ? -3.172 -22.344 -3.705 1 93.25 25 ASN B O 1
ATOM 4951 N N . THR B 1 26 ? -1.263 -21.516 -4.379 1 94.88 26 THR B N 1
ATOM 4952 C CA . THR B 1 26 ? -1.628 -20.125 -4.117 1 94.88 26 THR B CA 1
ATOM 4953 C C . THR B 1 26 ? -1.266 -19.234 -5.305 1 94.88 26 THR B C 1
ATOM 4955 O O . THR B 1 26 ? -0.134 -19.281 -5.797 1 94.88 26 THR B O 1
ATOM 4958 N N . THR B 1 27 ? -2.264 -18.578 -5.805 1 97.12 27 THR B N 1
ATOM 4959 C CA . THR B 1 27 ? -2.045 -17.656 -6.922 1 97.12 27 THR B CA 1
ATOM 4960 C C . THR B 1 27 ? -2.486 -16.25 -6.559 1 97.12 27 THR B C 1
ATOM 4962 O O . THR B 1 27 ? -3.572 -16.047 -6.008 1 97.12 27 THR B O 1
ATOM 4965 N N . VAL B 1 28 ? -1.61 -15.328 -6.828 1 96.75 28 VAL B N 1
ATOM 4966 C CA . VAL B 1 28 ? -1.899 -13.93 -6.547 1 96.75 28 VAL B CA 1
ATOM 4967 C C . VAL B 1 28 ? -2.076 -13.164 -7.859 1 96.75 28 VAL B C 1
ATOM 4969 O O . VAL B 1 28 ? -1.141 -13.062 -8.656 1 96.75 28 VAL B O 1
ATOM 4972 N N . LEU B 1 29 ? -3.307 -12.688 -8.078 1 96.69 29 LEU B N 1
ATOM 4973 C CA . LEU B 1 29 ? -3.625 -11.883 -9.25 1 96.69 29 LEU B CA 1
ATOM 4974 C C . LEU B 1 29 ? -3.379 -10.406 -8.977 1 96.69 29 LEU B C 1
ATOM 4976 O O . LEU B 1 29 ? -4.012 -9.812 -8.102 1 96.69 29 LEU B O 1
ATOM 4980 N N . VAL B 1 30 ? -2.451 -9.836 -9.727 1 94.38 30 VAL B N 1
ATOM 4981 C CA . VAL B 1 30 ? -2.148 -8.422 -9.562 1 94.38 30 VAL B CA 1
ATOM 4982 C C . VAL B 1 30 ? -2.547 -7.66 -10.828 1 94.38 30 VAL B C 1
ATOM 4984 O O . VAL B 1 30 ? -2.438 -8.188 -11.938 1 94.38 30 VAL B O 1
ATOM 4987 N N . GLY B 1 31 ? -3.045 -6.43 -10.633 1 90.06 31 GLY B N 1
ATOM 4988 C CA . GLY B 1 31 ? -3.441 -5.578 -11.75 1 90.06 31 GLY B CA 1
ATOM 4989 C C . GLY B 1 31 ? -4.098 -4.285 -11.305 1 90.06 31 GLY B C 1
ATOM 4990 O O . GLY B 1 31 ? -4.473 -4.137 -10.141 1 90.06 31 GLY B O 1
ATOM 4991 N N . THR B 1 32 ? -4.203 -3.414 -12.234 1 85.69 32 THR B N 1
ATOM 4992 C CA . THR B 1 32 ? -4.836 -2.131 -11.945 1 85.69 32 THR B CA 1
ATOM 4993 C C . THR B 1 32 ? -6.336 -2.303 -11.742 1 85.69 32 THR B C 1
ATOM 4995 O O . THR B 1 32 ? -6.863 -3.41 -11.859 1 85.69 32 THR B O 1
ATOM 4998 N N . ASN B 1 33 ? -6.984 -1.241 -11.359 1 78.38 33 ASN B N 1
ATOM 4999 C CA . ASN B 1 33 ? -8.43 -1.296 -11.188 1 78.38 33 ASN B CA 1
ATOM 5000 C C . ASN B 1 33 ? -9.141 -1.606 -12.5 1 78.38 33 ASN B C 1
ATOM 5002 O O . ASN B 1 33 ? -8.773 -1.077 -13.547 1 78.38 33 ASN B O 1
ATOM 5006 N N . ASN B 1 34 ? -10.07 -2.531 -12.438 1 76.38 34 ASN B N 1
ATOM 5007 C CA . ASN B 1 34 ? -10.898 -2.912 -13.578 1 76.38 34 ASN B CA 1
ATOM 5008 C C . ASN B 1 34 ? -10.086 -3.648 -14.641 1 76.38 34 ASN B C 1
ATOM 5010 O O . ASN B 1 34 ? -10.43 -3.615 -15.828 1 76.38 34 ASN B O 1
ATOM 5014 N N . ALA B 1 35 ? -8.977 -4.219 -14.227 1 82.31 35 ALA B N 1
ATOM 5015 C CA . ALA B 1 35 ? -8.141 -4.957 -15.164 1 82.31 35 ALA B CA 1
ATOM 5016 C C . ALA B 1 35 ? -8.758 -6.312 -15.5 1 82.31 35 ALA B C 1
ATOM 5018 O O . ALA B 1 35 ? -8.391 -6.938 -16.5 1 82.31 35 ALA B O 1
ATOM 5019 N N . GLY B 1 36 ? -9.656 -6.797 -14.633 1 86.31 36 GLY B N 1
ATOM 5020 C CA . GLY B 1 36 ? -10.297 -8.07 -14.898 1 86.31 36 GLY B CA 1
ATOM 5021 C C . GLY B 1 36 ? -10.117 -9.078 -13.773 1 86.31 36 GLY B C 1
ATOM 5022 O O . GLY B 1 36 ? -10.578 -10.219 -13.875 1 86.31 36 GLY B O 1
ATOM 5023 N N . LYS B 1 37 ? -9.438 -8.688 -12.695 1 90.31 37 LYS B N 1
ATOM 5024 C CA . LYS B 1 37 ? -9.195 -9.594 -11.57 1 90.31 37 LYS B CA 1
ATOM 5025 C C . LYS B 1 37 ? -10.508 -10.133 -11.016 1 90.31 37 LYS B C 1
ATOM 5027 O O . LYS B 1 37 ? -10.672 -11.344 -10.852 1 90.31 37 LYS B O 1
ATOM 5032 N N . THR B 1 38 ? -11.484 -9.203 -10.789 1 85.81 38 THR B N 1
ATOM 5033 C CA . THR B 1 38 ? -12.781 -9.586 -10.258 1 85.81 38 THR B CA 1
ATOM 5034 C C . THR B 1 38 ? -13.531 -10.469 -11.25 1 85.81 38 THR B C 1
ATOM 5036 O O . THR B 1 38 ? -14.188 -11.438 -10.859 1 85.81 38 THR B O 1
ATOM 5039 N N . THR B 1 39 ? -13.438 -10.18 -12.5 1 86.31 39 THR B N 1
ATOM 5040 C CA . THR B 1 39 ? -14.094 -10.945 -13.547 1 86.31 39 THR B CA 1
ATOM 5041 C C . THR B 1 39 ? -13.602 -12.391 -13.555 1 86.31 39 THR B C 1
ATOM 5043 O O . THR B 1 39 ? -14.398 -13.32 -13.711 1 86.31 39 THR B O 1
ATOM 5046 N N . LEU B 1 40 ? -12.383 -12.547 -13.391 1 92.88 40 LEU B N 1
ATOM 5047 C CA . LEU B 1 40 ? -11.812 -13.891 -13.367 1 92.88 40 LEU B CA 1
ATOM 5048 C C . LEU B 1 40 ? -12.359 -14.695 -12.188 1 92.88 40 LEU B C 1
ATOM 5050 O O . LEU B 1 40 ? -12.742 -15.859 -12.352 1 92.88 40 LEU B O 1
ATOM 5054 N N . LEU B 1 41 ? -12.406 -14.094 -11.055 1 91.88 41 LEU B N 1
ATOM 5055 C CA . LEU B 1 41 ? -12.922 -14.773 -9.867 1 91.88 41 LEU B CA 1
ATOM 5056 C C . LEU B 1 41 ? -14.398 -15.109 -10.039 1 91.88 41 LEU B C 1
ATOM 5058 O O . LEU B 1 41 ? -14.844 -16.188 -9.641 1 91.88 41 LEU B O 1
ATOM 5062 N N . LYS B 1 42 ? -15.133 -14.234 -10.625 1 87.25 42 LYS B N 1
ATOM 5063 C CA . LYS B 1 42 ? -16.562 -14.477 -10.867 1 87.25 42 LYS B CA 1
ATOM 5064 C C . LYS B 1 42 ? -16.75 -15.602 -11.883 1 87.25 42 LYS B C 1
ATOM 5066 O O . LYS B 1 42 ? -17.703 -16.375 -11.781 1 87.25 42 LYS B O 1
ATOM 5071 N N . ALA B 1 43 ? -15.922 -15.641 -12.859 1 91.19 43 ALA B N 1
ATOM 5072 C CA . ALA B 1 43 ? -15.984 -16.719 -13.828 1 91.19 43 ALA B CA 1
ATOM 5073 C C . ALA B 1 43 ? -15.781 -18.078 -13.148 1 91.19 43 ALA B C 1
ATOM 5075 O O . ALA B 1 43 ? -16.484 -19.047 -13.453 1 91.19 43 ALA B O 1
ATOM 5076 N N . LEU B 1 44 ? -14.844 -18.094 -12.266 1 93.5 44 LEU B N 1
ATOM 5077 C CA . LEU B 1 44 ? -14.609 -19.312 -11.5 1 93.5 44 LEU B CA 1
ATOM 5078 C C . LEU B 1 44 ? -15.82 -19.672 -10.656 1 93.5 44 LEU B C 1
ATOM 5080 O O . LEU B 1 44 ? -16.203 -20.844 -10.562 1 93.5 44 LEU B O 1
ATOM 5084 N N . GLN B 1 45 ? -16.391 -18.641 -10.078 1 89 45 GLN B N 1
ATOM 5085 C CA . GLN B 1 45 ? -17.594 -18.859 -9.281 1 89 45 GLN B CA 1
ATOM 5086 C C . GLN B 1 45 ? -18.719 -19.438 -10.125 1 89 45 GLN B C 1
ATOM 5088 O O . GLN B 1 45 ? -19.422 -20.359 -9.695 1 89 45 GLN B O 1
ATOM 5093 N N . LEU B 1 46 ? -18.844 -18.984 -11.281 1 86 46 LEU B N 1
ATOM 5094 C CA . LEU B 1 46 ? -19.875 -19.453 -12.203 1 86 46 LEU B CA 1
ATOM 5095 C C . LEU B 1 46 ? -19.656 -20.906 -12.578 1 86 46 LEU B C 1
ATOM 5097 O O . LEU B 1 46 ? -20.625 -21.688 -12.672 1 86 46 LEU B O 1
ATOM 5101 N N . ALA B 1 47 ? -18.484 -21.25 -12.75 1 91.44 47 ALA B N 1
ATOM 5102 C CA . ALA B 1 47 ? -18.156 -22.594 -13.227 1 91.44 47 ALA B CA 1
ATOM 5103 C C . ALA B 1 47 ? -18.203 -23.594 -12.078 1 91.44 47 ALA B C 1
ATOM 5105 O O . ALA B 1 47 ? -18.562 -24.766 -12.273 1 91.44 47 ALA B O 1
ATOM 5106 N N . LEU B 1 48 ? -17.875 -23.141 -10.891 1 91.75 48 LEU B N 1
ATOM 5107 C CA . LEU B 1 48 ? -17.625 -24.094 -9.82 1 91.75 48 LEU B CA 1
ATOM 5108 C C . LEU B 1 48 ? -18.766 -24.109 -8.82 1 91.75 48 LEU B C 1
ATOM 5110 O O . LEU B 1 48 ? -18.781 -24.938 -7.895 1 91.75 48 LEU B O 1
ATOM 5114 N N . THR B 1 49 ? -19.609 -23.141 -8.898 1 84.25 49 THR B N 1
ATOM 5115 C CA . THR B 1 49 ? -20.75 -23.125 -7.984 1 84.25 49 THR B CA 1
ATOM 5116 C C . THR B 1 49 ? -22.062 -23.266 -8.75 1 84.25 49 THR B C 1
ATOM 5118 O O . THR B 1 49 ? -22.078 -23.203 -9.977 1 84.25 49 THR B O 1
ATOM 5121 N N . ASN B 1 50 ? -23.125 -23.484 -7.91 1 72.12 50 ASN B N 1
ATOM 5122 C CA . ASN B 1 50 ? -24.453 -23.562 -8.492 1 72.12 50 ASN B CA 1
ATOM 5123 C C . ASN B 1 50 ? -25.141 -22.203 -8.516 1 72.12 50 ASN B C 1
ATOM 5125 O O . ASN B 1 50 ? -26.234 -22.062 -9.062 1 72.12 50 ASN B O 1
ATOM 5129 N N . SER B 1 51 ? -24.469 -21.219 -7.969 1 60.31 51 SER B N 1
ATOM 5130 C CA . SER B 1 51 ? -25.094 -19.906 -7.867 1 60.31 51 SER B CA 1
ATOM 5131 C C . SER B 1 51 ? -25.203 -19.25 -9.242 1 60.31 51 SER B C 1
ATOM 5133 O O . SER B 1 51 ? -24.312 -19.391 -10.086 1 60.31 51 SER B O 1
ATOM 5135 N N . HIS B 1 52 ? -26.531 -18.844 -9.602 1 58.03 52 HIS B N 1
ATOM 5136 C CA . HIS B 1 52 ? -26.859 -18.297 -10.914 1 58.03 52 HIS B CA 1
ATOM 5137 C C . HIS B 1 52 ? -26.906 -16.766 -10.875 1 58.03 52 HIS B C 1
ATOM 5139 O O . HIS B 1 52 ? -27.578 -16.141 -11.703 1 58.03 52 HIS B O 1
ATOM 5145 N N . PHE B 1 53 ? -26.094 -16.078 -10.133 1 57.66 53 PHE B N 1
ATOM 5146 C CA . PHE B 1 53 ? -26.391 -14.664 -10.242 1 57.66 53 PHE B CA 1
ATOM 5147 C C . PHE B 1 53 ? -25.672 -14.047 -11.43 1 57.66 53 PHE B C 1
ATOM 5149 O O . PHE B 1 53 ? -24.484 -13.695 -11.328 1 57.66 53 PHE B O 1
ATOM 5156 N N . ILE B 1 54 ? -26.234 -14.211 -12.727 1 61.53 54 ILE B N 1
ATOM 5157 C CA . ILE B 1 54 ? -25.688 -13.602 -13.93 1 61.53 54 ILE B CA 1
ATOM 5158 C C . ILE B 1 54 ? -26.656 -12.547 -14.461 1 61.53 54 ILE B C 1
ATOM 5160 O O . ILE B 1 54 ? -27.875 -12.719 -14.375 1 61.53 54 ILE B O 1
ATOM 5164 N N . SER B 1 55 ? -26.109 -11.391 -14.602 1 60.06 55 SER B N 1
ATOM 5165 C CA . SER B 1 55 ? -26.891 -10.336 -15.234 1 60.06 55 SER B CA 1
ATOM 5166 C C . SER B 1 55 ? -26.453 -10.102 -16.672 1 60.06 55 SER B C 1
ATOM 5168 O O . SER B 1 55 ? -25.406 -10.609 -17.094 1 60.06 55 SER B O 1
ATOM 5170 N N . ASN B 1 56 ? -27.281 -9.414 -17.438 1 57.5 56 ASN B N 1
ATOM 5171 C CA . ASN B 1 56 ? -26.969 -9.078 -18.828 1 57.5 56 ASN B CA 1
ATOM 5172 C C . ASN B 1 56 ? -25.656 -8.305 -18.922 1 57.5 56 ASN B C 1
ATOM 5174 O O . ASN B 1 56 ? -24.953 -8.406 -19.938 1 57.5 56 ASN B O 1
ATOM 5178 N N . ASP B 1 57 ? -25.344 -7.688 -17.891 1 56.34 57 ASP B N 1
ATOM 5179 C CA . ASP B 1 57 ? -24.141 -6.855 -17.906 1 56.34 57 ASP B CA 1
ATOM 5180 C C . ASP B 1 57 ? -22.875 -7.707 -17.812 1 56.34 57 ASP B C 1
ATOM 5182 O O . ASP B 1 57 ? -21.781 -7.215 -18.062 1 56.34 57 ASP B O 1
ATOM 5186 N N . ASP B 1 58 ? -23.188 -8.914 -17.641 1 63.06 58 ASP B N 1
ATOM 5187 C CA . ASP B 1 58 ? -22.031 -9.789 -17.5 1 63.06 58 ASP B CA 1
ATOM 5188 C C . ASP B 1 58 ? -21.516 -10.25 -18.859 1 63.06 58 ASP B C 1
ATOM 5190 O O . ASP B 1 58 ? -20.406 -10.766 -18.953 1 63.06 58 ASP B O 1
ATOM 5194 N N . PHE B 1 59 ? -22.344 -10.008 -19.875 1 60.97 59 PHE B N 1
ATOM 5195 C CA . PHE B 1 59 ? -21.938 -10.438 -21.203 1 60.97 59 PHE B CA 1
ATOM 5196 C C . PHE B 1 59 ? -21.047 -9.398 -21.859 1 60.97 59 PHE B C 1
ATOM 5198 O O . PHE B 1 59 ? -21.125 -8.211 -21.547 1 60.97 59 PHE B O 1
ATOM 5205 N N . PHE B 1 60 ? -20.047 -9.883 -22.547 1 55.12 60 PHE B N 1
ATOM 5206 C CA . PHE B 1 60 ? -19.078 -9.023 -23.188 1 55.12 60 PHE B CA 1
ATOM 5207 C C . PHE B 1 60 ? -19.672 -8.352 -24.422 1 55.12 60 PHE B C 1
ATOM 5209 O O . PHE B 1 60 ? -20.203 -9.023 -25.297 1 55.12 60 PHE B O 1
ATOM 5216 N N . TYR B 1 61 ? -19.797 -6.93 -24.203 1 50.16 61 TYR B N 1
ATOM 5217 C CA . TYR B 1 61 ? -20.297 -6.156 -25.328 1 50.16 61 TYR B CA 1
ATOM 5218 C C . TYR B 1 61 ? -19.156 -5.43 -26.031 1 50.16 61 TYR B C 1
ATOM 5220 O O . TYR B 1 61 ? -18.406 -4.676 -25.406 1 50.16 61 TYR B O 1
ATOM 5228 N N . CYS B 1 62 ? -18.578 -6.082 -27.031 1 47.16 62 CYS B N 1
ATOM 5229 C CA . CYS B 1 62 ? -17.688 -5.293 -27.859 1 47.16 62 CYS B CA 1
ATOM 5230 C C . CYS B 1 62 ? -18.453 -4.559 -28.953 1 47.16 62 CYS B C 1
ATOM 5232 O O . CYS B 1 62 ? -19.531 -4.98 -29.344 1 47.16 62 CYS B O 1
ATOM 5234 N N . GLU B 1 63 ? -18.141 -3.182 -29.141 1 48.44 63 GLU B N 1
ATOM 5235 C CA . GLU B 1 63 ? -18.797 -2.32 -30.125 1 48.44 63 GLU B CA 1
ATOM 5236 C C . GLU B 1 63 ? -19.375 -3.137 -31.266 1 48.44 63 GLU B C 1
ATOM 5238 O O . GLU B 1 63 ? -20.438 -2.799 -31.812 1 48.44 63 GLU B O 1
ATOM 5243 N N . GLU B 1 64 ? -18.734 -4.219 -31.75 1 48.28 64 GLU B N 1
ATOM 5244 C CA . GLU B 1 64 ? -19.141 -4.84 -33 1 48.28 64 GLU B CA 1
ATOM 5245 C C . GLU B 1 64 ? -19.906 -6.133 -32.75 1 48.28 64 GLU B C 1
ATOM 5247 O O . GLU B 1 64 ? -20.625 -6.613 -33.656 1 48.28 64 GLU B O 1
ATOM 5252 N N . HIS B 1 65 ? -19.656 -6.809 -31.672 1 52.16 65 HIS B N 1
ATOM 5253 C CA . HIS B 1 65 ? -20.25 -8.141 -31.547 1 52.16 65 HIS B CA 1
ATOM 5254 C C . HIS B 1 65 ? -20.625 -8.43 -30.094 1 52.16 65 HIS B C 1
ATOM 5256 O O . HIS B 1 65 ? -19.859 -8.141 -29.172 1 52.16 65 HIS B O 1
ATOM 5262 N N . ILE B 1 66 ? -21.828 -8.445 -29.828 1 57.19 66 ILE B N 1
ATOM 5263 C CA . ILE B 1 66 ? -22.312 -8.93 -28.531 1 57.19 66 ILE B CA 1
ATOM 5264 C C . ILE B 1 66 ? -22.203 -10.453 -28.484 1 57.19 66 ILE B C 1
ATOM 5266 O O . ILE B 1 66 ? -22.75 -11.148 -29.344 1 57.19 66 ILE B O 1
ATOM 5270 N N . ASP B 1 67 ? -21.297 -11.008 -27.734 1 62.62 67 ASP B N 1
ATOM 5271 C CA . ASP B 1 67 ? -21.297 -12.453 -27.531 1 62.62 67 ASP B CA 1
ATOM 5272 C C . ASP B 1 67 ? -22.453 -12.875 -26.641 1 62.62 67 ASP B C 1
ATOM 5274 O O . ASP B 1 67 ? -22.594 -12.398 -25.516 1 62.62 67 ASP B O 1
ATOM 5278 N N . ASP B 1 68 ? -23.219 -13.602 -27.25 1 72.19 68 ASP B N 1
ATOM 5279 C CA . ASP B 1 68 ? -24.406 -14.047 -26.516 1 72.19 68 ASP B CA 1
ATOM 5280 C C . ASP B 1 68 ? -24.094 -15.281 -25.672 1 72.19 68 ASP B C 1
ATOM 5282 O O . ASP B 1 68 ? -24.953 -15.789 -24.953 1 72.19 68 ASP B O 1
ATOM 5286 N N . THR B 1 69 ? -22.781 -15.719 -25.797 1 84.81 69 THR B N 1
ATOM 5287 C CA . THR B 1 69 ? -22.469 -16.938 -25.062 1 84.81 69 THR B CA 1
ATOM 5288 C C . THR B 1 69 ? -21.188 -16.766 -24.266 1 84.81 69 THR B C 1
ATOM 5290 O O . THR B 1 69 ? -20.203 -16.203 -24.766 1 84.81 69 THR B O 1
ATOM 5293 N N . ILE B 1 70 ? -21.203 -17.203 -23.016 1 88.88 70 ILE B N 1
ATOM 5294 C CA . ILE B 1 70 ? -20.031 -17.266 -22.156 1 88.88 70 ILE B CA 1
ATOM 5295 C C . ILE B 1 70 ? -19.547 -18.703 -22.031 1 88.88 70 ILE B C 1
ATOM 5297 O O . ILE B 1 70 ? -20.344 -19.609 -21.781 1 88.88 70 ILE B O 1
ATOM 5301 N N . VAL B 1 71 ? -18.312 -18.922 -22.344 1 92.88 71 VAL B N 1
ATOM 5302 C CA . VAL B 1 71 ? -17.734 -20.266 -22.219 1 92.88 71 VAL B CA 1
ATOM 5303 C C . VAL B 1 71 ? -16.594 -20.25 -21.203 1 92.88 71 VAL B C 1
ATOM 5305 O O . VAL B 1 71 ? -15.695 -19.406 -21.281 1 92.88 71 VAL B O 1
ATOM 5308 N N . VAL B 1 72 ? -16.641 -21.094 -20.203 1 94.62 72 VAL B N 1
ATOM 5309 C CA . VAL B 1 72 ? -15.602 -21.234 -19.203 1 94.62 72 VAL B CA 1
ATOM 5310 C C . VAL B 1 72 ? -15.156 -22.688 -19.109 1 94.62 72 VAL B C 1
ATOM 5312 O O . VAL B 1 72 ? -15.945 -23.562 -18.75 1 94.62 72 VAL B O 1
ATOM 5315 N N . ASP B 1 73 ? -13.922 -23 -19.484 1 96.44 73 ASP B N 1
ATOM 5316 C CA . ASP B 1 73 ? -13.336 -24.328 -19.328 1 96.44 73 ASP B CA 1
ATOM 5317 C C . ASP B 1 73 ? -12.461 -24.406 -18.078 1 96.44 73 ASP B C 1
ATOM 5319 O O . ASP B 1 73 ? -11.656 -23.516 -17.828 1 96.44 73 ASP B O 1
ATOM 5323 N N . VAL B 1 74 ? -12.609 -25.438 -17.344 1 96.56 74 VAL B N 1
ATOM 5324 C CA . VAL B 1 74 ? -11.844 -25.625 -16.125 1 96.56 74 VAL B CA 1
ATOM 5325 C C . VAL B 1 74 ? -11.062 -26.938 -16.188 1 96.56 74 VAL B C 1
ATOM 5327 O O . VAL B 1 74 ? -11.594 -27.953 -16.656 1 96.56 74 VAL B O 1
ATOM 5330 N N . LEU B 1 75 ? -9.836 -26.922 -15.766 1 96.31 75 LEU B N 1
ATOM 5331 C CA . LEU B 1 75 ? -8.961 -28.094 -15.82 1 96.31 75 LEU B CA 1
ATOM 5332 C C . LEU B 1 75 ? -8.398 -28.422 -14.438 1 96.31 75 LEU B C 1
ATOM 5334 O O . LEU B 1 75 ? -7.742 -27.594 -13.82 1 96.31 75 LEU B O 1
ATOM 5338 N N . PHE B 1 76 ? -8.656 -29.609 -13.922 1 95.88 76 PHE B N 1
ATOM 5339 C CA . PHE B 1 76 ? -8.039 -30.141 -12.711 1 95.88 76 PHE B CA 1
ATOM 5340 C C . PHE B 1 76 ? -6.98 -31.188 -13.039 1 95.88 76 PHE B C 1
ATOM 5342 O O . PHE B 1 76 ? -7.168 -31.984 -13.953 1 95.88 76 PHE B O 1
ATOM 5349 N N . VAL B 1 77 ? -5.891 -31.219 -12.289 1 95.44 77 VAL B N 1
ATOM 5350 C CA . VAL B 1 77 ? -4.82 -32.188 -12.5 1 95.44 77 VAL B CA 1
ATOM 5351 C C . VAL B 1 77 ? -4.426 -32.812 -11.172 1 95.44 77 VAL B C 1
ATOM 5353 O O . VAL B 1 77 ? -4.629 -32.219 -10.109 1 95.44 77 VAL B O 1
ATOM 5356 N N . PRO B 1 78 ? -3.92 -34 -11.211 1 94.62 78 PRO B N 1
ATOM 5357 C CA . PRO B 1 78 ? -3.387 -34.625 -9.992 1 94.62 78 PRO B CA 1
ATOM 5358 C C . PRO B 1 78 ? -2.008 -34.094 -9.617 1 94.62 78 PRO B C 1
ATOM 5360 O O . PRO B 1 78 ? -1.159 -33.875 -10.484 1 94.62 78 PRO B O 1
ATOM 5363 N N . ILE B 1 79 ? -1.846 -33.844 -8.359 1 93.06 79 ILE B N 1
ATOM 5364 C CA . ILE B 1 79 ? -0.557 -33.312 -7.906 1 93.06 79 ILE B CA 1
ATOM 5365 C C . ILE B 1 79 ? -0.05 -34.188 -6.742 1 93.06 79 ILE B C 1
ATOM 5367 O O . ILE B 1 79 ? -0.841 -34.812 -6.027 1 93.06 79 ILE B O 1
ATOM 5371 N N . ASP B 1 80 ? 1.264 -34.125 -6.605 1 88.69 80 ASP B N 1
ATOM 5372 C CA . ASP B 1 80 ? 1.87 -34.812 -5.477 1 88.69 80 ASP B CA 1
ATOM 5373 C C . ASP B 1 80 ? 2.025 -33.906 -4.273 1 88.69 80 ASP B C 1
ATOM 5375 O O . ASP B 1 80 ? 1.463 -32.781 -4.25 1 88.69 80 ASP B O 1
ATOM 5379 N N . GLU B 1 81 ? 2.699 -34.312 -3.24 1 82.31 81 GLU B N 1
ATOM 5380 C CA . GLU B 1 81 ? 2.859 -33.562 -1.996 1 82.31 81 GLU B CA 1
ATOM 5381 C C . GLU B 1 81 ? 3.727 -32.344 -2.205 1 82.31 81 GLU B C 1
ATOM 5383 O O . GLU B 1 81 ? 3.562 -31.328 -1.506 1 82.31 81 GLU B O 1
ATOM 5388 N N . ASP B 1 82 ? 4.547 -32.375 -3.236 1 80.31 82 ASP B N 1
ATOM 5389 C CA . ASP B 1 82 ? 5.445 -31.266 -3.5 1 80.31 82 ASP B CA 1
ATOM 5390 C C . ASP B 1 82 ? 4.82 -30.281 -4.484 1 80.31 82 ASP B C 1
ATOM 5392 O O . ASP B 1 82 ? 5.422 -29.266 -4.816 1 80.31 82 ASP B O 1
ATOM 5396 N N . GLY B 1 83 ? 3.648 -30.578 -4.941 1 81.94 83 GLY B N 1
ATOM 5397 C CA . GLY B 1 83 ? 2.951 -29.672 -5.84 1 81.94 83 GLY B CA 1
ATOM 5398 C C . GLY B 1 83 ? 3.215 -29.953 -7.305 1 81.94 83 GLY B C 1
ATOM 5399 O O . GLY B 1 83 ? 2.814 -29.188 -8.18 1 81.94 83 GLY B O 1
ATOM 5400 N N . ASN B 1 84 ? 3.887 -31.062 -7.578 1 86.69 84 ASN B N 1
ATOM 5401 C CA . ASN B 1 84 ? 4.156 -31.422 -8.969 1 86.69 84 ASN B CA 1
ATOM 5402 C C . ASN B 1 84 ? 3.033 -32.281 -9.555 1 86.69 84 ASN B C 1
ATOM 5404 O O . ASN B 1 84 ? 2.436 -33.094 -8.852 1 86.69 84 ASN B O 1
ATOM 5408 N N . VAL B 1 85 ? 2.84 -32.094 -10.82 1 90.12 85 VAL B N 1
ATOM 5409 C CA . VAL B 1 85 ? 1.784 -32.812 -11.508 1 90.12 85 VAL B CA 1
ATOM 5410 C C . VAL B 1 85 ? 2.18 -34.281 -11.641 1 90.12 85 VAL B C 1
ATOM 5412 O O . VAL B 1 85 ? 3.307 -34.594 -12.031 1 90.12 85 VAL B O 1
ATOM 5415 N N . THR B 1 86 ? 1.268 -35.094 -11.305 1 91.62 86 THR B N 1
ATOM 5416 C CA . THR B 1 86 ? 1.478 -36.531 -11.422 1 91.62 86 THR B CA 1
ATOM 5417 C C . THR B 1 86 ? 0.679 -37.125 -12.586 1 91.62 86 THR B C 1
ATOM 5419 O O . THR B 1 86 ? -0.103 -36.406 -13.219 1 91.62 86 THR B O 1
ATOM 5422 N N . ASN B 1 87 ? 0.844 -38.375 -12.789 1 90.81 87 ASN B N 1
ATOM 5423 C CA . ASN B 1 87 ? 0.243 -39 -13.977 1 90.81 87 ASN B CA 1
ATOM 5424 C C . ASN B 1 87 ? -1.21 -39.375 -13.727 1 90.81 87 ASN B C 1
ATOM 5426 O O . ASN B 1 87 ? -2.037 -39.344 -14.633 1 90.81 87 ASN B O 1
ATOM 5430 N N . GLU B 1 88 ? -1.448 -39.844 -12.531 1 92.06 88 GLU B N 1
ATOM 5431 C CA . GLU B 1 88 ? -2.781 -40.375 -12.266 1 92.06 88 GLU B CA 1
ATOM 5432 C C . GLU B 1 88 ? -3.355 -39.812 -10.969 1 92.06 88 GLU B C 1
ATOM 5434 O O . GLU B 1 88 ? -2.607 -39.469 -10.047 1 92.06 88 GLU B O 1
ATOM 5439 N N . PHE B 1 89 ? -4.746 -39.719 -10.992 1 92.5 89 PHE B N 1
ATOM 5440 C CA . PHE B 1 89 ? -5.441 -39.375 -9.758 1 92.5 89 PHE B CA 1
ATOM 5441 C C . PHE B 1 89 ? -5.379 -40.531 -8.758 1 92.5 89 PHE B C 1
ATOM 5443 O O . PHE B 1 89 ? -5.324 -41.688 -9.148 1 92.5 89 PHE B O 1
ATOM 5450 N N . ASN B 1 90 ? -5.32 -40.219 -7.512 1 89.5 90 ASN B N 1
ATOM 5451 C CA . ASN B 1 90 ? -5.391 -41.281 -6.52 1 89.5 90 ASN B CA 1
ATOM 5452 C C . ASN B 1 90 ? -6.785 -41.906 -6.449 1 89.5 90 ASN B C 1
ATOM 5454 O O . ASN B 1 90 ? -7.727 -41.375 -7.051 1 89.5 90 ASN B O 1
ATOM 5458 N N . GLU B 1 91 ? -6.918 -42.938 -5.73 1 87.81 91 GLU B N 1
ATOM 5459 C CA . GLU B 1 91 ? -8.156 -43.719 -5.68 1 87.81 91 GLU B CA 1
ATOM 5460 C C . GLU B 1 91 ? -9.305 -42.906 -5.129 1 87.81 91 GLU B C 1
ATOM 5462 O O . GLU B 1 91 ? -10.43 -42.969 -5.629 1 87.81 91 GLU B O 1
ATOM 5467 N N . VAL B 1 92 ? -9.023 -42.125 -4.195 1 89.06 92 VAL B N 1
ATOM 5468 C CA . VAL B 1 92 ? -10.07 -41.344 -3.535 1 89.06 92 VAL B CA 1
ATOM 5469 C C . VAL B 1 92 ? -10.672 -40.344 -4.52 1 89.06 92 VAL B C 1
ATOM 5471 O O . VAL B 1 92 ? -11.891 -40.156 -4.586 1 89.06 92 VAL B O 1
ATOM 5474 N N . TRP B 1 93 ? -9.859 -39.719 -5.297 1 91.81 93 TRP B N 1
ATOM 5475 C CA . TRP B 1 93 ? -10.344 -38.719 -6.242 1 91.81 93 TRP B CA 1
ATOM 5476 C C . TRP B 1 93 ? -10.953 -39.375 -7.473 1 91.81 93 TRP B C 1
ATOM 5478 O O . TRP B 1 93 ? -11.867 -38.844 -8.094 1 91.81 93 TRP B O 1
ATOM 5488 N N . ASN B 1 94 ? -10.516 -40.562 -7.801 1 90.06 94 ASN B N 1
ATOM 5489 C CA . ASN B 1 94 ? -11.148 -41.312 -8.867 1 90.06 94 ASN B CA 1
ATOM 5490 C C . ASN B 1 94 ? -12.609 -41.625 -8.539 1 90.06 94 ASN B C 1
ATOM 5492 O O . ASN B 1 94 ? -13.461 -41.625 -9.43 1 90.06 94 ASN B O 1
ATOM 5496 N N . ASP B 1 95 ? -12.773 -41.906 -7.285 1 89.5 95 ASP B N 1
ATOM 5497 C CA . ASP B 1 95 ? -14.133 -42.188 -6.84 1 89.5 95 ASP B CA 1
ATOM 5498 C C . ASP B 1 95 ? -15.008 -40.938 -6.906 1 89.5 95 ASP B C 1
ATOM 5500 O O . ASP B 1 95 ? -16.188 -41 -7.262 1 89.5 95 ASP B O 1
ATOM 5504 N N . VAL B 1 96 ? -14.414 -39.812 -6.566 1 90.56 96 VAL B N 1
ATOM 5505 C CA . VAL B 1 96 ? -15.141 -38.531 -6.555 1 90.56 96 VAL B CA 1
ATOM 5506 C C . VAL B 1 96 ? -15.492 -38.125 -7.98 1 90.56 96 VAL B C 1
ATOM 5508 O O . VAL B 1 96 ? -16.625 -37.75 -8.266 1 90.56 96 VAL B O 1
ATOM 5511 N N . PHE B 1 97 ? -14.523 -38.188 -8.945 1 90.94 97 PHE B N 1
ATOM 5512 C CA . PHE B 1 97 ? -14.703 -37.719 -10.312 1 90.94 97 PHE B CA 1
ATOM 5513 C C . PHE B 1 97 ? -15.438 -38.781 -11.148 1 90.94 97 PHE B C 1
ATOM 5515 O O . PHE B 1 97 ? -15.961 -38.469 -12.219 1 90.94 97 PHE B O 1
ATOM 5522 N N . LYS B 1 98 ? -15.531 -39.875 -10.695 1 86.44 98 LYS B N 1
ATOM 5523 C CA . LYS B 1 98 ? -16.031 -41 -11.477 1 86.44 98 LYS B CA 1
ATOM 5524 C C . LYS B 1 98 ? -15.109 -41.312 -12.656 1 86.44 98 LYS B C 1
ATOM 5526 O O . LYS B 1 98 ? -14.875 -40.438 -13.5 1 86.44 98 LYS B O 1
ATOM 5531 N N . ALA B 1 99 ? -14.719 -42.438 -12.812 1 79.19 99 ALA B N 1
ATOM 5532 C CA . ALA B 1 99 ? -13.703 -42.906 -13.758 1 79.19 99 ALA B CA 1
ATOM 5533 C C . ALA B 1 99 ? -14.07 -42.5 -15.188 1 79.19 99 ALA B C 1
ATOM 5535 O O . ALA B 1 99 ? -13.195 -42.188 -15.992 1 79.19 99 ALA B O 1
ATOM 5536 N N . GLU B 1 100 ? -15.367 -42.406 -15.414 1 81.69 100 GLU B N 1
ATOM 5537 C CA . GLU B 1 100 ? -15.828 -42.125 -16.766 1 81.69 100 GLU B CA 1
ATOM 5538 C C . GLU B 1 100 ? -15.617 -40.656 -17.141 1 81.69 100 GLU B C 1
ATOM 5540 O O . GLU B 1 100 ? -15.656 -40.281 -18.328 1 81.69 100 GLU B O 1
ATOM 5545 N N . ARG B 1 101 ? -15.32 -39.875 -16.125 1 87.38 101 ARG B N 1
ATOM 5546 C CA . ARG B 1 101 ? -15.195 -38.438 -16.375 1 87.38 101 ARG B CA 1
ATOM 5547 C C . ARG B 1 101 ? -13.727 -38.031 -16.344 1 87.38 101 ARG B C 1
ATOM 5549 O O . ARG B 1 101 ? -13.43 -36.812 -16.297 1 87.38 101 ARG B O 1
ATOM 5556 N N . ILE B 1 102 ? -12.875 -38.969 -16.359 1 89.94 102 ILE B N 1
ATOM 5557 C CA . ILE B 1 102 ? -11.445 -38.656 -16.328 1 89.94 102 ILE B CA 1
ATOM 5558 C C . ILE B 1 102 ? -10.875 -38.75 -17.75 1 89.94 102 ILE B C 1
ATOM 5560 O O . ILE B 1 102 ? -11.031 -39.781 -18.422 1 89.94 102 ILE B O 1
ATOM 5564 N N . GLY B 1 103 ? -10.352 -37.656 -18.125 1 88.19 103 GLY B N 1
ATOM 5565 C CA . GLY B 1 103 ? -9.734 -37.594 -19.438 1 88.19 103 GLY B CA 1
ATOM 5566 C C . GLY B 1 103 ? -8.227 -37.781 -19.391 1 88.19 103 GLY B C 1
ATOM 5567 O O . GLY B 1 103 ? -7.672 -38.156 -18.359 1 88.19 103 GLY B O 1
ATOM 5568 N N . ILE B 1 104 ? -7.625 -37.719 -20.594 1 85.62 104 ILE B N 1
ATOM 5569 C CA . ILE B 1 104 ? -6.18 -37.875 -20.719 1 85.62 104 ILE B CA 1
ATOM 5570 C C . ILE B 1 104 ? -5.605 -36.688 -21.484 1 85.62 104 ILE B C 1
ATOM 5572 O O . ILE B 1 104 ? -6.168 -36.25 -22.5 1 85.62 104 ILE B O 1
ATOM 5576 N N . SER B 1 105 ? -4.621 -36.094 -20.922 1 84.56 105 SER B N 1
ATOM 5577 C CA . SER B 1 105 ? -3.945 -35 -21.594 1 84.56 105 SER B CA 1
ATOM 5578 C C . SER B 1 105 ? -3.09 -35.469 -22.75 1 84.56 105 SER B C 1
ATOM 5580 O O . SER B 1 105 ? -2.955 -36.688 -22.969 1 84.56 105 SER B O 1
ATOM 5582 N N . GLN B 1 106 ? -2.51 -34.5 -23.484 1 79 106 GLN B N 1
ATOM 5583 C CA . GLN B 1 106 ? -1.644 -34.812 -24.625 1 79 106 GLN B CA 1
ATOM 5584 C C . GLN B 1 106 ? -0.394 -35.562 -24.156 1 79 106 GLN B C 1
ATOM 5586 O O . GLN B 1 106 ? 0.154 -36.375 -24.906 1 79 106 GLN B O 1
ATOM 5591 N N . ASP B 1 107 ? -0.017 -35.344 -22.953 1 82.69 107 ASP B N 1
ATOM 5592 C CA . ASP B 1 107 ? 1.194 -35.938 -22.406 1 82.69 107 ASP B CA 1
ATOM 5593 C C . ASP B 1 107 ? 0.886 -37.281 -21.75 1 82.69 107 ASP B C 1
ATOM 5595 O O . ASP B 1 107 ? 1.755 -37.875 -21.109 1 82.69 107 ASP B O 1
ATOM 5599 N N . GLY B 1 108 ? -0.358 -37.75 -21.797 1 83.5 108 GLY B N 1
ATOM 5600 C CA . GLY B 1 108 ? -0.739 -39.062 -21.266 1 83.5 108 GLY B CA 1
ATOM 5601 C C . GLY B 1 108 ? -1.105 -39 -19.797 1 83.5 108 GLY B C 1
ATOM 5602 O O . GLY B 1 108 ? -1.157 -40.062 -19.125 1 83.5 108 GLY B O 1
ATOM 5603 N N . LYS B 1 109 ? -1.308 -37.875 -19.328 1 90.38 109 LYS B N 1
ATOM 5604 C CA . LYS B 1 109 ? -1.655 -37.719 -17.906 1 90.38 109 LYS B CA 1
ATOM 5605 C C . LYS B 1 109 ? -3.166 -37.594 -17.719 1 90.38 109 LYS B C 1
ATOM 5607 O O . LYS B 1 109 ? -3.857 -37.031 -18.578 1 90.38 109 LYS B O 1
ATOM 5612 N N . GLN B 1 110 ? -3.596 -38.125 -16.672 1 92.31 110 GLN B N 1
ATOM 5613 C CA . GLN B 1 110 ? -5.023 -38.031 -16.375 1 92.31 110 GLN B CA 1
ATOM 5614 C C . GLN B 1 110 ? -5.418 -36.625 -16.031 1 92.31 110 GLN B C 1
ATOM 5616 O O . GLN B 1 110 ? -4.668 -35.906 -15.352 1 92.31 110 GLN B O 1
ATOM 5621 N N . ILE B 1 111 ? -6.551 -36.188 -16.547 1 94.38 111 ILE B N 1
ATOM 5622 C CA . ILE B 1 111 ? -7.055 -34.844 -16.266 1 94.38 111 ILE B CA 1
ATOM 5623 C C . ILE B 1 111 ? -8.562 -34.906 -16 1 94.38 111 ILE B C 1
ATOM 5625 O O . ILE B 1 111 ? -9.227 -35.875 -16.406 1 94.38 111 ILE B O 1
ATOM 5629 N N . MET B 1 112 ? -9.086 -34 -15.242 1 94.19 112 MET B N 1
ATOM 5630 C CA . MET B 1 112 ? -10.516 -33.75 -15.117 1 94.19 112 MET B CA 1
ATOM 5631 C C . MET B 1 112 ? -10.859 -32.344 -15.617 1 94.19 112 MET B C 1
ATOM 5633 O O . MET B 1 112 ? -10.453 -31.344 -15.008 1 94.19 112 MET B O 1
ATOM 5637 N N . ALA B 1 113 ? -11.531 -32.312 -16.766 1 94.56 113 ALA B N 1
ATOM 5638 C CA . ALA B 1 113 ? -11.852 -31.016 -17.391 1 94.56 113 ALA B CA 1
ATOM 5639 C C . ALA B 1 113 ? -13.32 -30.953 -17.797 1 94.56 113 ALA B C 1
ATOM 5641 O O . ALA B 1 113 ? -13.906 -31.969 -18.188 1 94.56 113 ALA B O 1
ATOM 5642 N N . PHE B 1 114 ? -13.875 -29.781 -17.672 1 94.38 114 PHE B N 1
ATOM 5643 C CA . PHE B 1 114 ? -15.25 -29.625 -18.125 1 94.38 114 PHE B CA 1
ATOM 5644 C C . PHE B 1 114 ? -15.492 -28.203 -18.609 1 94.38 114 PHE B C 1
ATOM 5646 O O . PHE B 1 114 ? -14.766 -27.281 -18.234 1 94.38 114 PHE B O 1
ATOM 5653 N N . ARG B 1 115 ? -16.469 -28.062 -19.484 1 94.75 115 ARG B N 1
ATOM 5654 C CA . ARG B 1 115 ? -16.891 -26.797 -20.062 1 94.75 115 ARG B CA 1
ATOM 5655 C C . ARG B 1 115 ? -18.219 -26.328 -19.469 1 94.75 115 ARG B C 1
ATOM 5657 O O . ARG B 1 115 ? -19.141 -27.125 -19.312 1 94.75 115 ARG B O 1
ATOM 5664 N N . THR B 1 116 ? -18.266 -25.109 -19.062 1 93.44 116 THR B N 1
ATOM 5665 C CA . THR B 1 116 ? -19.5 -24.453 -18.672 1 93.44 116 THR B CA 1
ATOM 5666 C C . THR B 1 116 ? -19.922 -23.422 -19.719 1 93.44 116 THR B C 1
ATOM 5668 O O . THR B 1 116 ? -19.141 -22.531 -20.062 1 93.44 116 THR B O 1
ATOM 5671 N N . ILE B 1 117 ? -21.125 -23.547 -20.234 1 91.44 117 ILE B N 1
ATOM 5672 C CA . ILE B 1 117 ? -21.688 -22.625 -21.203 1 91.44 117 ILE B CA 1
ATOM 5673 C C . ILE B 1 117 ? -22.891 -21.906 -20.609 1 91.44 117 ILE B C 1
ATOM 5675 O O . ILE B 1 117 ? -23.781 -22.547 -20.047 1 91.44 117 ILE B O 1
ATOM 5679 N N . ILE B 1 118 ? -22.844 -20.656 -20.672 1 87.62 118 ILE B N 1
ATOM 5680 C CA . ILE B 1 118 ? -23.984 -19.859 -20.234 1 87.62 118 ILE B CA 1
ATOM 5681 C C . ILE B 1 118 ? -24.547 -19.078 -21.422 1 87.62 118 ILE B C 1
ATOM 5683 O O . ILE B 1 118 ? -23.828 -18.312 -22.062 1 87.62 118 ILE B O 1
ATOM 5687 N N . LYS B 1 119 ? -25.766 -19.297 -21.672 1 83.94 119 LYS B N 1
ATOM 5688 C CA . LYS B 1 119 ? -26.438 -18.641 -22.781 1 83.94 119 LYS B CA 1
ATOM 5689 C C . LYS B 1 119 ? -27.641 -17.828 -22.297 1 83.94 119 LYS B C 1
ATOM 5691 O O . LYS B 1 119 ? -28.312 -18.234 -21.344 1 83.94 119 LYS B O 1
ATOM 5696 N N . GLU B 1 120 ? -27.609 -16.703 -22.875 1 76.06 120 GLU B N 1
ATOM 5697 C CA . GLU B 1 120 ? -28.781 -15.891 -22.578 1 76.06 120 GLU B CA 1
ATOM 5698 C C . GLU B 1 120 ? -29.984 -16.312 -23.422 1 76.06 120 GLU B C 1
ATOM 5700 O O . GLU B 1 120 ? -29.859 -16.5 -24.625 1 76.06 120 GLU B O 1
ATOM 5705 N N . ASN B 1 121 ? -31.094 -16.828 -22.844 1 65.75 121 ASN B N 1
ATOM 5706 C CA . ASN B 1 121 ? -32.312 -17.156 -23.547 1 65.75 121 ASN B CA 1
ATOM 5707 C C . ASN B 1 121 ? -33.5 -16.344 -23.047 1 65.75 121 ASN B C 1
ATOM 5709 O O . ASN B 1 121 ? -34.094 -16.656 -22 1 65.75 121 ASN B O 1
ATOM 5713 N N . ASN B 1 122 ? -34.094 -15.422 -23.766 1 60.69 122 ASN B N 1
ATOM 5714 C CA . ASN B 1 122 ? -35.25 -14.609 -23.453 1 60.69 122 ASN B CA 1
ATOM 5715 C C . ASN B 1 122 ? -35.156 -14.031 -22.031 1 60.69 122 ASN B C 1
ATOM 5717 O O . ASN B 1 122 ? -36.094 -14.203 -21.234 1 60.69 122 ASN B O 1
ATOM 5721 N N . LYS B 1 123 ? -34.219 -13.406 -21.578 1 60.78 123 LYS B N 1
ATOM 5722 C CA . LYS B 1 123 ? -34.031 -12.688 -20.328 1 60.78 123 LYS B CA 1
ATOM 5723 C C . LYS B 1 123 ? -33.719 -13.641 -19.188 1 60.78 123 LYS B C 1
ATOM 5725 O O . LYS B 1 123 ? -33.719 -13.25 -18.016 1 60.78 123 LYS B O 1
ATOM 5730 N N . THR B 1 124 ? -33.594 -14.953 -19.641 1 68.19 124 THR B N 1
ATOM 5731 C CA . THR B 1 124 ? -33.125 -15.922 -18.641 1 68.19 124 THR B CA 1
ATOM 5732 C C . THR B 1 124 ? -31.781 -16.516 -19.047 1 68.19 124 THR B C 1
ATOM 5734 O O . THR B 1 124 ? -31.391 -16.453 -20.219 1 68.19 124 THR B O 1
ATOM 5737 N N . PHE B 1 125 ? -31.031 -16.906 -18.047 1 77.5 125 PHE B N 1
ATOM 5738 C CA . PHE B 1 125 ? -29.719 -17.484 -18.281 1 77.5 125 PHE B CA 1
ATOM 5739 C C . PHE B 1 125 ? -29.719 -18.969 -17.984 1 77.5 125 PHE B C 1
ATOM 5741 O O . PHE B 1 125 ? -30.281 -19.406 -16.969 1 77.5 125 PHE B O 1
ATOM 5748 N N . ARG B 1 126 ? -29.281 -19.688 -19.062 1 79.88 126 ARG B N 1
ATOM 5749 C CA . ARG B 1 126 ? -29.188 -21.141 -18.891 1 79.88 126 ARG B CA 1
ATOM 5750 C C . ARG B 1 126 ? -27.719 -21.578 -18.812 1 79.88 126 ARG B C 1
ATOM 5752 O O . ARG B 1 126 ? -26.906 -21.219 -19.672 1 79.88 126 ARG B O 1
ATOM 5759 N N . LYS B 1 127 ? -27.438 -22.281 -17.75 1 87.5 127 LYS B N 1
ATOM 5760 C CA . LYS B 1 127 ? -26.094 -22.828 -17.531 1 87.5 127 LYS B CA 1
ATOM 5761 C C . LYS B 1 127 ? -26.031 -24.312 -17.891 1 87.5 127 LYS B C 1
ATOM 5763 O O . LYS B 1 127 ? -26.844 -25.109 -17.438 1 87.5 127 LYS B O 1
ATOM 5768 N N . GLN B 1 128 ? -25.141 -24.688 -18.812 1 89.5 128 GLN B N 1
ATOM 5769 C CA . GLN B 1 128 ? -24.891 -26.062 -19.203 1 89.5 128 GLN B CA 1
ATOM 5770 C C . GLN B 1 128 ? -23.406 -26.438 -19.016 1 89.5 128 GLN B C 1
ATOM 5772 O O . GLN B 1 128 ? -22.531 -25.594 -19.25 1 89.5 128 GLN B O 1
ATOM 5777 N N . GLN B 1 129 ? -23.219 -27.641 -18.625 1 92.44 129 GLN B N 1
ATOM 5778 C CA . GLN B 1 129 ? -21.859 -28.094 -18.438 1 92.44 129 GLN B CA 1
ATOM 5779 C C . GLN B 1 129 ? -21.594 -29.375 -19.234 1 92.44 129 GLN B C 1
ATOM 5781 O O . GLN B 1 129 ? -22.469 -30.219 -19.359 1 92.44 129 GLN B O 1
ATOM 5786 N N . PHE B 1 130 ? -20.359 -29.438 -19.734 1 93.06 130 PHE B N 1
ATOM 5787 C CA . PHE B 1 130 ? -19.969 -30.562 -20.594 1 93.06 130 PHE B CA 1
ATOM 5788 C C . PHE B 1 130 ? -18.609 -31.125 -20.172 1 93.06 130 PHE B C 1
ATOM 5790 O O . PHE B 1 130 ? -17.719 -30.359 -19.781 1 93.06 130 PHE B O 1
ATOM 5797 N N . TYR B 1 131 ? -18.531 -32.375 -20.344 1 91.06 131 TYR B N 1
ATOM 5798 C CA . TYR B 1 131 ? -17.281 -33.062 -20.078 1 91.06 131 TYR B CA 1
ATOM 5799 C C . TYR B 1 131 ? -16.281 -32.844 -21.219 1 91.06 131 TYR B C 1
ATOM 5801 O O . TYR B 1 131 ? -16.656 -32.906 -22.391 1 91.06 131 TYR B O 1
ATOM 5809 N N . ILE B 1 132 ? -15.016 -32.531 -20.859 1 91.69 132 ILE B N 1
ATOM 5810 C CA . ILE B 1 132 ? -13.938 -32.375 -21.828 1 91.69 132 ILE B CA 1
ATOM 5811 C C . ILE B 1 132 ? -13.008 -33.562 -21.766 1 91.69 132 ILE B C 1
ATOM 5813 O O . ILE B 1 132 ? -12.367 -33.812 -20.75 1 91.69 132 ILE B O 1
ATOM 5817 N N . ASP B 1 133 ? -12.812 -34.281 -22.812 1 87.19 133 ASP B N 1
ATOM 5818 C CA . ASP B 1 133 ? -12.008 -35.5 -22.844 1 87.19 133 ASP B CA 1
ATOM 5819 C C . ASP B 1 133 ? -10.547 -35.188 -23.141 1 87.19 133 ASP B C 1
ATOM 5821 O O . ASP B 1 133 ? -9.641 -35.875 -22.656 1 87.19 133 ASP B O 1
ATOM 5825 N N . GLN B 1 134 ? -10.359 -34.188 -23.969 1 86.88 134 GLN B N 1
ATOM 5826 C CA . GLN B 1 134 ? -9 -33.781 -24.328 1 86.88 134 GLN B CA 1
ATOM 5827 C C . GLN B 1 134 ? -8.805 -32.281 -24.203 1 86.88 134 GLN B C 1
ATOM 5829 O O . GLN B 1 134 ? -9.547 -31.5 -24.797 1 86.88 134 GLN B O 1
ATOM 5834 N N . TRP B 1 135 ? -7.867 -31.953 -23.375 1 89.81 135 TRP B N 1
ATOM 5835 C CA . TRP B 1 135 ? -7.539 -30.547 -23.188 1 89.81 135 TRP B CA 1
ATOM 5836 C C . TRP B 1 135 ? -6.613 -30.047 -24.297 1 89.81 135 TRP B C 1
ATOM 5838 O O . TRP B 1 135 ? -5.395 -30.25 -24.234 1 89.81 135 TRP B O 1
ATOM 5848 N N . GLU B 1 136 ? -7.074 -29.375 -25.281 1 83.75 136 GLU B N 1
ATOM 5849 C CA . GLU B 1 136 ? -6.312 -28.922 -26.438 1 83.75 136 GLU B CA 1
ATOM 5850 C C . GLU B 1 136 ? -5.469 -27.688 -26.078 1 83.75 136 GLU B C 1
ATOM 5852 O O . GLU B 1 136 ? -5.723 -27.031 -25.078 1 83.75 136 GLU B O 1
ATOM 5857 N N . GLU B 1 137 ? -4.52 -27.453 -26.922 1 85.19 137 GLU B N 1
ATOM 5858 C CA . GLU B 1 137 ? -3.68 -26.266 -26.734 1 85.19 137 GLU B CA 1
ATOM 5859 C C . GLU B 1 137 ? -4.473 -24.984 -26.953 1 85.19 137 GLU B C 1
ATOM 5861 O O . GLU B 1 137 ? -5.375 -24.953 -27.797 1 85.19 137 GLU B O 1
ATOM 5866 N N . PHE B 1 138 ? -4.137 -24.031 -26.219 1 86 138 PHE B N 1
ATOM 5867 C CA . PHE B 1 138 ? -4.855 -22.766 -26.234 1 86 138 PHE B CA 1
ATOM 5868 C C . PHE B 1 138 ? -4.715 -22.078 -27.594 1 86 138 PHE B C 1
ATOM 5870 O O . PHE B 1 138 ? -5.691 -21.562 -28.141 1 86 138 PHE B O 1
ATOM 5877 N N . LEU B 1 139 ? -3.373 -21.938 -28.031 1 75.44 139 LEU B N 1
ATOM 5878 C CA . LEU B 1 139 ? -3.129 -21.266 -29.297 1 75.44 139 LEU B CA 1
ATOM 5879 C C . LEU B 1 139 ? -3.074 -22.266 -30.453 1 75.44 139 LEU B C 1
ATOM 5881 O O . LEU B 1 139 ? -2.158 -23.078 -30.531 1 75.44 139 LEU B O 1
ATOM 5885 N N . ASN B 1 140 ? -4.27 -22.703 -30.875 1 65.88 140 ASN B N 1
ATOM 5886 C CA . ASN B 1 140 ? -4.273 -23.578 -32.031 1 65.88 140 ASN B CA 1
ATOM 5887 C C . ASN B 1 140 ? -4.645 -22.828 -33.312 1 65.88 140 ASN B C 1
ATOM 5889 O O . ASN B 1 140 ? -5.547 -21.984 -33.312 1 65.88 140 ASN B O 1
ATOM 5893 N N . GLU B 1 141 ? -3.705 -22.812 -34.219 1 62.69 141 GLU B N 1
ATOM 5894 C CA . GLU B 1 141 ? -3.84 -22.109 -35.5 1 62.69 141 GLU B CA 1
ATOM 5895 C C . GLU B 1 141 ? -5.137 -22.484 -36.219 1 62.69 141 GLU B C 1
ATOM 5897 O O . GLU B 1 141 ? -5.723 -21.672 -36.938 1 62.69 141 GLU B O 1
ATOM 5902 N N . ASP B 1 142 ? -5.621 -23.609 -36.031 1 64.75 142 ASP B N 1
ATOM 5903 C CA . ASP B 1 142 ? -6.691 -24.078 -36.906 1 64.75 142 ASP B CA 1
ATOM 5904 C C . ASP B 1 142 ? -8.062 -23.859 -36.281 1 64.75 142 ASP B C 1
ATOM 5906 O O . ASP B 1 142 ? -8.984 -23.391 -36.938 1 64.75 142 ASP B O 1
ATOM 5910 N N . ILE B 1 143 ? -8.195 -24.266 -34.969 1 75.12 143 ILE B N 1
ATOM 5911 C CA . ILE B 1 143 ? -9.492 -24.172 -34.281 1 75.12 143 ILE B CA 1
ATOM 5912 C C . ILE B 1 143 ? -9.32 -23.516 -32.906 1 75.12 143 ILE B C 1
ATOM 5914 O O . ILE B 1 143 ? -8.398 -23.859 -32.188 1 75.12 143 ILE B O 1
ATOM 5918 N N . ASN B 1 144 ? -10.195 -22.641 -32.75 1 85.62 144 ASN B N 1
ATOM 5919 C CA . ASN B 1 144 ? -10.227 -22.062 -31.406 1 85.62 144 ASN B CA 1
ATOM 5920 C C . ASN B 1 144 ? -10.781 -23.047 -30.375 1 85.62 144 ASN B C 1
ATOM 5922 O O . ASN B 1 144 ? -11.688 -23.828 -30.703 1 85.62 144 ASN B O 1
ATOM 5926 N N . TRP B 1 145 ? -10.25 -23.141 -29.234 1 88.5 145 TRP B N 1
ATOM 5927 C CA . TRP B 1 145 ? -10.648 -24.078 -28.203 1 88.5 145 TRP B CA 1
ATOM 5928 C C . TRP B 1 145 ? -12.133 -23.969 -27.891 1 88.5 145 TRP B C 1
ATOM 5930 O O . TRP B 1 145 ? -12.789 -24.969 -27.562 1 88.5 145 TRP B O 1
ATOM 5940 N N . TYR B 1 146 ? -12.703 -22.75 -28.078 1 87.06 146 TYR B N 1
ATOM 5941 C CA . TYR B 1 146 ? -14.086 -22.531 -27.688 1 87.06 146 TYR B CA 1
ATOM 5942 C C . TYR B 1 146 ? -15.055 -23.016 -28.766 1 87.06 146 TYR B C 1
ATOM 5944 O O . TYR B 1 146 ? -16.266 -23.047 -28.547 1 87.06 146 TYR B O 1
ATOM 5952 N N . ASP B 1 147 ? -14.602 -23.391 -29.859 1 87 147 ASP B N 1
ATOM 5953 C CA . ASP B 1 147 ? -15.453 -23.875 -30.953 1 87 147 ASP B CA 1
ATOM 5954 C C . ASP B 1 147 ? -15.641 -25.375 -30.859 1 87 147 ASP B C 1
ATOM 5956 O O . ASP B 1 147 ? -16.5 -25.938 -31.562 1 87 147 ASP B O 1
ATOM 5960 N N . ASN B 1 148 ? -14.906 -26.016 -30.031 1 87.75 148 ASN B N 1
ATOM 5961 C CA . ASN B 1 148 ? -15.086 -27.453 -29.828 1 87.75 148 ASN B CA 1
ATOM 5962 C C . ASN B 1 148 ? -16.422 -27.75 -29.156 1 87.75 148 ASN B C 1
ATOM 5964 O O . ASN B 1 148 ? -16.781 -27.125 -28.172 1 87.75 148 ASN B O 1
ATOM 5968 N N . GLU B 1 149 ? -17.141 -28.641 -29.703 1 86.44 149 GLU B N 1
ATOM 5969 C CA . GLU B 1 149 ? -18.438 -29.031 -29.141 1 86.44 149 GLU B CA 1
ATOM 5970 C C . GLU B 1 149 ? -18.328 -30.344 -28.375 1 86.44 149 GLU B C 1
ATOM 5972 O O . GLU B 1 149 ? -17.609 -31.25 -28.797 1 86.44 149 GLU B O 1
ATOM 5977 N N . PHE B 1 150 ? -19.062 -30.297 -27.312 1 87.56 150 PHE B N 1
ATOM 5978 C CA . PHE B 1 150 ? -19.109 -31.484 -26.484 1 87.56 150 PHE B CA 1
ATOM 5979 C C . PHE B 1 150 ? -20.547 -31.953 -26.297 1 87.56 150 PHE B C 1
ATOM 5981 O O . PHE B 1 150 ? -21.469 -31.141 -26.234 1 87.56 150 PHE B O 1
ATOM 5988 N N . ASP B 1 151 ? -20.844 -33.25 -26.328 1 79.38 151 ASP B N 1
ATOM 5989 C CA . ASP B 1 151 ? -22.203 -33.781 -26.391 1 79.38 151 ASP B CA 1
ATOM 5990 C C . ASP B 1 151 ? -22.719 -34.156 -25 1 79.38 151 ASP B C 1
ATOM 5992 O O . ASP B 1 151 ? -23.922 -34.094 -24.75 1 79.38 151 ASP B O 1
ATOM 5996 N N . LYS B 1 152 ? -22.031 -34.594 -24.094 1 81.38 152 LYS B N 1
ATOM 5997 C CA . LYS B 1 152 ? -22.516 -35.125 -22.828 1 81.38 152 LYS B CA 1
ATOM 5998 C C . LYS B 1 152 ? -22.672 -34.031 -21.797 1 81.38 152 LYS B C 1
ATOM 6000 O O . LYS B 1 152 ? -21.688 -33.562 -21.219 1 81.38 152 LYS B O 1
ATOM 6005 N N . GLU B 1 153 ? -23.938 -33.594 -21.547 1 86.19 153 GLU B N 1
ATOM 6006 C CA . GLU B 1 153 ? -24.219 -32.625 -20.484 1 86.19 153 GLU B CA 1
ATOM 6007 C C . GLU B 1 153 ? -24.234 -33.312 -19.125 1 86.19 153 GLU B C 1
ATOM 6009 O O . GLU B 1 153 ? -24.906 -34.312 -18.922 1 86.19 153 GLU B O 1
ATOM 6014 N N . LEU B 1 154 ? -23.453 -32.781 -18.281 1 84.69 154 LEU B N 1
ATOM 6015 C CA . LEU B 1 154 ? -23.359 -33.312 -16.922 1 84.69 154 LEU B CA 1
ATOM 6016 C C . LEU B 1 154 ? -23.266 -32.188 -15.914 1 84.69 154 LEU B C 1
ATOM 6018 O O . LEU B 1 154 ? -23.047 -31.016 -16.281 1 84.69 154 LEU B O 1
ATOM 6022 N N . SER B 1 155 ? -23.531 -32.5 -14.68 1 82.75 155 SER B N 1
ATOM 6023 C CA . SER B 1 155 ? -23.297 -31.547 -13.602 1 82.75 155 SER B CA 1
ATOM 6024 C C . SER B 1 155 ? -21.969 -31.797 -12.922 1 82.75 155 SER B C 1
ATOM 6026 O O . SER B 1 155 ? -21.641 -32.938 -12.578 1 82.75 155 SER B O 1
ATOM 6028 N N . PHE B 1 156 ? -21.203 -30.812 -12.828 1 85.31 156 PHE B N 1
ATOM 6029 C CA . PHE B 1 156 ? -19.875 -30.969 -12.234 1 85.31 156 PHE B CA 1
ATOM 6030 C C . PHE B 1 156 ? -19.797 -30.203 -10.914 1 85.31 156 PHE B C 1
ATOM 6032 O O . PHE B 1 156 ? -18.984 -29.281 -10.773 1 85.31 156 PHE B O 1
ATOM 6039 N N . TYR B 1 157 ? -20.641 -30.5 -10.039 1 82.94 157 TYR B N 1
ATOM 6040 C CA . TYR B 1 157 ? -20.578 -29.969 -8.68 1 82.94 157 TYR B CA 1
ATOM 6041 C C . TYR B 1 157 ? -20.094 -31.031 -7.707 1 82.94 157 TYR B C 1
ATOM 6043 O O . TYR B 1 157 ? -20.641 -32.125 -7.648 1 82.94 157 TYR B O 1
ATOM 6051 N N . PHE B 1 158 ? -19.031 -30.688 -7.066 1 86.31 158 PHE B N 1
ATOM 6052 C CA . PHE B 1 158 ? -18.438 -31.609 -6.117 1 86.31 158 PHE B CA 1
ATOM 6053 C C . PHE B 1 158 ? -18.453 -31.047 -4.707 1 86.31 158 PHE B C 1
ATOM 6055 O O . PHE B 1 158 ? -17.891 -29.984 -4.449 1 86.31 158 PHE B O 1
ATOM 6062 N N . ASP B 1 159 ? -18.984 -31.766 -3.744 1 82.88 159 ASP B N 1
ATOM 6063 C CA . ASP B 1 159 ? -18.984 -31.344 -2.344 1 82.88 159 ASP B CA 1
ATOM 6064 C C . ASP B 1 159 ? -17.562 -31.344 -1.779 1 82.88 159 ASP B C 1
ATOM 6066 O O . ASP B 1 159 ? -17.25 -30.578 -0.868 1 82.88 159 ASP B O 1
ATOM 6070 N N . GLU B 1 160 ? -16.781 -32.219 -2.361 1 89.75 160 GLU B N 1
ATOM 6071 C CA . GLU B 1 160 ? -15.406 -32.375 -1.913 1 89.75 160 GLU B CA 1
ATOM 6072 C C . GLU B 1 160 ? -14.523 -31.234 -2.391 1 89.75 160 GLU B C 1
ATOM 6074 O O . GLU B 1 160 ? -13.406 -31.062 -1.901 1 89.75 160 GLU B O 1
ATOM 6079 N N . ILE B 1 161 ? -15.078 -30.453 -3.396 1 92.94 161 ILE B N 1
ATOM 6080 C CA . ILE B 1 161 ? -14.336 -29.312 -3.916 1 92.94 161 ILE B CA 1
ATOM 6081 C C . ILE B 1 161 ? -15.188 -28.047 -3.797 1 92.94 161 ILE B C 1
ATOM 6083 O O . ILE B 1 161 ? -15.531 -27.422 -4.805 1 92.94 161 ILE B O 1
ATOM 6087 N N . PRO B 1 162 ? -15.422 -27.641 -2.568 1 88.25 162 PRO B N 1
ATOM 6088 C CA . PRO B 1 162 ? -16.219 -26.422 -2.416 1 88.25 162 PRO B CA 1
ATOM 6089 C C . PRO B 1 162 ? -15.477 -25.156 -2.85 1 88.25 162 PRO B C 1
ATOM 6091 O O . PRO B 1 162 ? -14.266 -25.062 -2.658 1 88.25 162 PRO B O 1
ATOM 6094 N N . PHE B 1 163 ? -16.266 -24.312 -3.459 1 90.88 163 PHE B N 1
ATOM 6095 C CA . PHE B 1 163 ? -15.727 -23.016 -3.885 1 90.88 163 PHE B CA 1
ATOM 6096 C C . PHE B 1 163 ? -16.25 -21.891 -3.008 1 90.88 163 PHE B C 1
ATOM 6098 O O . PHE B 1 163 ? -17.469 -21.734 -2.855 1 90.88 163 PHE B O 1
ATOM 6105 N N . PHE B 1 164 ? -15.281 -21.188 -2.402 1 85.38 164 PHE B N 1
ATOM 6106 C CA . PHE B 1 164 ? -15.641 -20.047 -1.557 1 85.38 164 PHE B CA 1
ATOM 6107 C C . PHE B 1 164 ? -15.148 -18.75 -2.164 1 85.38 164 PHE B C 1
ATOM 6109 O O . PHE B 1 164 ? -13.969 -18.609 -2.49 1 85.38 164 PHE B O 1
ATOM 6116 N N . TYR B 1 165 ? -16.062 -17.875 -2.359 1 87.88 165 TYR B N 1
ATOM 6117 C CA . TYR B 1 165 ? -15.734 -16.562 -2.902 1 87.88 165 TYR B CA 1
ATOM 6118 C C . TYR B 1 165 ? -15.945 -15.469 -1.859 1 87.88 165 TYR B C 1
ATOM 6120 O O . TYR B 1 165 ? -17.078 -15.219 -1.437 1 87.88 165 TYR B O 1
ATOM 6128 N N . LEU B 1 166 ? -14.812 -14.852 -1.41 1 84.62 166 LEU B N 1
ATOM 6129 C CA . LEU B 1 166 ? -14.867 -13.719 -0.491 1 84.62 166 LEU B CA 1
ATOM 6130 C C . LEU B 1 166 ? -14.688 -12.398 -1.239 1 84.62 166 LEU B C 1
ATOM 6132 O O . LEU B 1 166 ? -13.586 -12.086 -1.697 1 84.62 166 LEU B O 1
ATOM 6136 N N . GLU B 1 167 ? -15.719 -11.617 -1.242 1 81.81 167 GLU B N 1
ATOM 6137 C CA . GLU B 1 167 ? -15.695 -10.336 -1.94 1 81.81 167 GLU B CA 1
ATOM 6138 C C . GLU B 1 167 ? -14.945 -9.281 -1.134 1 81.81 167 GLU B C 1
ATOM 6140 O O . GLU B 1 167 ? -14.633 -9.492 0.042 1 81.81 167 GLU B O 1
ATOM 6145 N N . ALA B 1 168 ? -14.695 -8.148 -1.791 1 76.12 168 ALA B N 1
ATOM 6146 C CA . ALA B 1 168 ? -13.906 -7.078 -1.188 1 76.12 168 ALA B CA 1
ATOM 6147 C C . ALA B 1 168 ? -14.656 -6.441 -0.02 1 76.12 168 ALA B C 1
ATOM 6149 O O . ALA B 1 168 ? -14.047 -6.102 1 1 76.12 168 ALA B O 1
ATOM 6150 N N . ASN B 1 169 ? -15.883 -6.16 -0.184 1 68.5 169 ASN B N 1
ATOM 6151 C CA . ASN B 1 169 ? -16.688 -5.516 0.852 1 68.5 169 ASN B CA 1
ATOM 6152 C C . ASN B 1 169 ? -17.25 -6.531 1.836 1 68.5 169 ASN B C 1
ATOM 6154 O O . ASN B 1 169 ? -18.406 -6.426 2.246 1 68.5 169 ASN B O 1
ATOM 6158 N N . ARG B 1 170 ? -16.406 -7.422 2.246 1 63.09 170 ARG B N 1
ATOM 6159 C CA . ARG B 1 170 ? -16.859 -8.438 3.191 1 63.09 170 ARG B CA 1
ATOM 6160 C C . ARG B 1 170 ? -16.984 -7.863 4.598 1 63.09 170 ARG B C 1
ATOM 6162 O O . ARG B 1 170 ? -16.156 -7.039 5.008 1 63.09 170 ARG B O 1
ATOM 6169 N N . ASP B 1 171 ? -18.094 -8.031 5.164 1 60.75 171 ASP B N 1
ATOM 6170 C CA . ASP B 1 171 ? -18.344 -7.602 6.535 1 60.75 171 ASP B CA 1
ATOM 6171 C C . ASP B 1 171 ? -18.938 -8.734 7.367 1 60.75 171 ASP B C 1
ATOM 6173 O O . ASP B 1 171 ? -20.031 -9.219 7.074 1 60.75 171 ASP B O 1
ATOM 6177 N N . ILE B 1 172 ? -18.141 -9.102 8.289 1 55.16 172 ILE B N 1
ATOM 6178 C CA . ILE B 1 172 ? -18.484 -10.227 9.141 1 55.16 172 ILE B CA 1
ATOM 6179 C C . ILE B 1 172 ? -19.875 -10 9.758 1 55.16 172 ILE B C 1
ATOM 6181 O O . ILE B 1 172 ? -20.641 -10.945 9.945 1 55.16 172 ILE B O 1
ATOM 6185 N N . LEU B 1 173 ? -20.047 -8.664 10.016 1 51.81 173 LEU B N 1
ATOM 6186 C CA . LEU B 1 173 ? -21.328 -8.352 10.656 1 51.81 173 LEU B CA 1
ATOM 6187 C C . LEU B 1 173 ? -22.5 -8.664 9.719 1 51.81 173 LEU B C 1
ATOM 6189 O O . LEU B 1 173 ? -23.547 -9.141 10.164 1 51.81 173 LEU B O 1
ATOM 6193 N N . GLU B 1 174 ? -22.25 -8.398 8.484 1 56.97 174 GLU B N 1
ATOM 6194 C CA . GLU B 1 174 ? -23.281 -8.711 7.484 1 56.97 174 GLU B CA 1
ATOM 6195 C C . GLU B 1 174 ? -23.344 -10.211 7.211 1 56.97 174 GLU B C 1
ATOM 6197 O O . GLU B 1 174 ? -24.422 -10.766 7 1 56.97 174 GLU B O 1
ATOM 6202 N N . ASP B 1 175 ? -22.219 -10.773 7.293 1 55.84 175 ASP B N 1
ATOM 6203 C CA . ASP B 1 175 ? -22.094 -12.203 7 1 55.84 175 ASP B CA 1
ATOM 6204 C C . ASP B 1 175 ? -22.828 -13.039 8.055 1 55.84 175 ASP B C 1
ATOM 6206 O O . ASP B 1 175 ? -23.453 -14.047 7.727 1 55.84 175 ASP B O 1
ATOM 6210 N N . ILE B 1 176 ? -22.766 -12.453 9.203 1 52.41 176 ILE B N 1
ATOM 6211 C CA . ILE B 1 176 ? -23.344 -13.164 10.328 1 52.41 176 ILE B CA 1
ATOM 6212 C C . ILE B 1 176 ? -24.859 -13.078 10.266 1 52.41 176 ILE B C 1
ATOM 6214 O O . ILE B 1 176 ? -25.562 -14.008 10.672 1 52.41 176 ILE B O 1
ATOM 6218 N N . LYS B 1 177 ? -25.281 -12.008 9.688 1 53.91 177 LYS B N 1
ATOM 6219 C CA . LYS B 1 177 ? -26.719 -11.781 9.641 1 53.91 177 LYS B CA 1
ATOM 6220 C C . LYS B 1 177 ? -27.359 -12.609 8.523 1 53.91 177 LYS B C 1
ATOM 6222 O O . LYS B 1 177 ? -28.547 -12.93 8.602 1 53.91 177 LYS B O 1
ATOM 6227 N N . SER B 1 178 ? -26.578 -12.891 7.547 1 52.25 178 SER B N 1
ATOM 6228 C CA . SER B 1 178 ? -27.141 -13.555 6.383 1 52.25 178 SER B CA 1
ATOM 6229 C C . SER B 1 178 ? -27.047 -15.07 6.52 1 52.25 178 SER B C 1
ATOM 6231 O O . SER B 1 178 ? -25.969 -15.625 6.734 1 52.25 178 SER B O 1
ATOM 6233 N N . LYS B 1 179 ? -28.172 -15.773 6.484 1 46.91 179 LYS B N 1
ATOM 6234 C CA . LYS B 1 179 ? -28.234 -17.234 6.539 1 46.91 179 LYS B CA 1
ATOM 6235 C C . LYS B 1 179 ? -27.484 -17.859 5.367 1 46.91 179 LYS B C 1
ATOM 6237 O O . LYS B 1 179 ? -27.031 -19 5.457 1 46.91 179 LYS B O 1
ATOM 6242 N N . SER B 1 180 ? -27.469 -17.109 4.348 1 50.16 180 SER B N 1
ATOM 6243 C CA . SER B 1 180 ? -26.859 -17.625 3.121 1 50.16 180 SER B CA 1
ATOM 6244 C C . SER B 1 180 ? -25.359 -17.375 3.094 1 50.16 180 SER B C 1
ATOM 6246 O O . SER B 1 180 ? -24.656 -17.875 2.215 1 50.16 180 SER B O 1
ATOM 6248 N N . SER B 1 181 ? -25.062 -16.688 4.273 1 54.53 181 SER B N 1
ATOM 6249 C CA . SER B 1 181 ? -23.641 -16.406 4.328 1 54.53 181 SER B CA 1
ATOM 6250 C C . SER B 1 181 ? -22.844 -17.656 4.668 1 54.53 181 SER B C 1
ATOM 6252 O O . SER B 1 181 ? -23.406 -18.641 5.16 1 54.53 181 SER B O 1
ATOM 6254 N N . TYR B 1 182 ? -21.656 -17.703 4.191 1 53.16 182 TYR B N 1
ATOM 6255 C CA . TYR B 1 182 ? -20.812 -18.859 4.484 1 53.16 182 TYR B CA 1
ATOM 6256 C C . TYR B 1 182 ? -20.859 -19.203 5.969 1 53.16 182 TYR B C 1
ATOM 6258 O O . TYR B 1 182 ? -20.938 -20.375 6.34 1 53.16 182 TYR B O 1
ATOM 6266 N N . LEU B 1 183 ? -20.891 -18.125 6.801 1 53.5 183 LEU B N 1
ATOM 6267 C CA . LEU B 1 183 ? -20.938 -18.344 8.242 1 53.5 183 LEU B CA 1
ATOM 6268 C C . LEU B 1 183 ? -22.25 -18.969 8.664 1 53.5 183 LEU B C 1
ATOM 6270 O O . LEU B 1 183 ? -22.281 -19.859 9.523 1 53.5 183 LEU B O 1
ATOM 6274 N N . GLY B 1 184 ? -23.188 -18.391 8.039 1 49.81 184 GLY B N 1
ATOM 6275 C CA . GLY B 1 184 ? -24.484 -18.969 8.336 1 49.81 184 GLY B CA 1
ATOM 6276 C C . GLY B 1 184 ? -24.562 -20.453 8.016 1 49.81 184 GLY B C 1
ATOM 6277 O O . GLY B 1 184 ? -25.094 -21.234 8.805 1 49.81 184 GLY B O 1
ATOM 6278 N N . ARG B 1 185 ? -24.031 -20.828 6.891 1 51.78 185 ARG B N 1
ATOM 6279 C CA . ARG B 1 185 ? -24.047 -22.219 6.469 1 51.78 185 ARG B CA 1
ATOM 6280 C C . ARG B 1 185 ? -23.188 -23.078 7.387 1 51.78 185 ARG B C 1
ATOM 6282 O O . ARG B 1 185 ? -23.547 -24.219 7.699 1 51.78 185 ARG B O 1
ATOM 6289 N N . ILE B 1 186 ? -22.078 -22.484 7.613 1 48.31 186 ILE B N 1
ATOM 6290 C CA . ILE B 1 186 ? -21.188 -23.172 8.547 1 48.31 186 ILE B CA 1
ATOM 6291 C C . ILE B 1 186 ? -21.938 -23.453 9.852 1 48.31 186 ILE B C 1
ATOM 6293 O O . ILE B 1 186 ? -21.906 -24.578 10.359 1 48.31 186 ILE B O 1
ATOM 6297 N N . LEU B 1 187 ? -22.578 -22.422 10.258 1 48.91 187 LEU B N 1
ATOM 6298 C CA . LEU B 1 187 ? -23.266 -22.547 11.539 1 48.91 187 LEU B CA 1
ATOM 6299 C C . LEU B 1 187 ? -24.438 -23.516 11.43 1 48.91 187 LEU B C 1
ATOM 6301 O O . LEU B 1 187 ? -24.703 -24.266 12.375 1 48.91 187 LEU B O 1
ATOM 6305 N N . SER B 1 188 ? -24.969 -23.422 10.25 1 47.25 188 SER B N 1
ATOM 6306 C CA . SER B 1 188 ? -26.109 -24.312 10.047 1 47.25 188 SER B CA 1
ATOM 6307 C C . SER B 1 188 ? -25.672 -25.75 9.875 1 47.25 188 SER B C 1
ATOM 6309 O O . SER B 1 188 ? -26.438 -26.688 10.156 1 47.25 188 SER B O 1
ATOM 6311 N N . SER B 1 189 ? -24.594 -25.922 9.094 1 42.81 189 SER B N 1
ATOM 6312 C CA . SER B 1 189 ? -24.109 -27.281 8.859 1 42.81 189 SER B CA 1
ATOM 6313 C C . SER B 1 189 ? -23.625 -27.922 10.148 1 42.81 189 SER B C 1
ATOM 6315 O O . SER B 1 189 ? -23.328 -29.125 10.18 1 42.81 189 SER B O 1
ATOM 6317 N N . LEU B 1 190 ? -23.328 -27.094 10.984 1 39.97 190 LEU B N 1
ATOM 6318 C CA . LEU B 1 190 ? -23 -27.656 12.289 1 39.97 190 LEU B CA 1
ATOM 6319 C C . LEU B 1 190 ? -24.125 -28.562 12.781 1 39.97 190 LEU B C 1
ATOM 6321 O O . LEU B 1 190 ? -25.234 -28.094 13.055 1 39.97 190 LEU B O 1
ATOM 6325 N N . GLU B 1 191 ? -24.375 -29.625 12.086 1 39.5 191 GLU B N 1
ATOM 6326 C CA . GLU B 1 191 ? -25.25 -30.672 12.586 1 39.5 191 GLU B CA 1
ATOM 6327 C C . GLU B 1 191 ? -25.031 -30.906 14.078 1 39.5 191 GLU B C 1
ATOM 6329 O O . GLU B 1 191 ? -24.062 -31.547 14.484 1 39.5 191 GLU B O 1
ATOM 6334 N N . PHE B 1 192 ? -25.484 -29.953 14.891 1 34.06 192 PHE B N 1
ATOM 6335 C CA . PHE B 1 192 ? -25.469 -30.297 16.312 1 34.06 192 PHE B CA 1
ATOM 6336 C C . PHE B 1 192 ? -26.328 -31.531 16.562 1 34.06 192 PHE B C 1
ATOM 6338 O O . PHE B 1 192 ? -27.438 -31.641 16.031 1 34.06 192 PHE B O 1
ATOM 6345 N N . SER B 1 193 ? -25.844 -32.625 16.688 1 35.78 193 SER B N 1
ATOM 6346 C CA . SER B 1 193 ? -26.719 -33.625 17.281 1 35.78 193 SER B CA 1
ATOM 6347 C C . SER B 1 193 ? -27.656 -33 18.328 1 35.78 193 SER B C 1
ATOM 6349 O O . SER B 1 193 ? -27.328 -31.984 18.906 1 35.78 193 SER B O 1
ATOM 6351 N N . LEU B 1 194 ? -28.969 -33.281 18.406 1 37.69 194 LEU B N 1
ATOM 6352 C CA . LEU B 1 194 ? -29.953 -32.812 19.375 1 37.69 194 LEU B CA 1
ATOM 6353 C C . LEU B 1 194 ? -29.328 -32.656 20.75 1 37.69 194 LEU B C 1
ATOM 6355 O O . LEU B 1 194 ? -29.656 -31.719 21.469 1 37.69 194 LEU B O 1
ATOM 6359 N N . GLU B 1 195 ? -28.516 -33.594 21.234 1 37.66 195 GLU B N 1
ATOM 6360 C CA . GLU B 1 195 ? -27.891 -33.594 22.562 1 37.66 195 GLU B CA 1
ATOM 6361 C C . GLU B 1 195 ? -26.859 -32.469 22.703 1 37.66 195 GLU B C 1
ATOM 6363 O O . GLU B 1 195 ? -26.766 -31.828 23.75 1 37.66 195 GLU B O 1
ATOM 6368 N N . ASN B 1 196 ? -26.203 -32.188 21.703 1 37.69 196 ASN B N 1
ATOM 6369 C CA . ASN B 1 196 ? -25.125 -31.203 21.812 1 37.69 196 ASN B CA 1
ATOM 6370 C C . ASN B 1 196 ? -25.625 -29.797 21.516 1 37.69 196 ASN B C 1
ATOM 6372 O O . ASN B 1 196 ? -24.875 -28.828 21.641 1 37.69 196 ASN B O 1
ATOM 6376 N N . LYS B 1 197 ? -26.75 -29.609 20.922 1 39.28 197 LYS B N 1
ATOM 6377 C CA . LYS B 1 197 ? -27.438 -28.328 20.812 1 39.28 197 LYS B CA 1
ATOM 6378 C C . LYS B 1 197 ? -27.688 -27.719 22.188 1 39.28 197 LYS B C 1
ATOM 6380 O O . LYS B 1 197 ? -27.469 -26.516 22.391 1 39.28 197 LYS B O 1
ATOM 6385 N N . GLN B 1 198 ? -28.125 -28.5 23.031 1 41.59 198 GLN B N 1
ATOM 6386 C CA . GLN B 1 198 ? -28.391 -28.062 24.406 1 41.59 198 GLN B CA 1
ATOM 6387 C C . GLN B 1 198 ? -27.109 -27.625 25.094 1 41.59 198 GLN B C 1
ATOM 6389 O O . GLN B 1 198 ? -27.109 -26.641 25.844 1 41.59 198 GLN B O 1
ATOM 6394 N N . LYS B 1 199 ? -26.047 -28.25 24.797 1 39.06 199 LYS B N 1
ATOM 6395 C CA . LYS B 1 199 ? -24.781 -27.922 25.453 1 39.06 199 LYS B CA 1
ATOM 6396 C C . LYS B 1 199 ? -24.203 -26.625 24.906 1 39.06 199 LYS B C 1
ATOM 6398 O O . LYS B 1 199 ? -23.688 -25.797 25.656 1 39.06 199 LYS B O 1
ATOM 6403 N N . ILE B 1 200 ? -24.375 -26.422 23.75 1 39.47 200 ILE B N 1
ATOM 6404 C CA . ILE B 1 200 ? -23.797 -25.188 23.219 1 39.47 200 ILE B CA 1
ATOM 6405 C C . ILE B 1 200 ? -24.656 -24 23.609 1 39.47 200 ILE B C 1
ATOM 6407 O O . ILE B 1 200 ? -24.141 -22.938 23.969 1 39.47 200 ILE B O 1
ATOM 6411 N N . GLU B 1 201 ? -25.969 -24.281 23.594 1 38.5 201 GLU B N 1
ATOM 6412 C CA . GLU B 1 201 ? -26.844 -23.25 24.172 1 38.5 201 GLU B CA 1
ATOM 6413 C C . GLU B 1 201 ? -26.453 -22.938 25.609 1 38.5 201 GLU B C 1
ATOM 6415 O O . GLU B 1 201 ? -26.422 -21.781 26 1 38.5 201 GLU B O 1
ATOM 6420 N N . ALA B 1 202 ? -26.219 -23.969 26.312 1 40.59 202 ALA B N 1
ATOM 6421 C CA . ALA B 1 202 ? -25.766 -23.797 27.703 1 40.59 202 ALA B CA 1
ATOM 6422 C C . ALA B 1 202 ? -24.375 -23.188 27.75 1 40.59 202 ALA B C 1
ATOM 6424 O O . ALA B 1 202 ? -24.078 -22.344 28.609 1 40.59 202 ALA B O 1
ATOM 6425 N N . LEU B 1 203 ? -23.594 -23.484 26.797 1 35.91 203 LEU B N 1
ATOM 6426 C CA . LEU B 1 203 ? -22.203 -23.016 26.781 1 35.91 203 LEU B CA 1
ATOM 6427 C C . LEU B 1 203 ? -22.125 -21.578 26.266 1 35.91 203 LEU B C 1
ATOM 6429 O O . LEU B 1 203 ? -21.359 -20.766 26.781 1 35.91 203 LEU B O 1
ATOM 6433 N N . ILE B 1 204 ? -22.875 -21.281 25.281 1 37.75 204 ILE B N 1
ATOM 6434 C CA . ILE B 1 204 ? -22.969 -19.875 24.891 1 37.75 204 ILE B CA 1
ATOM 6435 C C . ILE B 1 204 ? -23.469 -19.047 26.062 1 37.75 204 ILE B C 1
ATOM 6437 O O . ILE B 1 204 ? -22.984 -17.938 26.312 1 37.75 204 ILE B O 1
ATOM 6441 N N . SER B 1 205 ? -24.438 -19.562 26.75 1 36.94 205 SER B N 1
ATOM 6442 C CA . SER B 1 205 ? -24.875 -18.953 28 1 36.94 205 SER B CA 1
ATOM 6443 C C . SER B 1 205 ? -23.75 -18.875 29.016 1 36.94 205 SER B C 1
ATOM 6445 O O . SER B 1 205 ? -23.609 -17.875 29.719 1 36.94 205 SER B O 1
ATOM 6447 N N . GLU B 1 206 ? -23.031 -20.047 29.234 1 33.62 206 GLU B N 1
ATOM 6448 C CA . GLU B 1 206 ? -21.906 -20.094 30.156 1 33.62 206 GLU B CA 1
ATOM 6449 C C . GLU B 1 206 ? -20.641 -19.531 29.531 1 33.62 206 GLU B C 1
ATOM 6451 O O . GLU B 1 206 ? -19.578 -19.516 30.156 1 33.62 206 GLU B O 1
ATOM 6456 N N . LEU B 1 207 ? -20.516 -19.359 28.312 1 34.94 207 LEU B N 1
ATOM 6457 C CA . LEU B 1 207 ? -19.312 -18.938 27.594 1 34.94 207 LEU B CA 1
ATOM 6458 C C . LEU B 1 207 ? -18.812 -17.594 28.125 1 34.94 207 LEU B C 1
ATOM 6460 O O . LEU B 1 207 ? -17.875 -17.016 27.562 1 34.94 207 LEU B O 1
ATOM 6464 N N . ASN B 1 208 ? -19.422 -16.875 28.984 1 32.66 208 ASN B N 1
ATOM 6465 C CA . ASN B 1 208 ? -18.609 -15.906 29.719 1 32.66 208 ASN B CA 1
ATOM 6466 C C . ASN B 1 208 ? -17.312 -16.531 30.219 1 32.66 208 ASN B C 1
ATOM 6468 O O . ASN B 1 208 ? -16.234 -15.961 30.031 1 32.66 208 ASN B O 1
ATOM 6472 N N . SER B 1 209 ? -16.984 -17.016 31.391 1 34.44 209 SER B N 1
ATOM 6473 C CA . SER B 1 209 ? -15.75 -17.422 32.031 1 34.44 209 SER B CA 1
ATOM 6474 C C . SER B 1 209 ? -15.25 -18.766 31.5 1 34.44 209 SER B C 1
ATOM 6476 O O . SER B 1 209 ? -14.07 -18.891 31.156 1 34.44 209 SER B O 1
ATOM 6478 N N . THR B 1 210 ? -15.781 -20.031 31.844 1 32.5 210 THR B N 1
ATOM 6479 C CA . THR B 1 210 ? -15.289 -21.375 32.094 1 32.5 210 THR B CA 1
ATOM 6480 C C . THR B 1 210 ? -15.305 -22.188 30.797 1 32.5 210 THR B C 1
ATOM 6482 O O . THR B 1 210 ? -14.609 -23.219 30.688 1 32.5 210 THR B O 1
ATOM 6485 N N . THR B 1 211 ? -16.281 -22.266 29.734 1 34.38 211 THR B N 1
ATOM 6486 C CA . THR B 1 211 ? -16.562 -23.375 28.828 1 34.38 211 THR B CA 1
ATOM 6487 C C . THR B 1 211 ? -15.922 -23.141 27.469 1 34.38 211 THR B C 1
ATOM 6489 O O . THR B 1 211 ? -16.156 -23.891 26.531 1 34.38 211 THR B O 1
ATOM 6492 N N . ILE B 1 212 ? -15.297 -22.219 27.047 1 40.72 212 ILE B N 1
ATOM 6493 C CA . ILE B 1 212 ? -14.484 -22.172 25.844 1 40.72 212 ILE B CA 1
ATOM 6494 C C . ILE B 1 212 ? -13.711 -23.469 25.672 1 40.72 212 ILE B C 1
ATOM 6496 O O . ILE B 1 212 ? -13.406 -23.891 24.562 1 40.72 212 ILE B O 1
ATOM 6500 N N . GLY B 1 213 ? -13.578 -24.25 26.734 1 36.03 213 GLY B N 1
ATOM 6501 C CA . GLY B 1 213 ? -12.828 -25.484 26.719 1 36.03 213 GLY B CA 1
ATOM 6502 C C . GLY B 1 213 ? -13.547 -26.625 26.016 1 36.03 213 GLY B C 1
ATOM 6503 O O . GLY B 1 213 ? -12.961 -27.672 25.766 1 36.03 213 GLY B O 1
ATOM 6504 N N . SER B 1 214 ? -14.828 -26.641 25.953 1 36.59 214 SER B N 1
ATOM 6505 C CA . SER B 1 214 ? -15.469 -27.906 25.609 1 36.59 214 SER B CA 1
ATOM 6506 C C . SER B 1 214 ? -15.781 -27.984 24.125 1 36.59 214 SER B C 1
ATOM 6508 O O . SER B 1 214 ? -16.188 -29.031 23.625 1 36.59 214 SER B O 1
ATOM 6510 N N . SER B 1 215 ? -15.898 -26.938 23.391 1 39.25 215 SER B N 1
ATOM 6511 C CA . SER B 1 215 ? -16.203 -27.094 21.969 1 39.25 215 SER B CA 1
ATOM 6512 C C . SER B 1 215 ? -14.953 -26.859 21.109 1 39.25 215 SER B C 1
ATOM 6514 O O . SER B 1 215 ? -14.281 -25.844 21.25 1 39.25 215 SER B O 1
ATOM 6516 N N . ASP B 1 216 ? -14.586 -27.875 20.422 1 49.16 216 ASP B N 1
ATOM 6517 C CA . ASP B 1 216 ? -13.422 -27.859 19.531 1 49.16 216 ASP B CA 1
ATOM 6518 C C . ASP B 1 216 ? -13.508 -26.703 18.531 1 49.16 216 ASP B C 1
ATOM 6520 O O . ASP B 1 216 ? -12.5 -26.062 18.234 1 49.16 216 ASP B O 1
ATOM 6524 N N . ILE B 1 217 ? -14.812 -26.453 18.172 1 46.12 217 ILE B N 1
ATOM 6525 C CA . ILE B 1 217 ? -14.992 -25.453 17.141 1 46.12 217 ILE B CA 1
ATOM 6526 C C . ILE B 1 217 ? -14.695 -24.062 17.719 1 46.12 217 ILE B C 1
ATOM 6528 O O . ILE B 1 217 ? -14 -23.266 17.078 1 46.12 217 ILE B O 1
ATOM 6532 N N . LEU B 1 218 ? -15.289 -23.844 18.812 1 48.62 218 LEU B N 1
ATOM 6533 C CA . LEU B 1 218 ? -15.086 -22.531 19.406 1 48.62 218 LEU B CA 1
ATOM 6534 C C . LEU B 1 218 ? -13.633 -22.344 19.828 1 48.62 218 LEU B C 1
ATOM 6536 O O . LEU B 1 218 ? -13.086 -21.25 19.719 1 48.62 218 LEU B O 1
ATOM 6540 N N . THR B 1 219 ? -13.18 -23.438 20.266 1 53.81 219 THR B N 1
ATOM 6541 C CA . THR B 1 219 ? -11.766 -23.375 20.625 1 53.81 219 THR B CA 1
ATOM 6542 C C . THR B 1 219 ? -10.914 -23.062 19.391 1 53.81 219 THR B C 1
ATOM 6544 O O . THR B 1 219 ? -9.977 -22.266 19.469 1 53.81 219 THR B O 1
ATOM 6547 N N . GLU B 1 220 ? -11.406 -23.734 18.359 1 54.59 220 GLU B N 1
ATOM 6548 C CA . GLU B 1 220 ? -10.672 -23.484 17.125 1 54.59 220 GLU B CA 1
ATOM 6549 C C . GLU B 1 220 ? -10.867 -22.047 16.656 1 54.59 220 GLU B C 1
ATOM 6551 O O . GLU B 1 220 ? -9.922 -21.406 16.203 1 54.59 220 GLU B O 1
ATOM 6556 N N . LEU B 1 221 ? -12.094 -21.625 16.781 1 54.31 221 LEU B N 1
ATOM 6557 C CA . LEU B 1 221 ? -12.391 -20.25 16.391 1 54.31 221 LEU B CA 1
ATOM 6558 C C . LEU B 1 221 ? -11.633 -19.266 17.281 1 54.31 221 LEU B C 1
ATOM 6560 O O . LEU B 1 221 ? -11.07 -18.281 16.781 1 54.31 221 LEU B O 1
ATOM 6564 N N . GLU B 1 222 ? -11.711 -19.594 18.5 1 56.75 222 GLU B N 1
ATOM 6565 C CA . GLU B 1 222 ? -11 -18.734 19.453 1 56.75 222 GLU B CA 1
ATOM 6566 C C . GLU B 1 222 ? -9.5 -18.719 19.156 1 56.75 222 GLU B C 1
ATOM 6568 O O . GLU B 1 222 ? -8.875 -17.656 19.188 1 56.75 222 GLU B O 1
ATOM 6573 N N . THR B 1 223 ? -9.086 -19.891 18.859 1 59.78 223 THR B N 1
ATOM 6574 C CA . THR B 1 223 ? -7.66 -19.984 18.562 1 59.78 223 THR B CA 1
ATOM 6575 C C . THR B 1 223 ? -7.312 -19.219 17.297 1 59.78 223 THR B C 1
ATOM 6577 O O . THR B 1 223 ? -6.285 -18.531 17.234 1 59.78 223 THR B O 1
ATOM 6580 N N . THR B 1 224 ? -8.234 -19.375 16.422 1 55.97 224 THR B N 1
ATOM 6581 C CA . THR B 1 224 ? -7.984 -18.688 15.156 1 55.97 224 THR B CA 1
ATOM 6582 C C . THR B 1 224 ? -8.109 -17.188 15.32 1 55.97 224 THR B C 1
ATOM 6584 O O . THR B 1 224 ? -7.32 -16.422 14.758 1 55.97 224 THR B O 1
ATOM 6587 N N . LEU B 1 225 ? -9.062 -16.828 16.078 1 57.03 225 LEU B N 1
ATOM 6588 C CA . LEU B 1 225 ? -9.305 -15.406 16.266 1 57.03 225 LEU B CA 1
ATOM 6589 C C . LEU B 1 225 ? -8.203 -14.773 17.109 1 57.03 225 LEU B C 1
ATOM 6591 O O . LEU B 1 225 ? -7.945 -13.57 17 1 57.03 225 LEU B O 1
ATOM 6595 N N . LYS B 1 226 ? -7.637 -15.594 17.891 1 59.81 226 LYS B N 1
ATOM 6596 C CA . LYS B 1 226 ? -6.484 -15.109 18.641 1 59.81 226 LYS B CA 1
ATOM 6597 C C . LYS B 1 226 ? -5.371 -14.656 17.703 1 59.81 226 LYS B C 1
ATOM 6599 O O . LYS B 1 226 ? -4.551 -13.812 18.078 1 59.81 226 LYS B O 1
ATOM 6604 N N . GLU B 1 227 ? -5.527 -15.234 16.547 1 57.16 227 GLU B N 1
ATOM 6605 C CA . GLU B 1 227 ? -4.551 -14.812 15.547 1 57.16 227 GLU B CA 1
ATOM 6606 C C . GLU B 1 227 ? -4.754 -13.344 15.164 1 57.16 227 GLU B C 1
ATOM 6608 O O . GLU B 1 227 ? -3.822 -12.688 14.688 1 57.16 227 GLU B O 1
ATOM 6613 N N . LEU B 1 228 ? -5.953 -12.914 15.281 1 54.28 228 LEU B N 1
ATOM 6614 C CA . LEU B 1 228 ? -6.242 -11.508 15.016 1 54.28 228 LEU B CA 1
ATOM 6615 C C . LEU B 1 228 ? -5.492 -10.602 15.992 1 54.28 228 LEU B C 1
ATOM 6617 O O . LEU B 1 228 ? -5.055 -9.516 15.625 1 54.28 228 LEU B O 1
ATOM 6621 N N . ASP B 1 229 ? -5.449 -11.094 17.219 1 54.59 229 ASP B N 1
ATOM 6622 C CA . ASP B 1 229 ? -4.805 -10.305 18.266 1 54.59 229 ASP B CA 1
ATOM 6623 C C . ASP B 1 229 ? -3.348 -10.008 17.922 1 54.59 229 ASP B C 1
ATOM 6625 O O . ASP B 1 229 ? -2.852 -8.914 18.172 1 54.59 229 ASP B O 1
ATOM 6629 N N . THR B 1 230 ? -2.773 -11.039 17.422 1 50.31 230 THR B N 1
ATOM 6630 C CA . THR B 1 230 ? -1.365 -10.844 17.094 1 50.31 230 THR B CA 1
ATOM 6631 C C . THR B 1 230 ? -1.21 -9.836 15.961 1 50.31 230 THR B C 1
ATOM 6633 O O . THR B 1 230 ? -0.207 -9.117 15.891 1 50.31 230 THR B O 1
ATOM 6636 N N . ALA B 1 231 ? -2.193 -9.883 15.195 1 48.19 231 ALA B N 1
ATOM 6637 C CA . ALA B 1 231 ? -2.086 -9.016 14.031 1 48.19 231 ALA B CA 1
ATOM 6638 C C . ALA B 1 231 ? -2.451 -7.578 14.375 1 48.19 231 ALA B C 1
ATOM 6640 O O . ALA B 1 231 ? -1.944 -6.637 13.758 1 48.19 231 ALA B O 1
ATOM 6641 N N . MET B 1 232 ? -3.477 -7.527 15.32 1 48.19 232 MET B N 1
ATOM 6642 C CA . MET B 1 232 ? -3.99 -6.191 15.602 1 48.19 232 MET B CA 1
ATOM 6643 C C . MET B 1 232 ? -3.309 -5.594 16.828 1 48.19 232 MET B C 1
ATOM 6645 O O . MET B 1 232 ? -3.781 -4.602 17.391 1 48.19 232 MET B O 1
ATOM 6649 N N . ASP B 1 233 ? -1.988 -5.902 17.031 1 46.62 233 ASP B N 1
ATOM 6650 C CA . ASP B 1 233 ? -1.062 -5.273 17.969 1 46.62 233 ASP B CA 1
ATOM 6651 C C . ASP B 1 233 ? -1.626 -5.285 19.375 1 46.62 233 ASP B C 1
ATOM 6653 O O . ASP B 1 233 ? -1.271 -4.438 20.203 1 46.62 233 ASP B O 1
ATOM 6657 N N . ASN B 1 234 ? -2.885 -5.879 19.641 1 45.5 234 ASN B N 1
ATOM 6658 C CA . ASN B 1 234 ? -3.334 -5.793 21.031 1 45.5 234 ASN B CA 1
ATOM 6659 C C . ASN B 1 234 ? -3.1 -7.102 21.781 1 45.5 234 ASN B C 1
ATOM 6661 O O . ASN B 1 234 ? -3.688 -8.133 21.438 1 45.5 234 ASN B O 1
ATOM 6665 N N . THR B 1 235 ? -1.901 -7.23 22.328 1 42.91 235 THR B N 1
ATOM 6666 C CA . THR B 1 235 ? -1.489 -8.406 23.094 1 42.91 235 THR B CA 1
ATOM 6667 C C . THR B 1 235 ? -2.609 -8.867 24.016 1 42.91 235 THR B C 1
ATOM 6669 O O . THR B 1 235 ? -2.711 -10.055 24.328 1 42.91 235 THR B O 1
ATOM 6672 N N . ASN B 1 236 ? -3.314 -7.895 24.625 1 42.34 236 ASN B N 1
ATOM 6673 C CA . ASN B 1 236 ? -4.184 -8.289 25.734 1 42.34 236 ASN B CA 1
ATOM 6674 C C . ASN B 1 236 ? -5.633 -8.438 25.281 1 42.34 236 ASN B C 1
ATOM 6676 O O . ASN B 1 236 ? -6.547 -8.461 26.109 1 42.34 236 ASN B O 1
ATOM 6680 N N . ASN B 1 237 ? -5.844 -8.359 24.031 1 44.78 237 ASN B N 1
ATOM 6681 C CA . ASN B 1 237 ? -7.266 -8.344 23.719 1 44.78 237 ASN B CA 1
ATOM 6682 C C . ASN B 1 237 ? -7.801 -9.758 23.484 1 44.78 237 ASN B C 1
ATOM 6684 O O . ASN B 1 237 ? -7.191 -10.555 22.766 1 44.78 237 ASN B O 1
ATOM 6688 N N . THR B 1 238 ? -8.5 -10.133 24.5 1 43 238 THR B N 1
ATOM 6689 C CA . THR B 1 238 ? -9.234 -11.391 24.438 1 43 238 THR B CA 1
ATOM 6690 C C . THR B 1 238 ? -10.43 -11.281 23.484 1 43 238 THR B C 1
ATOM 6692 O O . THR B 1 238 ? -11.188 -10.312 23.562 1 43 238 THR B O 1
ATOM 6695 N N . VAL B 1 239 ? -10.305 -11.836 22.359 1 44.25 239 VAL B N 1
ATOM 6696 C CA . VAL B 1 239 ? -11.477 -11.969 21.5 1 44.25 239 VAL B CA 1
ATOM 6697 C C . VAL B 1 239 ? -12.539 -12.812 22.203 1 44.25 239 VAL B C 1
ATOM 6699 O O . VAL B 1 239 ? -12.258 -13.922 22.656 1 44.25 239 VAL B O 1
ATOM 6702 N N . GLN B 1 240 ? -13.594 -12.102 22.734 1 41.41 240 GLN B N 1
ATOM 6703 C CA . GLN B 1 240 ? -14.703 -12.859 23.312 1 41.41 240 GLN B CA 1
ATOM 6704 C C . GLN B 1 240 ? -15.859 -12.984 22.328 1 41.41 240 GLN B C 1
ATOM 6706 O O . GLN B 1 240 ? -16.266 -12 21.703 1 41.41 240 GLN B O 1
ATOM 6711 N N . LEU B 1 241 ? -15.969 -14.094 21.828 1 41.16 241 LEU B N 1
ATOM 6712 C CA . LEU B 1 241 ? -17.156 -14.406 21.031 1 41.16 241 LEU B CA 1
ATOM 6713 C C . LEU B 1 241 ? -18.375 -14.547 21.922 1 41.16 241 LEU B C 1
ATOM 6715 O O . LEU B 1 241 ? -18.391 -15.352 22.859 1 41.16 241 LEU B O 1
ATOM 6719 N N . THR B 1 242 ? -19.188 -13.414 21.969 1 37.78 242 THR B N 1
ATOM 6720 C CA . THR B 1 242 ? -20.391 -13.555 22.766 1 37.78 242 THR B CA 1
ATOM 6721 C C . THR B 1 242 ? -21.578 -13.914 21.875 1 37.78 242 THR B C 1
ATOM 6723 O O . THR B 1 242 ? -21.938 -13.164 20.953 1 37.78 242 THR B O 1
ATOM 6726 N N . PRO B 1 243 ? -21.969 -15.133 21.891 1 36.72 243 PRO B N 1
ATOM 6727 C CA . PRO B 1 243 ? -23.188 -15.477 21.141 1 36.72 243 PRO B CA 1
ATOM 6728 C C . PRO B 1 243 ? -24.375 -14.602 21.531 1 36.72 243 PRO B C 1
ATOM 6730 O O . PRO B 1 243 ? -24.5 -14.188 22.688 1 36.72 243 PRO B O 1
ATOM 6733 N N . PHE B 1 244 ? -24.891 -13.812 20.625 1 33.25 244 PHE B N 1
ATOM 6734 C CA . PHE B 1 244 ? -26.016 -12.945 20.969 1 33.25 244 PHE B CA 1
ATOM 6735 C C . PHE B 1 244 ? -27.094 -13.734 21.703 1 33.25 244 PHE B C 1
ATOM 6737 O O . PHE B 1 244 ? -27.766 -13.195 22.594 1 33.25 244 PHE B O 1
ATOM 6744 N N . THR B 1 245 ? -27.812 -14.688 20.875 1 34.09 245 THR B N 1
ATOM 6745 C CA . THR B 1 245 ? -29.109 -15.195 21.328 1 34.09 245 THR B CA 1
ATOM 6746 C C . THR B 1 245 ? -28.938 -16.516 22.078 1 34.09 245 THR B C 1
ATOM 6748 O O . THR B 1 245 ? -27.984 -17.25 21.844 1 34.09 245 THR B O 1
ATOM 6751 N N . LYS B 1 246 ? -29.688 -16.703 23.188 1 36.69 246 LYS B N 1
ATOM 6752 C CA . LYS B 1 246 ? -29.859 -17.859 24.062 1 36.69 246 LYS B CA 1
ATOM 6753 C C . LYS B 1 246 ? -30.172 -19.125 23.281 1 36.69 246 LYS B C 1
ATOM 6755 O O . LYS B 1 246 ? -29.969 -20.234 23.766 1 36.69 246 LYS B O 1
ATOM 6760 N N . LYS B 1 247 ? -31 -19.078 22.25 1 35.81 247 LYS B N 1
ATOM 6761 C CA . LYS B 1 247 ? -31.453 -20.281 21.562 1 35.81 247 LYS B CA 1
ATOM 6762 C C . LYS B 1 247 ? -30.594 -20.578 20.344 1 35.81 247 LYS B C 1
ATOM 6764 O O . LYS B 1 247 ? -30.219 -19.656 19.609 1 35.81 247 LYS B O 1
ATOM 6769 N N . VAL B 1 248 ? -30.109 -21.766 20.266 1 38.19 248 VAL B N 1
ATOM 6770 C CA . VAL B 1 248 ? -29.312 -22.344 19.188 1 38.19 248 VAL B CA 1
ATOM 6771 C C . VAL B 1 248 ? -29.859 -21.875 17.844 1 38.19 248 VAL B C 1
ATOM 6773 O O . VAL B 1 248 ? -29.078 -21.594 16.922 1 38.19 248 VAL B O 1
ATOM 6776 N N . ARG B 1 249 ? -31.141 -21.891 17.734 1 37.62 249 ARG B N 1
ATOM 6777 C CA . ARG B 1 249 ? -31.797 -21.531 16.484 1 37.62 249 ARG B CA 1
ATOM 6778 C C . ARG B 1 249 ? -31.438 -20.109 16.047 1 37.62 249 ARG B C 1
ATOM 6780 O O . ARG B 1 249 ? -31.391 -19.812 14.859 1 37.62 249 ARG B O 1
ATOM 6787 N N . ASP B 1 250 ? -31.281 -19.391 16.969 1 39.03 250 ASP B N 1
ATOM 6788 C CA . ASP B 1 250 ? -31.094 -17.969 16.703 1 39.03 250 ASP B CA 1
ATOM 6789 C C . ASP B 1 250 ? -29.609 -17.609 16.656 1 39.03 250 ASP B C 1
ATOM 6791 O O . ASP B 1 250 ? -29.25 -16.422 16.734 1 39.03 250 ASP B O 1
ATOM 6795 N N . LEU B 1 251 ? -28.781 -18.547 16.875 1 40.22 251 LEU B N 1
ATOM 6796 C CA . LEU B 1 251 ? -27.344 -18.328 16.766 1 40.22 251 LEU B CA 1
ATOM 6797 C C . LEU B 1 251 ? -27 -17.625 15.453 1 40.22 251 LEU B C 1
ATOM 6799 O O . LEU B 1 251 ? -25.938 -17 15.344 1 40.22 251 LEU B O 1
ATOM 6803 N N . ASN B 1 252 ? -27.938 -17.875 14.523 1 36.78 252 ASN B N 1
ATOM 6804 C CA . ASN B 1 252 ? -27.859 -17.234 13.219 1 36.78 252 ASN B CA 1
ATOM 6805 C C . ASN B 1 252 ? -27.984 -15.719 13.328 1 36.78 252 ASN B C 1
ATOM 6807 O O . ASN B 1 252 ? -27.766 -15 12.352 1 36.78 252 ASN B O 1
ATOM 6811 N N . LYS B 1 253 ? -28.625 -15.25 14.367 1 41.69 253 LYS B N 1
ATOM 6812 C CA . LYS B 1 253 ? -29.031 -13.852 14.438 1 41.69 253 LYS B CA 1
ATOM 6813 C C . LYS B 1 253 ? -27.875 -12.953 14.867 1 41.69 253 LYS B C 1
ATOM 6815 O O . LYS B 1 253 ? -28.062 -11.758 15.094 1 41.69 253 LYS B O 1
ATOM 6820 N N . GLY B 1 254 ? -26.844 -13.445 15.062 1 42.41 254 GLY B N 1
ATOM 6821 C CA . GLY B 1 254 ? -25.766 -12.461 15.125 1 42.41 254 GLY B CA 1
ATOM 6822 C C . GLY B 1 254 ? -24.734 -12.781 16.188 1 42.41 254 GLY B C 1
ATOM 6823 O O . GLY B 1 254 ? -25.062 -13.297 17.25 1 42.41 254 GLY B O 1
ATOM 6824 N N . ILE B 1 255 ? -23.75 -13.469 16.031 1 42.47 255 ILE B N 1
ATOM 6825 C CA . ILE B 1 255 ? -22.609 -13.602 16.938 1 42.47 255 ILE B CA 1
ATOM 6826 C C . ILE B 1 255 ? -21.922 -12.242 17.094 1 42.47 255 ILE B C 1
ATOM 6828 O O . ILE B 1 255 ? -21.656 -11.555 16.109 1 42.47 255 ILE B O 1
ATOM 6832 N N . ARG B 1 256 ? -22.156 -11.797 18.328 1 44 256 ARG B N 1
ATOM 6833 C CA . ARG B 1 256 ? -21.375 -10.586 18.594 1 44 256 ARG B CA 1
ATOM 6834 C C . ARG B 1 256 ? -19.922 -10.938 18.906 1 44 256 ARG B C 1
ATOM 6836 O O . ARG B 1 256 ? -19.656 -11.781 19.766 1 44 256 ARG B O 1
ATOM 6843 N N . ILE B 1 257 ? -19.031 -10.734 17.969 1 43.59 257 ILE B N 1
ATOM 6844 C CA . ILE B 1 257 ? -17.609 -10.906 18.203 1 43.59 257 ILE B CA 1
ATOM 6845 C C . ILE B 1 257 ? -17.047 -9.656 18.891 1 43.59 257 ILE B C 1
ATOM 6847 O O . ILE B 1 257 ? -17.109 -8.555 18.344 1 43.59 257 ILE B O 1
ATOM 6851 N N . ASN B 1 258 ? -16.875 -9.75 20.188 1 41.5 258 ASN B N 1
ATOM 6852 C CA . ASN B 1 258 ? -16.25 -8.648 20.906 1 41.5 258 ASN B CA 1
ATOM 6853 C C . ASN B 1 258 ? -14.727 -8.773 20.891 1 41.5 258 ASN B C 1
ATOM 6855 O O . ASN B 1 258 ? -14.188 -9.859 21.109 1 41.5 258 ASN B O 1
ATOM 6859 N N . TYR B 1 259 ? -14.148 -7.879 20.219 1 42.44 259 TYR B N 1
ATOM 6860 C CA . TYR B 1 259 ? -12.695 -7.789 20.312 1 42.44 259 TYR B CA 1
ATOM 6861 C C . TYR B 1 259 ? -12.281 -6.75 21.359 1 42.44 259 TYR B C 1
ATOM 6863 O O . TYR B 1 259 ? -12.602 -5.566 21.219 1 42.44 259 TYR B O 1
ATOM 6871 N N . SER B 1 260 ? -11.555 -7.117 22.344 1 48.12 260 SER B N 1
ATOM 6872 C CA . SER B 1 260 ? -11.188 -6.328 23.516 1 48.12 260 SER B CA 1
ATOM 6873 C C . SER B 1 260 ? -12.414 -5.75 24.203 1 48.12 260 SER B C 1
ATOM 6875 O O . SER B 1 260 ? -13.344 -6.48 24.547 1 48.12 260 SER B O 1
ATOM 6877 N N . GLU B 1 261 ? -12.438 -4.539 24.641 1 43.31 261 GLU B N 1
ATOM 6878 C CA . GLU B 1 261 ? -13.477 -3.906 25.438 1 43.31 261 GLU B CA 1
ATOM 6879 C C . GLU B 1 261 ? -14.625 -3.416 24.562 1 43.31 261 GLU B C 1
ATOM 6881 O O . GLU B 1 261 ? -15.664 -2.996 25.078 1 43.31 261 GLU B O 1
ATOM 6886 N N . PHE B 1 262 ? -14.328 -3.641 23.25 1 43.69 262 PHE B N 1
ATOM 6887 C CA . PHE B 1 262 ? -15.367 -3.055 22.406 1 43.69 262 PHE B CA 1
ATOM 6888 C C . PHE B 1 262 ? -15.953 -4.098 21.469 1 43.69 262 PHE B C 1
ATOM 6890 O O . PHE B 1 262 ? -15.258 -5.035 21.062 1 43.69 262 PHE B O 1
ATOM 6897 N N . SER B 1 263 ? -17.172 -3.971 21.281 1 45.16 263 SER B N 1
ATOM 6898 C CA . SER B 1 263 ? -17.859 -4.793 20.281 1 45.16 263 SER B CA 1
ATOM 6899 C C . SER B 1 263 ? -17.281 -4.57 18.891 1 45.16 263 SER B C 1
ATOM 6901 O O . SER B 1 263 ? -16.672 -3.527 18.625 1 45.16 263 SER B O 1
ATOM 6903 N N . MET B 1 264 ? -17.234 -5.504 18.031 1 48.5 264 MET B N 1
ATOM 6904 C CA . MET B 1 264 ? -16.688 -5.469 16.672 1 48.5 264 MET B CA 1
ATOM 6905 C C . MET B 1 264 ? -17.234 -4.266 15.906 1 48.5 264 MET B C 1
ATOM 6907 O O . MET B 1 264 ? -16.578 -3.773 14.984 1 48.5 264 MET B O 1
ATOM 6911 N N . ASP B 1 265 ? -18.312 -3.816 16.328 1 47.62 265 ASP B N 1
ATOM 6912 C CA . ASP B 1 265 ? -18.922 -2.666 15.672 1 47.62 265 ASP B CA 1
ATOM 6913 C C . ASP B 1 265 ? -18.031 -1.432 15.781 1 47.62 265 ASP B C 1
ATOM 6915 O O . ASP B 1 265 ? -18.094 -0.539 14.93 1 47.62 265 ASP B O 1
ATOM 6919 N N . TYR B 1 266 ? -17.234 -1.647 16.734 1 45.84 266 TYR B N 1
ATOM 6920 C CA . TYR B 1 266 ? -16.469 -0.441 17.016 1 45.84 266 TYR B CA 1
ATOM 6921 C C . TYR B 1 266 ? -15.031 -0.587 16.5 1 45.84 266 TYR B C 1
ATOM 6923 O O . TYR B 1 266 ? -14.219 0.331 16.641 1 45.84 266 TYR B O 1
ATOM 6931 N N . HIS B 1 267 ? -14.93 -1.754 15.93 1 59.75 267 HIS B N 1
ATOM 6932 C CA . HIS B 1 267 ? -13.594 -1.938 15.375 1 59.75 267 HIS B CA 1
ATOM 6933 C C . HIS B 1 267 ? -13.523 -1.474 13.93 1 59.75 267 HIS B C 1
ATOM 6935 O O . HIS B 1 267 ? -14.555 -1.35 13.266 1 59.75 267 HIS B O 1
ATOM 6941 N N . GLY B 1 268 ? -12.43 -1.168 13.57 1 66.31 268 GLY B N 1
ATOM 6942 C CA . GLY B 1 268 ? -12.203 -0.688 12.219 1 66.31 268 GLY B CA 1
ATOM 6943 C C . GLY B 1 268 ? -12.555 -1.715 11.156 1 66.31 268 GLY B C 1
ATOM 6944 O O . GLY B 1 268 ? -12.617 -2.912 11.438 1 66.31 268 GLY B O 1
ATOM 6945 N N . MET B 1 269 ? -12.883 -1.331 10.023 1 70.19 269 MET B N 1
ATOM 6946 C CA . MET B 1 269 ? -13.266 -2.15 8.883 1 70.19 269 MET B CA 1
ATOM 6947 C C . MET B 1 269 ? -12.211 -3.215 8.594 1 70.19 269 MET B C 1
ATOM 6949 O O . MET B 1 269 ? -12.547 -4.332 8.195 1 70.19 269 MET B O 1
ATOM 6953 N N . GLY B 1 270 ? -10.992 -2.859 8.859 1 72.5 270 GLY B N 1
ATOM 6954 C CA . GLY B 1 270 ? -9.922 -3.818 8.641 1 72.5 270 GLY B CA 1
ATOM 6955 C C . GLY B 1 270 ? -10.008 -5.023 9.562 1 72.5 270 GLY B C 1
ATOM 6956 O O . GLY B 1 270 ? -9.859 -6.164 9.117 1 72.5 270 GLY B O 1
ATOM 6957 N N . THR B 1 271 ? -10.312 -4.766 10.734 1 68.69 271 THR B N 1
ATOM 6958 C CA . THR B 1 271 ? -10.422 -5.836 11.719 1 68.69 271 THR B CA 1
ATOM 6959 C C . THR B 1 271 ? -11.625 -6.723 11.422 1 68.69 271 THR B C 1
ATOM 6961 O O . THR B 1 271 ? -11.547 -7.945 11.547 1 68.69 271 THR B O 1
ATOM 6964 N N . ARG B 1 272 ? -12.602 -6.145 11.016 1 68.19 272 ARG B N 1
ATOM 6965 C CA . ARG B 1 272 ? -13.82 -6.891 10.695 1 68.19 272 ARG B CA 1
ATOM 6966 C C . ARG B 1 272 ? -13.602 -7.789 9.484 1 68.19 272 ARG B C 1
ATOM 6968 O O . ARG B 1 272 ? -14.008 -8.953 9.484 1 68.19 272 ARG B O 1
ATOM 6975 N N . SER B 1 273 ? -12.977 -7.25 8.5 1 72.81 273 SER B N 1
ATOM 6976 C CA . SER B 1 273 ? -12.68 -8.023 7.301 1 72.81 273 SER B CA 1
ATOM 6977 C C . SER B 1 273 ? -11.727 -9.18 7.609 1 72.81 273 SER B C 1
ATOM 6979 O O . SER B 1 273 ? -11.922 -10.297 7.125 1 72.81 273 SER B O 1
ATOM 6981 N N . TRP B 1 274 ? -10.781 -8.867 8.438 1 75 274 TRP B N 1
ATOM 6982 C CA . TRP B 1 274 ? -9.805 -9.867 8.852 1 75 274 TRP B CA 1
ATOM 6983 C C . TRP B 1 274 ? -10.477 -10.992 9.641 1 75 274 TRP B C 1
ATOM 6985 O O . TRP B 1 274 ? -10.18 -12.164 9.43 1 75 274 TRP B O 1
ATOM 6995 N N . SER B 1 275 ? -11.422 -10.633 10.445 1 69 275 SER B N 1
ATOM 6996 C CA . SER B 1 275 ? -12.148 -11.609 11.258 1 69 275 SER B CA 1
ATOM 6997 C C . SER B 1 275 ? -12.953 -12.562 10.383 1 69 275 SER B C 1
ATOM 6999 O O . SER B 1 275 ? -13.023 -13.766 10.664 1 69 275 SER B O 1
ATOM 7001 N N . SER B 1 276 ? -13.539 -12.023 9.375 1 71.62 276 SER B N 1
ATOM 7002 C CA . SER B 1 276 ? -14.289 -12.859 8.445 1 71.62 276 SER B CA 1
ATOM 7003 C C . SER B 1 276 ? -13.406 -13.93 7.828 1 71.62 276 SER B C 1
ATOM 7005 O O . SER B 1 276 ? -13.82 -15.086 7.691 1 71.62 276 SER B O 1
ATOM 7007 N N . LEU B 1 277 ? -12.227 -13.625 7.477 1 74.44 277 LEU B N 1
ATOM 7008 C CA . LEU B 1 277 ? -11.289 -14.555 6.863 1 74.44 277 LEU B CA 1
ATOM 7009 C C . LEU B 1 277 ? -10.844 -15.617 7.867 1 74.44 277 LEU B C 1
ATOM 7011 O O . LEU B 1 277 ? -10.703 -16.797 7.512 1 74.44 277 LEU B O 1
ATOM 7015 N N . LEU B 1 278 ? -10.648 -15.18 9.094 1 68.31 278 LEU B N 1
ATOM 7016 C CA . LEU B 1 278 ? -10.211 -16.125 10.117 1 68.31 278 LEU B CA 1
ATOM 7017 C C . LEU B 1 278 ? -11.312 -17.125 10.453 1 68.31 278 LEU B C 1
ATOM 7019 O O . LEU B 1 278 ? -11.039 -18.297 10.719 1 68.31 278 LEU B O 1
ATOM 7023 N N . VAL B 1 279 ? -12.484 -16.578 10.398 1 67.69 279 VAL B N 1
ATOM 7024 C CA . VAL B 1 279 ? -13.625 -17.453 10.625 1 67.69 279 VAL B CA 1
ATOM 7025 C C . VAL B 1 279 ? -13.719 -18.484 9.5 1 67.69 279 VAL B C 1
ATOM 7027 O O . VAL B 1 279 ? -13.953 -19.672 9.758 1 67.69 279 VAL B O 1
ATOM 7030 N N . LEU B 1 280 ? -13.523 -18.062 8.328 1 72.5 280 LEU B N 1
ATOM 7031 C CA . LEU B 1 280 ? -13.523 -18.984 7.191 1 72.5 280 LEU B CA 1
ATOM 7032 C C . LEU B 1 280 ? -12.414 -20.016 7.332 1 72.5 280 LEU B C 1
ATOM 7034 O O . LEU B 1 280 ? -12.625 -21.203 7.07 1 72.5 280 LEU B O 1
ATOM 7038 N N . LYS B 1 281 ? -11.25 -19.547 7.711 1 74.56 281 LYS B N 1
ATOM 7039 C CA . LYS B 1 281 ? -10.117 -20.453 7.922 1 74.56 281 LYS B CA 1
ATOM 7040 C C . LYS B 1 281 ? -10.469 -21.547 8.93 1 74.56 281 LYS B C 1
ATOM 7042 O O . LYS B 1 281 ? -10.203 -22.719 8.703 1 74.56 281 LYS B O 1
ATOM 7047 N N . SER B 1 282 ? -11.094 -21.156 9.992 1 66.5 282 SER B N 1
ATOM 7048 C CA . SER B 1 282 ? -11.492 -22.109 11.031 1 66.5 282 SER B CA 1
ATOM 7049 C C . SER B 1 282 ? -12.516 -23.109 10.5 1 66.5 282 SER B C 1
ATOM 7051 O O . SER B 1 282 ? -12.43 -24.297 10.789 1 66.5 282 SER B O 1
ATOM 7053 N N . PHE B 1 283 ? -13.391 -22.641 9.766 1 68.38 283 PHE B N 1
ATOM 7054 C CA . PHE B 1 283 ? -14.438 -23.469 9.164 1 68.38 283 PHE B CA 1
ATOM 7055 C C . PHE B 1 283 ? -13.828 -24.516 8.242 1 68.38 283 PHE B C 1
ATOM 7057 O O . PHE B 1 283 ? -14.203 -25.688 8.297 1 68.38 283 PHE B O 1
ATOM 7064 N N . LEU B 1 284 ? -12.984 -24.078 7.453 1 77.81 284 LEU B N 1
ATOM 7065 C CA . LEU B 1 284 ? -12.367 -24.969 6.484 1 77.81 284 LEU B CA 1
ATOM 7066 C C . LEU B 1 284 ? -11.516 -26.031 7.184 1 77.81 284 LEU B C 1
ATOM 7068 O O . LEU B 1 284 ? -11.492 -27.188 6.762 1 77.81 284 LEU B O 1
ATOM 7072 N N . ASN B 1 285 ? -10.883 -25.641 8.219 1 74.62 285 ASN B N 1
ATOM 7073 C CA . ASN B 1 285 ? -10.086 -26.594 8.984 1 74.62 285 ASN B CA 1
ATOM 7074 C C . ASN B 1 285 ? -10.969 -27.656 9.633 1 74.62 285 ASN B C 1
ATOM 7076 O O . ASN B 1 285 ? -10.602 -28.844 9.664 1 74.62 285 ASN B O 1
ATOM 7080 N N . LEU B 1 286 ? -12.016 -27.234 10.086 1 66.62 286 LEU B N 1
ATOM 7081 C CA . LEU B 1 286 ? -12.961 -28.172 10.695 1 66.62 286 LEU B CA 1
ATOM 7082 C C . LEU B 1 286 ? -13.508 -29.141 9.664 1 66.62 286 LEU B C 1
ATOM 7084 O O . LEU B 1 286 ? -13.562 -30.359 9.914 1 66.62 286 LEU B O 1
ATOM 7088 N N . ASN B 1 287 ? -13.93 -28.641 8.594 1 75.75 287 ASN B N 1
ATOM 7089 C CA . ASN B 1 287 ? -14.445 -29.484 7.527 1 75.75 287 ASN B CA 1
ATOM 7090 C C . ASN B 1 287 ? -13.383 -30.469 7.035 1 75.75 287 ASN B C 1
ATOM 7092 O O . ASN B 1 287 ? -13.703 -31.625 6.711 1 75.75 287 ASN B O 1
ATOM 7096 N N . HIS B 1 288 ? -12.242 -30 6.945 1 84.19 288 HIS B N 1
ATOM 7097 C CA . HIS B 1 288 ? -11.148 -30.859 6.523 1 84.19 288 HIS B CA 1
ATOM 7098 C C . HIS B 1 288 ? -11.008 -32.062 7.457 1 84.19 288 HIS B C 1
ATOM 7100 O O . HIS B 1 288 ? -10.82 -33.188 7 1 84.19 288 HIS B O 1
ATOM 7106 N N . LYS B 1 289 ? -11.109 -31.812 8.719 1 76.44 289 LYS B N 1
ATOM 7107 C CA . LYS B 1 289 ? -11.016 -32.875 9.703 1 76.44 289 LYS B CA 1
ATOM 7108 C C . LYS B 1 289 ? -12.188 -33.844 9.57 1 76.44 289 LYS B C 1
ATOM 7110 O O . LYS B 1 289 ? -12.008 -35.062 9.648 1 76.44 289 LYS B O 1
ATOM 7115 N N . ILE B 1 290 ? -13.328 -33.344 9.359 1 74.69 290 ILE B N 1
ATOM 7116 C CA . ILE B 1 290 ? -14.523 -34.156 9.219 1 74.69 290 ILE B CA 1
ATOM 7117 C C . ILE B 1 290 ? -14.398 -35.062 8 1 74.69 290 ILE B C 1
ATOM 7119 O O . ILE B 1 290 ? -14.695 -36.281 8.078 1 74.69 290 ILE B O 1
ATOM 7123 N N . TYR B 1 291 ? -13.977 -34.562 6.902 1 83.06 291 TYR B N 1
ATOM 7124 C CA . TYR B 1 291 ? -13.805 -35.344 5.684 1 83.06 291 TYR B CA 1
ATOM 7125 C C . TYR B 1 291 ? -12.719 -36.375 5.855 1 83.06 291 TYR B C 1
ATOM 7127 O O . TYR B 1 291 ? -12.875 -37.531 5.418 1 83.06 291 TYR B O 1
ATOM 7135 N N . GLU B 1 292 ? -11.664 -35.969 6.496 1 84.19 292 GLU B N 1
ATOM 7136 C CA . GLU B 1 292 ? -10.57 -36.906 6.742 1 84.19 292 GLU B CA 1
ATOM 7137 C C . GLU B 1 292 ? -11.039 -38.094 7.602 1 84.19 292 GLU B C 1
ATOM 7139 O O . GLU B 1 292 ? -10.68 -39.219 7.336 1 84.19 292 GLU B O 1
ATOM 7144 N N . ASP B 1 293 ? -11.812 -37.781 8.57 1 81.06 293 ASP B N 1
ATOM 7145 C CA . ASP B 1 293 ? -12.32 -38.812 9.477 1 81.06 293 ASP B CA 1
ATOM 7146 C C . ASP B 1 293 ? -13.25 -39.781 8.734 1 81.06 293 ASP B C 1
ATOM 7148 O O . ASP B 1 293 ? -13.352 -40.969 9.102 1 81.06 293 ASP B O 1
ATOM 7152 N N . ASN B 1 294 ? -13.875 -39.344 7.746 1 84.06 294 ASN B N 1
ATOM 7153 C CA . ASN B 1 294 ? -14.797 -40.156 6.977 1 84.06 294 ASN B CA 1
ATOM 7154 C C . ASN B 1 294 ? -14.125 -40.781 5.75 1 84.06 294 ASN B C 1
ATOM 7156 O O . ASN B 1 294 ? -14.789 -41.344 4.891 1 84.06 294 ASN B O 1
ATOM 7160 N N . GLY B 1 295 ? -12.867 -40.5 5.555 1 84.69 295 GLY B N 1
ATOM 7161 C CA . GLY B 1 295 ? -12.094 -41.094 4.457 1 84.69 295 GLY B CA 1
ATOM 7162 C C . GLY B 1 295 ? -12.414 -40.438 3.115 1 84.69 295 GLY B C 1
ATOM 7163 O O . GLY B 1 295 ? -12.305 -41.094 2.072 1 84.69 295 GLY B O 1
ATOM 7164 N N . LYS B 1 296 ? -12.922 -39.344 3.137 1 87.5 296 LYS B N 1
ATOM 7165 C CA . LYS B 1 296 ? -13.242 -38.594 1.92 1 87.5 296 LYS B CA 1
ATOM 7166 C C . LYS B 1 296 ? -12.242 -37.469 1.69 1 87.5 296 LYS B C 1
ATOM 7168 O O . LYS B 1 296 ? -11.719 -36.875 2.646 1 87.5 296 LYS B O 1
ATOM 7173 N N . PRO B 1 297 ? -11.977 -37.219 0.483 1 91.69 297 PRO B N 1
ATOM 7174 C CA . PRO B 1 297 ? -11.07 -36.094 0.216 1 91.69 297 PRO B CA 1
ATOM 7175 C C . PRO B 1 297 ? -11.75 -34.75 0.328 1 91.69 297 PRO B C 1
ATOM 7177 O O . PRO B 1 297 ? -12.977 -34.656 0.215 1 91.69 297 PRO B O 1
ATOM 7180 N N . TYR B 1 298 ? -11.016 -33.719 0.667 1 89.75 298 TYR B N 1
ATOM 7181 C CA . TYR B 1 298 ? -11.5 -32.344 0.815 1 89.75 298 TYR B CA 1
ATOM 7182 C C . TYR B 1 298 ? -10.492 -31.359 0.254 1 89.75 298 TYR B C 1
ATOM 7184 O O . TYR B 1 298 ? -9.359 -31.266 0.746 1 89.75 298 TYR B O 1
ATOM 7192 N N . TYR B 1 299 ? -10.906 -30.641 -0.813 1 93.44 299 TYR B N 1
ATOM 7193 C CA . TYR B 1 299 ? -10.008 -29.703 -1.469 1 93.44 299 TYR B CA 1
ATOM 7194 C C . TYR B 1 299 ? -10.734 -28.391 -1.803 1 93.44 299 TYR B C 1
ATOM 7196 O O . TYR B 1 299 ? -11.062 -28.141 -2.963 1 93.44 299 TYR B O 1
ATOM 7204 N N . PRO B 1 300 ? -10.891 -27.531 -0.789 1 92.44 300 PRO B N 1
ATOM 7205 C CA . PRO B 1 300 ? -11.578 -26.266 -1.028 1 92.44 300 PRO B CA 1
ATOM 7206 C C . PRO B 1 300 ? -10.758 -25.297 -1.873 1 92.44 300 PRO B C 1
ATOM 7208 O O . PRO B 1 300 ? -9.523 -25.297 -1.8 1 92.44 300 PRO B O 1
ATOM 7211 N N . ILE B 1 301 ? -11.453 -24.578 -2.719 1 95.19 301 ILE B N 1
ATOM 7212 C CA . ILE B 1 301 ? -10.859 -23.484 -3.49 1 95.19 301 ILE B CA 1
ATOM 7213 C C . ILE B 1 301 ? -11.383 -22.141 -2.98 1 95.19 301 ILE B C 1
ATOM 7215 O O . ILE B 1 301 ? -12.594 -21.906 -2.973 1 95.19 301 ILE B O 1
ATOM 7219 N N . LEU B 1 302 ? -10.422 -21.328 -2.57 1 93.44 302 LEU B N 1
ATOM 7220 C CA . LEU B 1 302 ? -10.773 -20.047 -2 1 93.44 302 LEU B CA 1
ATOM 7221 C C . LEU B 1 302 ? -10.391 -18.906 -2.943 1 93.44 302 LEU B C 1
ATOM 7223 O O . LEU B 1 302 ? -9.227 -18.781 -3.322 1 93.44 302 LEU B O 1
ATOM 7227 N N . ALA B 1 303 ? -11.398 -18.188 -3.35 1 94.31 303 ALA B N 1
ATOM 7228 C CA . ALA B 1 303 ? -11.18 -16.938 -4.074 1 94.31 303 ALA B CA 1
ATOM 7229 C C . ALA B 1 303 ? -11.375 -15.734 -3.16 1 94.31 303 ALA B C 1
ATOM 7231 O O . ALA B 1 303 ? -12.453 -15.531 -2.607 1 94.31 303 ALA B O 1
ATOM 7232 N N . ILE B 1 304 ? -10.312 -14.977 -2.957 1 92.94 304 ILE B N 1
ATOM 7233 C CA . ILE B 1 304 ? -10.352 -13.844 -2.035 1 92.94 304 ILE B CA 1
ATOM 7234 C C . ILE B 1 304 ? -10.047 -12.555 -2.789 1 92.94 304 ILE B C 1
ATOM 7236 O O . ILE B 1 304 ? -8.984 -12.422 -3.395 1 92.94 304 ILE B O 1
ATOM 7240 N N . GLU B 1 305 ? -10.953 -11.664 -2.709 1 91.62 305 GLU B N 1
ATOM 7241 C CA . GLU B 1 305 ? -10.766 -10.375 -3.367 1 91.62 305 GLU B CA 1
ATOM 7242 C C . GLU B 1 305 ? -10.227 -9.336 -2.396 1 91.62 305 GLU B C 1
ATOM 7244 O O . GLU B 1 305 ? -10.797 -9.117 -1.324 1 91.62 305 GLU B O 1
ATOM 7249 N N . GLU B 1 306 ? -9.164 -8.75 -2.686 1 90.75 306 GLU B N 1
ATOM 7250 C CA . GLU B 1 306 ? -8.57 -7.621 -1.979 1 90.75 306 GLU B CA 1
ATOM 7251 C C . GLU B 1 306 ? -8.547 -7.859 -0.472 1 90.75 306 GLU B C 1
ATOM 7253 O O . GLU B 1 306 ? -9.07 -7.051 0.297 1 90.75 306 GLU B O 1
ATOM 7258 N N . PRO B 1 307 ? -7.867 -8.859 -0.068 1 90.75 307 PRO B N 1
ATOM 7259 C CA . PRO B 1 307 ? -7.832 -9.133 1.371 1 90.75 307 PRO B CA 1
ATOM 7260 C C . PRO B 1 307 ? -7.156 -8.016 2.166 1 90.75 307 PRO B C 1
ATOM 7262 O O . PRO B 1 307 ? -7.332 -7.93 3.383 1 90.75 307 PRO B O 1
ATOM 7265 N N . GLU B 1 308 ? -6.418 -7.113 1.492 1 89.94 308 GLU B N 1
ATOM 7266 C CA . GLU B 1 308 ? -5.652 -6.062 2.156 1 89.94 308 GLU B CA 1
ATOM 7267 C C . GLU B 1 308 ? -6.547 -4.883 2.531 1 89.94 308 GLU B C 1
ATOM 7269 O O . GLU B 1 308 ? -6.133 -3.994 3.275 1 89.94 308 GLU B O 1
ATOM 7274 N N . SER B 1 309 ? -7.77 -4.883 2.15 1 83.19 309 SER B N 1
ATOM 7275 C CA . SER B 1 309 ? -8.617 -3.705 2.307 1 83.19 309 SER B CA 1
ATOM 7276 C C . SER B 1 309 ? -8.641 -3.229 3.756 1 83.19 309 SER B C 1
ATOM 7278 O O . SER B 1 309 ? -8.812 -4.031 4.676 1 83.19 309 SER B O 1
ATOM 7280 N N . HIS B 1 310 ? -8.336 -1.992 3.912 1 81 310 HIS B N 1
ATOM 7281 C CA . HIS B 1 310 ? -8.461 -1.264 5.172 1 81 310 HIS B CA 1
ATOM 7282 C C . HIS B 1 310 ? -7.379 -1.691 6.16 1 81 310 HIS B C 1
ATOM 7284 O O . HIS B 1 310 ? -7.496 -1.438 7.359 1 81 310 HIS B O 1
ATOM 7290 N N . LEU B 1 311 ? -6.402 -2.379 5.684 1 85.69 311 LEU B N 1
ATOM 7291 C CA . LEU B 1 311 ? -5.344 -2.832 6.582 1 85.69 311 LEU B CA 1
ATOM 7292 C C . LEU B 1 311 ? -4.059 -2.047 6.348 1 85.69 311 LEU B C 1
ATOM 7294 O O . LEU B 1 311 ? -3.76 -1.659 5.219 1 85.69 311 LEU B O 1
ATOM 7298 N N . HIS B 1 312 ? -3.404 -1.823 7.402 1 85.31 312 HIS B N 1
ATOM 7299 C CA . HIS B 1 312 ? -2.086 -1.211 7.273 1 85.31 312 HIS B CA 1
ATOM 7300 C C . HIS B 1 312 ? -1.061 -2.215 6.754 1 85.31 312 HIS B C 1
ATOM 7302 O O . HIS B 1 312 ? -1.299 -3.424 6.789 1 85.31 312 HIS B O 1
ATOM 7308 N N . PRO B 1 313 ? 0.126 -1.811 6.312 1 84.69 313 PRO B N 1
ATOM 7309 C CA . PRO B 1 313 ? 1.085 -2.631 5.57 1 84.69 313 PRO B CA 1
ATOM 7310 C C . PRO B 1 313 ? 1.511 -3.881 6.34 1 84.69 313 PRO B C 1
ATOM 7312 O O . PRO B 1 313 ? 1.477 -4.988 5.793 1 84.69 313 PRO B O 1
ATOM 7315 N N . ASN B 1 314 ? 1.875 -3.82 7.566 1 81.31 314 ASN B N 1
ATOM 7316 C CA . ASN B 1 314 ? 2.32 -4.977 8.336 1 81.31 314 ASN B CA 1
ATOM 7317 C C . ASN B 1 314 ? 1.2 -5.996 8.516 1 81.31 314 ASN B C 1
ATOM 7319 O O . ASN B 1 314 ? 1.438 -7.203 8.469 1 81.31 314 ASN B O 1
ATOM 7323 N N . ALA B 1 315 ? 0.048 -5.477 8.734 1 82.69 315 ALA B N 1
ATOM 7324 C CA . ALA B 1 315 ? -1.111 -6.355 8.867 1 82.69 315 ALA B CA 1
ATOM 7325 C C . ALA B 1 315 ? -1.387 -7.102 7.562 1 82.69 315 ALA B C 1
ATOM 7327 O O . ALA B 1 315 ? -1.814 -8.258 7.582 1 82.69 315 ALA B O 1
ATOM 7328 N N . GLN B 1 316 ? -1.107 -6.445 6.438 1 88.25 316 GLN B N 1
ATOM 7329 C CA . GLN B 1 316 ? -1.295 -7.082 5.137 1 88.25 316 GLN B CA 1
ATOM 7330 C C . GLN B 1 316 ? -0.353 -8.266 4.965 1 88.25 316 GLN B C 1
ATOM 7332 O O . GLN B 1 316 ? -0.763 -9.328 4.484 1 88.25 316 GLN B O 1
ATOM 7337 N N . LYS B 1 317 ? 0.863 -8.062 5.395 1 85 317 LYS B N 1
ATOM 7338 C CA . LYS B 1 317 ? 1.851 -9.133 5.293 1 85 317 LYS B CA 1
ATOM 7339 C C . LYS B 1 317 ? 1.461 -10.32 6.164 1 85 317 LYS B C 1
ATOM 7341 O O . LYS B 1 317 ? 1.553 -11.469 5.73 1 85 317 LYS B O 1
ATOM 7346 N N . LYS B 1 318 ? 1.007 -10.047 7.293 1 80.69 318 LYS B N 1
ATOM 7347 C CA . LYS B 1 318 ? 0.564 -11.094 8.211 1 80.69 318 LYS B CA 1
ATOM 7348 C C . LYS B 1 318 ? -0.639 -11.844 7.652 1 80.69 318 LYS B C 1
ATOM 7350 O O . LYS B 1 318 ? -0.702 -13.078 7.73 1 80.69 318 LYS B O 1
ATOM 7355 N N . LEU B 1 319 ? -1.489 -11.102 7.176 1 83.75 319 LEU B N 1
ATOM 7356 C CA . LEU B 1 319 ? -2.691 -11.688 6.594 1 83.75 319 LEU B CA 1
ATOM 7357 C C . LEU B 1 319 ? -2.334 -12.656 5.473 1 83.75 319 LEU B C 1
ATOM 7359 O O . LEU B 1 319 ? -2.9 -13.75 5.387 1 83.75 319 LEU B O 1
ATOM 7363 N N . TYR B 1 320 ? -1.447 -12.297 4.605 1 87.88 320 TYR B N 1
ATOM 7364 C CA . TYR B 1 320 ? -1.047 -13.18 3.518 1 87.88 320 TYR B CA 1
ATOM 7365 C C . TYR B 1 320 ? -0.507 -14.5 4.059 1 87.88 320 TYR B C 1
ATOM 7367 O O . TYR B 1 320 ? -0.832 -15.57 3.537 1 87.88 320 TYR B O 1
ATOM 7375 N N . SER B 1 321 ? 0.304 -14.383 5.039 1 83.31 321 SER B N 1
ATOM 7376 C CA . SER B 1 321 ? 0.855 -15.586 5.648 1 83.31 321 SER B CA 1
ATOM 7377 C C . SER B 1 321 ? -0.25 -16.484 6.195 1 83.31 321 SER B C 1
ATOM 7379 O O . SER B 1 321 ? -0.199 -17.703 6.039 1 83.31 321 SER B O 1
ATOM 7381 N N . GLN B 1 322 ? -1.208 -15.875 6.789 1 81.31 322 GLN B N 1
ATOM 7382 C CA . GLN B 1 322 ? -2.324 -16.641 7.344 1 81.31 322 GLN B CA 1
ATOM 7383 C C . GLN B 1 322 ? -3.162 -17.266 6.238 1 81.31 322 GLN B C 1
ATOM 7385 O O . GLN B 1 322 ? -3.617 -18.406 6.371 1 81.31 322 GLN B O 1
ATOM 7390 N N . ILE B 1 323 ? -3.363 -16.531 5.16 1 89 323 ILE B N 1
ATOM 7391 C CA . ILE B 1 323 ? -4.121 -17.047 4.027 1 89 323 ILE B CA 1
ATOM 7392 C C . ILE B 1 323 ? -3.4 -18.25 3.43 1 89 323 ILE B C 1
ATOM 7394 O O . ILE B 1 323 ? -4.031 -19.25 3.098 1 89 323 ILE B O 1
ATOM 7398 N N . ASN B 1 324 ? -2.133 -18.141 3.322 1 88.38 324 ASN B N 1
ATOM 7399 C CA . ASN B 1 324 ? -1.337 -19.203 2.721 1 88.38 324 ASN B CA 1
ATOM 7400 C C . ASN B 1 324 ? -1.406 -20.484 3.545 1 88.38 324 ASN B C 1
ATOM 7402 O O . ASN B 1 324 ? -1.208 -21.594 3.014 1 88.38 324 ASN B O 1
ATOM 7406 N N . GLU B 1 325 ? -1.747 -20.391 4.793 1 83.75 325 GLU B N 1
ATOM 7407 C CA . GLU B 1 325 ? -1.8 -21.547 5.688 1 83.75 325 GLU B CA 1
ATOM 7408 C C . GLU B 1 325 ? -3.164 -22.219 5.629 1 83.75 325 GLU B C 1
ATOM 7410 O O . GLU B 1 325 ? -3.332 -23.328 6.145 1 83.75 325 GLU B O 1
ATOM 7415 N N . ILE B 1 326 ? -4.09 -21.625 5.012 1 86.38 326 ILE B N 1
ATOM 7416 C CA . ILE B 1 326 ? -5.422 -22.203 4.914 1 86.38 326 ILE B CA 1
ATOM 7417 C C . ILE B 1 326 ? -5.379 -23.453 4.02 1 86.38 326 ILE B C 1
ATOM 7419 O O . ILE B 1 326 ? -4.656 -23.469 3.02 1 86.38 326 ILE B O 1
ATOM 7423 N N . VAL B 1 327 ? -6.156 -24.406 4.312 1 88.44 327 VAL B N 1
ATOM 7424 C CA . VAL B 1 327 ? -6.215 -25.641 3.545 1 88.44 327 VAL B CA 1
ATOM 7425 C C . VAL B 1 327 ? -6.832 -25.375 2.174 1 88.44 327 VAL B C 1
ATOM 7427 O O . VAL B 1 327 ? -7.777 -24.594 2.055 1 88.44 327 VAL B O 1
ATOM 7430 N N . GLY B 1 328 ? -6.309 -26.109 1.191 1 92.75 328 GLY B N 1
ATOM 7431 C CA . GLY B 1 328 ? -6.871 -25.984 -0.145 1 92.75 328 GLY B CA 1
ATOM 7432 C C . GLY B 1 328 ? -6.102 -25.031 -1.031 1 92.75 328 GLY B C 1
ATOM 7433 O O . GLY B 1 328 ? -4.949 -24.703 -0.747 1 92.75 328 GLY B O 1
ATOM 7434 N N . GLN B 1 329 ? -6.73 -24.672 -2.162 1 95.81 329 GLN B N 1
ATOM 7435 C CA . GLN B 1 329 ? -6.129 -23.781 -3.143 1 95.81 329 GLN B CA 1
ATOM 7436 C C . GLN B 1 329 ? -6.645 -22.359 -2.967 1 95.81 329 GLN B C 1
ATOM 7438 O O . GLN B 1 329 ? -7.828 -22.141 -2.686 1 95.81 329 GLN B O 1
ATOM 7443 N N . LYS B 1 330 ? -5.746 -21.391 -3.059 1 96.12 330 LYS B N 1
ATOM 7444 C CA . LYS B 1 330 ? -6.125 -20 -2.857 1 96.12 330 LYS B CA 1
ATOM 7445 C C . LYS B 1 330 ? -5.859 -19.172 -4.113 1 96.12 330 LYS B C 1
ATOM 7447 O O . LYS B 1 330 ? -4.801 -19.297 -4.73 1 96.12 330 LYS B O 1
ATOM 7452 N N . ILE B 1 331 ? -6.809 -18.406 -4.496 1 97.5 331 ILE B N 1
ATOM 7453 C CA . ILE B 1 331 ? -6.688 -17.422 -5.562 1 97.5 331 ILE B CA 1
ATOM 7454 C C . ILE B 1 331 ? -7.008 -16.031 -5.02 1 97.5 331 ILE B C 1
ATOM 7456 O O . ILE B 1 331 ? -8.156 -15.742 -4.676 1 97.5 331 ILE B O 1
ATOM 7460 N N . ILE B 1 332 ? -5.965 -15.219 -4.992 1 96.62 332 ILE B N 1
ATOM 7461 C CA . ILE B 1 332 ? -6.078 -13.914 -4.336 1 96.62 332 ILE B CA 1
ATOM 7462 C C . ILE B 1 332 ? -5.945 -12.805 -5.371 1 96.62 332 ILE B C 1
ATOM 7464 O O . ILE B 1 332 ? -5.023 -12.812 -6.191 1 96.62 332 ILE B O 1
ATOM 7468 N N . SER B 1 333 ? -6.891 -11.922 -5.434 1 95.25 333 SER B N 1
ATOM 7469 C CA . SER B 1 333 ? -6.746 -10.695 -6.207 1 95.25 333 SER B CA 1
ATOM 7470 C C . SER B 1 333 ? -6.328 -9.531 -5.32 1 95.25 333 SER B C 1
ATOM 7472 O O . SER B 1 333 ? -6.867 -9.344 -4.227 1 95.25 333 SER B O 1
ATOM 7474 N N . THR B 1 334 ? -5.32 -8.695 -5.715 1 93.5 334 THR B N 1
ATOM 7475 C CA . THR B 1 334 ? -4.836 -7.664 -4.812 1 93.5 334 THR B CA 1
ATOM 7476 C C . THR B 1 334 ? -4.316 -6.461 -5.594 1 93.5 334 THR B C 1
ATOM 7478 O O . THR B 1 334 ? -3.934 -6.59 -6.758 1 93.5 334 THR B O 1
ATOM 7481 N N . HIS B 1 335 ? -4.406 -5.328 -4.977 1 88.94 335 HIS B N 1
ATOM 7482 C CA . HIS B 1 335 ? -3.75 -4.102 -5.414 1 88.94 335 HIS B CA 1
ATOM 7483 C C . HIS B 1 335 ? -2.611 -3.723 -4.473 1 88.94 335 HIS B C 1
ATOM 7485 O O . HIS B 1 335 ? -2.092 -2.605 -4.543 1 88.94 335 HIS B O 1
ATOM 7491 N N . SER B 1 336 ? -2.256 -4.605 -3.68 1 89.38 336 SER B N 1
ATOM 7492 C CA . SER B 1 336 ? -1.279 -4.289 -2.643 1 89.38 336 SER B CA 1
ATOM 7493 C C . SER B 1 336 ? 0.111 -4.785 -3.027 1 89.38 336 SER B C 1
ATOM 7495 O O . SER B 1 336 ? 0.287 -5.957 -3.371 1 89.38 336 SER B O 1
ATOM 7497 N N . ASN B 1 337 ? 1.018 -3.893 -2.91 1 86.25 337 ASN B N 1
ATOM 7498 C CA . ASN B 1 337 ? 2.406 -4.281 -3.137 1 86.25 337 ASN B CA 1
ATOM 7499 C C . ASN B 1 337 ? 2.934 -5.164 -2.01 1 86.25 337 ASN B C 1
ATOM 7501 O O . ASN B 1 337 ? 3.873 -5.934 -2.207 1 86.25 337 ASN B O 1
ATOM 7505 N N . TYR B 1 338 ? 2.381 -5.074 -0.874 1 86.25 338 TYR B N 1
ATOM 7506 C CA . TYR B 1 338 ? 2.859 -5.828 0.278 1 86.25 338 TYR B CA 1
ATOM 7507 C C . TYR B 1 338 ? 2.436 -7.289 0.188 1 86.25 338 TYR B C 1
ATOM 7509 O O . TYR B 1 338 ? 3.205 -8.188 0.536 1 86.25 338 TYR B O 1
ATOM 7517 N N . ILE B 1 339 ? 1.244 -7.48 -0.303 1 89.88 339 ILE B N 1
ATOM 7518 C CA . ILE B 1 339 ? 0.799 -8.852 -0.53 1 89.88 339 ILE B CA 1
ATOM 7519 C C . ILE B 1 339 ? 1.6 -9.469 -1.673 1 89.88 339 ILE B C 1
ATOM 7521 O O . ILE B 1 339 ? 2.092 -10.594 -1.554 1 89.88 339 ILE B O 1
ATOM 7525 N N . ALA B 1 340 ? 1.766 -8.742 -2.695 1 88.56 340 ALA B N 1
ATOM 7526 C CA . ALA B 1 340 ? 2.514 -9.234 -3.85 1 88.56 340 ALA B CA 1
ATOM 7527 C C . ALA B 1 340 ? 3.959 -9.547 -3.475 1 88.56 340 ALA B C 1
ATOM 7529 O O . ALA B 1 340 ? 4.527 -10.531 -3.945 1 88.56 340 ALA B O 1
ATOM 7530 N N . ALA B 1 341 ? 4.504 -8.727 -2.615 1 83.69 341 ALA B N 1
ATOM 7531 C CA . ALA B 1 341 ? 5.902 -8.883 -2.227 1 83.69 341 ALA B CA 1
ATOM 7532 C C . ALA B 1 341 ? 6.094 -10.117 -1.346 1 83.69 341 ALA B C 1
ATOM 7534 O O . ALA B 1 341 ? 7.188 -10.68 -1.283 1 83.69 341 ALA B O 1
ATOM 7535 N N . ASN B 1 342 ? 5.113 -10.484 -0.681 1 84.19 342 ASN B N 1
ATOM 7536 C CA . ASN B 1 342 ? 5.215 -11.633 0.215 1 84.19 342 ASN B CA 1
ATOM 7537 C C . ASN B 1 342 ? 4.949 -12.938 -0.521 1 84.19 342 ASN B C 1
ATOM 7539 O O . ASN B 1 342 ? 5.215 -14.023 0.012 1 84.19 342 ASN B O 1
ATOM 7543 N N . ALA B 1 343 ? 4.43 -12.828 -1.721 1 89 343 ALA B N 1
ATOM 7544 C CA . ALA B 1 343 ? 4.215 -14.016 -2.547 1 89 343 ALA B CA 1
ATOM 7545 C C . ALA B 1 343 ? 5.484 -14.398 -3.297 1 89 343 ALA B C 1
ATOM 7547 O O . ALA B 1 343 ? 6.324 -13.547 -3.59 1 89 343 ALA B O 1
ATOM 7548 N N . LYS B 1 344 ? 5.586 -15.68 -3.549 1 88 344 LYS B N 1
ATOM 7549 C CA . LYS B 1 344 ? 6.652 -16.094 -4.461 1 88 344 LYS B CA 1
ATOM 7550 C C . LYS B 1 344 ? 6.402 -15.562 -5.871 1 88 344 LYS B C 1
ATOM 7552 O O . LYS B 1 344 ? 5.258 -15.508 -6.324 1 88 344 LYS B O 1
ATOM 7557 N N . ILE B 1 345 ? 7.445 -15.25 -6.488 1 90.5 345 ILE B N 1
ATOM 7558 C CA . ILE B 1 345 ? 7.348 -14.641 -7.812 1 90.5 345 ILE B CA 1
ATOM 7559 C C . ILE B 1 345 ? 6.586 -15.57 -8.75 1 90.5 345 ILE B C 1
ATOM 7561 O O . ILE B 1 345 ? 5.855 -15.109 -9.633 1 90.5 345 ILE B O 1
ATOM 7565 N N . SER B 1 346 ? 6.695 -16.891 -8.562 1 89.75 346 SER B N 1
ATOM 7566 C CA . SER B 1 346 ? 6.043 -17.875 -9.422 1 89.75 346 SER B CA 1
ATOM 7567 C C . SER B 1 346 ? 4.539 -17.906 -9.18 1 89.75 346 SER B C 1
ATOM 7569 O O . SER B 1 346 ? 3.781 -18.406 -10.008 1 89.75 346 SER B O 1
ATOM 7571 N N . GLU B 1 347 ? 4.105 -17.375 -8.094 1 93.19 347 GLU B N 1
ATOM 7572 C CA . GLU B 1 347 ? 2.695 -17.391 -7.711 1 93.19 347 GLU B CA 1
ATOM 7573 C C . GLU B 1 347 ? 1.951 -16.188 -8.281 1 93.19 347 GLU B C 1
ATOM 7575 O O . GLU B 1 347 ? 0.719 -16.156 -8.273 1 93.19 347 GLU B O 1
ATOM 7580 N N . ILE B 1 348 ? 2.701 -15.297 -8.844 1 94.81 348 ILE B N 1
ATOM 7581 C CA . ILE B 1 348 ? 2.102 -14.031 -9.234 1 94.81 348 ILE B CA 1
ATOM 7582 C C . ILE B 1 348 ? 1.662 -14.094 -10.695 1 94.81 348 ILE B C 1
ATOM 7584 O O . ILE B 1 348 ? 2.385 -14.625 -11.547 1 94.81 348 ILE B O 1
ATOM 7588 N N . ARG B 1 349 ? 0.434 -13.68 -10.961 1 96.25 349 ARG B N 1
ATOM 7589 C CA . ARG B 1 349 ? -0.108 -13.43 -12.297 1 96.25 349 ARG B CA 1
ATOM 7590 C C . ARG B 1 349 ? -0.555 -11.984 -12.445 1 96.25 349 ARG B C 1
ATOM 7592 O O . ARG B 1 349 ? -1.313 -11.469 -11.617 1 96.25 349 ARG B O 1
ATOM 7599 N N . SER B 1 350 ? 0 -11.383 -13.414 1 94.25 350 SER B N 1
ATOM 7600 C CA . SER B 1 350 ? -0.396 -10 -13.656 1 94.25 350 SER B CA 1
ATOM 7601 C C . SER B 1 350 ? -1.436 -9.914 -14.773 1 94.25 350 SER B C 1
ATOM 7603 O O . SER B 1 350 ? -1.282 -10.539 -15.82 1 94.25 350 SER B O 1
ATOM 7605 N N . ILE B 1 351 ? -2.518 -9.234 -14.523 1 91.44 351 ILE B N 1
ATOM 7606 C CA . ILE B 1 351 ? -3.557 -9.008 -15.523 1 91.44 351 ILE B CA 1
ATOM 7607 C C . ILE B 1 351 ? -3.539 -7.547 -15.961 1 91.44 351 ILE B C 1
ATOM 7609 O O . ILE B 1 351 ? -3.66 -6.641 -15.133 1 91.44 351 ILE B O 1
ATOM 7613 N N . SER B 1 352 ? -3.283 -7.336 -17.172 1 87.19 352 SER B N 1
ATOM 7614 C CA . SER B 1 352 ? -3.234 -5.98 -17.703 1 87.19 352 SER B CA 1
ATOM 7615 C C . SER B 1 352 ? -4.105 -5.844 -18.953 1 87.19 352 SER B C 1
ATOM 7617 O O . SER B 1 352 ? -4.203 -6.777 -19.75 1 87.19 352 SER B O 1
ATOM 7619 N N . LYS B 1 353 ? -4.75 -4.684 -18.984 1 76.56 353 LYS B N 1
ATOM 7620 C CA . LYS B 1 353 ? -5.578 -4.383 -20.156 1 76.56 353 LYS B CA 1
ATOM 7621 C C . LYS B 1 353 ? -4.832 -3.494 -21.141 1 76.56 353 LYS B C 1
ATOM 7623 O O . LYS B 1 353 ? -4.336 -2.426 -20.781 1 76.56 353 LYS B O 1
ATOM 7628 N N . LYS B 1 354 ? -4.441 -4.074 -22.203 1 69.12 354 LYS B N 1
ATOM 7629 C CA . LYS B 1 354 ? -3.869 -3.275 -23.297 1 69.12 354 LYS B CA 1
ATOM 7630 C C . LYS B 1 354 ? -4.84 -3.15 -24.453 1 69.12 354 LYS B C 1
ATOM 7632 O O . LYS B 1 354 ? -5.16 -4.145 -25.109 1 69.12 354 LYS B O 1
ATOM 7637 N N . ALA B 1 355 ? -5.34 -1.92 -24.672 1 62.09 355 ALA B N 1
ATOM 7638 C CA . ALA B 1 355 ? -6.336 -1.664 -25.703 1 62.09 355 ALA B CA 1
ATOM 7639 C C . ALA B 1 355 ? -7.566 -2.543 -25.516 1 62.09 355 ALA B C 1
ATOM 7641 O O . ALA B 1 355 ? -8.188 -2.521 -24.453 1 62.09 355 ALA B O 1
ATOM 7642 N N . ALA B 1 356 ? -7.812 -3.498 -26.422 1 59.12 356 ALA B N 1
ATOM 7643 C CA . ALA B 1 356 ? -9.031 -4.301 -26.375 1 59.12 356 ALA B CA 1
ATOM 7644 C C . ALA B 1 356 ? -8.734 -5.73 -25.922 1 59.12 356 ALA B C 1
ATOM 7646 O O . ALA B 1 356 ? -9.633 -6.562 -25.844 1 59.12 356 ALA B O 1
ATOM 7647 N N . SER B 1 357 ? -7.543 -5.82 -25.438 1 71.81 357 SER B N 1
ATOM 7648 C CA . SER B 1 357 ? -7.23 -7.195 -25.062 1 71.81 357 SER B CA 1
ATOM 7649 C C . SER B 1 357 ? -6.605 -7.266 -23.672 1 71.81 357 SER B C 1
ATOM 7651 O O . SER B 1 357 ? -5.918 -6.332 -23.25 1 71.81 357 SER B O 1
ATOM 7653 N N . ILE B 1 358 ? -7.039 -8.25 -23.016 1 81.25 358 ILE B N 1
ATOM 7654 C CA . ILE B 1 358 ? -6.469 -8.508 -21.703 1 81.25 358 ILE B CA 1
ATOM 7655 C C . ILE B 1 358 ? -5.281 -9.461 -21.828 1 81.25 358 ILE B C 1
ATOM 7657 O O . ILE B 1 358 ? -5.355 -10.469 -22.531 1 81.25 358 ILE B O 1
ATOM 7661 N N . LYS B 1 359 ? -4.199 -9.055 -21.266 1 85.81 359 LYS B N 1
ATOM 7662 C CA . LYS B 1 359 ? -2.994 -9.875 -21.312 1 85.81 359 LYS B CA 1
ATOM 7663 C C . LYS B 1 359 ? -2.619 -10.375 -19.906 1 85.81 359 LYS B C 1
ATOM 7665 O O . LYS B 1 359 ? -2.852 -9.688 -18.922 1 85.81 359 LYS B O 1
ATOM 7670 N N . LEU B 1 360 ? -2.068 -11.562 -19.984 1 91.19 360 LEU B N 1
ATOM 7671 C CA . LEU B 1 360 ? -1.614 -12.164 -18.734 1 91.19 360 LEU B CA 1
ATOM 7672 C C . LEU B 1 360 ? -0.091 -12.211 -18.672 1 91.19 360 LEU B C 1
ATOM 7674 O O . LEU B 1 360 ? 0.561 -12.625 -19.625 1 91.19 360 LEU B O 1
ATOM 7678 N N . GLY B 1 361 ? 0.437 -11.664 -17.578 1 92.81 361 GLY B N 1
ATOM 7679 C CA . GLY B 1 361 ? 1.869 -11.734 -17.344 1 92.81 361 GLY B CA 1
ATOM 7680 C C . GLY B 1 361 ? 2.238 -12.688 -16.219 1 92.81 361 GLY B C 1
ATOM 7681 O O . GLY B 1 361 ? 1.528 -12.773 -15.211 1 92.81 361 GLY B O 1
ATOM 7682 N N . LYS B 1 362 ? 3.318 -13.438 -16.422 1 93.25 362 LYS B N 1
ATOM 7683 C CA . LYS B 1 362 ? 3.855 -14.328 -15.398 1 93.25 362 LYS B CA 1
ATOM 7684 C C . LYS B 1 362 ? 5.332 -14.617 -15.648 1 93.25 362 LYS B C 1
ATOM 7686 O O . LYS B 1 362 ? 5.844 -14.383 -16.75 1 93.25 362 LYS B O 1
ATOM 7691 N N . VAL B 1 363 ? 5.973 -15.047 -14.625 1 91.5 363 VAL B N 1
ATOM 7692 C CA . VAL B 1 363 ? 7.355 -15.484 -14.758 1 91.5 363 VAL B CA 1
ATOM 7693 C C . VAL B 1 363 ? 7.395 -16.953 -15.18 1 91.5 363 VAL B C 1
ATOM 7695 O O . VAL B 1 363 ? 6.738 -17.797 -14.57 1 91.5 363 VAL B O 1
ATOM 7698 N N . ILE B 1 364 ? 8.047 -17.156 -16.219 1 86.19 364 ILE B N 1
ATOM 7699 C CA . ILE B 1 364 ? 8.273 -18.531 -16.656 1 86.19 364 ILE B CA 1
ATOM 7700 C C . ILE B 1 364 ? 9.555 -19.062 -16.016 1 86.19 364 ILE B C 1
ATOM 7702 O O . ILE B 1 364 ? 10.656 -18.656 -16.391 1 86.19 364 ILE B O 1
ATOM 7706 N N . LYS B 1 365 ? 9.43 -19.906 -15.117 1 80.69 365 LYS B N 1
ATOM 7707 C CA . LYS B 1 365 ? 10.523 -20.375 -14.273 1 80.69 365 LYS B CA 1
ATOM 7708 C C . LYS B 1 365 ? 11.68 -20.906 -15.117 1 80.69 365 LYS B C 1
ATOM 7710 O O . LYS B 1 365 ? 12.852 -20.656 -14.805 1 80.69 365 LYS B O 1
ATOM 7715 N N . ASN B 1 366 ? 11.32 -21.547 -16.172 1 82 366 ASN B N 1
ATOM 7716 C CA . ASN B 1 366 ? 12.344 -22.203 -16.984 1 82 366 ASN B CA 1
ATOM 7717 C C . ASN B 1 366 ? 13.203 -21.188 -17.734 1 82 366 ASN B C 1
ATOM 7719 O O . ASN B 1 366 ? 14.289 -21.531 -18.219 1 82 366 ASN B O 1
ATOM 7723 N N . ASP B 1 367 ? 12.758 -19.984 -17.766 1 85.69 367 ASP B N 1
ATOM 7724 C CA . ASP B 1 367 ? 13.477 -18.953 -18.5 1 85.69 367 ASP B CA 1
ATOM 7725 C C . ASP B 1 367 ? 14.508 -18.266 -17.609 1 85.69 367 ASP B C 1
ATOM 7727 O O . ASP B 1 367 ? 15.336 -17.484 -18.094 1 85.69 367 ASP B O 1
ATOM 7731 N N . PHE B 1 368 ? 14.516 -18.594 -16.297 1 89.12 368 PHE B N 1
ATOM 7732 C CA . PHE B 1 368 ? 15.359 -17.859 -15.367 1 89.12 368 PHE B CA 1
ATOM 7733 C C . PHE B 1 368 ? 16.141 -18.812 -14.477 1 89.12 368 PHE B C 1
ATOM 7735 O O . PHE B 1 368 ? 15.633 -19.891 -14.117 1 89.12 368 PHE B O 1
ATOM 7742 N N . GLU B 1 369 ? 17.328 -18.406 -14.188 1 85.69 369 GLU B N 1
ATOM 7743 C CA . GLU B 1 369 ? 18.062 -19.078 -13.117 1 85.69 369 GLU B CA 1
ATOM 7744 C C . GLU B 1 369 ? 17.547 -18.641 -11.742 1 85.69 369 GLU B C 1
ATOM 7746 O O . GLU B 1 369 ? 17.016 -17.547 -11.594 1 85.69 369 GLU B O 1
ATOM 7751 N N . PRO B 1 370 ? 17.719 -19.469 -10.805 1 82.31 370 PRO B N 1
ATOM 7752 C CA . PRO B 1 370 ? 17.266 -19.125 -9.453 1 82.31 370 PRO B CA 1
ATOM 7753 C C . PRO B 1 370 ? 17.844 -17.797 -8.953 1 82.31 370 PRO B C 1
ATOM 7755 O O . PRO B 1 370 ? 17.141 -17.031 -8.266 1 82.31 370 PRO B O 1
ATOM 7758 N N . GLU B 1 371 ? 19 -17.516 -9.352 1 81.69 371 GLU B N 1
ATOM 7759 C CA . GLU B 1 371 ? 19.625 -16.266 -8.93 1 81.69 371 GLU B CA 1
ATOM 7760 C C . GLU B 1 371 ? 18.922 -15.062 -9.57 1 81.69 371 GLU B C 1
ATOM 7762 O O . GLU B 1 371 ? 18.797 -14.016 -8.938 1 81.69 371 GLU B O 1
ATOM 7767 N N . ASP B 1 372 ? 18.5 -15.281 -10.789 1 87.75 372 ASP B N 1
ATOM 7768 C CA . ASP B 1 372 ? 17.766 -14.211 -11.484 1 87.75 372 ASP B CA 1
ATOM 7769 C C . ASP B 1 372 ? 16.469 -13.883 -10.758 1 87.75 372 ASP B C 1
ATOM 7771 O O . ASP B 1 372 ? 16.156 -12.711 -10.547 1 87.75 372 ASP B O 1
ATOM 7775 N N . LEU B 1 373 ? 15.867 -14.93 -10.398 1 89.12 373 LEU B N 1
ATOM 7776 C CA . LEU B 1 373 ? 14.586 -14.758 -9.719 1 89.12 373 LEU B CA 1
ATOM 7777 C C . LEU B 1 373 ? 14.773 -14.094 -8.359 1 89.12 373 LEU B C 1
ATOM 7779 O O . LEU B 1 373 ? 13.977 -13.242 -7.965 1 89.12 373 LEU B O 1
ATOM 7783 N N . ARG B 1 374 ? 15.75 -14.406 -7.727 1 82.88 374 ARG B N 1
ATOM 7784 C CA . ARG B 1 374 ? 16.062 -13.805 -6.434 1 82.88 374 ARG B CA 1
ATOM 7785 C C . ARG B 1 374 ? 16.359 -12.312 -6.586 1 82.88 374 ARG B C 1
ATOM 7787 O O . ARG B 1 374 ? 15.93 -11.5 -5.762 1 82.88 374 ARG B O 1
ATOM 7794 N N . GLN B 1 375 ? 17.078 -11.992 -7.59 1 85.12 375 GLN B N 1
ATOM 7795 C CA . GLN B 1 375 ? 17.406 -10.602 -7.848 1 85.12 375 GLN B CA 1
ATOM 7796 C C . GLN B 1 375 ? 16.156 -9.773 -8.125 1 85.12 375 GLN B C 1
ATOM 7798 O O . GLN B 1 375 ? 16.031 -8.648 -7.629 1 85.12 375 GLN B O 1
ATOM 7803 N N . ILE B 1 376 ? 15.289 -10.383 -8.922 1 90.81 376 ILE B N 1
ATOM 7804 C CA . ILE B 1 376 ? 14.047 -9.688 -9.234 1 90.81 376 ILE B CA 1
ATOM 7805 C C . ILE B 1 376 ? 13.242 -9.469 -7.961 1 90.81 376 ILE B C 1
ATOM 7807 O O . ILE B 1 376 ? 12.742 -8.367 -7.711 1 90.81 376 ILE B O 1
ATOM 7811 N N . GLN B 1 377 ? 13.164 -10.438 -7.18 1 85.75 377 GLN B N 1
ATOM 7812 C CA . GLN B 1 377 ? 12.406 -10.367 -5.934 1 85.75 377 GLN B CA 1
ATOM 7813 C C . GLN B 1 377 ? 12.992 -9.328 -4.988 1 85.75 377 GLN B C 1
ATOM 7815 O O . GLN B 1 377 ? 12.273 -8.477 -4.465 1 85.75 377 GLN B O 1
ATOM 7820 N N . ARG B 1 378 ? 14.203 -9.258 -4.801 1 77.25 378 ARG B N 1
ATOM 7821 C CA . ARG B 1 378 ? 14.875 -8.422 -3.811 1 77.25 378 ARG B CA 1
ATOM 7822 C C . ARG B 1 378 ? 14.984 -6.984 -4.297 1 77.25 378 ARG B C 1
ATOM 7824 O O . ARG B 1 378 ? 14.734 -6.047 -3.537 1 77.25 378 ARG B O 1
ATOM 7831 N N . GLN B 1 379 ? 15.383 -6.82 -5.531 1 82.19 379 GLN B N 1
ATOM 7832 C CA . GLN B 1 379 ? 15.711 -5.488 -6.02 1 82.19 379 GLN B CA 1
ATOM 7833 C C . GLN B 1 379 ? 14.469 -4.766 -6.527 1 82.19 379 GLN B C 1
ATOM 7835 O O . GLN B 1 379 ? 14.406 -3.533 -6.496 1 82.19 379 GLN B O 1
ATOM 7840 N N . VAL B 1 380 ? 13.547 -5.559 -7.023 1 89.25 380 VAL B N 1
ATOM 7841 C CA . VAL B 1 380 ? 12.414 -4.91 -7.672 1 89.25 380 VAL B CA 1
ATOM 7842 C C . VAL B 1 380 ? 11.164 -5.055 -6.805 1 89.25 380 VAL B C 1
ATOM 7844 O O . VAL B 1 380 ? 10.703 -4.078 -6.203 1 89.25 380 VAL B O 1
ATOM 7847 N N . ILE B 1 381 ? 10.766 -6.215 -6.52 1 85.56 381 ILE B N 1
ATOM 7848 C CA . ILE B 1 381 ? 9.461 -6.477 -5.926 1 85.56 381 ILE B CA 1
ATOM 7849 C C . ILE B 1 381 ? 9.438 -5.973 -4.484 1 85.56 381 ILE B C 1
ATOM 7851 O O . ILE B 1 381 ? 8.492 -5.293 -4.07 1 85.56 381 ILE B O 1
ATOM 7855 N N . ASN B 1 382 ? 10.469 -6.152 -3.723 1 76 382 ASN B N 1
ATOM 7856 C CA . ASN B 1 382 ? 10.5 -5.785 -2.312 1 76 382 ASN B CA 1
ATOM 7857 C C . ASN B 1 382 ? 10.617 -4.273 -2.131 1 76 382 ASN B C 1
ATOM 7859 O O . ASN B 1 382 ? 10.172 -3.73 -1.116 1 76 382 ASN B O 1
ATOM 7863 N N . THR B 1 383 ? 11.148 -3.635 -3.145 1 75.19 383 THR B N 1
ATOM 7864 C CA . THR B 1 383 ? 11.422 -2.215 -2.959 1 75.19 383 THR B CA 1
ATOM 7865 C C . THR B 1 383 ? 10.5 -1.368 -3.834 1 75.19 383 THR B C 1
ATOM 7867 O O . THR B 1 383 ? 10.156 -0.242 -3.471 1 75.19 383 THR B O 1
ATOM 7870 N N . ARG B 1 384 ? 10.195 -1.91 -4.992 1 84 384 ARG B N 1
ATOM 7871 C CA . ARG B 1 384 ? 9.438 -1.132 -5.961 1 84 384 ARG B CA 1
ATOM 7872 C C . ARG B 1 384 ? 8.219 -1.91 -6.457 1 84 384 ARG B C 1
ATOM 7874 O O . ARG B 1 384 ? 7.957 -1.965 -7.66 1 84 384 ARG B O 1
ATOM 7881 N N . GLY B 1 385 ? 7.527 -2.463 -5.551 1 84.12 385 GLY B N 1
ATOM 7882 C CA . GLY B 1 385 ? 6.391 -3.289 -5.922 1 84.12 385 GLY B CA 1
ATOM 7883 C C . GLY B 1 385 ? 5.316 -2.525 -6.668 1 84.12 385 GLY B C 1
ATOM 7884 O O . GLY B 1 385 ? 4.477 -3.123 -7.344 1 84.12 385 GLY B O 1
ATOM 7885 N N . GLU B 1 386 ? 5.367 -1.221 -6.656 1 86.12 386 GLU B N 1
ATOM 7886 C CA . GLU B 1 386 ? 4.387 -0.395 -7.355 1 86.12 386 GLU B CA 1
ATOM 7887 C C . GLU B 1 386 ? 4.508 -0.558 -8.867 1 86.12 386 GLU B C 1
ATOM 7889 O O . GLU B 1 386 ? 3.594 -0.197 -9.609 1 86.12 386 GLU B O 1
ATOM 7894 N N . MET B 1 387 ? 5.566 -1.151 -9.289 1 90.31 387 MET B N 1
ATOM 7895 C CA . MET B 1 387 ? 5.801 -1.327 -10.719 1 90.31 387 MET B CA 1
ATOM 7896 C C . MET B 1 387 ? 4.75 -2.246 -11.336 1 90.31 387 MET B C 1
ATOM 7898 O O . MET B 1 387 ? 4.426 -2.125 -12.516 1 90.31 387 MET B O 1
ATOM 7902 N N . TYR B 1 388 ? 4.16 -3.096 -10.531 1 90.12 388 TYR B N 1
ATOM 7903 C CA . TYR B 1 388 ? 3.102 -3.977 -11.016 1 90.12 388 TYR B CA 1
ATOM 7904 C C . TYR B 1 388 ? 1.964 -3.176 -11.633 1 90.12 388 TYR B C 1
ATOM 7906 O O . TYR B 1 388 ? 1.244 -3.674 -12.5 1 90.12 388 TYR B O 1
ATOM 7914 N N . PHE B 1 389 ? 1.861 -1.983 -11.172 1 88.44 389 PHE B N 1
ATOM 7915 C CA . PHE B 1 389 ? 0.646 -1.224 -11.445 1 88.44 389 PHE B CA 1
ATOM 7916 C C . PHE B 1 389 ? 0.946 -0.021 -12.336 1 88.44 389 PHE B C 1
ATOM 7918 O O . PHE B 1 389 ? 0.102 0.864 -12.492 1 88.44 389 PHE B O 1
ATOM 7925 N N . SER B 1 390 ? 2.121 -0.014 -12.898 1 88.69 390 SER B N 1
ATOM 7926 C CA . SER B 1 390 ? 2.523 1.119 -13.727 1 88.69 390 SER B CA 1
ATOM 7927 C C . SER B 1 390 ? 2.109 0.917 -15.18 1 88.69 390 SER B C 1
ATOM 7929 O O . SER B 1 390 ? 2.172 -0.198 -15.703 1 88.69 390 SER B O 1
ATOM 7931 N N . LYS B 1 391 ? 1.661 2.014 -15.789 1 86.44 391 LYS B N 1
ATOM 7932 C CA . LYS B 1 391 ? 1.468 1.979 -17.234 1 86.44 391 LYS B CA 1
ATOM 7933 C C . LYS B 1 391 ? 2.805 1.987 -17.969 1 86.44 391 LYS B C 1
ATOM 7935 O O . LYS B 1 391 ? 2.969 1.302 -18.984 1 86.44 391 LYS B O 1
ATOM 7940 N N . LEU B 1 392 ? 3.586 2.811 -17.438 1 92.88 392 LEU B N 1
ATOM 7941 C CA . LEU B 1 392 ? 4.926 2.963 -17.984 1 92.88 392 LEU B CA 1
ATOM 7942 C C . LEU B 1 392 ? 5.945 3.238 -16.891 1 92.88 392 LEU B C 1
ATOM 7944 O O . LEU B 1 392 ? 5.672 4.008 -15.961 1 92.88 392 LEU B O 1
ATOM 7948 N N . VAL B 1 393 ? 7.086 2.561 -17 1 95.44 393 VAL B N 1
ATOM 7949 C CA . VAL B 1 393 ? 8.156 2.771 -16.031 1 95.44 393 VAL B CA 1
ATOM 7950 C C . VAL B 1 393 ? 9.375 3.375 -16.734 1 95.44 393 VAL B C 1
ATOM 7952 O O . VAL B 1 393 ? 9.789 2.893 -17.781 1 95.44 393 VAL B O 1
ATOM 7955 N N . ILE B 1 394 ? 9.875 4.426 -16.172 1 97 394 ILE B N 1
ATOM 7956 C CA . ILE B 1 394 ? 11.109 5.02 -16.672 1 97 394 ILE B CA 1
ATOM 7957 C C . ILE B 1 394 ? 12.258 4.684 -15.734 1 97 394 ILE B C 1
ATOM 7959 O O . ILE B 1 394 ? 12.273 5.109 -14.578 1 97 394 ILE B O 1
ATOM 7963 N N . LEU B 1 395 ? 13.188 3.955 -16.281 1 96.69 395 LEU B N 1
ATOM 7964 C CA . LEU B 1 395 ? 14.344 3.537 -15.492 1 96.69 395 LEU B CA 1
ATOM 7965 C C . LEU B 1 395 ? 15.539 4.445 -15.75 1 96.69 395 LEU B C 1
ATOM 7967 O O . LEU B 1 395 ? 15.773 4.852 -16.891 1 96.69 395 LEU B O 1
ATOM 7971 N N . PHE B 1 396 ? 16.203 4.812 -14.711 1 95.38 396 PHE B N 1
ATOM 7972 C CA . PHE B 1 396 ? 17.422 5.617 -14.82 1 95.38 396 PHE B CA 1
ATOM 7973 C C . PHE B 1 396 ? 18.406 5.258 -13.719 1 95.38 396 PHE B C 1
ATOM 7975 O O . PHE B 1 396 ? 18.094 4.465 -12.828 1 95.38 396 PHE B O 1
ATOM 7982 N N . GLU B 1 397 ? 19.562 5.793 -13.781 1 88.19 397 GLU B N 1
ATOM 7983 C CA . GLU B 1 397 ? 20.656 5.371 -12.906 1 88.19 397 GLU B CA 1
ATOM 7984 C C . GLU B 1 397 ? 20.547 6.023 -11.531 1 88.19 397 GLU B C 1
ATOM 7986 O O . GLU B 1 397 ? 20.578 5.332 -10.508 1 88.19 397 GLU B O 1
ATOM 7991 N N . GLY B 1 398 ? 20.359 7.352 -11.492 1 77.75 398 GLY B N 1
ATOM 7992 C CA . GLY B 1 398 ? 20.734 8.062 -10.281 1 77.75 398 GLY B CA 1
ATOM 7993 C C . GLY B 1 398 ? 19.609 8.883 -9.695 1 77.75 398 GLY B C 1
ATOM 7994 O O . GLY B 1 398 ? 18.469 8.828 -10.188 1 77.75 398 GLY B O 1
ATOM 7995 N N . GLU B 1 399 ? 20.078 9.656 -8.648 1 76.94 399 GLU B N 1
ATOM 7996 C CA . GLU B 1 399 ? 19.188 10.484 -7.832 1 76.94 399 GLU B CA 1
ATOM 7997 C C . GLU B 1 399 ? 18.812 11.773 -8.562 1 76.94 399 GLU B C 1
ATOM 7999 O O . GLU B 1 399 ? 17.703 12.273 -8.398 1 76.94 399 GLU B O 1
ATOM 8004 N N . THR B 1 400 ? 19.719 12.211 -9.383 1 83.38 400 THR B N 1
ATOM 8005 C CA . THR B 1 400 ? 19.438 13.461 -10.094 1 83.38 400 THR B CA 1
ATOM 8006 C C . THR B 1 400 ? 18.234 13.305 -11.023 1 83.38 400 THR B C 1
ATOM 8008 O O . THR B 1 400 ? 17.312 14.117 -10.984 1 83.38 400 THR B O 1
ATOM 8011 N N . GLU B 1 401 ? 18.281 12.219 -11.773 1 88.19 401 GLU B N 1
ATOM 8012 C CA . GLU B 1 401 ? 17.172 11.969 -12.688 1 88.19 401 GLU B CA 1
ATOM 8013 C C . GLU B 1 401 ? 15.867 11.773 -11.93 1 88.19 401 GLU B C 1
ATOM 8015 O O . GLU B 1 401 ? 14.812 12.234 -12.367 1 88.19 401 GLU B O 1
ATOM 8020 N N . GLU B 1 402 ? 15.938 11.164 -10.844 1 86 402 GLU B N 1
ATOM 8021 C CA . GLU B 1 402 ? 14.766 10.852 -10.031 1 86 402 GLU B CA 1
ATOM 8022 C C . GLU B 1 402 ? 14.055 12.117 -9.57 1 86 402 GLU B C 1
ATOM 8024 O O . GLU B 1 402 ? 12.828 12.141 -9.445 1 86 402 GLU B O 1
ATOM 8029 N N . GLN B 1 403 ? 14.773 13.125 -9.375 1 82.62 403 GLN B N 1
ATOM 8030 C CA . GLN B 1 403 ? 14.211 14.367 -8.867 1 82.62 403 GLN B CA 1
ATOM 8031 C C . GLN B 1 403 ? 13.844 15.32 -10.008 1 82.62 403 GLN B C 1
ATOM 8033 O O . GLN B 1 403 ? 12.906 16.109 -9.883 1 82.62 403 GLN B O 1
ATOM 8038 N N . VAL B 1 404 ? 14.539 15.219 -11.102 1 87.69 404 VAL B N 1
ATOM 8039 C CA . VAL B 1 404 ? 14.406 16.203 -12.172 1 87.69 404 VAL B CA 1
ATOM 8040 C C . VAL B 1 404 ? 13.305 15.766 -13.141 1 87.69 404 VAL B C 1
ATOM 8042 O O . VAL B 1 404 ? 12.438 16.562 -13.508 1 87.69 404 VAL B O 1
ATOM 8045 N N . LEU B 1 405 ? 13.266 14.547 -13.469 1 91 405 LEU B N 1
ATOM 8046 C CA . LEU B 1 405 ? 12.422 14.062 -14.562 1 91 405 LEU B CA 1
ATOM 8047 C C . LEU B 1 405 ? 10.945 14.227 -14.211 1 91 405 LEU B C 1
ATOM 8049 O O . LEU B 1 405 ? 10.156 14.672 -15.047 1 91 405 LEU B O 1
ATOM 8053 N N . PRO B 1 406 ? 10.57 13.898 -13 1 86.81 406 PRO B N 1
ATOM 8054 C CA . PRO B 1 406 ? 9.156 14.078 -12.656 1 86.81 406 PRO B CA 1
ATOM 8055 C C . PRO B 1 406 ? 8.695 15.531 -12.766 1 86.81 406 PRO B C 1
ATOM 8057 O O . PRO B 1 406 ? 7.543 15.789 -13.133 1 86.81 406 PRO B O 1
ATOM 8060 N N . ILE B 1 407 ? 9.57 16.453 -12.461 1 85.69 407 ILE B N 1
ATOM 8061 C CA . ILE B 1 407 ? 9.234 17.875 -12.523 1 85.69 407 ILE B CA 1
ATOM 8062 C C . ILE B 1 407 ? 9.141 18.328 -13.977 1 85.69 407 ILE B C 1
ATOM 8064 O O . ILE B 1 407 ? 8.227 19.062 -14.352 1 85.69 407 ILE B O 1
ATOM 8068 N N . LEU B 1 408 ? 10.047 17.812 -14.758 1 88.81 408 LEU B N 1
ATOM 8069 C CA . LEU B 1 408 ? 10.094 18.25 -16.156 1 88.81 408 LEU B CA 1
ATOM 8070 C C . LEU B 1 408 ? 8.906 17.688 -16.938 1 88.81 408 LEU B C 1
ATOM 8072 O O . LEU B 1 408 ? 8.43 18.328 -17.875 1 88.81 408 LEU B O 1
ATOM 8076 N N . ILE B 1 409 ? 8.5 16.562 -16.594 1 88.62 409 ILE B N 1
ATOM 8077 C CA . ILE B 1 409 ? 7.379 15.961 -17.297 1 88.62 409 ILE B CA 1
ATOM 8078 C C . ILE B 1 409 ? 6.117 16.797 -17.078 1 88.62 409 ILE B C 1
ATOM 8080 O O . ILE B 1 409 ? 5.277 16.922 -17.969 1 88.62 409 ILE B O 1
ATOM 8084 N N . LYS B 1 410 ? 5.957 17.281 -15.891 1 81.88 410 LYS B N 1
ATOM 8085 C CA . LYS B 1 410 ? 4.82 18.141 -15.57 1 81.88 410 LYS B CA 1
ATOM 8086 C C . LYS B 1 410 ? 4.809 19.391 -16.438 1 81.88 410 LYS B C 1
ATOM 8088 O O . LYS B 1 410 ? 3.75 19.828 -16.906 1 81.88 410 LYS B O 1
ATOM 8093 N N . LYS B 1 411 ? 5.973 19.891 -16.609 1 79.69 411 LYS B N 1
ATOM 8094 C CA . LYS B 1 411 ? 6.098 21.078 -17.453 1 79.69 411 LYS B CA 1
ATOM 8095 C C . LYS B 1 411 ? 5.75 20.734 -18.906 1 79.69 411 LYS B C 1
ATOM 8097 O O . LYS B 1 411 ? 5.062 21.516 -19.578 1 79.69 411 LYS B O 1
ATOM 8102 N N . HIS B 1 412 ? 6.227 19.656 -19.328 1 84.5 412 HIS B N 1
ATOM 8103 C CA . HIS B 1 412 ? 6.074 19.281 -20.734 1 84.5 412 HIS B CA 1
ATOM 8104 C C . HIS B 1 412 ? 4.637 18.875 -21.047 1 84.5 412 HIS B C 1
ATOM 8106 O O . HIS B 1 412 ? 4.062 19.344 -22.031 1 84.5 412 HIS B O 1
ATOM 8112 N N . PHE B 1 413 ? 3.994 18.094 -20.25 1 83.19 413 PHE B N 1
ATOM 8113 C CA . PHE B 1 413 ? 2.666 17.547 -20.516 1 83.19 413 PHE B CA 1
ATOM 8114 C C . PHE B 1 413 ? 1.595 18.375 -19.812 1 83.19 413 PHE B C 1
ATOM 8116 O O . PHE B 1 413 ? 0.402 18.203 -20.078 1 83.19 413 PHE B O 1
ATOM 8123 N N . ASN B 1 414 ? 2.002 19.281 -18.859 1 77.81 414 ASN B N 1
ATOM 8124 C CA . ASN B 1 414 ? 1.101 20.078 -18.031 1 77.81 414 ASN B CA 1
ATOM 8125 C C . ASN B 1 414 ? 0.229 19.188 -17.141 1 77.81 414 ASN B C 1
ATOM 8127 O O . ASN B 1 414 ? -0.914 19.547 -16.844 1 77.81 414 ASN B O 1
ATOM 8131 N N . ILE B 1 415 ? 0.628 17.969 -17.062 1 75.75 415 ILE B N 1
ATOM 8132 C CA . ILE B 1 415 ? -0.044 16.984 -16.219 1 75.75 415 ILE B CA 1
ATOM 8133 C C . ILE B 1 415 ? 0.975 16.312 -15.312 1 75.75 415 ILE B C 1
ATOM 8135 O O . ILE B 1 415 ? 2.105 16.047 -15.727 1 75.75 415 ILE B O 1
ATOM 8139 N N . ASP B 1 416 ? 0.588 16.109 -14.125 1 76.06 416 ASP B N 1
ATOM 8140 C CA . ASP B 1 416 ? 1.458 15.406 -13.188 1 76.06 416 ASP B CA 1
ATOM 8141 C C . ASP B 1 416 ? 1.733 13.977 -13.656 1 76.06 416 ASP B C 1
ATOM 8143 O O . ASP B 1 416 ? 0.864 13.336 -14.25 1 76.06 416 ASP B O 1
ATOM 8147 N N . TYR B 1 417 ? 2.973 13.547 -13.398 1 78.75 417 TYR B N 1
ATOM 8148 C CA . TYR B 1 417 ? 3.396 12.219 -13.828 1 78.75 417 TYR B CA 1
ATOM 8149 C C . TYR B 1 417 ? 2.508 11.141 -13.227 1 78.75 417 TYR B C 1
ATOM 8151 O O . TYR B 1 417 ? 2.295 10.086 -13.836 1 78.75 417 TYR B O 1
ATOM 8159 N N . VAL B 1 418 ? 1.961 11.422 -12.133 1 74 418 VAL B N 1
ATOM 8160 C CA . VAL B 1 418 ? 1.106 10.461 -11.445 1 74 418 VAL B CA 1
ATOM 8161 C C . VAL B 1 418 ? -0.181 10.25 -12.242 1 74 418 VAL B C 1
ATOM 8163 O O . VAL B 1 418 ? -0.648 9.117 -12.398 1 74 418 VAL B O 1
ATOM 8166 N N . CYS B 1 419 ? -0.632 11.312 -12.789 1 73.25 419 CYS B N 1
ATOM 8167 C CA . CYS B 1 419 ? -1.864 11.25 -13.562 1 73.25 419 CYS B CA 1
ATOM 8168 C C . CYS B 1 419 ? -1.642 10.508 -14.875 1 73.25 419 CYS B C 1
ATOM 8170 O O . CYS B 1 419 ? -2.574 9.922 -15.43 1 73.25 419 CYS B O 1
ATOM 8172 N N . LEU B 1 420 ? -0.421 10.508 -15.289 1 77.5 420 LEU B N 1
ATOM 8173 C CA . LEU B 1 420 ? -0.083 9.836 -16.547 1 77.5 420 LEU B CA 1
ATOM 8174 C C . LEU B 1 420 ? 0.12 8.344 -16.312 1 77.5 420 LEU B C 1
ATOM 8176 O O . LEU B 1 420 ? 0.15 7.566 -17.281 1 77.5 420 LEU B O 1
ATOM 8180 N N . GLY B 1 421 ? 0.216 7.934 -15.07 1 80.31 421 GLY B N 1
ATOM 8181 C CA . GLY B 1 421 ? 0.498 6.539 -14.758 1 80.31 421 GLY B CA 1
ATOM 8182 C C . GLY B 1 421 ? 1.948 6.16 -14.992 1 80.31 421 GLY B C 1
ATOM 8183 O O . GLY B 1 421 ? 2.254 5 -15.273 1 80.31 421 GLY B O 1
ATOM 8184 N N . VAL B 1 422 ? 2.828 7.16 -14.961 1 88.88 422 VAL B N 1
ATOM 8185 C CA . VAL B 1 422 ? 4.25 6.938 -15.219 1 88.88 422 VAL B CA 1
ATOM 8186 C C . VAL B 1 422 ? 5.008 6.898 -13.891 1 88.88 422 VAL B C 1
ATOM 8188 O O . VAL B 1 422 ? 4.793 7.746 -13.023 1 88.88 422 VAL B O 1
ATOM 8191 N N . ASN B 1 423 ? 5.809 5.898 -13.703 1 90 423 ASN B N 1
ATOM 8192 C CA . ASN B 1 423 ? 6.664 5.812 -12.531 1 90 423 ASN B CA 1
ATOM 8193 C C . ASN B 1 423 ? 8.133 6.008 -12.891 1 90 423 ASN B C 1
ATOM 8195 O O . ASN B 1 423 ? 8.633 5.398 -13.836 1 90 423 ASN B O 1
ATOM 8199 N N . PHE B 1 424 ? 8.766 6.887 -12.172 1 91.69 424 PHE B N 1
ATOM 8200 C CA . PHE B 1 424 ? 10.203 7.125 -12.32 1 91.69 424 PHE B CA 1
ATOM 8201 C C . PHE B 1 424 ? 10.992 6.355 -11.273 1 91.69 424 PHE B C 1
ATOM 8203 O O . PHE B 1 424 ? 10.883 6.633 -10.07 1 91.69 424 PHE B O 1
ATOM 8210 N N . ILE B 1 425 ? 11.875 5.418 -11.75 1 91 425 ILE B N 1
ATOM 8211 C CA . ILE B 1 425 ? 12.539 4.531 -10.805 1 91 425 ILE B CA 1
ATOM 8212 C C . ILE B 1 425 ? 14.047 4.559 -11.039 1 91 425 ILE B C 1
ATOM 8214 O O . ILE B 1 425 ? 14.516 4.281 -12.141 1 91 425 ILE B O 1
ATOM 8218 N N . GLY B 1 426 ? 14.75 4.859 -9.977 1 89.88 426 GLY B N 1
ATOM 8219 C CA . GLY B 1 426 ? 16.203 4.723 -10.016 1 89.88 426 GLY B CA 1
ATOM 8220 C C . GLY B 1 426 ? 16.672 3.316 -9.703 1 89.88 426 GLY B C 1
ATOM 8221 O O . GLY B 1 426 ? 16.344 2.758 -8.656 1 89.88 426 GLY B O 1
ATOM 8222 N N . VAL B 1 427 ? 17.5 2.74 -10.555 1 90.12 427 VAL B N 1
ATOM 8223 C CA . VAL B 1 427 ? 17.906 1.347 -10.398 1 90.12 427 VAL B CA 1
ATOM 8224 C C . VAL B 1 427 ? 19.125 1.262 -9.477 1 90.12 427 VAL B C 1
ATOM 8226 O O . VAL B 1 427 ? 19.484 0.179 -9 1 90.12 427 VAL B O 1
ATOM 8229 N N . GLY B 1 428 ? 19.766 2.326 -9.195 1 81.5 428 GLY B N 1
ATOM 8230 C CA . GLY B 1 428 ? 20.891 2.354 -8.273 1 81.5 428 GLY B CA 1
ATOM 8231 C C . GLY B 1 428 ? 22.203 2.039 -8.945 1 81.5 428 GLY B C 1
ATOM 8232 O O . GLY B 1 428 ? 23.062 1.363 -8.359 1 81.5 428 GLY B O 1
ATOM 8233 N N . GLY B 1 429 ? 22.422 2.225 -10.156 1 86.5 429 GLY B N 1
ATOM 8234 C CA . GLY B 1 429 ? 23.656 1.982 -10.898 1 86.5 429 GLY B CA 1
ATOM 8235 C C . GLY B 1 429 ? 23.406 1.472 -12.305 1 86.5 429 GLY B C 1
ATOM 8236 O O . GLY B 1 429 ? 22.422 0.768 -12.555 1 86.5 429 GLY B O 1
ATOM 8237 N N . TYR B 1 430 ? 24.438 1.741 -13.117 1 90.06 430 TYR B N 1
ATOM 8238 C CA . TYR B 1 430 ? 24.234 1.426 -14.531 1 90.06 430 TYR B CA 1
ATOM 8239 C C . TYR B 1 430 ? 24.328 -0.077 -14.773 1 90.06 430 TYR B C 1
ATOM 8241 O O . TYR B 1 430 ? 23.938 -0.565 -15.836 1 90.06 430 TYR B O 1
ATOM 8249 N N . THR B 1 431 ? 24.75 -0.844 -13.805 1 90.62 431 THR B N 1
ATOM 8250 C CA . THR B 1 431 ? 24.891 -2.287 -13.961 1 90.62 431 THR B CA 1
ATOM 8251 C C . THR B 1 431 ? 23.641 -3.006 -13.438 1 90.62 431 THR B C 1
ATOM 8253 O O . THR B 1 431 ? 23.578 -4.238 -13.469 1 90.62 431 THR B O 1
ATOM 8256 N N . LYS B 1 432 ? 22.656 -2.334 -13.047 1 91.06 432 LYS B N 1
ATOM 8257 C CA . LYS B 1 432 ? 21.578 -2.973 -12.289 1 91.06 432 LYS B CA 1
ATOM 8258 C C . LYS B 1 432 ? 20.25 -2.863 -13.031 1 91.06 432 LYS B C 1
ATOM 8260 O O . LYS B 1 432 ? 19.188 -2.992 -12.422 1 91.06 432 LYS B O 1
ATOM 8265 N N . TYR B 1 433 ? 20.203 -2.744 -14.375 1 95.31 433 TYR B N 1
ATOM 8266 C CA . TYR B 1 433 ? 18.984 -2.564 -15.141 1 95.31 433 TYR B CA 1
ATOM 8267 C C . TYR B 1 433 ? 18.281 -3.902 -15.391 1 95.31 433 TYR B C 1
ATOM 8269 O O . TYR B 1 433 ? 17.062 -3.961 -15.516 1 95.31 433 TYR B O 1
ATOM 8277 N N . LEU B 1 434 ? 19 -4.961 -15.438 1 95.06 434 LEU B N 1
ATOM 8278 C CA . LEU B 1 434 ? 18.547 -6.23 -15.992 1 95.06 434 LEU B CA 1
ATOM 8279 C C . LEU B 1 434 ? 17.375 -6.789 -15.18 1 95.06 434 LEU B C 1
ATOM 8281 O O . LEU B 1 434 ? 16.344 -7.176 -15.734 1 95.06 434 LEU B O 1
ATOM 8285 N N . PRO B 1 435 ? 17.5 -6.824 -13.836 1 93.88 435 PRO B N 1
ATOM 8286 C CA . PRO B 1 435 ? 16.359 -7.34 -13.07 1 93.88 435 PRO B CA 1
ATOM 8287 C C . PRO B 1 435 ? 15.078 -6.547 -13.312 1 93.88 435 PRO B C 1
ATOM 8289 O O . PRO B 1 435 ? 13.984 -7.125 -13.328 1 93.88 435 PRO B O 1
ATOM 8292 N N . PHE B 1 436 ? 15.203 -5.301 -13.508 1 95.94 436 PHE B N 1
ATOM 8293 C CA . PHE B 1 436 ? 14.047 -4.445 -13.758 1 95.94 436 PHE B CA 1
ATOM 8294 C C . PHE B 1 436 ? 13.461 -4.719 -15.133 1 95.94 436 PHE B C 1
ATOM 8296 O O . PHE B 1 436 ? 12.242 -4.777 -15.297 1 95.94 436 PHE B O 1
ATOM 8303 N N . ILE B 1 437 ? 14.344 -4.938 -16.078 1 96.31 437 ILE B N 1
ATOM 8304 C CA . ILE B 1 437 ? 13.914 -5.234 -17.438 1 96.31 437 ILE B CA 1
ATOM 8305 C C . ILE B 1 437 ? 13.18 -6.574 -17.469 1 96.31 437 ILE B C 1
ATOM 8307 O O . ILE B 1 437 ? 12.078 -6.676 -18.031 1 96.31 437 ILE B O 1
ATOM 8311 N N . ARG B 1 438 ? 13.758 -7.531 -16.828 1 95.25 438 ARG B N 1
ATOM 8312 C CA . ARG B 1 438 ? 13.172 -8.867 -16.781 1 95.25 438 ARG B CA 1
ATOM 8313 C C . ARG B 1 438 ? 11.805 -8.844 -16.094 1 95.25 438 ARG B C 1
ATOM 8315 O O . ARG B 1 438 ? 10.875 -9.516 -16.531 1 95.25 438 ARG B O 1
ATOM 8322 N N . PHE B 1 439 ? 11.68 -8.047 -15.055 1 95.31 439 PHE B N 1
ATOM 8323 C CA . PHE B 1 439 ? 10.406 -7.879 -14.367 1 95.31 439 PHE B CA 1
ATOM 8324 C C . PHE B 1 439 ? 9.359 -7.297 -15.312 1 95.31 439 PHE B C 1
ATOM 8326 O O . PHE B 1 439 ? 8.266 -7.852 -15.445 1 95.31 439 PHE B O 1
ATOM 8333 N N . CYS B 1 440 ? 9.727 -6.207 -15.938 1 95.56 440 CYS B N 1
ATOM 8334 C CA . CYS B 1 440 ? 8.797 -5.512 -16.812 1 95.56 440 CYS B CA 1
ATOM 8335 C C . CYS B 1 440 ? 8.336 -6.418 -17.953 1 95.56 440 CYS B C 1
ATOM 8337 O O . CYS B 1 440 ? 7.145 -6.473 -18.266 1 95.56 440 CYS B O 1
ATOM 8339 N N . GLU B 1 441 ? 9.18 -7.148 -18.516 1 94.69 441 GLU B N 1
ATOM 8340 C CA . GLU B 1 441 ? 8.844 -8.008 -19.641 1 94.69 441 GLU B CA 1
ATOM 8341 C C . GLU B 1 441 ? 8.023 -9.211 -19.188 1 94.69 441 GLU B C 1
ATOM 8343 O O . GLU B 1 441 ? 7.129 -9.664 -19.906 1 94.69 441 GLU B O 1
ATOM 8348 N N . SER B 1 442 ? 8.305 -9.695 -18.047 1 93.94 442 SER B N 1
ATOM 8349 C CA . SER B 1 442 ? 7.578 -10.852 -17.531 1 93.94 442 SER B CA 1
ATOM 8350 C C . SER B 1 442 ? 6.141 -10.484 -17.172 1 93.94 442 SER B C 1
ATOM 8352 O O . SER B 1 442 ? 5.223 -11.281 -17.391 1 93.94 442 SER B O 1
ATOM 8354 N N . PHE B 1 443 ? 5.945 -9.328 -16.703 1 93.38 443 PHE B N 1
ATOM 8355 C CA . PHE B 1 443 ? 4.625 -8.961 -16.203 1 93.38 443 PHE B CA 1
ATOM 8356 C C . PHE B 1 443 ? 3.963 -7.938 -17.125 1 93.38 443 PHE B C 1
ATOM 8358 O O . PHE B 1 443 ? 2.982 -7.297 -16.734 1 93.38 443 PHE B O 1
ATOM 8365 N N . ASN B 1 444 ? 4.453 -7.746 -18.281 1 90.38 444 ASN B N 1
ATOM 8366 C CA . ASN B 1 444 ? 3.893 -6.938 -19.344 1 90.38 444 ASN B CA 1
ATOM 8367 C C . ASN B 1 444 ? 3.764 -5.473 -18.938 1 90.38 444 ASN B C 1
ATOM 8369 O O . ASN B 1 444 ? 2.717 -4.855 -19.141 1 90.38 444 ASN B O 1
ATOM 8373 N N . VAL B 1 445 ? 4.762 -4.934 -18.297 1 92.5 445 VAL B N 1
ATOM 8374 C CA . VAL B 1 445 ? 4.836 -3.514 -17.984 1 92.5 445 VAL B CA 1
ATOM 8375 C C . VAL B 1 445 ? 5.75 -2.807 -18.984 1 92.5 445 VAL B C 1
ATOM 8377 O O . VAL B 1 445 ? 6.879 -3.242 -19.219 1 92.5 445 VAL B O 1
ATOM 8380 N N . GLU B 1 446 ? 5.199 -1.787 -19.562 1 93.19 446 GLU B N 1
ATOM 8381 C CA . GLU B 1 446 ? 6.031 -1.024 -20.484 1 93.19 446 GLU B CA 1
ATOM 8382 C C . GLU B 1 446 ? 7.133 -0.272 -19.75 1 93.19 446 GLU B C 1
ATOM 8384 O O . GLU B 1 446 ? 6.926 0.201 -18.641 1 93.19 446 GLU B O 1
ATOM 8389 N N . TYR B 1 447 ? 8.328 -0.231 -20.469 1 96.44 447 TYR B N 1
ATOM 8390 C CA . TYR B 1 447 ? 9.422 0.465 -19.797 1 96.44 447 TYR B CA 1
ATOM 8391 C C . TYR B 1 447 ? 10.297 1.198 -20.797 1 96.44 447 TYR B C 1
ATOM 8393 O O . TYR B 1 447 ? 10.297 0.876 -22 1 96.44 447 TYR B O 1
ATOM 8401 N N . LEU B 1 448 ? 10.938 2.27 -20.391 1 97.38 448 LEU B N 1
ATOM 8402 C CA . LEU B 1 448 ? 11.984 3.008 -21.078 1 97.38 448 LEU B CA 1
ATOM 8403 C C . LEU B 1 448 ? 13.18 3.24 -20.172 1 97.38 448 LEU B C 1
ATOM 8405 O O . LEU B 1 448 ? 13.031 3.262 -18.938 1 97.38 448 LEU B O 1
ATOM 8409 N N . ILE B 1 449 ? 14.336 3.314 -20.781 1 97.5 449 ILE B N 1
ATOM 8410 C CA . ILE B 1 449 ? 15.555 3.572 -20.016 1 97.5 449 ILE B CA 1
ATOM 8411 C C . ILE B 1 449 ? 16.172 4.902 -20.453 1 97.5 449 ILE B C 1
ATOM 8413 O O . ILE B 1 449 ? 16.328 5.16 -21.641 1 97.5 449 ILE B O 1
ATOM 8417 N N . PHE B 1 450 ? 16.344 5.773 -19.516 1 96.88 450 PHE B N 1
ATOM 8418 C CA . PHE B 1 450 ? 17.109 7 -19.719 1 96.88 450 PHE B CA 1
ATOM 8419 C C . PHE B 1 450 ? 18.484 6.891 -19.078 1 96.88 450 PHE B C 1
ATOM 8421 O O . PHE B 1 450 ? 18.609 6.883 -17.859 1 96.88 450 PHE B O 1
ATOM 8428 N N . SER B 1 451 ? 19.516 6.812 -19.859 1 95.12 451 SER B N 1
ATOM 8429 C CA . SER B 1 451 ? 20.828 6.473 -19.312 1 95.12 451 SER B CA 1
ATOM 8430 C C . SER B 1 451 ? 21.891 7.469 -19.766 1 95.12 451 SER B C 1
ATOM 8432 O O . SER B 1 451 ? 21.703 8.172 -20.766 1 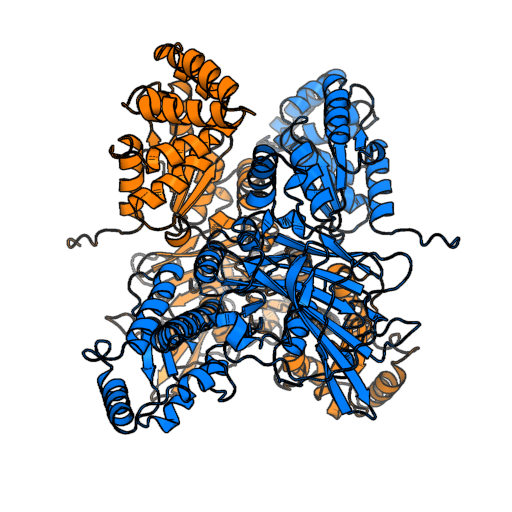95.12 451 SER B O 1
ATOM 8434 N N . ASP B 1 452 ? 22.906 7.453 -18.938 1 93.5 452 ASP B N 1
ATOM 8435 C CA . ASP B 1 452 ? 24.125 8.148 -19.344 1 93.5 452 ASP B CA 1
ATOM 8436 C C . ASP B 1 452 ? 24.766 7.48 -20.547 1 93.5 452 ASP B C 1
ATOM 8438 O O . ASP B 1 452 ? 24.359 6.383 -20.953 1 93.5 452 ASP B O 1
ATOM 8442 N N . ASN B 1 453 ? 25.734 8.219 -21.188 1 93.94 453 ASN B N 1
ATOM 8443 C CA . ASN B 1 453 ? 26.297 7.703 -22.422 1 93.94 453 ASN B CA 1
ATOM 8444 C C . ASN B 1 453 ? 27.812 7.605 -22.375 1 93.94 453 ASN B C 1
ATOM 8446 O O . ASN B 1 453 ? 28.484 7.801 -23.375 1 93.94 453 ASN B O 1
ATOM 8450 N N . GLU B 1 454 ? 28.297 7.445 -21.203 1 93.25 454 GLU B N 1
ATOM 8451 C CA . GLU B 1 454 ? 29.719 7.102 -21.109 1 93.25 454 GLU B CA 1
ATOM 8452 C C . GLU B 1 454 ? 30 5.742 -21.75 1 93.25 454 GLU B C 1
ATOM 8454 O O . GLU B 1 454 ? 29.141 4.852 -21.719 1 93.25 454 GLU B O 1
ATOM 8459 N N . PRO B 1 455 ? 31.141 5.547 -22.328 1 92.38 455 PRO B N 1
ATOM 8460 C CA . PRO B 1 455 ? 31.406 4.32 -23.078 1 92.38 455 PRO B CA 1
ATOM 8461 C C . PRO B 1 455 ? 31.156 3.055 -22.266 1 92.38 455 PRO B C 1
ATOM 8463 O O . PRO B 1 455 ? 30.516 2.119 -22.766 1 92.38 455 PRO B O 1
ATOM 8466 N N . ASP B 1 456 ? 31.625 3.006 -21.062 1 93.06 456 ASP B N 1
ATOM 8467 C CA . ASP B 1 456 ? 31.422 1.835 -20.219 1 93.06 456 ASP B CA 1
ATOM 8468 C C . ASP B 1 456 ? 29.938 1.653 -19.891 1 93.06 456 ASP B C 1
ATOM 8470 O O . ASP B 1 456 ? 29.422 0.529 -19.875 1 93.06 456 ASP B O 1
ATOM 8474 N N . VAL B 1 457 ? 29.281 2.74 -19.688 1 93.62 457 VAL B N 1
ATOM 8475 C CA . VAL B 1 457 ? 27.859 2.711 -19.344 1 93.62 457 VAL B CA 1
ATOM 8476 C C . VAL B 1 457 ? 27.047 2.262 -20.547 1 93.62 457 VAL B C 1
ATOM 8478 O O . VAL B 1 457 ? 26.188 1.38 -20.438 1 93.62 457 VAL B O 1
ATOM 8481 N N . ASN B 1 458 ? 27.344 2.877 -21.672 1 94.62 458 ASN B N 1
ATOM 8482 C CA . ASN B 1 458 ? 26.641 2.539 -22.906 1 94.62 458 ASN B CA 1
ATOM 8483 C C . ASN B 1 458 ? 26.75 1.051 -23.219 1 94.62 458 ASN B C 1
ATOM 8485 O O . ASN B 1 458 ? 25.734 0.385 -23.469 1 94.62 458 ASN B O 1
ATOM 8489 N N . THR B 1 459 ? 27.938 0.519 -23.156 1 94.94 459 THR B N 1
ATOM 8490 C CA . THR B 1 459 ? 28.188 -0.879 -23.484 1 94.94 459 THR B CA 1
ATOM 8491 C C . THR B 1 459 ? 27.469 -1.805 -22.516 1 94.94 459 THR B C 1
ATOM 8493 O O . THR B 1 459 ? 26.891 -2.812 -22.906 1 94.94 459 THR B O 1
ATOM 8496 N N . ASP B 1 460 ? 27.516 -1.455 -21.328 1 95.44 460 ASP B N 1
ATOM 8497 C CA . ASP B 1 460 ? 26.922 -2.312 -20.297 1 95.44 460 ASP B CA 1
ATOM 8498 C C . ASP B 1 460 ? 25.406 -2.309 -20.391 1 95.44 460 ASP B C 1
ATOM 8500 O O . ASP B 1 460 ? 24.766 -3.355 -20.25 1 95.44 460 ASP B O 1
ATOM 8504 N N . VAL B 1 461 ? 24.828 -1.187 -20.562 1 95.44 461 VAL B N 1
ATOM 8505 C CA . VAL B 1 461 ? 23.375 -1.084 -20.672 1 95.44 461 VAL B CA 1
ATOM 8506 C C . VAL B 1 461 ? 22.891 -1.897 -21.875 1 95.44 461 VAL B C 1
ATOM 8508 O O . VAL B 1 461 ? 21.922 -2.658 -21.75 1 95.44 461 VAL B O 1
ATOM 8511 N N . LEU B 1 462 ? 23.594 -1.765 -22.969 1 95.56 462 LEU B N 1
ATOM 8512 C CA . LEU B 1 462 ? 23.219 -2.51 -24.156 1 95.56 462 LEU B CA 1
ATOM 8513 C C . LEU B 1 462 ? 23.406 -4.008 -23.953 1 95.56 462 LEU B C 1
ATOM 8515 O O . LEU B 1 462 ? 22.625 -4.816 -24.453 1 95.56 462 LEU B O 1
ATOM 8519 N N . ARG B 1 463 ? 24.406 -4.336 -23.203 1 95.12 463 ARG B N 1
ATOM 8520 C CA . ARG B 1 463 ? 24.625 -5.738 -22.875 1 95.12 463 ARG B CA 1
ATOM 8521 C C . ARG B 1 463 ? 23.469 -6.293 -22.047 1 95.12 463 ARG B C 1
ATOM 8523 O O . ARG B 1 463 ? 23.016 -7.414 -22.297 1 95.12 463 ARG B O 1
ATOM 8530 N N . GLN B 1 464 ? 23.016 -5.559 -21.125 1 94.69 464 GLN B N 1
ATOM 8531 C CA . GLN B 1 464 ? 21.891 -5.984 -20.297 1 94.69 464 GLN B CA 1
ATOM 8532 C C . GLN B 1 464 ? 20.625 -6.113 -21.125 1 94.69 464 GLN B C 1
ATOM 8534 O O . GLN B 1 464 ? 19.844 -7.047 -20.922 1 94.69 464 GLN B O 1
ATOM 8539 N N . ILE B 1 465 ? 20.422 -5.277 -22.062 1 95 465 ILE B N 1
ATOM 8540 C CA . ILE B 1 465 ? 19.266 -5.324 -22.938 1 95 465 ILE B CA 1
ATOM 8541 C C . ILE B 1 465 ? 19.328 -6.582 -23.797 1 95 465 ILE B C 1
ATOM 8543 O O . ILE B 1 465 ? 18.297 -7.234 -24.031 1 95 465 ILE B O 1
ATOM 8547 N N . SER B 1 466 ? 20.469 -6.938 -24.203 1 94.5 466 SER B N 1
ATOM 8548 C CA . SER B 1 466 ? 20.625 -8.117 -25.062 1 94.5 466 SER B CA 1
ATOM 8549 C C . SER B 1 466 ? 20.312 -9.398 -24.297 1 94.5 466 SER B C 1
ATOM 8551 O O . SER B 1 466 ? 19.938 -10.406 -24.891 1 94.5 466 SER B O 1
ATOM 8553 N N . LYS B 1 467 ? 20.438 -9.328 -23 1 92.31 467 LYS B N 1
ATOM 8554 C CA . LYS B 1 467 ? 20.156 -10.492 -22.172 1 92.31 467 LYS B CA 1
ATOM 8555 C C . LYS B 1 467 ? 18.688 -10.578 -21.812 1 92.31 467 LYS B C 1
ATOM 8557 O O . LYS B 1 467 ? 18.234 -11.547 -21.188 1 92.31 467 LYS B O 1
ATOM 8562 N N . SER B 1 468 ? 17.984 -9.594 -22.234 1 91.5 468 SER B N 1
ATOM 8563 C CA . SER B 1 468 ? 16.547 -9.586 -21.969 1 91.5 468 SER B CA 1
ATOM 8564 C C . SER B 1 468 ? 15.789 -10.367 -23.031 1 91.5 468 SER B C 1
ATOM 8566 O O . SER B 1 468 ? 16.359 -10.766 -24.047 1 91.5 468 SER B O 1
ATOM 8568 N N . ARG B 1 469 ? 14.562 -10.672 -22.828 1 89.12 469 ARG B N 1
ATOM 8569 C CA . ARG B 1 469 ? 13.75 -11.477 -23.734 1 89.12 469 ARG B CA 1
ATOM 8570 C C . ARG B 1 469 ? 13.453 -10.727 -25.031 1 89.12 469 ARG B C 1
ATOM 8572 O O . ARG B 1 469 ? 13.633 -11.266 -26.125 1 89.12 469 ARG B O 1
ATOM 8579 N N . ILE B 1 470 ? 13.016 -9.477 -24.938 1 89.88 470 ILE B N 1
ATOM 8580 C CA . ILE B 1 470 ? 12.602 -8.695 -26.094 1 89.88 470 ILE B CA 1
ATOM 8581 C C . ILE B 1 470 ? 13.836 -8.18 -26.828 1 89.88 470 ILE B C 1
ATOM 8583 O O . ILE B 1 470 ? 13.82 -8.055 -28.062 1 89.88 470 ILE B O 1
ATOM 8587 N N . ASN B 1 471 ? 14.93 -7.883 -26.156 1 91.94 471 ASN B N 1
ATOM 8588 C CA . ASN B 1 471 ? 16.188 -7.414 -26.734 1 91.94 471 ASN B CA 1
ATOM 8589 C C . ASN B 1 471 ? 15.953 -6.246 -27.703 1 91.94 471 ASN B C 1
ATOM 8591 O O . ASN B 1 471 ? 16.375 -6.301 -28.859 1 91.94 471 ASN B O 1
ATOM 8595 N N . ASP B 1 472 ? 15.32 -5.137 -27.281 1 94.06 472 ASP B N 1
ATOM 8596 C CA . ASP B 1 472 ? 15.016 -3.949 -28.062 1 94.06 472 ASP B CA 1
ATOM 8597 C C . ASP B 1 472 ? 15.836 -2.75 -27.609 1 94.06 472 ASP B C 1
ATOM 8599 O O . ASP B 1 472 ? 15.461 -2.061 -26.656 1 94.06 472 ASP B O 1
ATOM 8603 N N . PRO B 1 473 ? 16.859 -2.43 -28.281 1 94.12 473 PRO B N 1
ATOM 8604 C CA . PRO B 1 473 ? 17.703 -1.305 -27.906 1 94.12 473 PRO B CA 1
ATOM 8605 C C . PRO B 1 473 ? 17 0.044 -28.047 1 94.12 473 PRO B C 1
ATOM 8607 O O . PRO B 1 473 ? 17.453 1.043 -27.469 1 94.12 473 PRO B O 1
ATOM 8610 N N . ASN B 1 474 ? 15.945 0.108 -28.766 1 93.31 474 ASN B N 1
ATOM 8611 C CA . ASN B 1 474 ? 15.227 1.364 -28.969 1 93.31 474 ASN B CA 1
ATOM 8612 C C . ASN B 1 474 ? 14.531 1.825 -27.688 1 93.31 474 ASN B C 1
ATOM 8614 O O . ASN B 1 474 ? 14.07 2.961 -27.609 1 93.31 474 ASN B O 1
ATOM 8618 N N . LYS B 1 475 ? 14.508 1.043 -26.75 1 95.56 475 LYS B N 1
ATOM 8619 C CA . LYS B 1 475 ? 13.875 1.388 -25.484 1 95.56 475 LYS B CA 1
ATOM 8620 C C . LYS B 1 475 ? 14.805 2.238 -24.625 1 95.56 475 LYS B C 1
ATOM 8622 O O . LYS B 1 475 ? 14.383 2.766 -23.594 1 95.56 475 LYS B O 1
ATOM 8627 N N . VAL B 1 476 ? 16.016 2.434 -25.109 1 96.5 476 VAL B N 1
ATOM 8628 C CA . VAL B 1 476 ? 16.984 3.213 -24.344 1 96.5 476 VAL B CA 1
ATOM 8629 C C . VAL B 1 476 ? 17.188 4.578 -25 1 96.5 476 VAL B C 1
ATOM 8631 O O . VAL B 1 476 ? 17.328 4.672 -26.234 1 96.5 476 VAL B O 1
ATOM 8634 N N . VAL B 1 477 ? 17.078 5.578 -24.25 1 96.25 477 VAL B N 1
ATOM 8635 C CA . VAL B 1 477 ? 17.453 6.926 -24.672 1 96.25 477 VAL B CA 1
ATOM 8636 C C . VAL B 1 477 ? 18.734 7.348 -23.953 1 96.25 477 VAL B C 1
ATOM 8638 O O . VAL B 1 477 ? 18.719 7.641 -22.766 1 96.25 477 VAL B O 1
ATOM 8641 N N . PHE B 1 478 ? 19.781 7.406 -24.688 1 95.44 478 PHE B N 1
ATOM 8642 C CA . PHE B 1 478 ? 21.047 7.855 -24.141 1 95.44 478 PHE B CA 1
ATOM 8643 C C . PHE B 1 478 ? 21.203 9.367 -24.281 1 95.44 478 PHE B C 1
ATOM 8645 O O . PHE B 1 478 ? 20.734 9.953 -25.266 1 95.44 478 PHE B O 1
ATOM 8652 N N . VAL B 1 479 ? 21.797 9.93 -23.234 1 94.38 479 VAL B N 1
ATOM 8653 C CA . VAL B 1 479 ? 22.188 11.32 -23.422 1 94.38 479 VAL B CA 1
ATOM 8654 C C . VAL B 1 479 ? 23.266 11.422 -24.5 1 94.38 479 VAL B C 1
ATOM 8656 O O . VAL B 1 479 ? 23.578 10.43 -25.156 1 94.38 479 VAL B O 1
ATOM 8659 N N . SER B 1 480 ? 23.781 12.625 -24.75 1 93.62 480 SER B N 1
ATOM 8660 C CA . SER B 1 480 ? 24.797 12.805 -25.781 1 93.62 480 SER B CA 1
ATOM 8661 C C . SER B 1 480 ? 26.047 11.992 -25.469 1 93.62 480 SER B C 1
ATOM 8663 O O . SER B 1 480 ? 26.344 11.711 -24.312 1 93.62 480 SER B O 1
ATOM 8665 N N . PRO B 1 481 ? 26.797 11.586 -26.5 1 92.88 481 PRO B N 1
ATOM 8666 C CA . PRO B 1 481 ? 27.953 10.711 -26.312 1 92.88 481 PRO B CA 1
ATOM 8667 C C . PRO B 1 481 ? 28.953 11.273 -25.297 1 92.88 481 PRO B C 1
ATOM 8669 O O . PRO B 1 481 ? 29.297 12.453 -25.359 1 92.88 481 PRO B O 1
ATOM 8672 N N . ASN B 1 482 ? 29.344 10.516 -24.344 1 91.69 482 ASN B N 1
ATOM 8673 C CA . ASN B 1 482 ? 30.359 10.781 -23.328 1 91.69 482 ASN B CA 1
ATOM 8674 C C . ASN B 1 482 ? 29.812 11.656 -22.203 1 91.69 482 ASN B C 1
ATOM 8676 O O . ASN B 1 482 ? 30.562 12.094 -21.328 1 91.69 482 ASN B O 1
ATOM 8680 N N . ASN B 1 483 ? 28.609 11.914 -22.281 1 92.19 483 ASN B N 1
ATOM 8681 C CA . ASN B 1 483 ? 28.031 12.805 -21.281 1 92.19 483 ASN B CA 1
ATOM 8682 C C . ASN B 1 483 ? 27.219 12.023 -20.25 1 92.19 483 ASN B C 1
ATOM 8684 O O . ASN B 1 483 ? 26.719 10.938 -20.531 1 92.19 483 ASN B O 1
ATOM 8688 N N . ASN B 1 484 ? 27.234 12.539 -19.016 1 91.12 484 ASN B N 1
ATOM 8689 C CA . ASN B 1 484 ? 26.219 12.203 -18.031 1 91.12 484 ASN B CA 1
ATOM 8690 C C . ASN B 1 484 ? 25.141 13.281 -17.938 1 91.12 484 ASN B C 1
ATOM 8692 O O . ASN B 1 484 ? 25.172 14.258 -18.688 1 91.12 484 ASN B O 1
ATOM 8696 N N . PHE B 1 485 ? 24.203 13.102 -17.156 1 89.12 485 PHE B N 1
ATOM 8697 C CA . PHE B 1 485 ? 23.062 14.008 -17.109 1 89.12 485 PHE B CA 1
ATOM 8698 C C . PHE B 1 485 ? 23.5 15.43 -16.781 1 89.12 485 PHE B C 1
ATOM 8700 O O . PHE B 1 485 ? 23.078 16.375 -17.453 1 89.12 485 PHE B O 1
ATOM 8707 N N . GLU B 1 486 ? 24.406 15.609 -15.836 1 88.25 486 GLU B N 1
ATOM 8708 C CA . GLU B 1 486 ? 24.891 16.922 -15.422 1 88.25 486 GLU B CA 1
ATOM 8709 C C . GLU B 1 486 ? 25.688 17.594 -16.531 1 88.25 486 GLU B C 1
ATOM 8711 O O . GLU B 1 486 ? 25.516 18.797 -16.797 1 88.25 486 GLU B O 1
ATOM 8716 N N . LYS B 1 487 ? 26.547 16.781 -17.141 1 89.38 487 LYS B N 1
ATOM 8717 C CA . LYS B 1 487 ? 27.359 17.312 -18.234 1 89.38 487 LYS B CA 1
ATOM 8718 C C . LYS B 1 487 ? 26.484 17.688 -19.422 1 89.38 487 LYS B C 1
ATOM 8720 O O . LYS B 1 487 ? 26.781 18.656 -20.125 1 89.38 487 LYS B O 1
ATOM 8725 N N . GLU B 1 488 ? 25.484 16.938 -19.594 1 90.94 488 GLU B N 1
ATOM 8726 C CA . GLU B 1 488 ? 24.547 17.219 -20.672 1 90.94 488 GLU B CA 1
ATOM 8727 C C . GLU B 1 488 ? 23.891 18.594 -20.484 1 90.94 488 GLU B C 1
ATOM 8729 O O . GLU B 1 488 ? 23.75 19.359 -21.453 1 90.94 488 GLU B O 1
ATOM 8734 N N . LEU B 1 489 ? 23.5 18.953 -19.328 1 88.38 489 LEU B N 1
ATOM 8735 C CA . LEU B 1 489 ? 22.875 20.234 -19.031 1 88.38 489 LEU B CA 1
ATOM 8736 C C . LEU B 1 489 ? 23.859 21.391 -19.281 1 88.38 489 LEU B C 1
ATOM 8738 O O . LEU B 1 489 ? 23.484 22.422 -19.828 1 88.38 489 LEU B O 1
ATOM 8742 N N . CYS B 1 490 ? 25.125 21.156 -18.938 1 88.81 490 CYS B N 1
ATOM 8743 C CA . CYS B 1 490 ? 26.141 22.203 -19.062 1 88.81 490 CYS B CA 1
ATOM 8744 C C . CYS B 1 490 ? 26.516 22.422 -20.516 1 88.81 490 CYS B C 1
ATOM 8746 O O . CYS B 1 490 ? 26.812 23.547 -20.938 1 88.81 490 CYS B O 1
ATOM 8748 N N . GLU B 1 491 ? 26.469 21.375 -21.281 1 88.62 491 GLU B N 1
ATOM 8749 C CA . GLU B 1 491 ? 26.969 21.438 -22.641 1 88.62 491 GLU B CA 1
ATOM 8750 C C . GLU B 1 491 ? 25.859 21.75 -23.641 1 88.62 491 GLU B C 1
ATOM 8752 O O . GLU B 1 491 ? 26.109 22.219 -24.75 1 88.62 491 GLU B O 1
ATOM 8757 N N . GLN B 1 492 ? 24.656 21.469 -23.266 1 87.5 492 GLN B N 1
ATOM 8758 C CA . GLN B 1 492 ? 23.562 21.625 -24.219 1 87.5 492 GLN B CA 1
ATOM 8759 C C . GLN B 1 492 ? 22.828 22.953 -24 1 87.5 492 GLN B C 1
ATOM 8761 O O . GLN B 1 492 ? 21.609 23.016 -24.156 1 87.5 492 GLN B O 1
ATOM 8766 N N . GLY B 1 493 ? 23.484 23.953 -23.438 1 83.69 493 GLY B N 1
ATOM 8767 C CA . GLY B 1 493 ? 22.969 25.312 -23.438 1 83.69 493 GLY B CA 1
ATOM 8768 C C . GLY B 1 493 ? 22.203 25.656 -22.172 1 83.69 493 GLY B C 1
ATOM 8769 O O . GLY B 1 493 ? 21.422 26.609 -22.141 1 83.69 493 GLY B O 1
ATOM 8770 N N . TYR B 1 494 ? 22.359 24.906 -21.156 1 90.75 494 TYR B N 1
ATOM 8771 C CA . TYR B 1 494 ? 21.594 25.203 -19.938 1 90.75 494 TYR B CA 1
ATOM 8772 C C . TYR B 1 494 ? 22.516 25.578 -18.797 1 90.75 494 TYR B C 1
ATOM 8774 O O . TYR B 1 494 ? 22.203 25.344 -17.625 1 90.75 494 TYR B O 1
ATOM 8782 N N . LEU B 1 495 ? 23.609 26.109 -19.188 1 90.5 495 LEU B N 1
ATOM 8783 C CA . LEU B 1 495 ? 24.594 26.516 -18.188 1 90.5 495 LEU B CA 1
ATOM 8784 C C . LEU B 1 495 ? 24.062 27.672 -17.344 1 90.5 495 LEU B C 1
ATOM 8786 O O . LEU B 1 495 ? 24.344 27.734 -16.141 1 90.5 495 LEU B O 1
ATOM 8790 N N . ASP B 1 496 ? 23.297 28.516 -17.953 1 90.56 496 ASP B N 1
ATOM 8791 C CA . ASP B 1 496 ? 22.75 29.656 -17.219 1 90.56 496 ASP B CA 1
ATOM 8792 C C . ASP B 1 496 ? 21.797 29.188 -16.125 1 90.56 496 ASP B C 1
ATOM 8794 O O . ASP B 1 496 ? 21.781 29.734 -15.023 1 90.56 496 ASP B O 1
ATOM 8798 N N . GLU B 1 497 ? 21.031 28.219 -16.5 1 90.25 497 GLU B N 1
ATOM 8799 C CA . GLU B 1 497 ? 20.109 27.656 -15.516 1 90.25 497 GLU B CA 1
ATOM 8800 C C . GLU B 1 497 ? 20.859 26.953 -14.391 1 90.25 497 GLU B C 1
ATOM 8802 O O . GLU B 1 497 ? 20.469 27.031 -13.227 1 90.25 497 GLU B O 1
ATOM 8807 N N . VAL B 1 498 ? 21.969 26.344 -14.789 1 90.62 498 VAL B N 1
ATOM 8808 C CA . VAL B 1 498 ? 22.797 25.656 -13.812 1 90.62 498 VAL B CA 1
ATOM 8809 C C . VAL B 1 498 ? 23.422 26.672 -12.852 1 90.62 498 VAL B C 1
ATOM 8811 O O . VAL B 1 498 ? 23.422 26.469 -11.641 1 90.62 498 VAL B O 1
ATOM 8814 N N . LYS B 1 499 ? 23.859 27.781 -13.414 1 91.38 499 LYS B N 1
ATOM 8815 C CA . LYS B 1 499 ? 24.438 28.859 -12.609 1 91.38 499 LYS B CA 1
ATOM 8816 C C . LYS B 1 499 ? 23.391 29.453 -11.656 1 91.38 499 LYS B C 1
ATOM 8818 O O . LYS B 1 499 ? 23.672 29.656 -10.477 1 91.38 499 LYS B O 1
ATOM 8823 N N . ALA B 1 500 ? 22.297 29.656 -12.234 1 90.25 500 ALA B N 1
ATOM 8824 C CA . ALA B 1 500 ? 21.219 30.25 -11.445 1 90.25 500 ALA B CA 1
ATOM 8825 C C . ALA B 1 500 ? 20.828 29.328 -10.281 1 90.25 500 ALA B C 1
ATOM 8827 O O . ALA B 1 500 ? 20.594 29.812 -9.164 1 90.25 500 ALA B O 1
ATOM 8828 N N . ALA B 1 501 ? 20.734 28.031 -10.562 1 88.94 501 ALA B N 1
ATOM 8829 C CA . ALA B 1 501 ? 20.375 27.078 -9.523 1 88.94 501 ALA B CA 1
ATOM 8830 C C . ALA B 1 501 ? 21.422 27.047 -8.422 1 88.94 501 ALA B C 1
ATOM 8832 O O . ALA B 1 501 ? 21.094 27.062 -7.234 1 88.94 501 ALA B O 1
ATOM 8833 N N . TYR B 1 502 ? 22.672 27.031 -8.844 1 89.5 502 TYR B N 1
ATOM 8834 C CA . TYR B 1 502 ? 23.766 26.984 -7.875 1 89.5 502 TYR B CA 1
ATOM 8835 C C . TYR B 1 502 ? 23.812 28.266 -7.047 1 89.5 502 TYR B C 1
ATOM 8837 O O . TYR B 1 502 ? 24.016 28.219 -5.836 1 89.5 502 TYR B O 1
ATOM 8845 N N . HIS B 1 503 ? 23.625 29.391 -7.703 1 90.06 503 HIS B N 1
ATOM 8846 C CA . HIS B 1 503 ? 23.609 30.672 -7.008 1 90.06 503 HIS B CA 1
ATOM 8847 C C . HIS B 1 503 ? 22.484 30.734 -5.977 1 90.06 503 HIS B C 1
ATOM 8849 O O . HIS B 1 503 ? 22.703 31.188 -4.852 1 90.06 503 HIS B O 1
ATOM 8855 N N . LYS B 1 504 ? 21.344 30.281 -6.359 1 86.62 504 LYS B N 1
ATOM 8856 C CA . LYS B 1 504 ? 20.203 30.281 -5.461 1 86.62 504 LYS B CA 1
ATOM 8857 C C . LYS B 1 504 ? 20.469 29.422 -4.223 1 86.62 504 LYS B C 1
ATOM 8859 O O . LYS B 1 504 ? 20.109 29.812 -3.105 1 86.62 504 LYS B O 1
ATOM 8864 N N . MET B 1 505 ? 21.078 28.297 -4.363 1 85.25 505 MET B N 1
ATOM 8865 C CA . MET B 1 505 ? 21.375 27.375 -3.268 1 85.25 505 MET B CA 1
ATOM 8866 C C . MET B 1 505 ? 22.375 27.984 -2.297 1 85.25 505 MET B C 1
ATOM 8868 O O . MET B 1 505 ? 22.219 27.875 -1.08 1 85.25 505 MET B O 1
ATOM 8872 N N . GLU B 1 506 ? 23.344 28.656 -2.826 1 84.25 506 GLU B N 1
ATOM 8873 C CA . GLU B 1 506 ? 24.406 29.234 -2.002 1 84.25 506 GLU B CA 1
ATOM 8874 C C . GLU B 1 506 ? 23.938 30.516 -1.321 1 84.25 506 GLU B C 1
ATOM 8876 O O . GLU B 1 506 ? 24.344 30.812 -0.193 1 84.25 506 GLU B O 1
ATOM 8881 N N . LEU B 1 507 ? 23.156 31.234 -2.002 1 86.06 507 LEU B N 1
ATOM 8882 C CA . LEU B 1 507 ? 22.688 32.5 -1.466 1 86.06 507 LEU B CA 1
ATOM 8883 C C . LEU B 1 507 ? 21.656 32.312 -0.363 1 86.06 507 LEU B C 1
ATOM 8885 O O . LEU B 1 507 ? 21.5 33.156 0.512 1 86.06 507 LEU B O 1
ATOM 8889 N N . GLU B 1 508 ? 20.875 31.188 -0.484 1 78.12 508 GLU B N 1
ATOM 8890 C CA . GLU B 1 508 ? 19.891 30.875 0.54 1 78.12 508 GLU B CA 1
ATOM 8891 C C . GLU B 1 508 ? 20.547 30.609 1.885 1 78.12 508 GLU B C 1
ATOM 8893 O O . GLU B 1 508 ? 19.922 30.734 2.936 1 78.12 508 GLU B O 1
ATOM 8898 N N . LYS B 1 509 ? 21.797 30.312 1.994 1 77.12 509 LYS B N 1
ATOM 8899 C CA . LYS B 1 509 ? 22.547 30 3.209 1 77.12 509 LYS B CA 1
ATOM 8900 C C . LYS B 1 509 ? 23.047 31.266 3.896 1 77.12 509 LYS B C 1
ATOM 8902 O O . LYS B 1 509 ? 23.531 31.219 5.027 1 77.12 509 LYS B O 1
ATOM 8907 N N . CYS B 1 510 ? 22.828 32.312 3.09 1 78.94 510 CYS B N 1
ATOM 8908 C CA . CYS B 1 510 ? 23.375 33.562 3.617 1 78.94 510 CYS B CA 1
ATOM 8909 C C . CYS B 1 510 ? 22.438 34.188 4.652 1 78.94 510 CYS B C 1
ATOM 8911 O O . CYS B 1 510 ? 21.219 34.188 4.453 1 78.94 510 CYS B O 1
ATOM 8913 N N . ALA B 1 511 ? 22.922 34.562 5.797 1 75.94 511 ALA B N 1
ATOM 8914 C CA . ALA B 1 511 ? 22.188 35 6.98 1 75.94 511 ALA B CA 1
ATOM 8915 C C . ALA B 1 511 ? 21.703 36.438 6.805 1 75.94 511 ALA B C 1
ATOM 8917 O O . ALA B 1 511 ? 20.656 36.812 7.34 1 75.94 511 ALA B O 1
ATOM 8918 N N . ASN B 1 512 ? 22.594 37.375 6.156 1 79.88 512 ASN B N 1
ATOM 8919 C CA . ASN B 1 512 ? 22.25 38.812 6.031 1 79.88 512 ASN B CA 1
ATOM 8920 C C . ASN B 1 512 ? 22.5 39.312 4.617 1 79.88 512 ASN B C 1
ATOM 8922 O O . ASN B 1 512 ? 23.062 38.594 3.783 1 79.88 512 ASN B O 1
ATOM 8926 N N . ALA B 1 513 ? 22.016 40.5 4.316 1 84.56 513 ALA B N 1
ATOM 8927 C CA . ALA B 1 513 ? 22.062 41.125 2.988 1 84.56 513 ALA B CA 1
ATOM 8928 C C . ALA B 1 513 ? 23.5 41.375 2.566 1 84.56 513 ALA B C 1
ATOM 8930 O O . ALA B 1 513 ? 23.859 41.219 1.396 1 84.56 513 ALA B O 1
ATOM 8931 N N . GLN B 1 514 ? 24.344 41.844 3.494 1 83.69 514 GLN B N 1
ATOM 8932 C CA . GLN B 1 514 ? 25.734 42.125 3.176 1 83.69 514 GLN B CA 1
ATOM 8933 C C . GLN B 1 514 ? 26.469 40.844 2.791 1 83.69 514 GLN B C 1
ATOM 8935 O O . GLN B 1 514 ? 27.25 40.844 1.827 1 83.69 514 GLN B O 1
ATOM 8940 N N . HIS B 1 515 ? 26.188 39.812 3.494 1 86.88 515 HIS B N 1
ATOM 8941 C CA . HIS B 1 515 ? 26.766 38.5 3.201 1 86.88 515 HIS B CA 1
ATOM 8942 C C . HIS B 1 515 ? 26.312 38 1.837 1 86.88 515 HIS B C 1
ATOM 8944 O O . HIS B 1 515 ? 27.109 37.406 1.098 1 86.88 515 HIS B O 1
ATOM 8950 N N . ARG B 1 516 ? 25.125 38.281 1.521 1 86.56 516 ARG B N 1
ATOM 8951 C CA . ARG B 1 516 ? 24.562 37.875 0.24 1 86.56 516 ARG B CA 1
ATOM 8952 C C . ARG B 1 516 ? 25.25 38.562 -0.92 1 86.56 516 ARG B C 1
ATOM 8954 O O . ARG B 1 516 ? 25.531 37.969 -1.95 1 86.56 516 ARG B O 1
ATOM 8961 N N . ALA B 1 517 ? 25.484 39.844 -0.712 1 87.19 517 ALA B N 1
ATOM 8962 C CA . ALA B 1 517 ? 26.125 40.625 -1.766 1 87.19 517 ALA B CA 1
ATOM 8963 C C . ALA B 1 517 ? 27.562 40.156 -1.975 1 87.19 517 ALA B C 1
ATOM 8965 O O . ALA B 1 517 ? 28.031 40.062 -3.111 1 87.19 517 ALA B O 1
ATOM 8966 N N . ALA B 1 518 ? 28.297 39.906 -0.975 1 85.81 518 ALA B N 1
ATOM 8967 C CA . ALA B 1 518 ? 29.672 39.438 -1.068 1 85.81 518 ALA B CA 1
ATOM 8968 C C . ALA B 1 518 ? 29.734 38.031 -1.723 1 85.81 518 ALA B C 1
ATOM 8970 O O . ALA B 1 518 ? 30.594 37.781 -2.561 1 85.81 518 ALA B O 1
ATOM 8971 N N . LYS B 1 519 ? 28.781 37.219 -1.285 1 89.25 519 LYS B N 1
ATOM 8972 C CA . LYS B 1 519 ? 28.734 35.875 -1.838 1 89.25 519 LYS B CA 1
ATOM 8973 C C . LYS B 1 519 ? 28.406 35.906 -3.326 1 89.25 519 LYS B C 1
ATOM 8975 O O . LYS B 1 519 ? 28.938 35.094 -4.102 1 89.25 519 LYS B O 1
ATOM 8980 N N . GLN B 1 520 ? 27.547 36.812 -3.672 1 87.94 520 GLN B N 1
ATOM 8981 C CA . GLN B 1 520 ? 27.188 36.969 -5.078 1 87.94 520 GLN B CA 1
ATOM 8982 C C . GLN B 1 520 ? 28.406 37.312 -5.934 1 87.94 520 GLN B C 1
ATOM 8984 O O . GLN B 1 520 ? 28.547 36.812 -7.047 1 87.94 520 GLN B O 1
ATOM 8989 N N . GLN B 1 521 ? 29.25 38.219 -5.43 1 87.19 521 GLN B N 1
ATOM 8990 C CA . GLN B 1 521 ? 30.469 38.594 -6.156 1 87.19 521 GLN B CA 1
ATOM 8991 C C . GLN B 1 521 ? 31.406 37.406 -6.32 1 87.19 521 GLN B C 1
ATOM 8993 O O . GLN B 1 521 ? 32 37.219 -7.375 1 87.19 521 GLN B O 1
ATOM 8998 N N . GLN B 1 522 ? 31.438 36.594 -5.336 1 88 522 GLN B N 1
ATOM 8999 C CA . GLN B 1 522 ? 32.25 35.406 -5.402 1 88 522 GLN B CA 1
ATOM 9000 C C . GLN B 1 522 ? 31.719 34.406 -6.43 1 88 522 GLN B C 1
ATOM 9002 O O . GLN B 1 522 ? 32.5 33.781 -7.152 1 88 522 GLN B O 1
ATOM 9007 N N . LEU B 1 523 ? 30.453 34.312 -6.398 1 90.5 523 LEU B N 1
ATOM 9008 C CA . LEU B 1 523 ? 29.812 33.375 -7.301 1 90.5 523 LEU B CA 1
ATOM 9009 C C . LEU B 1 523 ? 29.953 33.812 -8.75 1 90.5 523 LEU B C 1
ATOM 9011 O O . LEU B 1 523 ? 30.109 33 -9.648 1 90.5 523 LEU B O 1
ATOM 9015 N N . ASN B 1 524 ? 29.875 35.156 -8.938 1 88.56 524 ASN B N 1
ATOM 9016 C CA . ASN B 1 524 ? 30 35.719 -10.289 1 88.56 524 ASN B CA 1
ATOM 9017 C C . ASN B 1 524 ? 31.406 35.469 -10.844 1 88.56 524 ASN B C 1
ATOM 9019 O O . ASN B 1 524 ? 31.609 35.469 -12.062 1 88.56 524 ASN B O 1
ATOM 9023 N N . ALA B 1 525 ? 32.344 35.219 -9.945 1 88.75 525 ALA B N 1
ATOM 9024 C CA . ALA B 1 525 ? 33.75 35.062 -10.359 1 88.75 525 ALA B CA 1
ATOM 9025 C C . ALA B 1 525 ? 34.062 33.625 -10.742 1 88.75 525 ALA B C 1
ATOM 9027 O O . ALA B 1 525 ? 35.125 33.344 -11.297 1 88.75 525 ALA B O 1
ATOM 9028 N N . ILE B 1 526 ? 33.125 32.688 -10.562 1 91.38 526 ILE B N 1
ATOM 9029 C CA . ILE B 1 526 ? 33.375 31.297 -10.891 1 91.38 526 ILE B CA 1
ATOM 9030 C C . ILE B 1 526 ? 33.312 31.094 -12.406 1 91.38 526 ILE B C 1
ATOM 9032 O O . ILE B 1 526 ? 32.312 31.469 -13.047 1 91.38 526 ILE B O 1
ATOM 9036 N N . PRO B 1 527 ? 34.375 30.562 -12.938 1 90.31 527 PRO B N 1
ATOM 9037 C CA . PRO B 1 527 ? 34.375 30.328 -14.383 1 90.31 527 PRO B CA 1
ATOM 9038 C C . PRO B 1 527 ? 33.344 29.297 -14.812 1 90.31 527 PRO B C 1
ATOM 9040 O O . PRO B 1 527 ? 33.062 28.375 -14.055 1 90.31 527 PRO B O 1
ATOM 9043 N N . ASP B 1 528 ? 32.875 29.391 -16 1 88.25 528 ASP B N 1
ATOM 9044 C CA . ASP B 1 528 ? 31.828 28.531 -16.547 1 88.25 528 ASP B CA 1
ATOM 9045 C C . ASP B 1 528 ? 32.281 27.062 -16.562 1 88.25 528 ASP B C 1
ATOM 9047 O O . ASP B 1 528 ? 31.469 26.156 -16.344 1 88.25 528 ASP B O 1
ATOM 9051 N N . VAL B 1 529 ? 33.531 26.812 -16.766 1 86.69 529 VAL B N 1
ATOM 9052 C CA . VAL B 1 529 ? 34.062 25.469 -16.953 1 86.69 529 VAL B CA 1
ATOM 9053 C C . VAL B 1 529 ? 34.031 24.703 -15.633 1 86.69 529 VAL B C 1
ATOM 9055 O O . VAL B 1 529 ? 34 23.469 -15.625 1 86.69 529 VAL B O 1
ATOM 9058 N N . ASP B 1 530 ? 33.875 25.391 -14.523 1 89.81 530 ASP B N 1
ATOM 9059 C CA . ASP B 1 530 ? 33.969 24.766 -13.211 1 89.81 530 ASP B CA 1
ATOM 9060 C C . ASP B 1 530 ? 32.594 24.266 -12.734 1 89.81 530 ASP B C 1
ATOM 9062 O O . ASP B 1 530 ? 32.531 23.5 -11.781 1 89.81 530 ASP B O 1
ATOM 9066 N N . TYR B 1 531 ? 31.656 24.672 -13.375 1 89.5 531 TYR B N 1
ATOM 9067 C CA . TYR B 1 531 ? 30.312 24.391 -12.867 1 89.5 531 TYR B CA 1
ATOM 9068 C C . TYR B 1 531 ? 29.984 22.906 -12.977 1 89.5 531 TYR B C 1
ATOM 9070 O O . TYR B 1 531 ? 29.281 22.359 -12.133 1 89.5 531 TYR B O 1
ATOM 9078 N N . TYR B 1 532 ? 30.5 22.234 -13.961 1 89.12 532 TYR B N 1
ATOM 9079 C CA . TYR B 1 532 ? 30.297 20.797 -14.062 1 89.12 532 TYR B CA 1
ATOM 9080 C C . TYR B 1 532 ? 30.828 20.078 -12.836 1 89.12 532 TYR B C 1
ATOM 9082 O O . TYR B 1 532 ? 30.141 19.234 -12.25 1 89.12 532 TYR B O 1
ATOM 9090 N N . GLU B 1 533 ? 31.984 20.438 -12.438 1 88.5 533 GLU B N 1
ATOM 9091 C CA . GLU B 1 533 ? 32.594 19.812 -11.273 1 88.5 533 GLU B CA 1
ATOM 9092 C C . GLU B 1 533 ? 31.859 20.172 -9.992 1 88.5 533 GLU B C 1
ATOM 9094 O O . GLU B 1 533 ? 31.719 19.328 -9.102 1 88.5 533 GLU B O 1
ATOM 9099 N N . ILE B 1 534 ? 31.406 21.328 -9.984 1 87.69 534 ILE B N 1
ATOM 9100 C CA . ILE B 1 534 ? 30.703 21.812 -8.797 1 87.69 534 ILE B CA 1
ATOM 9101 C C . ILE B 1 534 ? 29.406 21.031 -8.609 1 87.69 534 ILE B C 1
ATOM 9103 O O . ILE B 1 534 ? 29.125 20.531 -7.512 1 87.69 534 ILE B O 1
ATOM 9107 N N . ILE B 1 535 ? 28.703 20.875 -9.68 1 84.81 535 ILE B N 1
ATOM 9108 C CA . ILE B 1 535 ? 27.391 20.25 -9.586 1 84.81 535 ILE B CA 1
ATOM 9109 C C . ILE B 1 535 ? 27.547 18.75 -9.367 1 84.81 535 ILE B C 1
ATOM 9111 O O . ILE B 1 535 ? 26.75 18.125 -8.656 1 84.81 535 ILE B O 1
ATOM 9115 N N . THR B 1 536 ? 28.531 18.172 -9.898 1 84.06 536 THR B N 1
ATOM 9116 C CA . THR B 1 536 ? 28.781 16.734 -9.734 1 84.06 536 THR B CA 1
ATOM 9117 C C . THR B 1 536 ? 29.141 16.406 -8.289 1 84.06 536 THR B C 1
ATOM 9119 O O . THR B 1 536 ? 28.859 15.312 -7.812 1 84.06 536 THR B O 1
ATOM 9122 N N . GLY B 1 537 ? 29.594 17.406 -7.586 1 78.06 537 GLY B N 1
ATOM 9123 C CA . GLY B 1 537 ? 29.938 17.219 -6.188 1 78.06 537 GLY B CA 1
ATOM 9124 C C . GLY B 1 537 ? 28.75 17.297 -5.258 1 78.06 537 GLY B C 1
ATOM 9125 O O . GLY B 1 537 ? 28.812 16.844 -4.113 1 78.06 537 GLY B O 1
ATOM 9126 N N . MET B 1 538 ? 27.719 17.859 -5.719 1 80.38 538 MET B N 1
ATOM 9127 C CA . MET B 1 538 ? 26.531 18.016 -4.879 1 80.38 538 MET B CA 1
ATOM 9128 C C . MET B 1 538 ? 25.266 17.594 -5.629 1 80.38 538 MET B C 1
ATOM 9130 O O . MET B 1 538 ? 24.281 18.312 -5.652 1 80.38 538 MET B O 1
ATOM 9134 N N . LYS B 1 539 ? 25.25 16.438 -6.117 1 77.75 539 LYS B N 1
ATOM 9135 C CA . LYS B 1 539 ? 24.203 15.961 -7.016 1 77.75 539 LYS B CA 1
ATOM 9136 C C . LYS B 1 539 ? 22.844 15.93 -6.312 1 77.75 539 LYS B C 1
ATOM 9138 O O . LYS B 1 539 ? 21.828 16.344 -6.883 1 77.75 539 LYS B O 1
ATOM 9143 N N . THR B 1 540 ? 22.844 15.586 -5.125 1 70.94 540 THR B N 1
ATOM 9144 C CA . THR B 1 540 ? 21.594 15.344 -4.422 1 70.94 540 THR B CA 1
ATOM 9145 C C . THR B 1 540 ? 20.906 16.672 -4.066 1 70.94 540 THR B C 1
ATOM 9147 O O . THR B 1 540 ? 19.688 16.781 -4.164 1 70.94 540 THR B O 1
ATOM 9150 N N . GLN B 1 541 ? 21.672 17.641 -3.756 1 76.88 541 GLN B N 1
ATOM 9151 C CA . GLN B 1 541 ? 21.125 18.938 -3.367 1 76.88 541 GLN B CA 1
ATOM 9152 C C . GLN B 1 541 ? 20.781 19.781 -4.59 1 76.88 541 GLN B C 1
ATOM 9154 O O . GLN B 1 541 ? 19.812 20.547 -4.566 1 76.88 541 GLN B O 1
ATOM 9159 N N . PHE B 1 542 ? 21.531 19.484 -5.551 1 82.69 542 PHE B N 1
ATOM 9160 C CA . PHE B 1 542 ? 21.438 20.312 -6.738 1 82.69 542 PHE B CA 1
ATOM 9161 C C . PHE B 1 542 ? 20.234 19.922 -7.59 1 82.69 542 PHE B C 1
ATOM 9163 O O . PHE B 1 542 ? 19.641 20.781 -8.242 1 82.69 542 PHE B O 1
ATOM 9170 N N . ALA B 1 543 ? 19.766 18.734 -7.523 1 83.25 543 ALA B N 1
ATOM 9171 C CA . ALA B 1 543 ? 18.828 18.141 -8.477 1 83.25 543 ALA B CA 1
ATOM 9172 C C . ALA B 1 543 ? 17.469 18.828 -8.406 1 83.25 543 ALA B C 1
ATOM 9174 O O . ALA B 1 543 ? 16.938 19.281 -9.422 1 83.25 543 ALA B O 1
ATOM 9175 N N . PRO B 1 544 ? 16.938 19.031 -7.281 1 78.44 544 PRO B N 1
ATOM 9176 C CA . PRO B 1 544 ? 15.633 19.703 -7.254 1 78.44 544 PRO B CA 1
ATOM 9177 C C . PRO B 1 544 ? 15.703 21.156 -7.684 1 78.44 544 PRO B C 1
ATOM 9179 O O . PRO B 1 544 ? 14.766 21.672 -8.305 1 78.44 544 PRO B O 1
ATOM 9182 N N . VAL B 1 545 ? 16.734 21.828 -7.383 1 84.62 545 VAL B N 1
ATOM 9183 C CA . VAL B 1 545 ? 16.891 23.25 -7.668 1 84.62 545 VAL B CA 1
ATOM 9184 C C . VAL B 1 545 ? 17.031 23.469 -9.172 1 84.62 545 VAL B C 1
ATOM 9186 O O . VAL B 1 545 ? 16.422 24.375 -9.734 1 84.62 545 VAL B O 1
ATOM 9189 N N . ILE B 1 546 ? 17.812 22.609 -9.719 1 87.06 546 ILE B N 1
ATOM 9190 C CA . ILE B 1 546 ? 18 22.75 -11.156 1 87.06 546 ILE B CA 1
ATOM 9191 C C . ILE B 1 546 ? 16.703 22.438 -11.891 1 87.06 546 ILE B C 1
ATOM 9193 O O . ILE B 1 546 ? 16.406 23.047 -12.922 1 87.06 546 ILE B O 1
ATOM 9197 N N . ALA B 1 547 ? 15.953 21.516 -11.422 1 85.44 547 ALA B N 1
ATOM 9198 C CA . ALA B 1 547 ? 14.664 21.188 -12.031 1 85.44 547 ALA B CA 1
ATOM 9199 C C . ALA B 1 547 ? 13.742 22.406 -12.039 1 85.44 547 ALA B C 1
ATOM 9201 O O . ALA B 1 547 ? 13.094 22.688 -13.055 1 85.44 547 ALA B O 1
ATOM 9202 N N . ASN B 1 548 ? 13.711 23.094 -10.969 1 85.25 548 ASN B N 1
ATOM 9203 C CA . ASN B 1 548 ? 12.867 24.281 -10.875 1 85.25 548 ASN B CA 1
ATOM 9204 C C . ASN B 1 548 ? 13.352 25.391 -11.812 1 85.25 548 ASN B C 1
ATOM 9206 O O . ASN B 1 548 ? 12.539 26.125 -12.391 1 85.25 548 ASN B O 1
ATOM 9210 N N . GLU B 1 549 ? 14.617 25.469 -11.867 1 87.06 549 GLU B N 1
ATOM 9211 C CA . GLU B 1 549 ? 15.172 26.484 -12.766 1 87.06 549 GLU B CA 1
ATOM 9212 C C . GLU B 1 549 ? 14.859 26.156 -14.227 1 87.06 549 GLU B C 1
ATOM 9214 O O . GLU B 1 549 ? 14.625 27.047 -15.031 1 87.06 549 GLU B O 1
ATOM 9219 N N . LEU B 1 550 ? 14.906 24.922 -14.492 1 85 550 LEU B N 1
ATOM 9220 C CA . LEU B 1 550 ? 14.562 24.516 -15.852 1 85 550 LEU B CA 1
ATOM 9221 C C . LEU B 1 550 ? 13.086 24.766 -16.141 1 85 550 LEU B C 1
ATOM 9223 O O . LEU B 1 550 ? 12.719 25.047 -17.281 1 85 550 LEU B O 1
ATOM 9227 N N . LEU B 1 551 ? 12.289 24.688 -15.172 1 83.19 551 LEU B N 1
ATOM 9228 C CA . LEU B 1 551 ? 10.859 24.953 -15.297 1 83.19 551 LEU B CA 1
ATOM 9229 C C . LEU B 1 551 ? 10.602 26.422 -15.602 1 83.19 551 LEU B C 1
ATOM 9231 O O . LEU B 1 551 ? 9.703 26.75 -16.375 1 83.19 551 LEU B O 1
ATOM 9235 N N . LEU B 1 552 ? 11.359 27.234 -14.93 1 82.38 552 LEU B N 1
ATOM 9236 C CA . LEU B 1 552 ? 11.188 28.672 -15.062 1 82.38 552 LEU B CA 1
ATOM 9237 C C . LEU B 1 552 ? 11.812 29.172 -16.359 1 82.38 552 LEU B C 1
ATOM 9239 O O . LEU B 1 552 ? 11.461 30.25 -16.844 1 82.38 552 LEU B O 1
ATOM 9243 N N . SER B 1 553 ? 12.68 28.391 -16.844 1 84.62 553 SER B N 1
ATOM 9244 C CA . SER B 1 553 ? 13.391 28.812 -18.047 1 84.62 553 SER B CA 1
ATOM 9245 C C . SER B 1 553 ? 12.453 28.891 -19.25 1 84.62 553 SER B C 1
ATOM 9247 O O . SER B 1 553 ? 11.508 28.109 -19.359 1 84.62 553 SER B O 1
ATOM 9249 N N . THR B 1 554 ? 12.633 29.812 -20.078 1 82.81 554 THR B N 1
ATOM 9250 C CA . THR B 1 554 ? 11.844 29.984 -21.281 1 82.81 554 THR B CA 1
ATOM 9251 C C . THR B 1 554 ? 12.375 29.109 -22.406 1 82.81 554 THR B C 1
ATOM 9253 O O . THR B 1 554 ? 11.719 28.938 -23.438 1 82.81 554 THR B O 1
ATOM 9256 N N . LYS B 1 555 ? 13.57 28.594 -22.156 1 85.44 555 LYS B N 1
ATOM 9257 C CA . LYS B 1 555 ? 14.164 27.719 -23.172 1 85.44 555 LYS B CA 1
ATOM 9258 C C . LYS B 1 555 ? 13.422 26.391 -23.266 1 85.44 555 LYS B C 1
ATOM 9260 O O . LYS B 1 555 ? 12.719 26 -22.328 1 85.44 555 LYS B O 1
ATOM 9265 N N . GLN B 1 556 ? 13.594 25.828 -24.438 1 85.94 556 GLN B N 1
ATOM 9266 C CA . GLN B 1 556 ? 13.062 24.469 -24.594 1 85.94 556 GLN B CA 1
ATOM 9267 C C . GLN B 1 556 ? 13.828 23.484 -23.719 1 85.94 556 GLN B C 1
ATOM 9269 O O . GLN B 1 556 ? 14.977 23.719 -23.359 1 85.94 556 GLN B O 1
ATOM 9274 N N . LEU B 1 557 ? 13.172 22.422 -23.406 1 89.75 557 LEU B N 1
ATOM 9275 C CA . LEU B 1 557 ? 13.82 21.375 -22.609 1 89.75 557 LEU B CA 1
ATOM 9276 C C . LEU B 1 557 ? 14.969 20.734 -23.391 1 89.75 557 LEU B C 1
ATOM 9278 O O . LEU B 1 557 ? 14.984 20.797 -24.625 1 89.75 557 LEU B O 1
ATOM 9282 N N . PRO B 1 558 ? 15.984 20.219 -22.719 1 89.19 558 PRO B N 1
ATOM 9283 C CA . PRO B 1 558 ? 17.094 19.562 -23.422 1 89.19 558 PRO B CA 1
ATOM 9284 C C . PRO B 1 558 ? 16.609 18.531 -24.438 1 89.19 558 PRO B C 1
ATOM 9286 O O . PRO B 1 558 ? 15.648 17.812 -24.188 1 89.19 558 PRO B O 1
ATOM 9289 N N . PRO B 1 559 ? 17.281 18.406 -25.562 1 90.62 559 PRO B N 1
ATOM 9290 C CA . PRO B 1 559 ? 16.812 17.578 -26.672 1 90.62 559 PRO B CA 1
ATOM 9291 C C . PRO B 1 559 ? 16.594 16.125 -26.281 1 90.62 559 PRO B C 1
ATOM 9293 O O . PRO B 1 559 ? 15.625 15.5 -26.719 1 90.62 559 PRO B O 1
ATOM 9296 N N . LYS B 1 560 ? 17.453 15.578 -25.531 1 93.56 560 LYS B N 1
ATOM 9297 C CA . LYS B 1 560 ? 17.328 14.164 -25.172 1 93.56 560 LYS B CA 1
ATOM 9298 C C . LYS B 1 560 ? 16.156 13.938 -24.234 1 93.56 560 LYS B C 1
ATOM 9300 O O . LYS B 1 560 ? 15.555 12.867 -24.234 1 93.56 560 LYS B O 1
ATOM 9305 N N . ILE B 1 561 ? 15.883 14.898 -23.453 1 92.94 561 ILE B N 1
ATOM 9306 C CA . ILE B 1 561 ? 14.703 14.836 -22.594 1 92.94 561 ILE B CA 1
ATOM 9307 C C . ILE B 1 561 ? 13.438 14.922 -23.453 1 92.94 561 ILE B C 1
ATOM 9309 O O . ILE B 1 561 ? 12.461 14.219 -23.203 1 92.94 561 ILE B O 1
ATOM 9313 N N . GLN B 1 562 ? 13.562 15.711 -24.469 1 92.06 562 GLN B N 1
ATOM 9314 C CA . GLN B 1 562 ? 12.445 15.812 -25.406 1 92.06 562 GLN B CA 1
ATOM 9315 C C . GLN B 1 562 ? 12.227 14.484 -26.141 1 92.06 562 GLN B C 1
ATOM 9317 O O . GLN B 1 562 ? 11.086 14.094 -26.375 1 92.06 562 GLN B O 1
ATOM 9322 N N . GLU B 1 563 ? 13.312 13.938 -26.5 1 94.31 563 GLU B N 1
ATOM 9323 C CA . GLU B 1 563 ? 13.227 12.625 -27.141 1 94.31 563 GLU B CA 1
ATOM 9324 C C . GLU B 1 563 ? 12.547 11.617 -26.219 1 94.31 563 GLU B C 1
ATOM 9326 O O . GLU B 1 563 ? 11.664 10.875 -26.656 1 94.31 563 GLU B O 1
ATOM 9331 N N . LEU B 1 564 ? 12.977 11.586 -24.953 1 95.56 564 LEU B N 1
ATOM 9332 C CA . LEU B 1 564 ? 12.383 10.688 -23.969 1 95.56 564 LEU B CA 1
ATOM 9333 C C . LEU B 1 564 ? 10.883 10.953 -23.844 1 95.56 564 LEU B C 1
ATOM 9335 O O . LEU B 1 564 ? 10.078 10.016 -23.875 1 95.56 564 LEU B O 1
ATOM 9339 N N . PHE B 1 565 ? 10.508 12.234 -23.734 1 94.44 565 PHE B N 1
ATOM 9340 C CA . PHE B 1 565 ? 9.109 12.594 -23.547 1 94.44 565 PHE B CA 1
ATOM 9341 C C . PHE B 1 565 ? 8.297 12.281 -24.797 1 94.44 565 PHE B C 1
ATOM 9343 O O . PHE B 1 565 ? 7.117 11.938 -24.703 1 94.44 565 PHE B O 1
ATOM 9350 N N . GLY B 1 566 ? 8.93 12.383 -25.938 1 93.06 566 GLY B N 1
ATOM 9351 C CA . GLY B 1 566 ? 8.289 11.945 -27.172 1 93.06 566 GLY B CA 1
ATOM 9352 C C . GLY B 1 566 ? 7.953 10.469 -27.172 1 93.06 566 GLY B C 1
ATOM 9353 O O . GLY B 1 566 ? 6.848 10.078 -27.562 1 93.06 566 GLY B O 1
ATOM 9354 N N . LYS B 1 567 ? 8.875 9.68 -26.75 1 94.62 567 LYS B N 1
ATOM 9355 C CA . LYS B 1 567 ? 8.656 8.242 -26.672 1 94.62 567 LYS B CA 1
ATOM 9356 C C . LYS B 1 567 ? 7.566 7.902 -25.656 1 94.62 567 LYS B C 1
ATOM 9358 O O . LYS B 1 567 ? 6.77 6.988 -25.875 1 94.62 567 LYS B O 1
ATOM 9363 N N . ILE B 1 568 ? 7.594 8.625 -24.547 1 93.5 568 ILE B N 1
ATOM 9364 C CA . ILE B 1 568 ? 6.574 8.43 -23.516 1 93.5 568 ILE B CA 1
ATOM 9365 C C . ILE B 1 568 ? 5.191 8.711 -24.094 1 93.5 568 ILE B C 1
ATOM 9367 O O . ILE B 1 568 ? 4.254 7.934 -23.906 1 93.5 568 ILE B O 1
ATOM 9371 N N . ASN B 1 569 ? 5.137 9.75 -24.844 1 90.44 569 ASN B N 1
ATOM 9372 C CA . ASN B 1 569 ? 3.871 10.125 -25.469 1 90.44 569 ASN B CA 1
ATOM 9373 C C . ASN B 1 569 ? 3.398 9.062 -26.453 1 90.44 569 ASN B C 1
ATOM 9375 O O . ASN B 1 569 ? 2.209 8.75 -26.516 1 90.44 569 ASN B O 1
ATOM 9379 N N . ASP B 1 570 ? 4.289 8.492 -27.172 1 90.06 570 ASP B N 1
ATOM 9380 C CA . ASP B 1 570 ? 3.957 7.473 -28.156 1 90.06 570 ASP B CA 1
ATOM 9381 C C . ASP B 1 570 ? 3.412 6.215 -27.484 1 90.06 570 ASP B C 1
ATOM 9383 O O . ASP B 1 570 ? 2.512 5.559 -28.016 1 90.06 570 ASP B O 1
ATOM 9387 N N . ILE B 1 571 ? 3.918 5.922 -26.375 1 88.5 571 ILE B N 1
ATOM 9388 C CA . ILE B 1 571 ? 3.52 4.715 -25.656 1 88.5 571 ILE B CA 1
ATOM 9389 C C . ILE B 1 571 ? 2.16 4.93 -25 1 88.5 571 ILE B C 1
ATOM 9391 O O . ILE B 1 571 ? 1.302 4.047 -25.031 1 88.5 571 ILE B O 1
ATOM 9395 N N . LEU B 1 572 ? 1.984 6.07 -24.422 1 84.19 572 LEU B N 1
ATOM 9396 C CA . LEU B 1 572 ? 0.758 6.344 -23.672 1 84.19 572 LEU B CA 1
ATOM 9397 C C . LEU B 1 572 ? -0.396 6.645 -24.625 1 84.19 572 LEU B C 1
ATOM 9399 O O . LEU B 1 572 ? -1.557 6.383 -24.297 1 84.19 572 LEU B O 1
ATOM 9403 N N . ASN B 1 573 ? -0.091 7.262 -25.719 1 79.75 573 ASN B N 1
ATOM 9404 C CA . ASN B 1 573 ? -1.087 7.59 -26.734 1 79.75 573 ASN B CA 1
ATOM 9405 C C . ASN B 1 573 ? -0.736 6.973 -28.078 1 79.75 573 ASN B C 1
ATOM 9407 O O . ASN B 1 573 ? -0.31 7.676 -29 1 79.75 573 ASN B O 1
ATOM 9411 N N . PRO B 1 574 ? -0.98 5.664 -28.078 1 65.75 574 PRO B N 1
ATOM 9412 C CA . PRO B 1 574 ? -0.625 5.039 -29.359 1 65.75 574 PRO B CA 1
ATOM 9413 C C . PRO B 1 574 ? -1.462 5.562 -30.531 1 65.75 574 PRO B C 1
ATOM 9415 O O . PRO B 1 574 ? -2.662 5.805 -30.375 1 65.75 574 PRO B O 1
ATOM 9418 N N . ILE B 1 575 ? -0.97 6.34 -31.5 1 58.41 575 ILE B N 1
ATOM 9419 C CA . ILE B 1 575 ? -1.654 6.797 -32.688 1 58.41 575 ILE B CA 1
ATOM 9420 C C . ILE B 1 575 ? -2.275 5.602 -33.406 1 58.41 575 ILE B C 1
ATOM 9422 O O . ILE B 1 575 ? -1.605 4.594 -33.656 1 58.41 575 ILE B O 1
ATOM 9426 N N . GLU B 1 576 ? -3.615 5.375 -33.344 1 52.28 576 GLU B N 1
ATOM 9427 C CA . GLU B 1 576 ? -4.309 4.41 -34.188 1 52.28 576 GLU B CA 1
ATOM 9428 C C . GLU B 1 576 ? -3.701 4.371 -35.594 1 52.28 576 GLU B C 1
ATOM 9430 O O . GLU B 1 576 ? -3.688 5.379 -36.312 1 52.28 576 GLU B O 1
ATOM 9435 N N . ASP B 1 577 ? -2.721 3.82 -35.938 1 40.47 577 ASP B N 1
ATOM 9436 C CA . ASP B 1 577 ? -2.463 3.576 -37.344 1 40.47 577 ASP B CA 1
ATOM 9437 C C . ASP B 1 577 ? -3.709 3.045 -38.031 1 40.47 577 ASP B C 1
ATOM 9439 O O . ASP B 1 577 ? -4.352 2.109 -37.562 1 40.47 577 ASP B O 1
ATOM 9443 N N . GLU B 1 578 ? -4.477 3.832 -38.938 1 35.12 578 GLU B N 1
ATOM 9444 C CA . GLU B 1 578 ? -5.406 3.445 -40 1 35.12 578 GLU B CA 1
ATOM 9445 C C . GLU B 1 578 ? -4.965 2.146 -40.688 1 35.12 578 GLU B C 1
ATOM 9447 O O . GLU B 1 578 ? -5.668 1.62 -41.531 1 35.12 578 GLU B O 1
ATOM 9452 N N . GLN B 1 579 ? -3.695 1.682 -40.875 1 32.38 579 GLN B N 1
ATOM 9453 C CA . GLN B 1 579 ? -3.588 0.688 -41.938 1 32.38 579 GLN B CA 1
ATOM 9454 C C . GLN B 1 579 ? -4.297 -0.607 -41.562 1 32.38 579 GLN B C 1
ATOM 9456 O O . GLN B 1 579 ? -4.852 -1.297 -42.406 1 32.38 579 GLN B O 1
ATOM 9461 N N . ASN B 1 580 ? -3.873 -1.576 -40.5 1 27.28 580 ASN B N 1
ATOM 9462 C CA . ASN B 1 580 ? -4.484 -2.854 -40.875 1 27.28 580 ASN B CA 1
ATOM 9463 C C . ASN B 1 580 ? -5.941 -2.922 -40.406 1 27.28 580 ASN B C 1
ATOM 9465 O O . ASN B 1 580 ? -6.273 -2.488 -39.312 1 27.28 580 ASN B O 1
#

Radius of gyration: 31.73 Å; Cα contacts (8 Å, |Δi|>4): 2048; chains: 2; bounding box: 81×86×83 Å

Secondary structure (DSSP, 8-state):
-EEEEEEEEEESBTTBSSEEEE--SEEEEE-STTSSHHHHHHHHHHHHS------GGGB-EETTEE--EEEEEEEEEEE-TTS-B-SS--HHHHHHH-GGG-EE-TTS-EEEEEEEEEEEETTEEEEEEEEESS---SS-SS--GGG-----B-----TTS-EEEE-TT--HHHHHH-TTSHHHHHHHH----HHHHHHHHHHHHHTTTTGGGT-HHHHHHHHHHHHHHHHTT-TT--EEEEES-SSGGGGGG-EEEEETTEEGGGS-HHHHHHHHHHHHHHHHHHHHHHHHHTT-----EEEEE-TTTT--HHHHHHHHHHHHTSSSEEEEEE--HHHHHHS-GGGEEEEEEETTEEEEE---GGGS-HHHHHHIIIIIIHHHGGGGG-SEEEEESSHHHHHHHHHHHHHHHSS-HHHHTEEEEE-SSTT--HHHHHHHHHTT-EEEEEE---HHHHHHHHHHHHTSSS--GGGEEE-STT--HHHHHHHTT-HHHHHHHHHHHHHTT-SSHHHHHHHHHHHHTS-GGGHHHHHHHTHHHHHHHHHHHHHH-SSPPPHHHHHHHHHHHHHHS----S--/-EEEEEEEEEESBTTBSSEEEE--SEEEEE-STTSSHHHHHHHHHHHHS------GGGB-EETTEE--EEEEEEEEEEE-TTS-B-SS--HHHHHHH-GGG-EE-TTS-EEEEEEEEEEEETTEEEEEEEEES----SS-SS--GGG-----B-----TTS-EEEE-TT--HHHHHH-TTSHHHHHHHH----HHHHHHHHHHHHHTTTTGGGT-HHHHHHHHHHHHHHHHTT-TT--EEEEES-SSGGGGGG-EEEEETTEEGGGS-HHHHHHHHHHHHHHHHHHHHHHHHHTT-----EEEEE-TTTT--HHHHHHHHHHHHTSSSEEEEEE--HHHHHHS-GGGEEEEEEETTEEEEE---GGGS-HHHHHHIIIIIIHHHGGGGG-SEEEEESSHHHHHHHHHHHHHHHSS-HHHHTEEEEE-SSTT--HHHHHHHHHTT-EEEEEE---HHHHHHHHHHHHTSSS--GGGEEE-STT--HHHHHHHTT-HHHHHHHHHHHHHTT-SSHHHHHHHHHHHHTS-GGGHHHHHHHTHHHHHHHHHHHHHH-SSPPPHHHHHHHHHHHHHHS----S--

Nearest PDB structures (foldseek):
  6p74-assembly1_A-2  TM=6.010E-01  e=1.213E-22  Thermus scotoductus
  4i99-assembly1_A  TM=6.637E-01  e=4.566E-11  Pyrococcus furiosus DSM 3638
  8rok-assembly1_A  TM=5.846E-01  e=6.455E-10  Homo sapiens
  6zz6-assembly1_B  TM=5.023E-01  e=1.842E-09  Saccharomyces cerevisiae S288C
  8dk2-assembly1_D  TM=2.040E-01  e=1.040E-03  Pseudomonas aeruginosa PA14